Protein AF-A0AAD6ME51-F1 (afdb_monomer)

Structure (mmCIF, N/CA/C/O backbone):
data_AF-A0AAD6ME51-F1
#
_entry.id   AF-A0AAD6ME51-F1
#
loop_
_atom_site.group_PDB
_atom_site.id
_atom_site.type_symbol
_atom_site.label_atom_id
_atom_site.label_alt_id
_atom_site.label_comp_id
_atom_site.label_asym_id
_atom_site.label_entity_id
_atom_site.label_seq_id
_atom_site.pdbx_PDB_ins_code
_atom_site.Cartn_x
_atom_site.Cartn_y
_atom_site.Cartn_z
_atom_site.occupancy
_atom_site.B_iso_or_equiv
_atom_site.auth_seq_id
_atom_site.auth_comp_id
_atom_site.auth_asym_id
_atom_site.auth_atom_id
_atom_site.pdbx_PDB_model_num
ATOM 1 N N . MET A 1 1 ? 5.096 21.094 6.480 1.00 37.12 1 MET A N 1
ATOM 2 C CA . MET A 1 1 ? 5.804 22.174 5.753 1.00 37.12 1 MET A CA 1
ATOM 3 C C . MET A 1 1 ? 6.998 22.746 6.514 1.00 37.12 1 MET A C 1
ATOM 5 O O . MET A 1 1 ? 8.091 22.640 5.983 1.00 37.12 1 MET A O 1
ATOM 9 N N . ARG A 1 2 ? 6.870 23.325 7.727 1.00 31.88 2 ARG A N 1
ATOM 10 C CA . ARG A 1 2 ? 8.060 23.841 8.457 1.00 31.88 2 ARG A CA 1
ATOM 11 C C . ARG A 1 2 ? 9.054 22.748 8.893 1.00 31.88 2 ARG A C 1
ATOM 13 O O . ARG A 1 2 ? 10.252 22.984 8.828 1.00 31.88 2 ARG A O 1
ATOM 20 N N . TYR A 1 3 ? 8.572 21.563 9.275 1.00 44.34 3 TYR A N 1
ATOM 21 C CA . TYR A 1 3 ? 9.430 20.419 9.627 1.00 44.34 3 TYR A CA 1
ATOM 22 C C . TYR A 1 3 ? 10.066 19.749 8.394 1.00 44.34 3 TYR A C 1
ATOM 24 O O . TYR A 1 3 ? 11.227 19.355 8.441 1.00 44.34 3 TYR A O 1
ATOM 32 N N . ASP A 1 4 ? 9.352 19.726 7.264 1.00 58.22 4 ASP A N 1
ATOM 33 C CA . ASP A 1 4 ? 9.821 19.117 6.011 1.00 58.22 4 ASP A CA 1
ATOM 34 C C . ASP A 1 4 ? 11.078 19.821 5.467 1.00 58.22 4 ASP A C 1
ATOM 36 O O . ASP A 1 4 ? 12.011 19.160 5.023 1.00 58.22 4 ASP A O 1
ATOM 40 N N . PHE A 1 5 ? 11.153 21.155 5.559 1.00 62.12 5 PHE A N 1
ATOM 41 C CA . PHE A 1 5 ? 12.296 21.921 5.044 1.00 62.12 5 PHE A CA 1
ATOM 42 C C . PHE A 1 5 ? 13.585 21.686 5.845 1.00 62.12 5 PHE A C 1
ATOM 44 O O . PHE A 1 5 ? 14.664 21.585 5.262 1.00 62.12 5 PHE A O 1
ATOM 51 N N . ALA A 1 6 ? 13.481 21.559 7.172 1.00 66.19 6 ALA A N 1
ATOM 52 C CA . ALA A 1 6 ? 14.625 21.254 8.029 1.00 66.19 6 ALA A CA 1
ATOM 53 C C . ALA A 1 6 ? 15.164 19.841 7.752 1.00 66.19 6 ALA A C 1
ATOM 55 O O . ALA A 1 6 ? 16.361 19.684 7.526 1.00 66.19 6 ALA A O 1
ATOM 56 N N . CYS A 1 7 ? 14.285 18.834 7.666 1.00 67.38 7 CYS A N 1
ATOM 57 C CA . CYS A 1 7 ? 14.686 17.470 7.312 1.00 67.38 7 CYS A CA 1
ATOM 58 C C . CYS A 1 7 ? 15.315 17.397 5.915 1.00 67.38 7 CYS A C 1
ATOM 60 O O . CYS A 1 7 ? 16.387 16.816 5.766 1.00 67.38 7 CYS A O 1
ATOM 62 N N . VAL A 1 8 ? 14.705 18.029 4.907 1.00 70.75 8 VAL A N 1
ATOM 63 C CA . VAL A 1 8 ? 15.257 18.089 3.542 1.00 70.75 8 VAL A CA 1
ATOM 64 C C . VAL A 1 8 ? 16.625 18.774 3.528 1.00 70.75 8 VAL A C 1
ATOM 66 O O . VAL A 1 8 ? 17.532 18.295 2.853 1.00 70.75 8 VAL A O 1
ATOM 69 N N . SER A 1 9 ? 16.816 19.837 4.313 1.00 75.50 9 SER A N 1
ATOM 70 C CA . SER A 1 9 ? 18.106 20.535 4.410 1.00 75.50 9 SER A CA 1
ATOM 71 C C . SER A 1 9 ? 19.183 19.679 5.083 1.00 75.50 9 SER A C 1
ATOM 73 O O . SER A 1 9 ? 20.316 19.632 4.607 1.00 75.50 9 SER A O 1
ATOM 75 N N . CYS A 1 10 ? 18.841 18.952 6.152 1.00 79.69 10 CYS A N 1
ATOM 76 C CA . CYS A 1 10 ? 19.756 18.011 6.802 1.00 79.69 10 CYS A CA 1
ATOM 77 C C . CYS A 1 10 ? 20.148 16.858 5.870 1.00 79.69 10 CYS A C 1
ATOM 79 O O . CYS A 1 10 ? 21.323 16.504 5.798 1.00 79.69 10 CYS A O 1
ATOM 81 N N . ILE A 1 11 ? 19.188 16.300 5.126 1.00 79.75 11 ILE A N 1
ATOM 82 C CA . ILE A 1 11 ? 19.442 15.222 4.162 1.00 79.75 11 ILE A CA 1
ATOM 83 C C . ILE A 1 11 ? 20.287 15.731 2.989 1.00 79.75 11 ILE A C 1
ATOM 85 O O . ILE A 1 11 ? 21.228 15.056 2.578 1.00 79.75 11 ILE A O 1
ATOM 89 N N . ALA A 1 12 ? 20.017 16.938 2.488 1.00 79.94 12 ALA A N 1
ATOM 90 C CA . ALA A 1 12 ? 20.841 17.587 1.473 1.00 79.94 12 ALA A CA 1
ATOM 91 C C . ALA A 1 12 ? 22.290 17.768 1.956 1.00 79.94 12 ALA A C 1
ATOM 93 O O . ALA A 1 12 ? 23.222 17.403 1.243 1.00 79.94 12 ALA A O 1
ATOM 94 N N . TYR A 1 13 ? 22.489 18.245 3.188 1.00 83.62 13 TYR A N 1
ATOM 95 C CA . TYR A 1 13 ? 23.821 18.383 3.782 1.00 83.62 13 TYR A CA 1
ATOM 96 C C . TYR A 1 13 ? 24.534 17.030 3.944 1.00 83.62 13 TYR A C 1
ATOM 98 O O . TYR A 1 13 ? 25.691 16.888 3.550 1.00 83.62 13 TYR A O 1
ATOM 106 N N . ALA A 1 14 ? 23.836 16.006 4.441 1.00 82.38 14 ALA A N 1
ATOM 107 C CA . ALA A 1 14 ? 24.373 14.648 4.545 1.00 82.38 14 ALA A CA 1
ATOM 108 C C . ALA A 1 14 ? 24.718 14.048 3.167 1.00 82.38 14 ALA A C 1
ATOM 110 O O . ALA A 1 14 ? 25.718 13.344 3.024 1.00 82.38 14 ALA A O 1
ATOM 111 N N . THR A 1 15 ? 23.932 14.364 2.135 1.00 80.88 15 THR A N 1
ATOM 112 C CA . THR A 1 15 ? 24.184 13.941 0.748 1.00 80.88 15 THR A CA 1
ATOM 113 C C . THR A 1 15 ? 25.434 14.614 0.183 1.00 80.88 15 THR A C 1
ATOM 115 O O . THR A 1 15 ? 26.261 13.946 -0.432 1.00 80.88 15 THR A O 1
ATOM 118 N N . LEU A 1 16 ? 25.633 15.912 0.438 1.00 84.25 16 LEU A N 1
ATOM 119 C CA . LEU A 1 16 ? 26.862 16.620 0.057 1.00 84.25 16 LEU A CA 1
ATOM 120 C C . LEU A 1 16 ? 28.093 16.000 0.739 1.00 84.25 16 LEU A C 1
ATOM 122 O O . LEU A 1 16 ? 29.092 15.729 0.074 1.00 84.25 16 LEU A O 1
ATOM 126 N N . GLN A 1 17 ? 28.002 15.719 2.042 1.00 82.75 17 GLN A N 1
ATOM 127 C CA . GLN A 1 17 ? 29.105 15.147 2.816 1.00 82.75 17 GLN A CA 1
ATOM 128 C C . GLN A 1 17 ? 29.449 13.718 2.376 1.00 82.75 17 GLN A C 1
ATOM 130 O O . GLN A 1 17 ? 30.618 13.398 2.180 1.00 82.75 17 GLN A O 1
ATOM 135 N N . SER A 1 18 ? 28.444 12.858 2.195 1.00 83.00 18 SER A N 1
ATOM 136 C CA . SER A 1 18 ? 28.647 11.480 1.721 1.00 83.00 18 SER A CA 1
ATOM 137 C C . SER A 1 18 ? 29.212 11.445 0.305 1.00 83.00 18 SER A C 1
ATOM 139 O O . SER A 1 18 ? 30.138 10.685 0.037 1.00 83.00 18 SER A O 1
ATOM 141 N N . THR A 1 19 ? 28.733 12.321 -0.581 1.00 82.75 19 THR A N 1
ATOM 142 C CA . THR A 1 19 ? 29.260 12.426 -1.944 1.00 82.75 19 THR A CA 1
ATOM 143 C C . THR A 1 19 ? 30.720 12.875 -1.949 1.00 82.75 19 THR A C 1
ATOM 145 O O . THR A 1 19 ? 31.527 12.300 -2.674 1.00 82.75 19 THR A O 1
ATOM 148 N N . TYR A 1 20 ? 31.084 13.848 -1.109 1.00 84.00 20 TYR A N 1
ATOM 149 C CA . TYR A 1 20 ? 32.480 14.242 -0.928 1.00 84.00 20 TYR A CA 1
ATOM 150 C C . TYR A 1 20 ? 33.334 13.062 -0.451 1.00 84.00 20 TYR A C 1
ATOM 152 O O . TYR A 1 20 ? 34.349 12.748 -1.058 1.00 84.00 20 TYR A O 1
ATOM 160 N N . TRP A 1 21 ? 32.903 12.355 0.594 1.00 83.12 21 TRP A N 1
ATOM 161 C CA . TRP A 1 21 ? 33.671 11.242 1.157 1.00 83.12 21 TRP A CA 1
ATOM 162 C C . TRP A 1 21 ? 33.819 10.044 0.213 1.00 83.12 21 TRP A C 1
ATOM 164 O O . TRP A 1 21 ? 34.863 9.399 0.219 1.00 83.12 21 TRP A O 1
ATOM 174 N N . MET A 1 22 ? 32.792 9.728 -0.578 1.00 81.56 22 MET A N 1
ATOM 175 C CA . MET A 1 22 ? 32.774 8.525 -1.418 1.00 81.56 22 MET A CA 1
ATOM 176 C C . MET A 1 22 ? 33.287 8.754 -2.841 1.00 81.56 22 MET A C 1
ATOM 178 O O . MET A 1 22 ? 33.795 7.818 -3.452 1.00 81.56 22 MET A O 1
ATOM 182 N N . LEU A 1 23 ? 33.110 9.958 -3.393 1.00 81.25 23 LEU A N 1
ATOM 183 C CA . LEU A 1 23 ? 33.365 10.249 -4.810 1.00 81.25 23 LEU A CA 1
ATOM 184 C C . LEU A 1 23 ? 34.490 11.268 -5.029 1.00 81.25 23 LEU A C 1
ATOM 186 O O . LEU A 1 23 ? 34.790 11.608 -6.175 1.00 81.25 23 LEU A O 1
ATOM 190 N N . TYR A 1 24 ? 35.144 11.741 -3.963 1.00 81.69 24 TYR A N 1
ATOM 191 C CA . TYR A 1 24 ? 36.383 12.497 -4.099 1.00 81.69 24 TYR A CA 1
ATOM 192 C C . TYR A 1 24 ? 37.520 11.576 -4.548 1.00 81.69 24 TYR A C 1
ATOM 194 O O . TYR A 1 24 ? 37.851 10.590 -3.892 1.00 81.69 24 TYR A O 1
ATOM 202 N N . THR A 1 25 ? 38.147 11.929 -5.665 1.00 77.38 25 THR A N 1
ATOM 203 C CA . THR A 1 25 ? 39.356 11.272 -6.164 1.00 77.38 25 THR A CA 1
ATOM 204 C C . THR A 1 25 ? 40.351 12.337 -6.604 1.00 77.38 25 THR A C 1
ATOM 206 O O . THR A 1 25 ? 39.962 13.360 -7.168 1.00 77.38 25 THR A O 1
ATOM 209 N N . GLU A 1 26 ? 41.647 12.101 -6.383 1.00 73.25 26 GLU A N 1
ATOM 210 C CA . GLU A 1 26 ? 42.701 13.037 -6.813 1.00 73.25 26 GLU A CA 1
ATOM 211 C C . GLU A 1 26 ? 42.749 13.207 -8.342 1.00 73.25 26 GLU A C 1
ATOM 213 O O . GLU A 1 26 ? 43.193 14.235 -8.843 1.00 73.25 26 GLU A O 1
ATOM 218 N N . GLN A 1 27 ? 42.244 12.216 -9.083 1.00 70.81 27 GLN A N 1
ATOM 219 C CA . GLN A 1 27 ? 42.178 12.209 -10.546 1.00 70.81 27 GLN A CA 1
ATOM 220 C C . GLN A 1 27 ? 41.049 13.097 -11.100 1.00 70.81 27 GLN A C 1
ATOM 222 O O . GLN A 1 27 ? 41.164 13.588 -12.221 1.00 70.81 27 GLN A O 1
ATOM 227 N N . ALA A 1 28 ? 39.978 13.331 -10.332 1.00 74.31 28 ALA A N 1
ATOM 228 C CA . ALA A 1 28 ? 38.835 14.152 -10.739 1.00 74.31 28 ALA A CA 1
ATOM 229 C C . ALA A 1 28 ? 38.271 14.964 -9.546 1.00 74.31 28 ALA A C 1
ATOM 231 O O . ALA A 1 28 ? 37.204 14.645 -9.011 1.00 74.31 28 ALA A O 1
ATOM 232 N N . PRO A 1 29 ? 38.956 16.045 -9.119 1.00 77.25 29 PRO A N 1
ATOM 233 C CA . PRO A 1 29 ? 38.655 16.752 -7.869 1.00 77.25 29 PRO A CA 1
ATOM 234 C C . PRO A 1 29 ? 37.322 17.519 -7.869 1.00 77.25 29 PRO A C 1
ATOM 236 O O . PRO A 1 29 ? 36.800 17.830 -6.800 1.00 77.25 29 PRO A O 1
ATOM 239 N N . SER A 1 30 ? 36.747 17.822 -9.038 1.00 81.06 30 SER A N 1
ATOM 240 C CA . SER A 1 30 ? 35.436 18.479 -9.168 1.00 81.06 30 SER A CA 1
ATOM 241 C C . SER A 1 30 ? 34.264 17.499 -9.295 1.00 81.06 30 SER A C 1
ATOM 243 O O . SER A 1 30 ? 33.119 17.904 -9.096 1.00 81.06 30 SER A O 1
ATOM 245 N N . ALA A 1 31 ? 34.513 16.217 -9.592 1.00 82.31 31 ALA A N 1
ATOM 246 C CA . ALA A 1 31 ? 33.468 15.251 -9.943 1.00 82.31 31 ALA A CA 1
ATOM 247 C C . ALA A 1 31 ? 32.427 15.065 -8.830 1.00 82.31 31 ALA A C 1
ATOM 249 O O . ALA A 1 31 ? 31.225 15.013 -9.102 1.00 82.31 31 ALA A O 1
ATOM 250 N N . TRP A 1 32 ? 32.869 15.044 -7.569 1.00 85.69 32 TRP A N 1
ATOM 251 C CA . TRP A 1 32 ? 31.980 14.919 -6.415 1.00 85.69 32 TRP A CA 1
ATOM 252 C C . TRP A 1 32 ? 30.957 16.066 -6.343 1.00 85.69 32 TRP A C 1
ATOM 254 O O . TRP A 1 32 ? 29.809 15.819 -5.997 1.00 85.69 32 TRP A O 1
ATOM 264 N N . VAL A 1 33 ? 31.308 17.300 -6.733 1.00 87.88 33 VAL A N 1
ATOM 265 C CA . VAL A 1 33 ? 30.365 18.435 -6.726 1.00 87.88 33 VAL A CA 1
ATOM 266 C C . VAL A 1 33 ? 29.244 18.198 -7.734 1.00 87.88 33 VAL A C 1
ATOM 268 O O . VAL A 1 33 ? 28.070 18.364 -7.408 1.00 87.88 33 VAL A O 1
ATOM 271 N N . HIS A 1 34 ? 29.589 17.759 -8.947 1.00 89.12 34 HIS A N 1
ATOM 272 C CA . HIS A 1 34 ? 28.612 17.471 -9.999 1.00 89.12 34 HIS A CA 1
ATOM 273 C C . HIS A 1 34 ? 27.676 16.322 -9.603 1.00 89.12 34 HIS A C 1
ATOM 275 O O . HIS A 1 34 ? 26.462 16.424 -9.789 1.00 89.12 34 HIS A O 1
ATOM 281 N N . PHE A 1 35 ? 28.202 15.262 -8.984 1.00 89.62 35 PHE A N 1
ATOM 282 C CA . PHE A 1 35 ? 27.371 14.171 -8.472 1.00 89.62 35 PHE A CA 1
ATOM 283 C C . PHE A 1 35 ? 26.533 14.578 -7.261 1.00 89.62 35 PHE A C 1
ATOM 285 O O . PHE A 1 35 ? 25.379 14.168 -7.159 1.00 89.62 35 PHE A O 1
ATOM 292 N N . ALA A 1 36 ? 27.039 15.452 -6.393 1.00 89.69 36 ALA A N 1
ATOM 293 C CA . ALA A 1 36 ? 26.272 15.944 -5.255 1.00 89.69 36 ALA A CA 1
ATOM 294 C C . ALA A 1 36 ? 25.087 16.801 -5.729 1.00 89.69 36 ALA A C 1
ATOM 296 O O . ALA A 1 36 ? 23.972 16.665 -5.224 1.00 89.69 36 ALA A O 1
ATOM 297 N N . LEU A 1 37 ? 25.295 17.611 -6.773 1.00 91.62 37 LEU A N 1
ATOM 298 C CA . LEU A 1 37 ? 24.225 18.326 -7.466 1.00 91.62 37 LEU A CA 1
ATOM 299 C C . LEU A 1 37 ? 23.216 17.353 -8.116 1.00 91.62 37 LEU A C 1
ATOM 301 O O . LEU A 1 37 ? 22.014 17.602 -8.041 1.00 91.62 37 LEU A O 1
ATOM 305 N N . CYS A 1 38 ? 23.654 16.215 -8.675 1.00 92.31 38 CYS A N 1
ATOM 306 C CA . CYS A 1 38 ? 22.738 15.170 -9.164 1.00 92.31 38 CYS A CA 1
ATOM 307 C C . CYS A 1 38 ? 21.891 14.585 -8.020 1.00 92.31 38 CYS A C 1
ATOM 309 O O . CYS A 1 38 ? 20.681 14.412 -8.164 1.00 92.31 38 CYS A O 1
ATOM 311 N N . GLY A 1 39 ? 22.496 14.335 -6.855 1.00 91.81 39 GLY A N 1
ATOM 312 C CA . GLY A 1 39 ? 21.779 13.903 -5.653 1.00 91.81 39 GLY A CA 1
ATOM 313 C C . GLY A 1 39 ? 20.723 14.920 -5.207 1.00 91.81 39 GLY A C 1
ATOM 314 O O . GLY A 1 39 ? 19.590 14.544 -4.900 1.00 91.81 39 GLY A O 1
ATOM 315 N N . LEU A 1 40 ? 21.046 16.218 -5.258 1.00 92.19 40 LEU A N 1
ATOM 316 C CA . LEU A 1 40 ? 20.095 17.299 -4.973 1.00 92.19 40 LEU A CA 1
ATOM 317 C C . LEU A 1 40 ? 18.923 17.329 -5.963 1.00 92.19 40 LEU A C 1
ATOM 319 O O . LEU A 1 40 ? 17.786 17.511 -5.529 1.00 92.19 40 LEU A O 1
ATOM 323 N N . VAL A 1 41 ? 19.158 17.090 -7.259 1.00 93.94 41 VAL A N 1
ATOM 324 C CA . VAL A 1 41 ? 18.076 16.927 -8.253 1.00 93.94 41 VAL A CA 1
ATOM 325 C C . VAL A 1 41 ? 17.121 15.806 -7.831 1.00 93.94 41 VAL A C 1
ATOM 327 O O . VAL A 1 41 ? 15.901 15.978 -7.882 1.00 93.94 41 VAL A O 1
ATOM 330 N N . GLY A 1 42 ? 17.658 14.688 -7.339 1.00 92.56 42 GLY A N 1
ATOM 331 C CA . GLY A 1 42 ? 16.883 13.583 -6.772 1.00 92.56 42 GLY A CA 1
ATOM 332 C C . GLY A 1 42 ? 16.023 13.974 -5.567 1.00 92.56 42 GLY A C 1
ATOM 333 O O . GLY A 1 42 ? 14.832 13.665 -5.519 1.00 92.56 42 GLY A O 1
ATOM 334 N N . ILE A 1 43 ? 16.600 14.703 -4.610 1.00 90.88 43 ILE A N 1
ATOM 335 C CA . ILE A 1 43 ? 15.891 15.183 -3.409 1.00 90.88 43 ILE A CA 1
ATOM 336 C C . ILE A 1 43 ? 14.777 16.171 -3.786 1.00 90.88 43 ILE A C 1
ATOM 338 O O . ILE A 1 43 ? 13.656 16.079 -3.286 1.00 90.88 43 ILE A O 1
ATOM 342 N N . ILE A 1 44 ? 15.053 17.096 -4.708 1.00 91.75 44 ILE A N 1
ATOM 343 C CA . ILE A 1 44 ? 14.059 18.045 -5.227 1.00 91.75 44 ILE A CA 1
ATOM 344 C C . ILE A 1 44 ? 12.928 17.292 -5.941 1.00 91.75 44 ILE A C 1
ATOM 346 O O . ILE A 1 44 ? 11.751 17.603 -5.749 1.00 91.75 44 ILE A O 1
ATOM 350 N N . THR A 1 45 ? 13.272 16.258 -6.712 1.00 92.00 45 THR A N 1
ATOM 351 C CA . THR A 1 45 ? 12.302 15.369 -7.365 1.00 92.00 45 THR A CA 1
ATOM 352 C C . THR A 1 45 ? 11.396 14.694 -6.334 1.00 92.00 45 THR A C 1
ATOM 354 O O . THR A 1 45 ? 10.176 14.743 -6.484 1.00 92.00 45 THR A O 1
ATOM 357 N N . ALA A 1 46 ? 11.957 14.142 -5.250 1.00 89.75 46 ALA A N 1
ATOM 358 C CA . ALA A 1 46 ? 11.179 13.567 -4.148 1.00 89.75 46 ALA A CA 1
ATOM 359 C C . ALA A 1 46 ? 10.164 14.568 -3.580 1.00 89.75 46 ALA A C 1
ATOM 361 O O . ALA A 1 46 ? 8.984 14.246 -3.439 1.00 89.75 46 ALA A O 1
ATOM 362 N N . TYR A 1 47 ? 10.610 15.795 -3.300 1.00 88.88 47 TYR A N 1
ATOM 363 C CA . TYR A 1 47 ? 9.755 16.846 -2.757 1.00 88.88 47 TYR A CA 1
ATOM 364 C C . TYR A 1 47 ? 8.584 17.187 -3.691 1.00 88.88 47 TYR A C 1
ATOM 366 O O . TYR A 1 47 ? 7.433 17.223 -3.248 1.00 88.88 47 TYR A O 1
ATOM 374 N N . PHE A 1 48 ? 8.847 17.384 -4.988 1.00 91.75 48 PHE A N 1
ATOM 375 C CA . PHE A 1 48 ? 7.786 17.652 -5.962 1.00 91.75 48 PHE A CA 1
ATOM 376 C C . PHE A 1 48 ? 6.801 16.490 -6.078 1.00 91.75 48 PHE A C 1
ATOM 378 O O . PHE A 1 48 ? 5.601 16.731 -6.147 1.00 91.75 48 PHE A O 1
ATOM 385 N N . PHE A 1 49 ? 7.270 15.241 -6.032 1.00 90.12 49 PHE A N 1
ATOM 386 C CA . PHE A 1 49 ? 6.394 14.066 -6.046 1.00 90.12 49 PHE A CA 1
ATOM 387 C C . PHE A 1 49 ? 5.420 14.048 -4.869 1.00 90.12 49 PHE A C 1
ATOM 389 O O . PHE A 1 49 ? 4.219 13.833 -5.058 1.00 90.12 49 PHE A O 1
ATOM 396 N N . VAL A 1 50 ? 5.926 14.313 -3.663 1.00 86.62 50 VAL A N 1
ATOM 397 C CA . VAL A 1 50 ? 5.105 14.407 -2.451 1.00 86.62 50 VAL A CA 1
ATOM 398 C C . VAL A 1 50 ? 4.080 15.532 -2.587 1.00 86.62 50 VAL A C 1
ATOM 400 O O . VAL A 1 50 ? 2.894 15.335 -2.319 1.00 86.62 50 VAL A O 1
ATOM 403 N N . TRP A 1 51 ? 4.519 16.704 -3.046 1.00 89.44 51 TRP A N 1
ATOM 404 C CA . TRP A 1 51 ? 3.656 17.871 -3.200 1.00 89.44 51 TRP A CA 1
ATOM 405 C C . TRP A 1 51 ? 2.553 17.663 -4.248 1.00 89.44 51 TRP A C 1
ATOM 407 O O . TRP A 1 51 ? 1.385 17.917 -3.953 1.00 89.44 51 TRP A O 1
ATOM 417 N N . ILE A 1 52 ? 2.898 17.148 -5.434 1.00 92.75 52 ILE A N 1
ATOM 418 C CA . ILE A 1 52 ? 1.939 16.860 -6.513 1.00 92.75 52 ILE A CA 1
ATOM 419 C C . ILE A 1 52 ? 0.921 15.818 -6.050 1.00 92.75 52 ILE A C 1
ATOM 421 O O . ILE A 1 52 ? -0.281 16.019 -6.213 1.00 92.75 52 ILE A O 1
ATOM 425 N N . THR A 1 53 ? 1.382 14.724 -5.434 1.00 90.50 53 THR A N 1
ATOM 426 C CA . THR A 1 53 ? 0.482 13.665 -4.955 1.00 90.50 53 THR A CA 1
ATOM 427 C C . THR A 1 53 ? -0.510 14.232 -3.948 1.00 90.50 53 THR A C 1
ATOM 429 O O . THR A 1 53 ? -1.715 14.064 -4.108 1.00 90.50 53 THR A O 1
ATOM 432 N N . LYS A 1 54 ? -0.021 15.013 -2.977 1.00 89.88 54 LYS A N 1
ATOM 433 C CA . LYS A 1 54 ? -0.871 15.681 -1.993 1.00 89.88 54 LYS A CA 1
ATOM 434 C C . LYS A 1 54 ? -1.885 16.636 -2.632 1.00 89.88 54 LYS A C 1
ATOM 436 O O . LYS A 1 54 ? -3.026 16.672 -2.184 1.00 89.88 54 LYS A O 1
ATOM 441 N N . TYR A 1 55 ? -1.503 17.395 -3.658 1.00 93.44 55 TYR A N 1
ATOM 442 C CA . TYR A 1 55 ? -2.419 18.303 -4.356 1.00 93.44 55 TYR A CA 1
ATOM 443 C C . TYR A 1 55 ? -3.608 17.562 -4.990 1.00 93.44 55 TYR A C 1
ATOM 445 O O . TYR A 1 55 ? -4.738 18.045 -4.920 1.00 93.44 55 TYR A O 1
ATOM 453 N N . TYR A 1 56 ? -3.369 16.378 -5.562 1.00 94.50 56 TYR A N 1
ATOM 454 C CA . TYR A 1 56 ? -4.414 15.579 -6.204 1.00 94.50 56 TYR A CA 1
ATOM 455 C C . TYR A 1 56 ? -5.197 14.669 -5.249 1.00 94.50 56 TYR A C 1
ATOM 457 O O . TYR A 1 56 ? -6.298 14.258 -5.607 1.00 94.50 56 TYR A O 1
ATOM 465 N N . THR A 1 57 ? -4.681 14.361 -4.053 1.00 91.62 57 THR A N 1
ATOM 466 C CA . THR A 1 57 ? -5.350 13.433 -3.123 1.00 91.62 57 THR A CA 1
ATOM 467 C C . THR A 1 57 ? -5.891 14.072 -1.852 1.00 91.62 57 THR A C 1
ATOM 469 O O . THR A 1 57 ? -6.822 13.523 -1.285 1.00 91.62 57 THR A O 1
ATOM 472 N N . ASP A 1 58 ? -5.374 15.201 -1.366 1.00 89.75 58 ASP A N 1
ATOM 473 C CA . ASP A 1 58 ? -5.846 15.826 -0.116 1.00 89.75 58 ASP A CA 1
ATOM 474 C C . ASP A 1 58 ? -7.119 16.668 -0.353 1.00 89.75 58 ASP A C 1
ATOM 476 O O . ASP A 1 58 ? -7.150 17.547 -1.221 1.00 89.75 58 ASP A O 1
ATOM 480 N N . TYR A 1 59 ? -8.156 16.454 0.466 1.00 86.56 59 TYR A N 1
ATOM 481 C CA . TYR A 1 59 ? -9.452 17.148 0.399 1.00 86.56 59 TYR A CA 1
ATOM 482 C C . TYR A 1 59 ? -9.384 18.666 0.651 1.00 86.56 59 TYR A C 1
ATOM 484 O O . TYR A 1 59 ? -10.357 19.402 0.444 1.00 86.56 59 TYR A O 1
ATOM 492 N N . LYS A 1 60 ? -8.234 19.182 1.094 1.00 87.62 60 LYS A N 1
ATOM 493 C CA . LYS A 1 60 ? -7.991 20.626 1.203 1.00 87.62 60 LYS A CA 1
ATOM 494 C C . LYS A 1 60 ? -7.845 21.314 -0.155 1.00 87.62 60 LYS A C 1
ATOM 496 O O . LYS A 1 60 ? -8.061 22.524 -0.224 1.00 87.62 60 LYS A O 1
ATOM 501 N N . HIS A 1 61 ? -7.510 20.577 -1.212 1.00 91.94 61 HIS A N 1
ATOM 502 C CA . HIS A 1 61 ? -7.227 21.136 -2.533 1.00 91.94 61 HIS A CA 1
ATOM 503 C C . HIS A 1 61 ? -8.426 21.048 -3.486 1.00 91.94 61 HIS A C 1
ATOM 505 O O . HIS A 1 61 ? -9.386 20.307 -3.270 1.00 91.94 61 HIS A O 1
ATOM 511 N N . GLY A 1 62 ? -8.358 21.838 -4.561 1.00 93.62 62 GLY A N 1
ATOM 512 C CA . GLY A 1 62 ? -9.401 21.940 -5.583 1.00 93.62 62 GLY A CA 1
ATOM 513 C C . GLY A 1 62 ? -9.820 20.607 -6.223 1.00 93.62 62 GLY A C 1
ATOM 514 O O . GLY A 1 62 ? -11.026 20.366 -6.277 1.00 93.62 62 GLY A O 1
ATOM 515 N N . PRO A 1 63 ? -8.890 19.725 -6.652 1.00 96.00 63 PRO A N 1
ATOM 516 C CA . PRO A 1 63 ? -9.246 18.501 -7.380 1.00 96.00 63 PRO A CA 1
ATOM 517 C C . PRO A 1 63 ? -10.199 17.580 -6.607 1.00 96.00 63 PRO A C 1
ATOM 519 O O . PRO A 1 63 ? -11.248 17.188 -7.115 1.00 96.00 63 PRO A O 1
ATOM 522 N N . VAL A 1 64 ? -9.892 17.298 -5.339 1.00 95.31 64 VAL A N 1
ATOM 523 C CA . VAL A 1 64 ? -10.714 16.413 -4.497 1.00 95.31 64 VAL A CA 1
ATOM 524 C C . VAL A 1 64 ? -12.041 17.067 -4.116 1.00 95.31 64 VAL A C 1
ATOM 526 O O . VAL A 1 64 ? -13.066 16.394 -4.051 1.00 95.31 64 VAL A O 1
ATOM 529 N N . ARG A 1 65 ? -12.069 18.390 -3.914 1.00 94.56 65 ARG A N 1
ATOM 530 C CA . ARG A 1 65 ? -13.324 19.116 -3.653 1.00 94.56 65 ARG A CA 1
ATOM 531 C C . ARG A 1 65 ? -14.253 19.117 -4.860 1.00 94.56 65 ARG A C 1
ATOM 533 O O . ARG A 1 65 ? -15.461 19.000 -4.679 1.00 94.56 65 ARG A O 1
ATOM 540 N N . ALA A 1 66 ? -13.700 19.233 -6.066 1.00 95.69 66 ALA A N 1
ATOM 541 C CA . ALA A 1 66 ? -14.458 19.116 -7.305 1.00 95.69 66 ALA A CA 1
ATOM 542 C C . ALA A 1 66 ? -15.012 17.694 -7.482 1.00 95.69 66 ALA A C 1
ATOM 544 O O . ALA A 1 66 ? -16.174 17.537 -7.851 1.00 95.69 66 ALA A O 1
ATOM 545 N N . LEU A 1 67 ? -14.227 16.667 -7.136 1.00 96.81 67 LEU A N 1
ATOM 546 C CA . LEU A 1 67 ? -14.687 15.277 -7.107 1.00 96.81 67 LEU A CA 1
ATOM 547 C C . LEU A 1 67 ? -15.829 15.068 -6.099 1.00 96.81 67 LEU A C 1
ATOM 549 O O . LEU A 1 67 ? -16.866 14.516 -6.451 1.00 96.81 67 LEU A O 1
ATOM 553 N N . ALA A 1 68 ? -15.690 15.578 -4.874 1.00 96.06 68 ALA A N 1
ATOM 554 C CA . ALA A 1 68 ? -16.749 15.509 -3.869 1.00 96.06 68 ALA A CA 1
ATOM 555 C C . ALA A 1 68 ? -18.013 16.284 -4.285 1.00 96.06 68 ALA A C 1
ATOM 557 O O . ALA A 1 68 ? -19.125 15.833 -4.027 1.00 96.06 68 ALA A O 1
ATOM 558 N N . LEU A 1 69 ? -17.862 17.425 -4.967 1.00 96.12 69 LEU A N 1
ATOM 559 C CA . LEU A 1 69 ? -18.988 18.153 -5.551 1.00 96.12 69 LEU A CA 1
ATOM 560 C C . LEU A 1 69 ? -19.668 17.330 -6.653 1.00 96.12 69 LEU A C 1
ATOM 562 O O . LEU A 1 69 ? -20.895 17.311 -6.719 1.00 96.12 69 LEU A O 1
ATOM 566 N N . ALA A 1 70 ? -18.907 16.622 -7.491 1.00 96.56 70 ALA A N 1
ATOM 567 C CA . ALA A 1 70 ? -19.465 15.767 -8.538 1.00 96.56 70 ALA A CA 1
ATOM 568 C C . ALA A 1 70 ? -20.378 14.673 -7.957 1.00 96.56 70 ALA A C 1
ATOM 570 O O . ALA A 1 70 ? -21.416 14.382 -8.552 1.00 96.56 70 ALA A O 1
ATOM 571 N N . SER A 1 71 ? -20.090 14.164 -6.754 1.00 96.56 71 SER A N 1
ATOM 572 C CA . SER A 1 71 ? -20.957 13.216 -6.036 1.00 96.56 71 SER A CA 1
ATOM 573 C C . SER A 1 71 ? -22.378 13.726 -5.783 1.00 96.56 71 SER A C 1
ATOM 575 O O . SER A 1 71 ? -23.299 12.915 -5.693 1.00 96.56 71 SER A O 1
ATOM 577 N N . SER A 1 72 ? -22.604 15.045 -5.752 1.00 95.12 72 SER A N 1
ATOM 578 C CA . SER A 1 72 ? -23.953 15.622 -5.603 1.00 95.12 72 SER A CA 1
ATOM 579 C C . SER A 1 72 ? -24.877 15.340 -6.793 1.00 95.12 72 SER A C 1
ATOM 581 O O . SER A 1 72 ? -26.096 15.363 -6.651 1.00 95.12 72 SER A O 1
ATOM 583 N N . THR A 1 73 ? -24.303 15.039 -7.961 1.00 94.06 73 THR A N 1
ATOM 584 C CA . THR A 1 73 ? -25.049 14.725 -9.192 1.00 94.06 73 THR A CA 1
ATOM 585 C C . THR A 1 73 ? -25.199 13.217 -9.430 1.00 94.06 73 THR A C 1
ATOM 587 O O . THR A 1 73 ? -25.856 12.810 -10.387 1.00 94.06 73 THR A O 1
ATOM 590 N N . GLY A 1 74 ? -24.642 12.383 -8.542 1.00 94.44 74 GLY A N 1
ATOM 591 C CA . GLY A 1 74 ? -24.847 10.936 -8.502 1.00 94.44 74 GLY A CA 1
ATOM 592 C C . GLY A 1 74 ? -23.583 10.093 -8.697 1.00 94.44 74 GLY A C 1
ATOM 593 O O . GLY A 1 74 ? -22.456 10.577 -8.779 1.00 94.44 74 GLY A O 1
ATOM 594 N N . HIS A 1 75 ? -23.778 8.773 -8.768 1.00 97.69 75 HIS A N 1
ATOM 595 C CA . HIS A 1 75 ? -22.687 7.794 -8.848 1.00 97.69 75 HIS A CA 1
ATOM 596 C C . HIS A 1 75 ? -21.868 7.926 -10.143 1.00 97.69 75 HIS A C 1
ATOM 598 O O . HIS A 1 75 ? -20.642 7.876 -10.107 1.00 97.69 75 HIS A O 1
ATOM 604 N N . GLY A 1 76 ? -22.535 8.102 -11.291 1.00 97.50 76 GLY A N 1
ATOM 605 C CA . GLY A 1 76 ? -21.873 8.131 -12.599 1.00 97.50 76 GLY A CA 1
ATOM 606 C C . GLY A 1 76 ? -20.917 9.313 -12.762 1.00 97.50 76 GLY A C 1
ATOM 607 O O . GLY A 1 76 ? -19.784 9.134 -13.202 1.00 97.50 76 GLY A O 1
ATOM 608 N N . THR A 1 77 ? -21.337 10.507 -12.347 1.00 96.25 77 THR A N 1
ATOM 609 C CA . THR A 1 77 ? -20.512 11.723 -12.383 1.00 96.25 77 THR A CA 1
ATOM 610 C C . THR A 1 77 ? -19.334 11.642 -11.417 1.00 96.25 77 THR A C 1
ATOM 612 O O . THR A 1 77 ? -18.234 12.039 -11.791 1.00 96.25 77 THR A O 1
ATOM 615 N N . ASN A 1 78 ? -19.513 11.044 -10.235 1.00 97.69 78 ASN A N 1
ATOM 616 C CA . ASN A 1 78 ? -18.412 10.762 -9.310 1.00 97.69 78 ASN A CA 1
ATOM 617 C C . ASN A 1 78 ? -17.356 9.811 -9.915 1.00 97.69 78 ASN A C 1
ATOM 619 O O . ASN A 1 78 ? -16.155 10.054 -9.779 1.00 97.69 78 ASN A O 1
ATOM 623 N N . ILE A 1 79 ? -17.769 8.752 -10.625 1.00 98.06 79 ILE A N 1
ATOM 624 C CA . ILE A 1 79 ? -16.816 7.854 -11.302 1.00 98.06 79 ILE A CA 1
ATOM 625 C C . ILE A 1 79 ? -16.098 8.573 -12.451 1.00 98.06 79 ILE A C 1
ATOM 627 O O . ILE A 1 79 ? -14.878 8.489 -12.565 1.00 98.06 79 ILE A O 1
ATOM 631 N N . ILE A 1 80 ? -16.823 9.322 -13.284 1.00 97.56 80 ILE A N 1
ATOM 632 C CA . ILE A 1 80 ? -16.216 10.077 -14.391 1.00 97.56 80 ILE A CA 1
ATOM 633 C C . ILE A 1 80 ? -15.194 11.088 -13.857 1.00 97.56 80 ILE A C 1
ATOM 635 O O . ILE A 1 80 ? -14.074 11.151 -14.364 1.00 97.56 80 ILE A O 1
ATOM 639 N N . ALA A 1 81 ? -15.549 11.835 -12.809 1.00 97.31 81 ALA A N 1
ATOM 640 C CA . ALA A 1 81 ? -14.674 12.833 -12.208 1.00 97.31 81 ALA A CA 1
ATOM 641 C C . ALA A 1 81 ? -13.395 12.209 -11.628 1.00 97.31 81 ALA A C 1
ATOM 643 O O . ALA A 1 81 ? -12.309 12.736 -11.862 1.00 97.31 81 ALA A O 1
ATOM 644 N N . GLY A 1 82 ? -13.487 11.073 -10.929 1.00 96.81 82 GLY A N 1
ATOM 645 C CA . GLY A 1 82 ? -12.305 10.429 -10.350 1.00 96.81 82 GLY A CA 1
ATOM 646 C C . GLY A 1 82 ? -11.389 9.787 -11.394 1.00 96.81 82 GLY A C 1
ATOM 647 O O . GLY A 1 82 ? -10.169 9.922 -11.297 1.00 96.81 82 GLY A O 1
ATOM 648 N N . VAL A 1 83 ? -11.952 9.173 -12.445 1.00 97.62 83 VAL A N 1
ATOM 649 C CA . VAL A 1 83 ? -11.162 8.669 -13.584 1.00 97.62 83 VAL A CA 1
ATOM 650 C C . VAL A 1 83 ? -10.461 9.823 -14.301 1.00 97.62 83 VAL A C 1
ATOM 652 O O . VAL A 1 83 ? -9.264 9.735 -14.570 1.00 97.62 83 VAL A O 1
ATOM 655 N N . SER A 1 84 ? -11.178 10.918 -14.571 1.00 97.56 84 SER A N 1
ATOM 656 C CA . SER A 1 84 ? -10.608 12.115 -15.198 1.00 97.56 84 SER A CA 1
ATOM 657 C C . SER A 1 84 ? -9.467 12.702 -14.363 1.00 97.56 84 SER A C 1
ATOM 659 O O . SER A 1 84 ? -8.394 12.960 -14.902 1.00 97.56 84 SER A O 1
ATOM 661 N N . LEU A 1 85 ? -9.672 12.853 -13.049 1.00 96.94 85 LEU A N 1
ATOM 662 C CA . LEU A 1 85 ? -8.664 13.362 -12.115 1.00 96.94 85 LEU A CA 1
ATOM 663 C C . LEU A 1 85 ? -7.413 12.482 -12.115 1.00 96.94 85 LEU A C 1
ATOM 665 O O . LEU A 1 85 ? -6.302 12.997 -12.208 1.00 96.94 85 LEU A O 1
ATOM 669 N N . GLY A 1 86 ? -7.575 11.159 -12.045 1.00 95.69 86 GLY A N 1
ATOM 670 C CA . GLY A 1 86 ? -6.446 10.232 -12.075 1.00 95.69 86 GLY A CA 1
ATOM 671 C C . GLY A 1 86 ? -5.635 10.321 -13.366 1.00 95.69 86 GLY A C 1
ATOM 672 O O . GLY A 1 86 ? -4.408 10.263 -13.320 1.00 95.69 86 GLY A O 1
ATOM 673 N N . LEU A 1 87 ? -6.307 10.441 -14.518 1.00 96.94 87 LEU A N 1
ATOM 674 C CA . LEU A 1 87 ? -5.645 10.556 -15.821 1.00 96.94 87 LEU A CA 1
ATOM 675 C C . LEU A 1 87 ? -4.848 11.862 -15.910 1.00 96.94 87 LEU A C 1
ATOM 677 O O . LEU A 1 87 ? -3.679 11.842 -16.298 1.00 96.94 87 LEU A O 1
ATOM 681 N N . GLU A 1 88 ? -5.453 12.974 -15.489 1.00 96.44 88 GLU A N 1
ATOM 682 C CA . GLU A 1 88 ? -4.806 14.288 -15.436 1.00 96.44 88 GLU A CA 1
ATOM 683 C C . GLU A 1 88 ? -3.586 14.288 -14.499 1.00 96.44 88 GLU A C 1
ATOM 685 O O . GLU A 1 88 ? -2.520 14.795 -14.854 1.00 96.44 88 GLU A O 1
ATOM 690 N N . ALA A 1 89 ? -3.701 13.638 -13.337 1.00 93.88 89 ALA A N 1
ATOM 691 C CA . ALA A 1 89 ? -2.658 13.595 -12.317 1.00 93.88 89 ALA A CA 1
ATOM 692 C C . ALA A 1 89 ? -1.361 12.894 -12.759 1.00 93.88 89 ALA A C 1
ATOM 694 O O . ALA A 1 89 ? -0.341 13.016 -12.083 1.00 93.88 89 ALA A O 1
ATOM 695 N N . THR A 1 90 ? -1.361 12.185 -13.893 1.00 94.94 90 THR A N 1
ATOM 696 C CA . THR A 1 90 ? -0.142 11.587 -14.463 1.00 94.94 90 THR A CA 1
ATOM 697 C C . THR A 1 90 ? 0.790 12.617 -15.112 1.00 94.94 90 THR A C 1
ATOM 699 O O . THR A 1 90 ? 1.995 12.374 -15.195 1.00 94.94 90 THR A O 1
ATOM 702 N N . ALA A 1 91 ? 0.276 13.781 -15.527 1.00 95.50 91 ALA A N 1
ATOM 703 C CA . ALA A 1 91 ? 1.024 14.740 -16.339 1.00 95.50 91 ALA A CA 1
ATOM 704 C C . ALA A 1 91 ? 2.204 15.378 -15.587 1.00 95.50 91 ALA A C 1
ATOM 706 O O . ALA A 1 91 ? 3.348 15.306 -16.040 1.00 95.50 91 ALA A O 1
ATOM 707 N N . LEU A 1 92 ? 1.950 15.982 -14.419 1.00 95.50 92 LEU A N 1
ATOM 708 C CA . LEU A 1 92 ? 2.993 16.672 -13.650 1.00 95.50 92 LEU A CA 1
ATOM 709 C C . LEU A 1 92 ? 4.100 15.727 -13.145 1.00 95.50 92 LEU A C 1
ATOM 711 O O . LEU A 1 92 ? 5.270 16.067 -13.330 1.00 95.50 92 LEU A O 1
ATOM 715 N N . PRO A 1 93 ? 3.808 14.542 -12.563 1.00 94.12 93 PRO A N 1
ATOM 716 C CA . PRO A 1 93 ? 4.855 13.620 -12.124 1.00 94.12 93 PRO A CA 1
ATOM 717 C C . PRO A 1 93 ? 5.780 13.173 -13.260 1.00 94.12 93 PRO A C 1
ATOM 719 O O . PRO A 1 93 ? 6.992 13.090 -13.068 1.00 94.12 93 PRO A O 1
ATOM 722 N N . VAL A 1 94 ? 5.231 12.923 -14.455 1.00 93.62 94 VAL A N 1
ATOM 723 C CA . VAL A 1 94 ? 6.027 12.526 -15.626 1.00 93.62 94 VAL A CA 1
ATOM 724 C C . VAL A 1 94 ? 6.937 13.661 -16.078 1.00 93.62 94 VAL A C 1
ATOM 726 O O . VAL A 1 94 ? 8.119 13.418 -16.301 1.00 93.62 94 VAL A O 1
ATOM 729 N N . LEU A 1 95 ? 6.440 14.902 -16.133 1.00 95.25 95 LEU A N 1
ATOM 730 C CA . LEU A 1 95 ? 7.272 16.067 -16.454 1.00 95.25 95 LEU A CA 1
ATOM 731 C C . LEU A 1 95 ? 8.432 16.225 -15.464 1.00 95.25 95 LEU A C 1
ATOM 733 O O . LEU A 1 95 ? 9.568 16.456 -15.878 1.00 95.25 95 LEU A O 1
ATOM 737 N N . VAL A 1 96 ? 8.167 16.044 -14.167 1.00 95.12 96 VAL A N 1
ATOM 738 C CA . VAL A 1 96 ? 9.205 16.099 -13.129 1.00 95.12 96 VAL A CA 1
ATOM 739 C C . VAL A 1 96 ? 10.241 14.986 -13.324 1.00 95.12 96 VAL A C 1
ATOM 741 O O . VAL A 1 96 ? 11.437 15.271 -13.268 1.00 95.12 96 VAL A O 1
ATOM 744 N N . ILE A 1 97 ? 9.825 13.744 -13.612 1.00 92.38 97 ILE A N 1
ATOM 745 C CA . ILE A 1 97 ? 10.755 12.641 -13.925 1.00 92.38 97 ILE A CA 1
ATOM 746 C C . ILE A 1 97 ? 11.602 12.980 -15.153 1.00 92.38 97 ILE A C 1
ATOM 748 O O . ILE A 1 97 ? 12.819 12.813 -15.115 1.00 92.38 97 ILE A O 1
ATOM 752 N N . SER A 1 98 ? 10.991 13.468 -16.235 1.00 92.94 98 SER A N 1
ATOM 753 C CA . SER A 1 98 ? 11.705 13.802 -17.470 1.00 92.94 98 SER A CA 1
ATOM 754 C C . SER A 1 98 ? 12.774 14.869 -17.237 1.00 92.94 98 SER A C 1
ATOM 756 O O . SER A 1 98 ? 13.917 14.693 -17.660 1.00 92.94 98 SER A O 1
ATOM 758 N N . VAL A 1 99 ? 12.437 15.941 -16.512 1.00 94.50 99 VAL A N 1
ATOM 759 C CA . VAL A 1 99 ? 13.401 16.988 -16.142 1.00 94.50 99 VAL A CA 1
ATOM 760 C C . VAL A 1 99 ? 14.504 16.417 -15.251 1.00 94.50 99 VAL A C 1
ATOM 762 O O . VAL A 1 99 ? 15.675 16.717 -15.474 1.00 94.50 99 VAL A O 1
ATOM 765 N N . SER A 1 100 ? 14.159 15.566 -14.284 1.00 93.88 100 SER A N 1
ATOM 766 C CA . SER A 1 100 ? 15.111 14.935 -13.364 1.00 93.88 100 SER A CA 1
ATOM 767 C C . SER A 1 100 ? 16.132 14.057 -14.094 1.00 93.88 100 SER A C 1
ATOM 769 O O . SER A 1 100 ? 17.334 14.251 -13.926 1.00 93.88 100 SER A O 1
ATOM 771 N N . ILE A 1 101 ? 15.679 13.165 -14.984 1.00 91.44 101 ILE A N 1
ATOM 772 C CA . ILE A 1 101 ? 16.556 12.276 -15.766 1.00 91.44 101 ILE A CA 1
ATOM 773 C C . ILE A 1 101 ? 17.489 13.091 -16.662 1.00 91.44 101 ILE A C 1
ATOM 775 O O . ILE A 1 101 ? 18.700 12.879 -16.640 1.00 91.44 101 ILE A O 1
ATOM 779 N N . VAL A 1 102 ? 16.945 14.037 -17.436 1.00 93.25 102 VAL A N 1
ATOM 780 C CA . VAL A 1 102 ? 17.740 14.833 -18.382 1.00 93.25 102 VAL A CA 1
ATOM 781 C C . VAL A 1 102 ? 18.748 15.704 -17.634 1.00 93.25 102 VAL A C 1
ATOM 783 O O . VAL A 1 102 ? 19.931 15.691 -17.968 1.00 93.25 102 VAL A O 1
ATOM 786 N N . SER A 1 103 ? 18.317 16.427 -16.596 1.00 93.94 103 SER A N 1
ATOM 787 C CA . SER A 1 103 ? 19.215 17.292 -15.822 1.00 93.94 103 SER A CA 1
ATOM 788 C C . SER A 1 103 ? 20.313 16.497 -15.113 1.00 93.94 103 SER A C 1
ATOM 790 O O . SER A 1 103 ? 21.477 16.872 -15.227 1.00 93.94 103 SER A O 1
ATOM 792 N N . ALA A 1 104 ? 19.988 15.373 -14.467 1.00 93.56 104 ALA A N 1
ATOM 793 C CA . ALA A 1 104 ? 20.975 14.515 -13.813 1.00 93.56 104 ALA A CA 1
ATOM 794 C C . ALA A 1 104 ? 21.965 13.889 -14.810 1.00 93.56 104 ALA A C 1
ATOM 796 O O . ALA A 1 104 ? 23.157 13.803 -14.517 1.00 93.56 104 ALA A O 1
ATOM 797 N N . PHE A 1 105 ? 21.503 13.499 -16.002 1.00 91.25 105 PHE A N 1
ATOM 798 C CA . PHE A 1 105 ? 22.367 12.942 -17.042 1.00 91.25 105 PHE A CA 1
ATOM 799 C C . PHE A 1 105 ? 23.373 13.975 -17.568 1.00 91.25 105 PHE A C 1
ATOM 801 O O . PHE A 1 105 ? 24.577 13.721 -17.600 1.00 91.25 105 PHE A O 1
ATOM 808 N N . TRP A 1 106 ? 22.903 15.167 -17.945 1.00 91.75 106 TRP A N 1
ATOM 809 C CA . TRP A 1 106 ? 23.785 16.221 -18.455 1.00 91.75 106 TRP A CA 1
ATOM 810 C C . TRP A 1 106 ? 24.744 16.736 -17.387 1.00 91.75 106 TRP A C 1
ATOM 812 O O . TRP A 1 106 ? 25.927 16.927 -17.659 1.00 91.75 106 TRP A O 1
ATOM 822 N N . LEU A 1 107 ? 24.266 16.897 -16.157 1.00 90.75 107 LEU A N 1
ATOM 823 C CA . LEU A 1 107 ? 25.091 17.306 -15.030 1.00 90.75 107 LEU A CA 1
ATOM 824 C C . LEU A 1 107 ? 26.161 16.254 -14.698 1.00 90.75 107 LEU A C 1
ATOM 826 O O . LEU A 1 107 ? 27.319 16.610 -14.482 1.00 90.75 107 LEU A O 1
ATOM 830 N N . GLY A 1 108 ? 25.821 14.964 -14.759 1.00 89.25 108 GLY A N 1
ATOM 831 C CA . GLY A 1 108 ? 26.787 13.872 -14.635 1.00 89.25 108 GLY A CA 1
ATOM 832 C C . GLY A 1 108 ? 27.857 13.898 -15.731 1.00 89.25 108 GLY A C 1
ATOM 833 O O . GLY A 1 108 ? 29.034 13.686 -15.441 1.00 89.25 108 GLY A O 1
ATOM 834 N N . ASN A 1 109 ? 27.502 14.249 -16.972 1.00 89.06 109 ASN A N 1
ATOM 835 C CA . ASN A 1 109 ? 28.475 14.410 -18.063 1.00 89.06 109 ASN A CA 1
ATOM 836 C C . ASN A 1 109 ? 29.447 15.581 -17.848 1.00 89.06 109 ASN A C 1
ATOM 838 O O . ASN A 1 109 ? 30.562 15.544 -18.362 1.00 89.06 109 ASN A O 1
ATOM 842 N N . THR A 1 110 ? 29.072 16.592 -17.057 1.00 87.31 110 THR A N 1
ATOM 843 C CA . THR A 1 110 ? 29.974 17.705 -16.699 1.00 87.31 110 THR A CA 1
ATOM 844 C C . THR A 1 110 ? 30.973 17.371 -15.587 1.00 87.31 110 THR A C 1
ATOM 846 O O . THR A 1 110 ? 31.804 18.208 -15.257 1.00 87.31 110 THR A O 1
ATOM 849 N N . SER A 1 111 ? 30.944 16.150 -15.035 1.00 83.56 111 SER A N 1
ATOM 850 C CA . SER A 1 111 ? 31.839 15.714 -13.947 1.00 83.56 111 SER A CA 1
ATOM 851 C C . SER A 1 111 ? 33.327 15.660 -14.313 1.00 83.56 111 SER A C 1
ATOM 853 O O . SER A 1 111 ? 34.164 15.583 -13.417 1.00 83.56 111 SER A O 1
ATOM 855 N N . GLY A 1 112 ? 33.663 15.692 -15.607 1.00 78.75 112 GLY A N 1
ATOM 856 C CA . GLY A 1 112 ? 35.036 15.556 -16.100 1.00 78.75 112 GLY A CA 1
ATOM 857 C C . GLY A 1 112 ? 35.517 14.106 -16.232 1.00 78.75 112 GLY A C 1
ATOM 858 O O . GLY A 1 112 ? 36.645 13.891 -16.662 1.00 78.75 112 GLY A O 1
ATOM 859 N N . LEU A 1 113 ? 34.672 13.115 -15.914 1.00 80.75 113 LEU A N 1
ATOM 860 C CA . LEU A 1 113 ? 34.955 11.704 -16.182 1.00 80.75 113 LEU A CA 1
ATOM 861 C C . LEU A 1 113 ? 34.811 11.416 -17.679 1.00 80.75 113 LEU A C 1
ATOM 863 O O . LEU A 1 113 ? 33.726 11.579 -18.245 1.00 80.75 113 LEU A O 1
ATOM 867 N N . MET A 1 114 ? 35.908 10.986 -18.300 1.00 79.75 114 MET A N 1
ATOM 868 C CA . MET A 1 114 ? 35.975 10.643 -19.719 1.00 79.75 114 MET A CA 1
ATOM 869 C C . MET A 1 114 ? 36.427 9.193 -19.906 1.00 79.75 114 MET A C 1
ATOM 871 O O . MET A 1 114 ? 37.212 8.679 -19.113 1.00 79.75 114 MET A O 1
ATOM 875 N N . ASP A 1 115 ? 35.911 8.538 -20.944 1.00 75.38 115 ASP A N 1
ATOM 876 C CA . ASP A 1 115 ? 36.362 7.216 -21.392 1.00 75.38 115 ASP A CA 1
ATOM 877 C C . ASP A 1 115 ? 37.760 7.279 -22.036 1.00 75.38 115 ASP A C 1
ATOM 879 O O . ASP A 1 115 ? 38.258 8.362 -22.352 1.00 75.38 115 ASP A O 1
ATOM 883 N N . GLU A 1 116 ? 38.346 6.121 -22.354 1.00 72.06 116 GLU A N 1
ATOM 884 C CA . GLU A 1 116 ? 39.601 5.991 -23.116 1.00 72.06 116 GLU A CA 1
ATOM 885 C C . GLU A 1 116 ? 39.563 6.734 -24.470 1.00 72.06 116 GLU A C 1
ATOM 887 O O . GLU A 1 116 ? 40.596 7.156 -24.987 1.00 72.06 116 GLU A O 1
ATOM 892 N N . ALA A 1 117 ? 38.365 6.947 -25.027 1.00 72.19 117 ALA A N 1
ATOM 893 C CA . ALA A 1 117 ? 38.124 7.692 -26.264 1.00 72.19 117 ALA A CA 1
ATOM 894 C C . ALA A 1 117 ? 37.884 9.209 -26.073 1.00 72.19 117 ALA A C 1
ATOM 896 O O . ALA A 1 117 ? 37.593 9.903 -27.047 1.00 72.19 117 ALA A O 1
ATOM 897 N N . GLY A 1 118 ? 37.959 9.735 -24.844 1.00 75.12 118 GLY A N 1
ATOM 898 C CA . GLY A 1 118 ? 37.719 11.153 -24.533 1.00 75.12 118 GLY A CA 1
ATOM 899 C C . GLY A 1 118 ? 36.241 11.565 -24.479 1.00 75.12 118 GLY A C 1
ATOM 900 O O . GLY A 1 118 ? 35.933 12.754 -24.419 1.00 75.12 118 GLY A O 1
ATOM 901 N N . ASN A 1 119 ? 35.313 10.604 -24.498 1.00 78.00 119 ASN A N 1
ATOM 902 C CA . ASN A 1 119 ? 33.876 10.868 -24.397 1.00 78.00 119 ASN A CA 1
ATOM 903 C C . ASN A 1 119 ? 33.435 10.943 -22.927 1.00 78.00 119 ASN A C 1
ATOM 905 O O . ASN A 1 119 ? 33.886 10.117 -22.137 1.00 78.00 119 ASN A O 1
ATOM 909 N N . PRO A 1 120 ? 32.534 11.863 -22.541 1.00 79.62 120 PRO A N 1
ATOM 910 C CA . PRO A 1 120 ? 32.032 11.939 -21.171 1.00 79.62 120 PRO A CA 1
ATOM 911 C C . PRO A 1 120 ? 31.215 10.691 -20.798 1.00 79.62 120 PRO A C 1
ATOM 913 O O . PRO A 1 120 ? 30.284 10.321 -21.513 1.00 79.62 120 PRO A O 1
ATOM 916 N N . THR A 1 121 ? 31.537 10.060 -19.664 1.00 81.88 121 THR A N 1
ATOM 917 C CA . THR A 1 121 ? 30.905 8.803 -19.197 1.00 81.88 121 THR A CA 1
ATOM 918 C C . THR A 1 121 ? 30.073 8.959 -17.926 1.00 81.88 121 THR A C 1
ATOM 920 O O . THR A 1 121 ? 29.314 8.062 -17.557 1.00 81.88 121 THR A O 1
ATOM 923 N N . GLY A 1 122 ? 30.162 10.110 -17.254 1.00 82.69 122 GLY A N 1
ATOM 924 C CA . GLY A 1 122 ? 29.515 10.334 -15.959 1.00 82.69 122 GLY A CA 1
ATOM 925 C C . GLY A 1 122 ? 27.984 10.444 -15.988 1.00 82.69 122 GLY A C 1
ATOM 926 O O . GLY A 1 122 ? 27.365 10.432 -14.926 1.00 82.69 122 GLY A O 1
ATOM 927 N N . GLY A 1 123 ? 27.341 10.554 -17.154 1.00 86.81 123 GLY A N 1
ATOM 928 C CA . GLY A 1 123 ? 25.904 10.834 -17.256 1.00 86.81 123 GLY A CA 1
ATOM 929 C C . GLY A 1 123 ? 24.997 9.735 -16.705 1.00 86.81 123 GLY A C 1
ATOM 930 O O . GLY A 1 123 ? 24.099 10.019 -15.910 1.00 86.81 123 GLY A O 1
ATOM 931 N N . LEU A 1 124 ? 25.250 8.468 -17.057 1.00 85.12 124 LEU A N 1
ATOM 932 C CA . LEU A 1 124 ? 24.489 7.329 -16.519 1.00 85.12 124 LEU A CA 1
ATOM 933 C C . LEU A 1 124 ? 24.625 7.252 -14.994 1.00 85.12 124 LEU A C 1
ATOM 935 O O . LEU A 1 124 ? 23.626 7.141 -14.281 1.00 85.12 124 LEU A O 1
ATOM 939 N N . PHE A 1 125 ? 25.849 7.411 -14.488 1.00 87.44 125 PHE A N 1
ATOM 940 C CA . PHE A 1 125 ? 26.107 7.440 -13.052 1.00 87.44 125 PHE A CA 1
ATOM 941 C C . PHE A 1 125 ? 25.418 8.633 -12.365 1.00 87.44 125 PHE A C 1
ATOM 943 O O . PHE A 1 125 ? 24.839 8.467 -11.296 1.00 87.44 125 PHE A O 1
ATOM 950 N N . GLY A 1 126 ? 25.354 9.803 -13.010 1.00 90.25 126 GLY A N 1
ATOM 951 C CA . GLY A 1 126 ? 24.590 10.961 -12.530 1.00 90.25 126 GLY A CA 1
ATOM 952 C C . GLY A 1 126 ? 23.108 10.648 -12.295 1.00 90.25 126 GLY A C 1
ATOM 953 O O . GLY A 1 126 ? 22.563 10.984 -11.241 1.00 90.25 126 GLY A O 1
ATOM 954 N N . THR A 1 127 ? 22.464 9.915 -13.211 1.00 90.00 127 THR A N 1
ATOM 955 C CA . THR A 1 127 ? 21.069 9.463 -13.020 1.00 90.00 127 THR A CA 1
ATOM 956 C C . THR A 1 127 ? 20.917 8.445 -11.878 1.00 90.00 127 THR A C 1
ATOM 958 O O . THR A 1 127 ? 19.905 8.452 -11.169 1.00 90.00 127 THR A O 1
ATOM 961 N N . ALA A 1 128 ? 21.942 7.621 -11.620 1.00 89.25 128 ALA A N 1
ATOM 962 C CA . ALA A 1 128 ? 21.981 6.722 -10.465 1.00 89.25 128 ALA A CA 1
ATO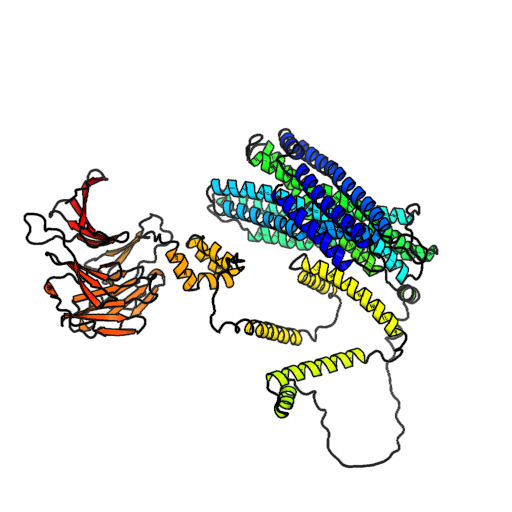M 963 C C . ALA A 1 128 ? 22.083 7.489 -9.145 1.00 89.25 128 ALA A C 1
ATOM 965 O O . ALA A 1 128 ? 21.312 7.227 -8.221 1.00 89.25 128 ALA A O 1
ATOM 966 N N . VAL A 1 129 ? 22.961 8.491 -9.077 1.00 90.06 129 VAL A N 1
ATOM 967 C CA . VAL A 1 129 ? 23.100 9.349 -7.894 1.00 90.06 129 VAL A CA 1
ATOM 968 C C . VAL A 1 129 ? 21.822 10.155 -7.641 1.00 90.06 129 VAL A C 1
ATOM 970 O O . VAL A 1 129 ? 21.395 10.263 -6.495 1.00 90.06 129 VAL A O 1
ATOM 973 N N . ALA A 1 130 ? 21.139 10.642 -8.683 1.00 91.69 130 ALA A N 1
ATOM 974 C CA . ALA A 1 130 ? 19.825 11.276 -8.537 1.00 91.69 130 ALA A CA 1
ATOM 975 C C . ALA A 1 130 ? 18.759 10.306 -7.995 1.00 91.69 130 ALA A C 1
ATOM 977 O O . ALA A 1 130 ? 17.970 10.666 -7.121 1.00 91.69 130 ALA A O 1
ATOM 978 N N . THR A 1 131 ? 18.766 9.049 -8.444 1.00 90.00 131 THR A N 1
ATOM 979 C CA . THR A 1 131 ? 17.880 8.007 -7.898 1.00 90.00 131 THR A CA 1
ATOM 980 C C . THR A 1 131 ? 18.154 7.770 -6.407 1.00 90.00 131 THR A C 1
ATOM 982 O O . THR A 1 131 ? 17.216 7.719 -5.609 1.00 90.00 131 THR A O 1
ATOM 985 N N . MET A 1 132 ? 19.428 7.696 -6.006 1.00 89.06 132 MET A N 1
ATOM 986 C CA . MET A 1 132 ? 19.825 7.576 -4.595 1.00 89.06 132 MET A CA 1
ATOM 987 C C . MET A 1 132 ? 19.437 8.815 -3.780 1.00 89.06 132 MET A C 1
ATOM 989 O O . MET A 1 132 ? 18.933 8.688 -2.667 1.00 89.06 132 MET A O 1
ATOM 993 N N . GLY A 1 133 ? 19.585 10.011 -4.355 1.00 89.44 133 GLY A N 1
ATOM 994 C CA . GLY A 1 133 ? 19.130 11.269 -3.768 1.00 89.44 133 GLY A CA 1
ATOM 995 C C . GLY A 1 133 ? 17.629 11.270 -3.480 1.00 89.44 133 GLY A C 1
ATOM 996 O O . GLY A 1 133 ? 17.223 11.634 -2.380 1.00 89.44 133 GLY A O 1
ATOM 997 N N . MET A 1 134 ? 16.798 10.782 -4.407 1.00 89.19 134 MET A N 1
ATOM 998 C CA . MET A 1 134 ? 15.364 10.598 -4.154 1.00 89.19 134 MET A CA 1
ATOM 999 C C . MET A 1 134 ? 15.126 9.629 -2.981 1.00 89.19 134 MET A C 1
ATOM 1001 O O . MET A 1 134 ? 14.395 9.962 -2.046 1.00 89.19 134 MET A O 1
ATOM 1005 N N . LEU A 1 135 ? 15.789 8.465 -2.992 1.00 88.88 135 LEU A N 1
ATOM 1006 C CA . LEU A 1 135 ? 15.656 7.412 -1.974 1.00 88.88 135 LEU A CA 1
ATOM 1007 C C . LEU A 1 135 ? 16.237 7.767 -0.596 1.00 88.88 135 LEU A C 1
ATOM 1009 O O . LEU A 1 135 ? 15.843 7.153 0.390 1.00 88.88 135 LEU A O 1
ATOM 1013 N N . SER A 1 136 ? 17.099 8.778 -0.485 1.00 87.56 136 SER A N 1
ATOM 1014 C CA . SER A 1 136 ? 17.645 9.259 0.798 1.00 87.56 136 SER A CA 1
ATOM 1015 C C . SER A 1 136 ? 16.564 9.646 1.821 1.00 87.56 136 SER A C 1
ATOM 1017 O O . SER A 1 136 ? 16.767 9.543 3.029 1.00 87.56 136 SER A O 1
ATOM 1019 N N . THR A 1 137 ? 15.382 10.043 1.340 1.00 83.50 137 THR A N 1
ATOM 1020 C CA . THR A 1 137 ? 14.222 10.412 2.168 1.00 83.50 137 THR A CA 1
ATOM 1021 C C . THR A 1 137 ? 13.279 9.235 2.444 1.00 83.50 137 THR A C 1
ATOM 1023 O O . THR A 1 137 ? 12.264 9.403 3.123 1.00 83.50 137 THR A O 1
ATOM 1026 N N . ALA A 1 138 ? 13.600 8.029 1.956 1.00 83.81 138 ALA A N 1
ATOM 1027 C CA . ALA A 1 138 ? 12.705 6.877 2.005 1.00 83.81 138 ALA A CA 1
ATOM 1028 C C . ALA A 1 138 ? 12.340 6.474 3.436 1.00 83.81 138 ALA A C 1
ATOM 1030 O O . ALA A 1 138 ? 11.179 6.176 3.680 1.00 83.81 138 ALA A O 1
ATOM 1031 N N . ALA A 1 139 ? 13.274 6.524 4.393 1.00 82.62 139 ALA A N 1
ATOM 1032 C CA . ALA A 1 139 ? 12.981 6.184 5.789 1.00 82.62 139 ALA A CA 1
ATOM 1033 C C . ALA A 1 139 ? 11.847 7.050 6.371 1.00 82.62 139 ALA A C 1
ATOM 1035 O O . ALA A 1 139 ? 10.920 6.536 6.999 1.00 82.62 139 ALA A O 1
ATOM 1036 N N . TYR A 1 140 ? 11.873 8.357 6.098 1.00 82.81 140 TYR A N 1
ATOM 1037 C CA . TYR A 1 140 ? 10.824 9.282 6.524 1.00 82.81 140 TYR A CA 1
ATOM 1038 C C . TYR A 1 140 ? 9.488 8.982 5.829 1.00 82.81 140 TYR A C 1
ATOM 1040 O O . TYR A 1 140 ? 8.455 8.876 6.488 1.00 82.81 140 TYR A O 1
ATOM 1048 N N . VAL A 1 141 ? 9.513 8.785 4.507 1.00 81.88 141 VAL A N 1
ATOM 1049 C CA . VAL A 1 141 ? 8.308 8.494 3.711 1.00 81.88 141 VAL A CA 1
ATOM 1050 C C . VAL A 1 141 ? 7.667 7.163 4.129 1.00 81.88 141 VAL A C 1
ATOM 1052 O O . VAL A 1 141 ? 6.462 7.109 4.354 1.00 81.88 141 VAL A O 1
ATOM 1055 N N . LEU A 1 142 ? 8.465 6.114 4.333 1.00 80.19 142 LEU A N 1
ATOM 1056 C CA . LEU A 1 142 ? 8.007 4.804 4.809 1.00 80.19 142 LEU A CA 1
ATOM 1057 C C . LEU A 1 142 ? 7.445 4.870 6.235 1.00 80.19 142 LEU A C 1
ATOM 1059 O O . LEU A 1 142 ? 6.439 4.230 6.527 1.00 80.19 142 LEU A O 1
ATOM 1063 N N . THR A 1 143 ? 8.038 5.680 7.115 1.00 82.38 143 THR A N 1
ATOM 1064 C CA . THR A 1 143 ? 7.502 5.885 8.472 1.00 82.38 143 THR A CA 1
ATOM 1065 C C . THR A 1 143 ? 6.109 6.522 8.421 1.00 82.38 143 THR A C 1
ATOM 1067 O O . THR A 1 143 ? 5.199 6.087 9.127 1.00 82.38 143 THR A O 1
ATOM 1070 N N . MET A 1 144 ? 5.901 7.511 7.544 1.00 79.56 144 MET A N 1
ATOM 1071 C CA . MET A 1 144 ? 4.580 8.118 7.337 1.00 79.56 144 MET A CA 1
ATOM 1072 C C . MET A 1 144 ? 3.566 7.158 6.698 1.00 79.56 144 MET A C 1
ATOM 1074 O O . MET A 1 144 ? 2.364 7.307 6.923 1.00 79.56 144 MET A O 1
ATOM 1078 N N . ASP A 1 145 ? 4.023 6.182 5.913 1.00 82.94 145 ASP A N 1
ATOM 1079 C CA . ASP A 1 145 ? 3.167 5.126 5.362 1.00 82.94 145 ASP A CA 1
ATOM 1080 C C . ASP A 1 145 ? 2.603 4.237 6.471 1.00 82.94 145 ASP A C 1
ATOM 1082 O O . ASP A 1 145 ? 1.401 3.994 6.513 1.00 82.94 145 ASP A O 1
ATOM 1086 N N . MET A 1 146 ? 3.451 3.820 7.422 1.00 82.12 146 MET A N 1
ATOM 1087 C CA . MET A 1 146 ? 3.045 2.957 8.540 1.00 82.12 146 MET A CA 1
ATOM 1088 C C . MET A 1 146 ? 2.037 3.630 9.475 1.00 82.12 146 MET A C 1
ATOM 1090 O O . MET A 1 146 ? 1.197 2.951 10.061 1.00 82.12 146 MET A O 1
ATOM 1094 N N . PHE A 1 147 ? 2.065 4.961 9.574 1.00 83.62 147 PHE A N 1
ATOM 1095 C CA . PHE A 1 147 ? 1.067 5.716 10.330 1.00 83.62 147 PHE A CA 1
ATOM 1096 C C . PHE A 1 147 ? -0.366 5.476 9.818 1.00 83.62 147 PHE A C 1
ATOM 1098 O O . PHE A 1 147 ? -1.288 5.368 10.624 1.00 83.62 147 PHE A O 1
ATOM 1105 N N . GLY A 1 148 ? -0.562 5.334 8.501 1.00 83.81 148 GLY A N 1
ATOM 1106 C CA . GLY A 1 148 ? -1.894 5.205 7.909 1.00 83.81 148 GLY A CA 1
ATOM 1107 C C . GLY A 1 148 ? -2.660 3.953 8.358 1.00 83.81 148 GLY A C 1
ATOM 1108 O O . GLY A 1 148 ? -3.747 4.091 8.912 1.00 83.81 148 GLY A O 1
ATOM 1109 N N . PRO A 1 149 ? -2.133 2.727 8.164 1.00 85.38 149 PRO A N 1
ATOM 1110 C CA . PRO A 1 149 ? -2.779 1.501 8.641 1.00 85.38 149 PRO A CA 1
ATOM 1111 C C . PRO A 1 149 ? -2.988 1.462 10.160 1.00 85.38 149 PRO A C 1
ATOM 1113 O O . PRO A 1 149 ? -3.944 0.852 10.630 1.00 85.38 149 PRO A O 1
ATOM 1116 N N . ILE A 1 150 ? -2.109 2.103 10.939 1.00 88.62 150 ILE A N 1
ATOM 1117 C CA . ILE A 1 150 ? -2.267 2.194 12.397 1.00 88.62 150 ILE A CA 1
ATOM 1118 C C . ILE A 1 150 ? -3.485 3.059 12.746 1.00 88.62 150 ILE A C 1
ATOM 1120 O O . ILE A 1 150 ? -4.298 2.646 13.572 1.00 88.62 150 ILE A O 1
ATOM 1124 N N . ALA A 1 151 ? -3.630 4.226 12.110 1.00 87.50 151 ALA A N 1
ATOM 1125 C CA . ALA A 1 151 ? -4.766 5.122 12.327 1.00 87.50 151 ALA A CA 1
ATOM 1126 C C . ALA A 1 151 ? -6.103 4.493 11.893 1.00 87.50 151 ALA A C 1
ATOM 1128 O O . ALA A 1 151 ? -7.081 4.572 12.633 1.00 87.50 151 ALA A O 1
ATOM 1129 N N . ASP A 1 152 ? -6.116 3.810 10.747 1.00 83.81 152 ASP A N 1
ATOM 1130 C CA . ASP A 1 152 ? -7.276 3.086 10.210 1.00 83.81 152 ASP A CA 1
ATOM 1131 C C . ASP A 1 152 ? -7.742 1.971 11.172 1.00 83.81 152 ASP A C 1
ATOM 1133 O O . ASP A 1 152 ? -8.887 1.951 11.632 1.00 83.81 152 ASP A O 1
ATOM 1137 N N . ASN A 1 153 ? -6.812 1.118 11.625 1.00 88.56 153 ASN A N 1
ATOM 1138 C CA . ASN A 1 153 ? -7.105 0.083 12.623 1.00 88.56 153 ASN A CA 1
ATOM 1139 C C . ASN A 1 153 ? -7.588 0.671 13.958 1.00 88.56 153 ASN A C 1
ATOM 1141 O O . ASN A 1 153 ? -8.488 0.110 14.585 1.00 88.56 153 ASN A O 1
ATOM 1145 N N . ALA A 1 154 ? -7.011 1.792 14.401 1.00 87.69 154 ALA A N 1
ATOM 1146 C CA . ALA A 1 154 ? -7.459 2.478 15.609 1.00 87.69 154 ALA A CA 1
ATOM 1147 C C . ALA A 1 154 ? -8.908 2.969 15.467 1.00 87.69 154 ALA A C 1
ATOM 1149 O O . ALA A 1 154 ? -9.712 2.735 16.368 1.00 87.69 154 ALA A O 1
ATOM 1150 N N . GLY A 1 155 ? -9.264 3.568 14.325 1.00 84.56 155 GLY A N 1
ATOM 1151 C CA . GLY A 1 155 ? -10.639 3.965 14.012 1.00 84.56 155 GLY A CA 1
ATOM 1152 C C . GLY A 1 155 ? -11.609 2.782 14.018 1.00 84.56 155 GLY A C 1
ATOM 1153 O O . GLY A 1 155 ? -12.674 2.860 14.632 1.00 84.56 155 GLY A O 1
ATOM 1154 N N . GLY A 1 156 ? -11.209 1.650 13.430 1.00 85.88 156 GLY A N 1
ATOM 1155 C CA . GLY A 1 156 ? -11.985 0.408 13.466 1.00 85.88 156 GLY A CA 1
ATOM 1156 C C . GLY A 1 156 ? -12.204 -0.137 14.883 1.00 85.88 156 GLY A C 1
ATOM 1157 O O . GLY A 1 156 ? -13.313 -0.543 15.222 1.00 85.88 156 GLY A O 1
ATOM 1158 N N . ILE A 1 157 ? -11.179 -0.123 15.742 1.00 90.44 157 ILE A N 1
ATOM 1159 C CA . ILE A 1 157 ? -11.293 -0.564 17.145 1.00 90.44 157 ILE A CA 1
ATOM 1160 C C . ILE A 1 157 ? -12.217 0.362 17.941 1.00 90.44 157 ILE A C 1
ATOM 1162 O O . ILE A 1 157 ? -13.041 -0.125 18.716 1.00 90.44 157 ILE A O 1
ATOM 1166 N N . VAL A 1 158 ? -12.100 1.678 17.753 1.00 89.12 158 VAL A N 1
ATOM 1167 C CA . VAL A 1 158 ? -12.960 2.687 18.396 1.00 89.12 158 VAL A CA 1
ATOM 1168 C C . VAL A 1 158 ? -14.429 2.445 18.043 1.00 89.12 158 VAL A C 1
ATOM 1170 O O . VAL A 1 158 ? -15.262 2.390 18.946 1.00 89.12 158 VAL A O 1
ATOM 1173 N N . GLU A 1 159 ? -14.724 2.194 16.765 1.00 84.81 159 GLU A N 1
ATOM 1174 C CA . GLU A 1 159 ? -16.070 1.862 16.280 1.00 84.81 159 GLU A CA 1
ATOM 1175 C C . GLU A 1 159 ? -16.583 0.538 16.876 1.00 84.81 159 GLU A C 1
ATOM 1177 O O . GLU A 1 159 ? -17.658 0.477 17.472 1.00 84.81 159 GLU A O 1
ATOM 1182 N N . MET A 1 160 ? -15.785 -0.533 16.787 1.00 86.75 160 MET A N 1
ATOM 1183 C CA . MET A 1 160 ? -16.168 -1.864 17.278 1.00 86.75 160 MET A CA 1
ATOM 1184 C C . MET A 1 160 ? -16.334 -1.929 18.802 1.00 86.75 160 MET A C 1
ATOM 1186 O O . MET A 1 160 ? -17.045 -2.801 19.300 1.00 86.75 160 MET A O 1
ATOM 1190 N N . SER A 1 161 ? -15.676 -1.038 19.547 1.00 88.19 161 SER A N 1
ATOM 1191 C CA . SER A 1 161 ? -15.767 -0.958 21.010 1.00 88.19 161 SER A CA 1
ATOM 1192 C C . SER A 1 161 ? -16.737 0.114 21.515 1.00 88.19 161 SER A C 1
ATOM 1194 O O . SER A 1 161 ? -16.781 0.337 22.724 1.00 88.19 161 SER A O 1
ATOM 1196 N N . GLN A 1 162 ? -17.517 0.739 20.619 1.00 85.94 162 GLN A N 1
ATOM 1197 C CA . GLN A 1 162 ? -18.550 1.735 20.940 1.00 85.94 162 GLN A CA 1
ATOM 1198 C C . GLN A 1 162 ? -18.034 2.877 21.832 1.00 85.94 162 GLN A C 1
ATOM 1200 O O . GLN A 1 162 ? -18.687 3.293 22.790 1.00 85.94 162 GLN A O 1
ATOM 1205 N N . GLN A 1 163 ? -16.824 3.364 21.547 1.00 88.62 163 GLN A N 1
ATOM 1206 C CA . GLN A 1 163 ? -16.256 4.501 22.272 1.00 88.62 163 GLN A CA 1
ATOM 1207 C C . GLN A 1 163 ? -17.019 5.802 21.962 1.00 88.62 163 GLN A C 1
ATOM 1209 O O . GLN A 1 163 ? -17.701 5.883 20.939 1.00 88.62 163 GLN A O 1
ATOM 1214 N N . PRO A 1 164 ? -16.890 6.843 22.810 1.00 88.12 164 PRO A N 1
ATOM 1215 C CA . PRO A 1 164 ? -17.524 8.136 22.565 1.00 88.12 164 PRO A CA 1
ATOM 1216 C C . PRO A 1 164 ? -17.168 8.728 21.194 1.00 88.12 164 PRO A C 1
ATOM 1218 O O . PRO A 1 164 ? -16.020 8.640 20.753 1.00 88.12 164 PRO A O 1
ATOM 1221 N N . GLU A 1 165 ? -18.132 9.408 20.566 1.00 85.00 165 GLU A N 1
ATOM 1222 C CA . GLU A 1 165 ? -17.998 10.013 19.228 1.00 85.00 165 GLU A CA 1
ATOM 1223 C C . GLU A 1 165 ? -16.789 10.960 19.120 1.00 85.00 165 GLU A C 1
ATOM 1225 O O . GLU A 1 165 ? -16.098 10.979 18.105 1.00 85.00 165 GLU A O 1
ATOM 1230 N N . SER A 1 166 ? -16.439 11.660 20.205 1.00 86.50 166 SER A N 1
ATOM 1231 C CA . SER A 1 166 ? -15.261 12.536 20.261 1.00 86.50 166 SER A CA 1
ATOM 1232 C C . SER A 1 166 ? -13.937 11.805 20.002 1.00 86.50 166 SER A C 1
ATOM 1234 O O . SER A 1 166 ? -13.002 12.387 19.455 1.00 86.50 166 SER A O 1
ATOM 1236 N N . VAL A 1 167 ? -13.838 10.518 20.355 1.00 87.56 167 VAL A N 1
ATOM 1237 C CA . VAL A 1 167 ? -12.668 9.684 20.040 1.00 87.56 167 VAL A CA 1
ATOM 1238 C C . VAL A 1 167 ? -12.676 9.314 18.556 1.00 87.56 167 VAL A C 1
ATOM 1240 O O . VAL A 1 167 ? -11.622 9.308 17.915 1.00 87.56 167 VAL A O 1
ATOM 1243 N N . ARG A 1 168 ? -13.863 9.061 17.988 1.00 82.62 168 ARG A N 1
ATOM 1244 C CA . ARG A 1 168 ? -14.027 8.742 16.567 1.00 82.62 168 ARG A CA 1
ATOM 1245 C C . ARG A 1 168 ? -13.632 9.916 15.682 1.00 82.62 168 ARG A C 1
ATOM 1247 O O . ARG A 1 168 ? -12.851 9.709 14.757 1.00 82.62 168 ARG A O 1
ATOM 1254 N N . GLU A 1 169 ? -14.058 11.129 16.025 1.00 83.25 169 GLU A N 1
ATOM 1255 C CA . GLU A 1 169 ? -13.676 12.365 15.329 1.00 83.25 169 GLU A CA 1
ATOM 1256 C C . GLU A 1 169 ? -12.151 12.527 15.241 1.00 83.25 169 GLU A C 1
ATOM 1258 O O . GLU A 1 169 ? -11.616 12.848 14.179 1.00 83.25 169 GLU A O 1
ATOM 1263 N N . ILE A 1 170 ? -11.428 12.235 16.330 1.00 86.88 170 ILE A N 1
ATOM 1264 C CA . ILE A 1 170 ? -9.959 12.265 16.336 1.00 86.88 170 ILE A CA 1
ATOM 1265 C C . ILE A 1 170 ? -9.404 11.208 15.376 1.00 86.88 170 ILE A C 1
ATOM 1267 O O . ILE A 1 170 ? -8.551 11.523 14.544 1.00 86.88 170 ILE A O 1
ATOM 1271 N N . THR A 1 171 ? -9.882 9.962 15.460 1.00 85.50 171 THR A N 1
ATOM 1272 C CA . THR A 1 171 ? -9.396 8.887 14.580 1.00 85.50 171 THR A CA 1
ATOM 1273 C C . THR A 1 171 ? -9.713 9.122 13.106 1.00 85.50 171 THR A C 1
ATOM 1275 O O . THR A 1 171 ? -8.868 8.822 12.273 1.00 85.50 171 THR A O 1
ATOM 1278 N N . ASP A 1 172 ? -10.862 9.717 12.769 1.00 80.25 172 ASP A N 1
ATOM 1279 C CA . ASP A 1 172 ? -11.245 10.021 11.385 1.00 80.25 172 ASP A CA 1
ATOM 1280 C C . ASP A 1 172 ? -10.322 11.080 10.765 1.00 80.25 172 ASP A C 1
ATOM 1282 O O . ASP A 1 172 ? -9.939 10.970 9.597 1.00 80.25 172 ASP A O 1
ATOM 1286 N N . VAL A 1 173 ? -9.881 12.069 11.553 1.00 82.12 173 VAL A N 1
ATOM 1287 C CA . VAL A 1 173 ? -8.864 13.036 11.110 1.00 82.12 173 VAL A CA 1
ATOM 1288 C C . VAL A 1 173 ? -7.509 12.354 10.899 1.00 82.12 173 VAL A C 1
ATOM 1290 O O . VAL A 1 173 ? -6.829 12.639 9.910 1.00 82.12 173 VAL A O 1
ATOM 1293 N N . LEU A 1 174 ? -7.105 11.454 11.803 1.00 86.19 174 LEU A N 1
ATOM 1294 C CA . LEU A 1 174 ? -5.845 10.713 11.676 1.00 86.19 174 LEU A CA 1
ATOM 1295 C C . LEU A 1 174 ? -5.859 9.765 10.467 1.00 86.19 174 LEU A C 1
ATOM 1297 O O . LEU A 1 174 ? -4.869 9.714 9.741 1.00 86.19 174 LEU A O 1
ATOM 1301 N N . ASP A 1 175 ? -6.972 9.080 10.211 1.00 82.94 175 ASP A N 1
ATOM 1302 C CA . ASP A 1 175 ? -7.170 8.203 9.051 1.00 82.94 175 ASP A CA 1
ATOM 1303 C C . ASP A 1 175 ? -7.098 8.994 7.735 1.00 82.94 175 ASP A C 1
ATOM 1305 O O . ASP A 1 175 ? -6.348 8.637 6.830 1.00 82.94 175 ASP A O 1
ATOM 1309 N N . ALA A 1 176 ? -7.749 10.160 7.655 1.00 76.69 176 ALA A N 1
ATOM 1310 C CA . ALA A 1 176 ? -7.665 11.017 6.468 1.00 76.69 176 ALA A CA 1
ATOM 1311 C C . ALA A 1 176 ? -6.227 11.513 6.184 1.00 76.69 176 ALA A C 1
ATOM 1313 O O . ALA A 1 176 ? -5.783 11.583 5.028 1.00 76.69 176 ALA A O 1
ATOM 1314 N N . VAL A 1 177 ? -5.458 11.828 7.237 1.00 80.81 177 VAL A N 1
ATOM 1315 C CA . VAL A 1 177 ? -4.016 12.101 7.107 1.00 80.81 177 VAL A CA 1
ATOM 1316 C C . VAL A 1 177 ? -3.281 10.844 6.635 1.00 80.81 177 VAL A C 1
ATOM 1318 O O . VAL A 1 177 ? -2.482 10.932 5.703 1.00 80.81 177 VAL A O 1
ATOM 1321 N N . GLY A 1 178 ? -3.599 9.687 7.214 1.00 84.19 178 GLY A N 1
ATOM 1322 C CA . GLY A 1 178 ? -3.070 8.375 6.852 1.00 84.19 178 GLY A CA 1
ATOM 1323 C C . GLY A 1 178 ? -3.284 7.997 5.385 1.00 84.19 178 GLY A C 1
ATOM 1324 O O . GLY A 1 178 ? -2.370 7.496 4.736 1.00 84.19 178 GLY A O 1
ATOM 1325 N N . ASN A 1 179 ? -4.449 8.290 4.810 1.00 82.69 179 ASN A N 1
ATOM 1326 C CA . ASN A 1 179 ? -4.740 8.007 3.401 1.00 82.69 179 ASN A CA 1
ATOM 1327 C C . ASN A 1 179 ? -3.926 8.910 2.469 1.00 82.69 179 ASN A C 1
ATOM 1329 O O . ASN A 1 179 ? -3.413 8.462 1.440 1.00 82.69 179 ASN A O 1
ATOM 1333 N N . THR A 1 180 ? -3.702 10.161 2.876 1.00 81.62 180 THR A N 1
ATOM 1334 C CA . THR A 1 180 ? -2.819 11.086 2.155 1.00 81.62 180 THR A CA 1
ATOM 1335 C C . THR A 1 180 ? -1.350 10.652 2.234 1.00 81.62 180 THR A C 1
ATOM 1337 O O . THR A 1 180 ? -0.639 10.716 1.226 1.00 81.62 180 THR A O 1
ATOM 1340 N N . THR A 1 181 ? -0.874 10.181 3.394 1.00 84.69 181 THR A N 1
ATOM 1341 C CA . THR A 1 181 ? 0.505 9.682 3.533 1.00 84.69 181 THR A CA 1
ATOM 1342 C C . THR A 1 181 ? 0.711 8.365 2.786 1.00 84.69 181 THR A C 1
ATOM 1344 O O . THR A 1 181 ? 1.697 8.252 2.060 1.00 84.69 181 THR A O 1
ATOM 1347 N N . LYS A 1 182 ? -0.252 7.432 2.832 1.00 85.44 182 LYS A N 1
ATOM 1348 C CA . LYS A 1 182 ? -0.259 6.209 2.005 1.00 85.44 182 LYS A CA 1
ATOM 1349 C C . LYS A 1 182 ? -0.148 6.538 0.515 1.00 85.44 182 LYS A C 1
ATOM 1351 O O . LYS A 1 182 ? 0.683 5.974 -0.197 1.00 85.44 182 LYS A O 1
ATOM 1356 N N . ALA A 1 183 ? -0.966 7.472 0.022 1.00 83.19 183 ALA A N 1
ATOM 1357 C CA . ALA A 1 183 ? -0.918 7.896 -1.378 1.00 83.19 183 ALA A CA 1
ATOM 1358 C C . ALA A 1 183 ? 0.445 8.507 -1.741 1.00 83.19 183 ALA A C 1
ATOM 1360 O O . ALA A 1 183 ? 1.031 8.154 -2.765 1.00 83.19 183 ALA A O 1
ATOM 1361 N N . THR A 1 184 ? 0.981 9.360 -0.866 1.00 84.75 184 THR A N 1
ATOM 1362 C CA . THR A 1 184 ? 2.306 9.977 -1.014 1.00 84.75 184 THR A CA 1
ATOM 1363 C C . THR A 1 184 ? 3.407 8.926 -1.149 1.00 84.75 184 THR A C 1
ATOM 1365 O O . THR A 1 184 ? 4.227 9.003 -2.065 1.00 84.75 184 THR A O 1
ATOM 1368 N N . THR A 1 185 ? 3.402 7.907 -0.289 1.00 86.50 185 THR A N 1
ATOM 1369 C CA . THR A 1 185 ? 4.377 6.811 -0.333 1.00 86.50 185 THR A CA 1
ATOM 1370 C C . THR A 1 185 ? 4.255 5.996 -1.612 1.00 86.50 185 THR A C 1
ATOM 1372 O O . THR A 1 185 ? 5.265 5.685 -2.246 1.00 86.50 185 THR A O 1
ATOM 1375 N N . LYS A 1 186 ? 3.027 5.695 -2.048 1.00 86.56 186 LYS A N 1
ATOM 1376 C CA . LYS A 1 186 ? 2.773 5.000 -3.318 1.00 86.56 186 LYS A CA 1
ATOM 1377 C C . LYS A 1 186 ? 3.305 5.803 -4.513 1.00 86.56 186 LYS A C 1
ATOM 1379 O O . LYS A 1 186 ? 3.982 5.235 -5.372 1.00 86.56 186 LYS A O 1
ATOM 1384 N N . GLY A 1 187 ? 3.067 7.116 -4.546 1.00 84.25 187 GLY A N 1
ATOM 1385 C CA . GLY A 1 187 ? 3.607 8.022 -5.566 1.00 84.25 187 GLY A CA 1
ATOM 1386 C C . GLY A 1 187 ? 5.138 8.079 -5.557 1.00 84.25 187 GLY A C 1
ATOM 1387 O O . GLY A 1 187 ? 5.772 7.944 -6.604 1.00 84.25 187 GLY A O 1
ATOM 1388 N N . PHE A 1 188 ? 5.747 8.189 -4.373 1.00 86.81 188 PHE A N 1
ATOM 1389 C CA . PHE A 1 188 ? 7.201 8.167 -4.190 1.00 86.81 188 PHE A CA 1
ATOM 1390 C C . PHE A 1 188 ? 7.834 6.841 -4.651 1.00 86.81 188 PHE A C 1
ATOM 1392 O O . PHE A 1 188 ? 8.863 6.834 -5.334 1.00 86.81 188 PHE A O 1
ATOM 1399 N N . ALA A 1 189 ? 7.205 5.706 -4.339 1.00 85.19 189 ALA A N 1
ATOM 1400 C CA . ALA A 1 189 ? 7.659 4.390 -4.783 1.00 85.19 189 ALA A CA 1
ATOM 1401 C C . ALA A 1 189 ? 7.642 4.265 -6.317 1.00 85.19 189 ALA A C 1
ATOM 1403 O O . ALA A 1 189 ? 8.588 3.736 -6.899 1.00 85.19 189 ALA A O 1
ATOM 1404 N N . ILE A 1 190 ? 6.614 4.802 -6.985 1.00 85.44 190 ILE A N 1
ATOM 1405 C CA . ILE A 1 190 ? 6.561 4.830 -8.453 1.00 85.44 190 ILE A CA 1
ATOM 1406 C C . ILE A 1 190 ? 7.626 5.766 -9.029 1.00 85.44 190 ILE A C 1
ATOM 1408 O O . ILE A 1 190 ? 8.327 5.372 -9.957 1.00 85.44 190 ILE A O 1
ATOM 1412 N N . GLY A 1 191 ? 7.782 6.976 -8.485 1.00 84.81 191 GLY A N 1
ATOM 1413 C CA . GLY A 1 191 ? 8.775 7.940 -8.970 1.00 84.81 191 GLY A CA 1
ATOM 1414 C C . GLY A 1 191 ? 10.212 7.420 -8.850 1.00 84.81 191 GLY A C 1
ATOM 1415 O O . GLY A 1 191 ? 10.987 7.507 -9.801 1.00 84.81 191 GLY A O 1
ATOM 1416 N N . SER A 1 192 ? 10.547 6.776 -7.728 1.00 85.88 192 SER A N 1
ATOM 1417 C CA . SER A 1 192 ? 11.866 6.150 -7.550 1.00 85.88 192 SER A CA 1
ATOM 1418 C C . SER A 1 192 ? 12.083 4.970 -8.498 1.00 85.88 192 SER A C 1
ATOM 1420 O O . SER A 1 192 ? 13.172 4.806 -9.046 1.00 85.88 192 SER A O 1
ATOM 1422 N N . ALA A 1 193 ? 11.046 4.169 -8.757 1.00 83.81 193 ALA A N 1
ATOM 1423 C CA . ALA A 1 193 ? 11.117 3.106 -9.750 1.00 83.81 193 ALA A CA 1
ATOM 1424 C C . ALA A 1 193 ? 11.250 3.636 -11.178 1.00 83.81 193 ALA A C 1
ATOM 1426 O O . ALA A 1 193 ? 11.948 3.018 -11.977 1.00 83.81 193 ALA A O 1
ATOM 1427 N N . ALA A 1 194 ? 10.635 4.778 -11.491 1.00 84.38 194 ALA A N 1
ATOM 1428 C CA . ALA A 1 194 ? 10.772 5.427 -12.785 1.00 84.38 194 ALA A CA 1
ATOM 1429 C C . ALA A 1 194 ? 12.219 5.862 -13.044 1.00 84.38 194 ALA A C 1
ATOM 1431 O O . ALA A 1 194 ? 12.772 5.511 -14.084 1.00 84.38 194 ALA A O 1
ATOM 1432 N N . LEU A 1 195 ? 12.865 6.528 -12.081 1.00 83.50 195 LEU A N 1
ATOM 1433 C CA . LEU A 1 195 ? 14.282 6.896 -12.195 1.00 83.50 195 LEU A CA 1
ATOM 1434 C C . LEU A 1 195 ? 15.187 5.654 -12.280 1.00 83.50 195 LEU A C 1
ATOM 1436 O O . LEU A 1 195 ? 16.048 5.569 -13.154 1.00 83.50 195 LEU A O 1
ATOM 1440 N N . ALA A 1 196 ? 14.932 4.641 -11.445 1.00 82.81 196 ALA A N 1
ATOM 1441 C CA . ALA A 1 196 ? 15.699 3.396 -11.452 1.00 82.81 196 ALA A CA 1
ATOM 1442 C C . ALA A 1 196 ? 15.526 2.579 -12.745 1.00 82.81 196 ALA A C 1
ATOM 1444 O O . ALA A 1 196 ? 16.419 1.825 -13.127 1.00 82.81 196 ALA A O 1
ATOM 1445 N N . SER A 1 197 ? 14.384 2.695 -13.423 1.00 78.50 197 SER A N 1
ATOM 1446 C CA . SER A 1 197 ? 14.086 1.888 -14.607 1.00 78.50 197 SER A CA 1
ATOM 1447 C C . SER A 1 197 ? 15.031 2.157 -15.778 1.00 78.50 197 SER A C 1
ATOM 1449 O O . SER A 1 197 ? 15.426 1.218 -16.469 1.00 78.50 197 SER A O 1
ATOM 1451 N N . PHE A 1 198 ? 15.462 3.410 -15.948 1.00 78.62 198 PHE A N 1
ATOM 1452 C CA . PHE A 1 198 ? 16.444 3.793 -16.959 1.00 78.62 198 PHE A CA 1
ATOM 1453 C C . PHE A 1 198 ? 17.796 3.103 -16.715 1.00 78.62 198 PHE A C 1
ATOM 1455 O O . PHE A 1 198 ? 18.401 2.563 -17.640 1.00 78.62 198 PHE A O 1
ATOM 1462 N N . LEU A 1 199 ? 18.221 3.024 -15.450 1.00 83.06 199 LEU A N 1
ATOM 1463 C CA . LEU A 1 199 ? 19.448 2.330 -15.045 1.00 83.06 199 LEU A CA 1
ATOM 1464 C C . LEU A 1 199 ? 19.349 0.825 -15.274 1.00 83.06 199 LEU A C 1
ATOM 1466 O O . LEU A 1 199 ? 20.282 0.215 -15.783 1.00 83.06 199 LEU A O 1
ATOM 1470 N N . LEU A 1 200 ? 18.210 0.226 -14.917 1.00 80.62 200 LEU A N 1
ATOM 1471 C CA . LEU A 1 200 ? 17.970 -1.204 -15.108 1.00 80.62 200 LEU A CA 1
ATOM 1472 C C . LEU A 1 200 ? 17.977 -1.586 -16.591 1.00 80.62 200 LEU A C 1
ATOM 1474 O O . LEU A 1 200 ? 18.471 -2.654 -16.945 1.00 80.62 200 LEU A O 1
ATOM 1478 N N . PHE A 1 201 ? 17.465 -0.711 -17.457 1.00 82.12 201 PHE A N 1
ATOM 1479 C CA . PHE A 1 201 ? 17.535 -0.897 -18.901 1.00 82.12 201 PHE A CA 1
ATOM 1480 C C . PHE A 1 201 ? 18.976 -0.820 -19.426 1.00 82.12 201 PHE A C 1
ATOM 1482 O O . PHE A 1 201 ? 19.392 -1.711 -20.165 1.00 82.12 201 PHE A O 1
ATOM 1489 N N . SER A 1 202 ? 19.759 0.181 -19.004 1.00 81.69 202 SER A N 1
ATOM 1490 C CA . SER A 1 202 ? 21.184 0.271 -19.366 1.00 81.69 202 SER A CA 1
ATOM 1491 C C . SER A 1 202 ? 21.961 -0.961 -18.896 1.00 81.69 202 SER A C 1
ATOM 1493 O O . SER A 1 202 ? 22.655 -1.591 -19.688 1.00 81.69 202 SER A O 1
ATOM 1495 N N . ALA A 1 203 ? 21.759 -1.374 -17.642 1.00 82.81 203 ALA A N 1
ATOM 1496 C CA . ALA A 1 203 ? 22.393 -2.559 -17.072 1.00 82.81 203 ALA A CA 1
ATOM 1497 C C . ALA A 1 203 ? 22.018 -3.847 -17.823 1.00 82.81 203 ALA A C 1
ATOM 1499 O O . ALA A 1 203 ? 22.850 -4.737 -17.987 1.00 82.81 203 ALA A O 1
ATOM 1500 N N . TYR A 1 204 ? 20.776 -3.953 -18.310 1.00 85.25 204 TYR A N 1
ATOM 1501 C CA . TYR A 1 204 ? 20.361 -5.064 -19.164 1.00 85.25 204 TYR A CA 1
ATOM 1502 C C . TYR A 1 204 ? 21.128 -5.087 -20.491 1.00 85.25 204 TYR A C 1
ATOM 1504 O O . TYR A 1 204 ? 21.572 -6.158 -20.911 1.00 85.25 204 TYR A O 1
ATOM 1512 N N . MET A 1 205 ? 21.301 -3.932 -21.142 1.00 85.75 205 MET A N 1
ATOM 1513 C CA . MET A 1 205 ? 22.056 -3.857 -22.394 1.00 85.75 205 MET A CA 1
ATOM 1514 C C . MET A 1 205 ? 23.525 -4.254 -22.195 1.00 85.75 205 MET A C 1
ATOM 1516 O O . MET A 1 205 ? 24.039 -5.074 -22.959 1.00 85.75 205 MET A O 1
ATOM 1520 N N . ASP A 1 206 ? 24.157 -3.761 -21.128 1.00 82.88 206 ASP A N 1
ATOM 1521 C CA . ASP A 1 206 ? 25.554 -4.061 -20.794 1.00 82.88 206 ASP A CA 1
ATOM 1522 C C . ASP A 1 206 ? 25.779 -5.550 -20.480 1.00 82.88 206 ASP A C 1
ATOM 1524 O O . ASP A 1 206 ? 26.731 -6.167 -20.971 1.00 82.88 206 ASP A O 1
ATOM 1528 N N . GLU A 1 207 ? 24.882 -6.169 -19.706 1.00 83.56 207 GLU A N 1
ATOM 1529 C CA . GLU A 1 207 ? 24.958 -7.602 -19.392 1.00 83.56 207 GLU A CA 1
ATOM 1530 C C . GLU A 1 207 ? 24.769 -8.457 -20.653 1.00 83.56 207 GLU A C 1
ATOM 1532 O O . GLU A 1 207 ? 25.558 -9.367 -20.918 1.00 83.56 207 GLU A O 1
ATOM 1537 N N . VAL A 1 208 ? 23.776 -8.143 -21.493 1.00 84.38 208 VAL A N 1
ATOM 1538 C CA . VAL A 1 208 ? 23.566 -8.862 -22.761 1.00 84.38 208 VAL A CA 1
ATOM 1539 C C . VAL A 1 208 ? 24.775 -8.717 -23.685 1.00 84.38 208 VAL A C 1
ATOM 1541 O O . VAL A 1 208 ? 25.198 -9.719 -24.263 1.00 84.38 208 VAL A O 1
ATOM 1544 N N . ALA A 1 209 ? 25.360 -7.520 -23.806 1.00 84.69 209 ALA A N 1
ATOM 1545 C CA . ALA A 1 209 ? 26.568 -7.298 -24.603 1.00 84.69 209 ALA A CA 1
ATOM 1546 C C . ALA A 1 209 ? 27.733 -8.175 -24.114 1.00 84.69 209 ALA A C 1
ATOM 1548 O O . ALA A 1 209 ? 28.413 -8.842 -24.901 1.00 84.69 209 ALA A O 1
ATOM 1549 N N . THR A 1 210 ? 27.916 -8.231 -22.793 1.00 82.81 210 THR A N 1
ATOM 1550 C CA . THR A 1 210 ? 28.978 -9.002 -22.137 1.00 82.81 210 THR A CA 1
ATOM 1551 C C . THR A 1 210 ? 28.815 -10.506 -22.367 1.00 82.81 210 THR A C 1
ATOM 1553 O O . THR A 1 210 ? 29.782 -11.190 -22.717 1.00 82.81 210 THR A O 1
ATOM 1556 N N . PHE A 1 211 ? 27.596 -11.038 -22.228 1.00 79.19 211 PHE A N 1
ATOM 1557 C CA . PHE A 1 211 ? 27.321 -12.463 -22.440 1.00 79.19 211 PHE A CA 1
ATOM 1558 C C . PHE A 1 211 ? 27.334 -12.869 -23.912 1.00 79.19 211 PHE A C 1
ATOM 1560 O O . PHE A 1 211 ? 27.891 -13.913 -24.258 1.00 79.19 211 PHE A O 1
ATOM 1567 N N . ALA A 1 212 ? 26.745 -12.057 -24.790 1.00 76.50 212 ALA A N 1
ATOM 1568 C CA . ALA A 1 212 ? 26.706 -12.343 -26.219 1.00 76.50 212 ALA A CA 1
ATOM 1569 C C . ALA A 1 212 ? 28.076 -12.174 -26.892 1.00 76.50 212 ALA A C 1
ATOM 1571 O O . ALA A 1 212 ? 28.270 -12.709 -27.985 1.00 76.50 212 ALA A O 1
ATOM 1572 N N . ARG A 1 213 ? 29.014 -11.457 -26.247 1.00 79.69 213 ARG A N 1
ATOM 1573 C CA . ARG A 1 213 ? 30.297 -11.012 -26.824 1.00 79.69 213 ARG A CA 1
ATOM 1574 C C . ARG A 1 213 ? 30.113 -10.254 -28.143 1.00 79.69 213 ARG A C 1
ATOM 1576 O O . ARG A 1 213 ? 30.993 -10.259 -29.000 1.00 79.69 213 ARG A O 1
ATOM 1583 N N . GLU A 1 214 ? 28.957 -9.621 -28.298 1.00 79.00 214 GLU A N 1
ATOM 1584 C CA . GLU A 1 214 ? 28.567 -8.797 -29.436 1.00 79.00 214 GLU A CA 1
ATOM 1585 C C . GLU A 1 214 ? 28.118 -7.441 -28.868 1.00 79.00 214 GLU A C 1
ATOM 1587 O O . GLU A 1 214 ? 27.426 -7.420 -27.847 1.00 79.00 214 GLU A O 1
ATOM 1592 N N . PRO A 1 215 ? 28.503 -6.306 -29.477 1.00 80.88 215 PRO A N 1
ATOM 1593 C CA . PRO A 1 215 ? 28.120 -4.995 -28.967 1.00 80.88 215 PRO A CA 1
ATOM 1594 C C . PRO A 1 215 ? 26.598 -4.826 -29.031 1.00 80.88 215 PRO A C 1
ATOM 1596 O O . PRO A 1 215 ? 25.991 -4.955 -30.096 1.00 80.88 215 PRO A O 1
ATOM 1599 N N . PHE A 1 216 ? 25.981 -4.507 -27.892 1.00 83.50 216 PHE A N 1
ATOM 1600 C CA . PHE A 1 216 ? 24.553 -4.218 -27.795 1.00 83.50 216 PHE A CA 1
ATOM 1601 C C . PHE A 1 216 ? 24.340 -2.787 -27.298 1.00 83.50 216 PHE A C 1
ATOM 1603 O O . PHE A 1 216 ? 24.055 -2.541 -26.135 1.00 83.50 216 PHE A O 1
ATOM 1610 N N . THR A 1 217 ? 24.534 -1.835 -28.209 1.00 76.88 217 THR A N 1
ATOM 1611 C CA . THR A 1 217 ? 24.540 -0.397 -27.899 1.00 76.88 217 THR A CA 1
ATOM 1612 C C . THR A 1 217 ? 23.233 0.311 -28.241 1.00 76.88 217 THR A C 1
ATOM 1614 O O . THR A 1 217 ? 22.982 1.401 -27.736 1.00 76.88 217 THR A O 1
ATOM 1617 N N . GLN A 1 218 ? 22.400 -0.277 -29.108 1.00 85.81 218 GLN A N 1
ATOM 1618 C CA . GLN A 1 218 ? 21.166 0.356 -29.570 1.00 85.81 218 GLN A CA 1
ATOM 1619 C C . GLN A 1 218 ? 19.997 -0.624 -29.694 1.00 85.81 218 GLN A C 1
ATOM 1621 O O . GLN A 1 218 ? 20.134 -1.752 -30.186 1.00 85.81 218 GLN A O 1
ATOM 1626 N N . VAL A 1 219 ? 18.819 -0.136 -29.307 1.00 88.75 219 VAL A N 1
ATOM 1627 C CA . VAL A 1 219 ? 17.520 -0.776 -29.527 1.00 88.75 219 VAL A CA 1
ATOM 1628 C C . VAL A 1 219 ? 16.736 0.099 -30.497 1.00 88.75 219 VAL A C 1
ATOM 1630 O O . VAL A 1 219 ? 16.210 1.141 -30.120 1.00 88.75 219 VAL A O 1
ATOM 1633 N N . ASP A 1 220 ? 16.696 -0.314 -31.762 1.00 90.88 220 ASP A N 1
ATOM 1634 C CA . ASP A 1 220 ? 15.989 0.416 -32.812 1.00 90.88 220 ASP A CA 1
ATOM 1635 C C . ASP A 1 220 ? 14.503 0.035 -32.826 1.00 90.88 220 ASP A C 1
ATOM 1637 O O . ASP A 1 220 ? 14.134 -1.084 -33.191 1.00 90.88 220 ASP A O 1
ATOM 1641 N N . ILE A 1 221 ? 13.657 0.979 -32.415 1.00 91.75 221 ILE A N 1
ATOM 1642 C CA . ILE A 1 221 ? 12.199 0.824 -32.378 1.00 91.75 221 ILE A CA 1
ATOM 1643 C C . ILE A 1 221 ? 11.551 0.848 -33.768 1.00 91.75 221 ILE A C 1
ATOM 1645 O O . ILE A 1 221 ? 10.383 0.488 -33.881 1.00 91.75 221 ILE A O 1
ATOM 1649 N N . ALA A 1 222 ? 12.271 1.259 -34.819 1.00 92.94 222 ALA A N 1
ATOM 1650 C CA . ALA A 1 222 ? 11.767 1.209 -36.190 1.00 92.94 222 ALA A CA 1
ATOM 1651 C C . ALA A 1 222 ? 11.725 -0.227 -36.744 1.00 92.94 222 ALA A C 1
ATOM 1653 O O . ALA A 1 222 ? 11.051 -0.487 -37.741 1.00 92.94 222 ALA A O 1
ATOM 1654 N N . ILE A 1 223 ? 12.409 -1.172 -36.088 1.00 91.50 223 ILE A N 1
ATOM 1655 C CA . ILE A 1 223 ? 12.347 -2.595 -36.424 1.00 91.50 223 ILE A CA 1
ATOM 1656 C C . ILE A 1 223 ? 10.983 -3.157 -35.976 1.00 91.50 223 ILE A C 1
ATOM 1658 O O . ILE A 1 223 ? 10.671 -3.091 -34.780 1.00 91.50 223 ILE A O 1
ATOM 1662 N N . PRO A 1 224 ? 10.178 -3.755 -36.881 1.00 93.75 224 PRO A N 1
ATOM 1663 C CA . PRO A 1 224 ? 8.825 -4.218 -36.563 1.00 93.75 224 PRO A CA 1
ATOM 1664 C C . PRO A 1 224 ? 8.753 -5.167 -35.363 1.00 93.75 224 PRO A C 1
ATOM 1666 O O . PRO A 1 224 ? 7.890 -5.014 -34.505 1.00 93.75 224 PRO A O 1
ATOM 1669 N N . GLU A 1 225 ? 9.673 -6.122 -35.253 1.00 94.00 225 GLU A N 1
ATOM 1670 C CA . GLU A 1 225 ? 9.718 -7.089 -34.155 1.00 94.00 225 GLU A CA 1
ATOM 1671 C C . GLU A 1 225 ? 9.977 -6.418 -32.800 1.00 94.00 225 GLU A C 1
ATOM 1673 O O . GLU A 1 225 ? 9.391 -6.802 -31.787 1.00 94.00 225 GLU A O 1
ATOM 1678 N N . VAL A 1 226 ? 10.829 -5.390 -32.783 1.00 94.31 226 VAL A N 1
ATOM 1679 C CA . VAL A 1 226 ? 11.158 -4.612 -31.582 1.00 94.31 226 VAL A CA 1
ATOM 1680 C C . VAL A 1 226 ? 9.956 -3.768 -31.163 1.00 94.31 226 VAL A C 1
ATOM 1682 O O . VAL A 1 226 ? 9.582 -3.776 -29.989 1.00 94.31 226 VAL A O 1
ATOM 1685 N N . PHE A 1 227 ? 9.292 -3.116 -32.121 1.00 95.38 227 PHE A N 1
ATOM 1686 C CA . PHE A 1 227 ? 8.049 -2.385 -31.875 1.00 95.38 227 PHE A CA 1
ATOM 1687 C C . PHE A 1 227 ? 6.936 -3.296 -31.333 1.00 95.38 227 PHE A C 1
ATOM 1689 O O . PHE A 1 227 ? 6.269 -2.944 -30.359 1.00 95.38 227 PHE A O 1
ATOM 1696 N N . VAL A 1 228 ? 6.773 -4.497 -31.902 1.00 96.25 228 VAL A N 1
ATOM 1697 C CA . VAL A 1 228 ? 5.826 -5.513 -31.409 1.00 96.25 228 VAL A CA 1
ATOM 1698 C C . VAL A 1 228 ? 6.165 -5.928 -29.977 1.00 96.25 228 VAL A C 1
ATOM 1700 O O . VAL A 1 228 ? 5.263 -6.008 -29.145 1.00 96.25 228 VAL A O 1
ATOM 1703 N N . GLY A 1 229 ? 7.447 -6.130 -29.656 1.00 95.44 229 GLY A N 1
ATOM 1704 C CA . GLY A 1 229 ? 7.900 -6.356 -28.279 1.00 95.44 229 GLY A CA 1
ATOM 1705 C C . GLY A 1 229 ? 7.463 -5.247 -27.327 1.00 95.44 229 GLY A C 1
ATOM 1706 O O . GLY A 1 229 ? 6.910 -5.527 -26.262 1.00 95.44 229 GLY A O 1
ATOM 1707 N N . GLY A 1 230 ? 7.637 -3.992 -27.745 1.00 95.69 230 GLY A N 1
ATOM 1708 C CA . GLY A 1 230 ? 7.160 -2.823 -27.012 1.00 95.69 230 GLY A CA 1
ATOM 1709 C C . GLY A 1 230 ? 5.645 -2.842 -26.780 1.00 95.69 230 GLY A C 1
ATOM 1710 O O . GLY A 1 230 ? 5.189 -2.722 -25.643 1.00 95.69 230 GLY A O 1
ATOM 1711 N N . LEU A 1 231 ? 4.854 -3.087 -27.829 1.00 97.00 231 LEU A N 1
ATOM 1712 C CA . LEU A 1 231 ? 3.392 -3.166 -27.736 1.00 97.00 231 LEU A CA 1
ATOM 1713 C C . LEU A 1 231 ? 2.926 -4.279 -26.782 1.00 97.00 231 LEU A C 1
ATOM 1715 O O . LEU A 1 231 ? 2.015 -4.062 -25.980 1.00 97.00 231 LEU A O 1
ATOM 1719 N N . LEU A 1 232 ? 3.571 -5.450 -26.823 1.00 97.12 232 LEU A N 1
ATOM 1720 C CA . LEU A 1 232 ? 3.309 -6.552 -25.890 1.00 97.12 232 LEU A CA 1
ATOM 1721 C C . LEU A 1 232 ? 3.656 -6.170 -24.444 1.00 97.12 232 LEU A C 1
ATOM 1723 O O . LEU A 1 232 ? 2.940 -6.560 -23.520 1.00 97.12 232 LEU A O 1
ATOM 1727 N N . GLY A 1 233 ? 4.710 -5.375 -24.247 1.00 95.75 233 GLY A N 1
ATOM 1728 C CA . GLY A 1 233 ? 5.075 -4.799 -22.953 1.00 95.75 233 GLY A CA 1
ATOM 1729 C C . GLY A 1 233 ? 4.006 -3.852 -22.405 1.00 95.75 233 GLY A C 1
ATOM 1730 O O . GLY A 1 233 ? 3.583 -3.997 -21.259 1.00 95.75 233 GLY A O 1
ATOM 1731 N N . SER A 1 234 ? 3.500 -2.926 -23.221 1.00 97.12 234 SER A N 1
ATOM 1732 C CA . SER A 1 234 ? 2.391 -2.047 -22.824 1.00 97.12 234 SER A CA 1
ATOM 1733 C C . SER A 1 234 ? 1.114 -2.838 -22.530 1.00 97.12 234 SER A C 1
ATOM 1735 O O . SER A 1 234 ? 0.486 -2.634 -21.492 1.00 97.12 234 SER A O 1
ATOM 1737 N N . MET A 1 235 ? 0.757 -3.793 -23.396 1.00 97.19 235 MET A N 1
ATOM 1738 C CA . MET A 1 235 ? -0.400 -4.674 -23.206 1.00 97.19 235 MET A CA 1
ATOM 1739 C C . MET A 1 235 ? -0.318 -5.445 -21.881 1.00 97.19 235 MET A C 1
ATOM 1741 O O . MET A 1 235 ? -1.324 -5.564 -21.181 1.00 97.19 235 MET A O 1
ATOM 1745 N N . LEU A 1 236 ? 0.870 -5.943 -21.520 1.00 96.88 236 LEU A N 1
ATOM 1746 C CA . LEU A 1 236 ? 1.100 -6.693 -20.286 1.00 96.88 236 LEU A CA 1
ATOM 1747 C C . LEU A 1 236 ? 0.647 -5.914 -19.044 1.00 96.88 236 LEU A C 1
ATOM 1749 O O . LEU A 1 236 ? -0.003 -6.493 -18.176 1.00 96.88 236 LEU A O 1
ATOM 1753 N N . ILE A 1 237 ? 0.951 -4.616 -18.973 1.00 97.25 237 ILE A N 1
ATOM 1754 C CA . ILE A 1 237 ? 0.555 -3.759 -17.848 1.00 97.25 237 ILE A CA 1
ATOM 1755 C C . ILE A 1 237 ? -0.966 -3.667 -17.744 1.00 97.25 237 ILE A C 1
ATOM 1757 O O . ILE A 1 237 ? -1.525 -3.935 -16.684 1.00 97.25 237 ILE A O 1
ATOM 1761 N N . PHE A 1 238 ? -1.643 -3.337 -18.845 1.00 97.19 238 PHE A N 1
ATOM 1762 C CA . PHE A 1 238 ? -3.102 -3.202 -18.860 1.00 97.19 238 PHE A CA 1
ATOM 1763 C C . PHE A 1 238 ? -3.795 -4.520 -18.509 1.00 97.19 238 PHE A C 1
ATOM 1765 O O . PHE A 1 238 ? -4.749 -4.537 -17.731 1.00 97.19 238 PHE A O 1
ATOM 1772 N N . LEU A 1 239 ? -3.295 -5.634 -19.049 1.00 97.00 239 LEU A N 1
ATOM 1773 C CA . LEU A 1 239 ? -3.841 -6.959 -18.785 1.00 97.00 239 LEU A CA 1
ATOM 1774 C C . LEU A 1 239 ? -3.649 -7.366 -17.319 1.00 97.00 239 LEU A C 1
ATOM 1776 O O . LEU A 1 239 ? -4.582 -7.871 -16.694 1.00 97.00 239 LEU A O 1
ATOM 1780 N N . PHE A 1 240 ? -2.470 -7.093 -16.755 1.00 96.75 240 PHE A N 1
ATOM 1781 C CA . PHE A 1 240 ? -2.188 -7.316 -15.341 1.00 96.75 240 PHE A CA 1
ATOM 1782 C C . PHE A 1 240 ? -3.141 -6.511 -14.448 1.00 96.75 240 PHE A C 1
ATOM 1784 O O . PHE A 1 240 ? -3.776 -7.085 -13.561 1.00 96.75 240 PHE A O 1
ATOM 1791 N N . SER A 1 241 ? -3.301 -5.208 -14.711 1.00 96.38 241 SER A N 1
ATOM 1792 C CA . SER A 1 241 ? -4.220 -4.338 -13.967 1.00 96.38 241 SER A CA 1
ATOM 1793 C C . SER A 1 241 ? -5.663 -4.830 -14.049 1.00 96.38 241 SER A C 1
ATOM 1795 O O . SER A 1 241 ? -6.344 -4.914 -13.028 1.00 96.38 241 SER A O 1
ATOM 1797 N N . ALA A 1 242 ? -6.122 -5.218 -15.242 1.00 96.06 242 ALA A N 1
ATOM 1798 C CA . ALA A 1 242 ? -7.469 -5.739 -15.440 1.00 96.06 242 ALA A CA 1
ATOM 1799 C C . ALA A 1 242 ? -7.711 -7.018 -14.626 1.00 96.06 242 ALA A C 1
ATOM 1801 O O . ALA A 1 242 ? -8.743 -7.149 -13.966 1.00 96.06 242 ALA A O 1
ATOM 1802 N N . TRP A 1 243 ? -6.761 -7.959 -14.630 1.00 96.19 243 TRP A N 1
ATOM 1803 C CA . TRP A 1 243 ? -6.888 -9.202 -13.867 1.00 96.19 243 TRP A CA 1
ATOM 1804 C C . TRP A 1 243 ? -6.837 -8.970 -12.359 1.00 96.19 243 TRP A C 1
ATOM 1806 O O . TRP A 1 243 ? -7.633 -9.578 -11.642 1.00 96.19 243 TRP A O 1
ATOM 1816 N N . ALA A 1 244 ? -5.974 -8.065 -11.892 1.00 94.50 244 ALA A N 1
ATOM 1817 C CA . ALA A 1 244 ? -5.893 -7.673 -10.488 1.00 94.50 244 ALA A CA 1
ATOM 1818 C C . ALA A 1 244 ? -7.208 -7.040 -9.995 1.00 94.50 244 ALA A C 1
ATOM 1820 O O . ALA A 1 244 ? -7.779 -7.499 -9.007 1.00 94.50 244 ALA A O 1
ATOM 1821 N N . CYS A 1 245 ? -7.757 -6.059 -10.721 1.00 94.31 245 CYS A N 1
ATOM 1822 C CA . CYS A 1 245 ? -9.035 -5.438 -10.356 1.00 94.31 245 CYS A CA 1
ATOM 1823 C C . CYS A 1 245 ? -10.200 -6.437 -10.418 1.00 94.31 245 CYS A C 1
ATOM 1825 O O . CYS A 1 245 ? -11.062 -6.467 -9.540 1.00 94.31 245 CYS A O 1
ATOM 1827 N N . SER A 1 246 ? -10.217 -7.300 -11.436 1.00 92.94 246 SER A N 1
ATOM 1828 C CA . SER A 1 246 ? -11.266 -8.307 -11.610 1.00 92.94 246 SER A CA 1
ATOM 1829 C C . SER A 1 246 ? -11.250 -9.377 -10.507 1.00 92.94 246 SER A C 1
ATOM 1831 O O . SER A 1 246 ? -12.311 -9.849 -10.096 1.00 92.94 246 SER A O 1
ATOM 1833 N N . ALA A 1 247 ? -10.068 -9.743 -10.000 1.00 92.88 247 ALA A N 1
ATOM 1834 C CA . ALA A 1 247 ? -9.911 -10.650 -8.861 1.00 92.88 247 ALA A CA 1
ATOM 1835 C C . ALA A 1 247 ? -10.546 -10.093 -7.579 1.00 92.88 247 ALA A C 1
ATOM 1837 O O . ALA A 1 247 ? -11.319 -10.793 -6.916 1.00 92.88 247 ALA A O 1
ATOM 1838 N N . VAL A 1 248 ? -10.277 -8.822 -7.266 1.00 93.88 248 VAL A N 1
ATOM 1839 C CA . VAL A 1 248 ? -10.884 -8.138 -6.115 1.00 93.88 248 VAL A CA 1
ATOM 1840 C C . VAL A 1 248 ? -12.395 -8.035 -6.293 1.00 93.88 248 VAL A C 1
ATOM 1842 O O . VAL A 1 248 ? -13.133 -8.402 -5.386 1.00 93.88 248 VAL A O 1
ATOM 1845 N N . GLY A 1 249 ? -12.872 -7.639 -7.479 1.00 92.00 249 GLY A N 1
ATOM 1846 C CA . GLY A 1 249 ? -14.305 -7.517 -7.758 1.00 92.00 249 GLY A CA 1
ATOM 1847 C C . GLY A 1 249 ? -15.082 -8.825 -7.561 1.00 92.00 249 GLY A C 1
ATOM 1848 O O . GLY A 1 249 ? -16.134 -8.822 -6.924 1.00 92.00 249 GLY A O 1
ATOM 1849 N N . ARG A 1 250 ? -14.554 -9.961 -8.045 1.00 91.62 250 ARG A N 1
ATOM 1850 C CA . ARG A 1 250 ? -15.165 -11.285 -7.808 1.00 91.62 250 ARG A CA 1
ATOM 1851 C C . ARG A 1 250 ? -15.209 -11.634 -6.320 1.00 91.62 250 ARG A C 1
ATOM 1853 O O . ARG A 1 250 ? -16.254 -12.040 -5.821 1.00 91.62 250 ARG A O 1
ATOM 1860 N N . THR A 1 251 ? -14.096 -11.442 -5.616 1.00 92.94 251 THR A N 1
ATOM 1861 C CA . THR A 1 251 ? -13.981 -11.778 -4.188 1.00 92.94 251 THR A CA 1
ATOM 1862 C C . THR A 1 251 ? -14.895 -10.899 -3.331 1.00 92.94 251 THR A C 1
ATOM 1864 O O . THR A 1 251 ? -15.600 -11.397 -2.457 1.00 92.94 251 THR A O 1
ATOM 1867 N N . ALA A 1 252 ? -14.964 -9.599 -3.624 1.00 92.62 252 ALA A N 1
ATOM 1868 C CA . ALA A 1 252 ? -15.849 -8.664 -2.938 1.00 92.62 252 ALA A CA 1
ATOM 1869 C C . ALA A 1 252 ? -17.327 -9.062 -3.091 1.00 92.62 252 ALA A C 1
ATOM 1871 O O . ALA A 1 252 ? -18.083 -8.999 -2.125 1.00 92.62 252 ALA A O 1
ATOM 1872 N N . GLN A 1 253 ? -17.746 -9.545 -4.267 1.00 92.50 253 GLN A N 1
ATOM 1873 C CA . GLN A 1 253 ? -19.107 -10.057 -4.462 1.00 92.50 253 GLN A CA 1
ATOM 1874 C C . GLN A 1 253 ? -19.408 -11.287 -3.595 1.00 92.50 253 GLN A C 1
ATOM 1876 O O . GLN A 1 253 ? -20.530 -11.416 -3.104 1.00 92.50 253 GLN A O 1
ATOM 1881 N N . GLU A 1 254 ? -18.440 -12.187 -3.404 1.00 94.25 254 GLU A N 1
ATOM 1882 C CA . GLU A 1 254 ? -18.591 -13.339 -2.505 1.00 94.25 254 GLU A CA 1
ATOM 1883 C C . GLU A 1 254 ? -18.751 -12.886 -1.047 1.00 94.25 254 GLU A C 1
ATOM 1885 O O . GLU A 1 254 ? -19.666 -13.349 -0.366 1.00 94.25 254 GLU A O 1
ATOM 1890 N N . VAL A 1 255 ? -17.948 -11.913 -0.601 1.00 94.38 255 VAL A N 1
ATOM 1891 C CA . VAL A 1 255 ? -18.062 -11.323 0.745 1.00 94.38 255 VAL A CA 1
ATOM 1892 C C . VAL A 1 255 ? -19.416 -10.637 0.939 1.00 94.38 255 VAL A C 1
ATOM 1894 O O . VAL A 1 255 ? -20.082 -10.875 1.941 1.00 94.38 255 VAL A O 1
ATOM 1897 N N . VAL A 1 256 ? -19.883 -9.843 -0.030 1.00 93.62 256 VAL A N 1
ATOM 1898 C CA . VAL A 1 256 ? -21.198 -9.181 0.050 1.00 93.62 256 VAL A CA 1
ATOM 1899 C C . VAL A 1 256 ? -22.334 -10.202 0.137 1.00 93.62 256 VAL A C 1
ATOM 1901 O O . VAL A 1 256 ? -23.271 -10.010 0.913 1.00 93.62 256 VAL A O 1
ATOM 1904 N N . LYS A 1 257 ? -22.271 -11.290 -0.641 1.00 95.50 257 LYS A N 1
ATOM 1905 C CA . LYS A 1 257 ? -23.263 -12.374 -0.568 1.00 95.50 257 LYS A CA 1
ATOM 1906 C C . LYS A 1 257 ? -23.251 -13.048 0.800 1.00 95.50 257 LYS A C 1
ATOM 1908 O O . LYS A 1 257 ? -24.325 -13.291 1.339 1.00 95.50 257 LYS A O 1
ATOM 1913 N N . GLU A 1 258 ? -22.074 -13.301 1.368 1.00 96.06 258 GLU A N 1
ATOM 1914 C CA . GLU A 1 258 ? -21.946 -13.897 2.700 1.00 96.06 258 GLU A CA 1
ATOM 1915 C C . GLU A 1 258 ? -22.479 -12.972 3.800 1.00 96.06 258 GLU A C 1
ATOM 1917 O O . GLU A 1 258 ? -23.279 -13.409 4.621 1.00 96.06 258 GLU A O 1
ATOM 1922 N N . VAL A 1 259 ? -22.125 -11.684 3.785 1.00 95.12 259 VAL A N 1
ATOM 1923 C CA . VAL A 1 259 ? -22.635 -10.705 4.760 1.00 95.12 259 VAL A CA 1
ATOM 1924 C C . VAL A 1 259 ? -24.161 -10.601 4.681 1.00 95.12 259 VAL A C 1
ATOM 1926 O O . VAL A 1 259 ? -24.842 -10.657 5.703 1.00 95.12 259 VAL A O 1
ATOM 1929 N N . ARG A 1 260 ? -24.728 -10.529 3.467 1.00 95.38 260 ARG A N 1
ATOM 1930 C CA . ARG A 1 260 ? -26.190 -10.522 3.273 1.00 95.38 260 ARG A CA 1
ATOM 1931 C C . ARG A 1 260 ? -26.845 -11.808 3.766 1.00 95.38 260 ARG A C 1
ATOM 1933 O O . ARG A 1 260 ? -27.893 -11.738 4.398 1.00 95.38 260 ARG A O 1
ATOM 1940 N N . ARG A 1 261 ? -26.237 -12.964 3.491 1.00 96.25 261 ARG A N 1
ATOM 1941 C CA . ARG A 1 261 ? -26.713 -14.265 3.972 1.00 96.25 261 ARG A CA 1
ATOM 1942 C C . ARG A 1 261 ? -26.776 -14.283 5.498 1.00 96.25 261 ARG A C 1
ATOM 1944 O O . ARG A 1 261 ? -27.812 -14.647 6.042 1.00 96.25 261 ARG A O 1
ATOM 1951 N N . GLN A 1 262 ? -25.723 -13.818 6.176 1.00 95.69 262 GLN A N 1
ATOM 1952 C CA . GLN A 1 262 ? -25.710 -13.726 7.637 1.00 95.69 262 GLN A CA 1
ATOM 1953 C C . GLN A 1 262 ? -26.810 -12.799 8.165 1.00 95.69 262 GLN A C 1
ATOM 1955 O O . GLN A 1 262 ? -27.523 -13.198 9.076 1.00 95.69 262 GLN A O 1
ATOM 1960 N N . PHE A 1 263 ? -27.015 -11.617 7.576 1.00 94.75 263 PHE A N 1
ATOM 1961 C CA . PHE A 1 263 ? -28.088 -10.715 8.017 1.00 94.75 263 PHE A CA 1
ATOM 1962 C C . PHE A 1 263 ? -29.500 -11.276 7.798 1.00 94.75 263 PHE A C 1
ATOM 1964 O O . PHE A 1 263 ? -30.379 -11.026 8.618 1.00 94.75 263 PHE A O 1
ATOM 1971 N N . ILE A 1 264 ? -29.729 -12.029 6.717 1.00 94.12 264 ILE A N 1
ATOM 1972 C CA . ILE A 1 264 ? -31.035 -12.640 6.424 1.00 94.12 264 ILE A CA 1
ATOM 1973 C C . ILE A 1 264 ? -31.302 -13.839 7.342 1.00 94.12 264 ILE A C 1
ATOM 1975 O O . ILE A 1 264 ? -32.397 -13.965 7.883 1.00 94.12 264 ILE A O 1
ATOM 1979 N N . GLU A 1 265 ? -30.322 -14.729 7.512 1.00 95.31 265 GLU A N 1
ATOM 1980 C CA . GLU A 1 265 ? -30.487 -15.948 8.312 1.00 95.31 265 GLU A CA 1
ATOM 1981 C C . GLU A 1 265 ? -30.427 -15.687 9.824 1.00 95.31 265 GLU A C 1
ATOM 1983 O O . GLU A 1 265 ? -31.016 -16.437 10.600 1.00 95.31 265 GLU A O 1
ATOM 1988 N N . ARG A 1 266 ? -29.715 -14.636 10.252 1.00 92.69 266 ARG A N 1
ATOM 1989 C CA . ARG A 1 266 ? -29.466 -14.296 11.662 1.00 92.69 266 ARG A CA 1
ATOM 1990 C C . ARG A 1 266 ? -29.830 -12.825 11.922 1.00 92.69 266 ARG A C 1
ATOM 1992 O O . ARG A 1 266 ? -28.942 -11.985 12.092 1.00 92.69 266 ARG A O 1
ATOM 1999 N N . PRO A 1 267 ? -31.132 -12.479 11.973 1.00 91.06 267 PRO A N 1
ATOM 2000 C CA . PRO A 1 267 ? -31.580 -11.091 12.131 1.00 91.06 267 PRO A CA 1
ATOM 2001 C C . PRO A 1 267 ? -31.137 -10.455 13.459 1.00 91.06 267 PRO A C 1
ATOM 2003 O O . PRO A 1 267 ? -30.966 -9.240 13.526 1.00 91.06 267 PRO A O 1
ATOM 2006 N N . GLY A 1 268 ? -30.857 -11.267 14.490 1.00 90.62 268 GLY A N 1
ATOM 2007 C CA . GLY A 1 268 ? -30.335 -10.808 15.783 1.00 90.62 268 GLY A CA 1
ATOM 2008 C C . GLY A 1 268 ? -28.980 -10.090 15.709 1.00 90.62 268 GLY A C 1
ATOM 2009 O O . GLY A 1 268 ? -28.600 -9.432 16.677 1.00 90.62 268 GLY A O 1
ATOM 2010 N N . ILE A 1 269 ? -28.275 -10.170 14.572 1.00 91.31 269 ILE A N 1
ATOM 2011 C CA . ILE A 1 269 ? -27.041 -9.417 14.315 1.00 91.31 269 ILE A CA 1
ATOM 2012 C C . ILE A 1 269 ? -27.314 -7.910 14.199 1.00 91.31 269 ILE A C 1
ATOM 2014 O O . ILE A 1 269 ? -26.568 -7.116 14.766 1.00 91.31 269 ILE A O 1
ATOM 2018 N N . MET A 1 270 ? -28.379 -7.506 13.496 1.00 87.69 270 MET A N 1
ATOM 2019 C CA . MET A 1 270 ? -28.714 -6.084 13.304 1.00 87.69 270 MET A CA 1
ATOM 2020 C C . MET A 1 270 ? -29.210 -5.428 14.601 1.00 87.69 270 MET A C 1
ATOM 2022 O O . MET A 1 270 ? -29.011 -4.234 14.800 1.00 87.69 270 MET A O 1
ATOM 2026 N N . ASP A 1 271 ? -29.792 -6.229 15.500 1.00 90.56 271 ASP A N 1
ATOM 2027 C CA . ASP A 1 271 ? -30.243 -5.812 16.833 1.00 90.56 271 ASP A CA 1
ATOM 2028 C C . ASP A 1 271 ? -29.138 -5.919 17.907 1.00 90.56 271 ASP A C 1
ATOM 2030 O O . ASP A 1 271 ? -29.423 -5.774 19.096 1.00 90.56 271 ASP A O 1
ATOM 2034 N N . TYR A 1 272 ? -27.892 -6.236 17.525 1.00 85.94 272 TYR A N 1
ATOM 2035 C CA . TYR A 1 272 ? -26.746 -6.459 18.425 1.00 85.94 272 TYR A CA 1
ATOM 2036 C C . TYR A 1 272 ? -26.931 -7.570 19.482 1.00 85.94 272 TYR A C 1
ATOM 2038 O O . TYR A 1 272 ? -26.131 -7.690 20.410 1.00 85.94 272 TYR A O 1
ATOM 2046 N N . LYS A 1 273 ? -27.952 -8.425 19.342 1.00 90.12 273 LYS A N 1
ATOM 2047 C CA . LYS A 1 273 ? -28.206 -9.569 20.239 1.00 90.12 273 LYS A CA 1
ATOM 2048 C C . LYS A 1 273 ? -27.319 -10.767 19.920 1.00 90.12 273 LYS A C 1
ATOM 2050 O O . LYS A 1 273 ? -27.096 -11.622 20.774 1.00 90.12 273 LYS A O 1
ATOM 2055 N N . GLU A 1 274 ? -26.827 -10.843 18.688 1.00 92.69 274 GLU A N 1
ATOM 2056 C CA . GLU A 1 274 ? -26.050 -11.964 18.181 1.00 92.69 274 GLU A CA 1
ATOM 2057 C C . GLU A 1 274 ? -24.775 -11.481 17.476 1.00 92.69 274 GLU A C 1
ATOM 2059 O O . GLU A 1 274 ? -24.784 -10.483 16.759 1.00 92.69 274 GLU A O 1
ATOM 2064 N N . LYS A 1 275 ? -23.654 -12.192 17.662 1.00 90.12 275 LYS A N 1
ATOM 2065 C CA . LYS A 1 275 ? -22.381 -11.837 17.014 1.00 90.12 275 LYS A CA 1
ATOM 2066 C C . LYS A 1 275 ? -22.299 -12.392 15.579 1.00 90.12 275 LYS A C 1
ATOM 2068 O O . LYS A 1 275 ? -22.597 -13.578 15.391 1.00 90.12 275 LYS A O 1
ATOM 2073 N N . PRO A 1 276 ? -21.837 -11.600 14.589 1.00 92.50 276 PRO A N 1
ATOM 2074 C CA . PRO A 1 276 ? -21.547 -12.084 13.238 1.00 92.50 276 PRO A CA 1
ATOM 2075 C C . PRO A 1 276 ? -20.507 -13.208 13.220 1.00 92.50 276 PRO A C 1
ATOM 2077 O O . PRO A 1 276 ? -19.650 -13.297 14.100 1.00 92.50 276 PRO A O 1
ATOM 2080 N N . ASP A 1 277 ? -20.541 -14.042 12.179 1.00 92.69 277 ASP A N 1
ATOM 2081 C CA . ASP A 1 277 ? -19.454 -14.981 11.896 1.00 92.69 277 ASP A CA 1
ATOM 2082 C C . ASP A 1 277 ? -18.368 -14.283 11.064 1.00 92.69 277 ASP A C 1
ATOM 2084 O O . ASP A 1 277 ? -18.394 -14.261 9.829 1.00 92.69 277 ASP A O 1
ATOM 2088 N N . TYR A 1 278 ? -17.395 -13.708 11.771 1.00 92.56 278 TYR A N 1
ATOM 2089 C CA . TYR A 1 278 ? -16.223 -13.075 11.166 1.00 92.56 278 TYR A CA 1
ATOM 2090 C C . TYR A 1 278 ? -15.291 -14.087 10.486 1.00 92.56 278 TYR A C 1
ATOM 2092 O O . TYR A 1 278 ? -14.683 -13.778 9.458 1.00 92.56 278 TYR A O 1
ATOM 2100 N N . GLY A 1 279 ? -15.182 -15.301 11.041 1.00 93.94 279 GLY A N 1
ATOM 2101 C CA . GLY A 1 279 ? -14.262 -16.334 10.566 1.00 93.94 279 GLY A CA 1
ATOM 2102 C C . GLY A 1 279 ? -14.582 -16.763 9.139 1.00 93.94 279 GLY A C 1
ATOM 2103 O O . GLY A 1 279 ? -13.674 -16.958 8.328 1.00 93.94 279 GLY A O 1
ATOM 2104 N N . ARG A 1 280 ? -15.872 -16.820 8.793 1.00 92.56 280 ARG A N 1
ATOM 2105 C CA . ARG A 1 280 ? -16.311 -17.136 7.433 1.00 92.56 280 ARG A CA 1
ATOM 2106 C C . ARG A 1 280 ? -15.882 -16.088 6.407 1.00 92.56 280 ARG A C 1
ATOM 2108 O O . ARG A 1 280 ? -15.348 -16.465 5.364 1.00 92.56 280 ARG A O 1
ATOM 2115 N N . CYS A 1 281 ? -16.060 -14.799 6.701 1.00 92.94 281 CYS A N 1
ATOM 2116 C CA . CYS A 1 281 ? -15.621 -13.716 5.815 1.00 92.94 281 CYS A CA 1
ATOM 2117 C C . CYS A 1 281 ? -14.097 -13.728 5.622 1.00 92.94 281 CYS A C 1
ATOM 2119 O O . CYS A 1 281 ? -13.621 -13.636 4.490 1.00 92.94 281 CYS A O 1
ATOM 2121 N N . VAL A 1 282 ? -13.334 -13.924 6.704 1.00 93.50 282 VAL A N 1
ATOM 2122 C CA . VAL A 1 282 ? -11.867 -14.039 6.645 1.00 93.50 282 VAL A CA 1
ATOM 2123 C C . VAL A 1 282 ? -11.440 -15.229 5.781 1.00 93.50 282 VAL A C 1
ATOM 2125 O O . VAL A 1 282 ? -10.564 -15.083 4.930 1.00 93.50 282 VAL A O 1
ATOM 2128 N N . ALA A 1 283 ? -12.081 -16.391 5.938 1.00 94.12 283 ALA A N 1
ATOM 2129 C CA . ALA A 1 283 ? -11.765 -17.585 5.156 1.00 94.12 283 ALA A CA 1
ATOM 2130 C C . ALA A 1 283 ? -12.012 -17.395 3.648 1.00 94.12 283 ALA A C 1
ATOM 2132 O O . ALA A 1 283 ? -11.200 -17.849 2.842 1.00 94.12 283 ALA A O 1
ATOM 2133 N N . ILE A 1 284 ? -13.095 -16.703 3.265 1.00 92.75 284 ILE A N 1
ATOM 2134 C CA . ILE A 1 284 ? -13.392 -16.373 1.859 1.00 92.75 284 ILE A CA 1
ATOM 2135 C C . ILE A 1 284 ? -12.268 -15.513 1.275 1.00 92.75 284 ILE A C 1
ATOM 2137 O O . ILE A 1 284 ? -11.685 -15.875 0.254 1.00 92.75 284 ILE A O 1
ATOM 2141 N N . VAL A 1 285 ? -11.922 -14.410 1.948 1.00 93.25 285 VAL A N 1
ATOM 2142 C CA . VAL A 1 285 ? -10.890 -13.478 1.470 1.00 93.25 285 VAL A CA 1
ATOM 2143 C C . VAL A 1 285 ? -9.517 -14.151 1.408 1.00 93.25 285 VAL A C 1
ATOM 2145 O O . VAL A 1 285 ? -8.805 -13.984 0.419 1.00 93.25 285 VAL A O 1
ATOM 2148 N N . ALA A 1 286 ? -9.151 -14.952 2.413 1.00 92.75 286 ALA A N 1
ATOM 2149 C CA . ALA A 1 286 ? -7.866 -15.651 2.463 1.00 92.75 286 ALA A CA 1
ATOM 2150 C C . ALA A 1 286 ? -7.724 -16.721 1.368 1.00 92.75 286 ALA A C 1
ATOM 2152 O O . ALA A 1 286 ? -6.695 -16.801 0.698 1.00 92.75 286 ALA A O 1
ATOM 2153 N N . ALA A 1 287 ? -8.755 -17.541 1.150 1.00 92.56 287 ALA A N 1
ATOM 2154 C CA . ALA A 1 287 ? -8.722 -18.559 0.103 1.00 92.56 287 ALA A CA 1
ATOM 2155 C C . ALA A 1 287 ? -8.714 -17.928 -1.299 1.00 92.56 287 ALA A C 1
ATOM 2157 O O . ALA A 1 287 ? -7.985 -18.378 -2.190 1.00 92.56 287 ALA A O 1
ATOM 2158 N N . ALA A 1 288 ? -9.507 -16.872 -1.495 1.00 91.31 288 ALA A N 1
ATOM 2159 C CA . ALA A 1 288 ? -9.577 -16.166 -2.763 1.00 91.31 288 ALA A CA 1
ATOM 2160 C C . ALA A 1 288 ? -8.267 -15.436 -3.086 1.00 91.31 288 ALA A C 1
ATOM 2162 O O . ALA A 1 288 ? -7.782 -15.562 -4.207 1.00 91.31 288 ALA A O 1
ATOM 2163 N N . SER A 1 289 ? -7.643 -14.744 -2.127 1.00 90.12 289 SER A N 1
ATOM 2164 C CA . SER A 1 289 ? -6.391 -14.013 -2.371 1.00 90.12 289 SER A CA 1
ATOM 2165 C C . SER A 1 289 ? -5.260 -14.936 -2.843 1.00 90.12 289 SER A C 1
ATOM 2167 O O . SER A 1 289 ? -4.602 -14.635 -3.841 1.00 90.12 289 SER A O 1
ATOM 2169 N N . LEU A 1 290 ? -5.098 -16.110 -2.216 1.00 90.25 290 LEU A N 1
ATOM 2170 C CA . LEU A 1 290 ? -4.113 -17.120 -2.621 1.00 90.25 290 LEU A CA 1
ATOM 2171 C C . LEU A 1 290 ? -4.375 -17.661 -4.032 1.00 90.25 290 LEU A C 1
ATOM 2173 O O . LEU A 1 290 ? -3.446 -17.816 -4.823 1.00 90.25 290 LEU A O 1
ATOM 2177 N N . ARG A 1 291 ? -5.640 -17.935 -4.370 1.00 92.56 291 ARG A N 1
ATOM 2178 C CA . ARG A 1 291 ? -6.020 -18.473 -5.684 1.00 92.56 291 ARG A CA 1
ATOM 2179 C C . ARG A 1 291 ? -5.896 -17.430 -6.794 1.00 92.56 291 ARG A C 1
ATOM 2181 O O . ARG A 1 291 ? -5.407 -17.735 -7.881 1.00 92.56 291 ARG A O 1
ATOM 2188 N N . GLU A 1 292 ? -6.375 -16.215 -6.551 1.00 92.75 292 GLU A N 1
ATOM 2189 C CA . GLU A 1 292 ? -6.468 -15.173 -7.572 1.00 92.75 292 GLU A CA 1
ATOM 2190 C C . GLU A 1 292 ? -5.105 -14.524 -7.875 1.00 92.75 292 GLU A C 1
ATOM 2192 O O . GLU A 1 292 ? -4.891 -14.098 -9.010 1.00 92.75 292 GLU A O 1
ATOM 2197 N N . MET A 1 293 ? -4.149 -14.524 -6.931 1.00 89.44 293 MET A N 1
ATOM 2198 C CA . MET A 1 293 ? -2.790 -13.996 -7.148 1.00 89.44 293 MET A CA 1
ATOM 2199 C C . MET A 1 293 ? -1.981 -14.801 -8.183 1.00 89.44 293 MET A C 1
ATOM 2201 O O . MET A 1 293 ? -1.084 -14.257 -8.834 1.00 89.44 293 MET A O 1
ATOM 2205 N N . ILE A 1 294 ? -2.313 -16.082 -8.391 1.00 91.94 294 ILE A N 1
ATOM 2206 C CA . ILE A 1 294 ? -1.574 -16.974 -9.298 1.00 91.94 294 ILE A CA 1
ATOM 2207 C C . ILE A 1 294 ? -1.608 -16.459 -10.741 1.00 91.94 294 ILE A C 1
ATOM 2209 O O . ILE A 1 294 ? -0.576 -16.452 -11.408 1.00 91.94 294 ILE A O 1
ATOM 2213 N N . LYS A 1 295 ? -2.769 -16.013 -11.247 1.00 92.06 295 LYS A N 1
ATOM 2214 C CA . LYS A 1 295 ? -2.906 -15.636 -12.667 1.00 92.06 295 LYS A CA 1
ATOM 2215 C C . LYS A 1 295 ? -2.096 -14.379 -13.032 1.00 92.06 295 LYS A C 1
ATOM 2217 O O . LYS A 1 295 ? -1.320 -14.463 -13.985 1.00 92.06 295 LYS A O 1
ATOM 2222 N N . PRO A 1 296 ? -2.206 -13.242 -12.311 1.00 91.06 296 PRO A N 1
ATOM 2223 C CA . PRO A 1 296 ? -1.372 -12.070 -12.584 1.00 91.06 296 PRO A CA 1
ATOM 2224 C C . PRO A 1 296 ? 0.122 -12.344 -12.357 1.00 91.06 296 PRO A C 1
ATOM 2226 O O . PRO A 1 296 ? 0.951 -11.880 -13.138 1.00 91.06 296 PRO A O 1
ATOM 2229 N N . GLY A 1 297 ? 0.476 -13.138 -11.337 1.00 90.75 297 GLY A N 1
ATOM 2230 C CA . GLY A 1 297 ? 1.866 -13.524 -11.073 1.00 90.75 297 GLY A CA 1
ATOM 2231 C C . GLY A 1 297 ? 2.472 -14.377 -12.192 1.00 90.75 297 GLY A C 1
ATOM 2232 O O . GLY A 1 297 ? 3.574 -14.099 -12.663 1.00 90.75 297 GLY A O 1
ATOM 2233 N N . ALA A 1 298 ? 1.731 -15.372 -12.684 1.00 92.56 298 ALA A N 1
ATOM 2234 C CA . ALA A 1 298 ? 2.155 -16.194 -13.813 1.00 92.56 298 ALA A CA 1
ATOM 2235 C C . ALA A 1 298 ? 2.329 -15.358 -15.089 1.00 92.56 298 ALA A C 1
ATOM 2237 O O . ALA A 1 298 ? 3.316 -15.536 -15.799 1.00 92.56 298 ALA A O 1
ATOM 2238 N N . LEU A 1 299 ? 1.423 -14.410 -15.354 1.00 93.06 299 LEU A N 1
ATOM 2239 C CA . LEU A 1 299 ? 1.529 -13.494 -16.493 1.00 93.06 299 LEU A CA 1
ATOM 2240 C C . LEU A 1 299 ? 2.831 -12.683 -16.457 1.00 93.06 299 LEU A C 1
ATOM 2242 O O . LEU A 1 299 ? 3.521 -12.591 -17.470 1.00 93.06 299 LEU A O 1
ATOM 2246 N N . ALA A 1 300 ? 3.178 -12.139 -15.289 1.00 90.31 300 ALA A N 1
ATOM 2247 C CA . ALA A 1 300 ? 4.384 -11.342 -15.084 1.00 90.31 300 ALA A CA 1
ATOM 2248 C C . ALA A 1 300 ? 5.679 -12.112 -15.391 1.00 90.31 300 ALA A C 1
ATOM 2250 O O . ALA A 1 300 ? 6.624 -11.539 -15.927 1.00 90.31 300 ALA A O 1
ATOM 2251 N N . ILE A 1 301 ? 5.719 -13.404 -15.053 1.00 90.19 301 ILE A N 1
ATOM 2252 C CA . ILE A 1 301 ? 6.913 -14.247 -15.197 1.00 90.19 301 ILE A CA 1
ATOM 2253 C C . ILE A 1 301 ? 6.985 -14.874 -16.590 1.00 90.19 301 ILE A C 1
ATOM 2255 O O . ILE A 1 301 ? 8.013 -14.805 -17.258 1.00 90.19 301 ILE A O 1
ATOM 2259 N N . ILE A 1 302 ? 5.888 -15.480 -17.043 1.00 92.06 302 ILE A N 1
ATOM 2260 C CA . ILE A 1 302 ? 5.855 -16.268 -18.278 1.00 92.06 302 ILE A CA 1
ATOM 2261 C C . ILE A 1 302 ? 5.942 -15.360 -19.508 1.00 92.06 302 ILE A C 1
ATOM 2263 O O . ILE A 1 302 ? 6.593 -15.728 -20.481 1.00 92.06 302 ILE A O 1
ATOM 2267 N N . SER A 1 303 ? 5.329 -14.173 -19.476 1.00 92.31 303 SER A N 1
ATOM 2268 C CA . SER A 1 303 ? 5.281 -13.270 -20.634 1.00 92.31 303 SER A CA 1
ATOM 2269 C C . SER A 1 303 ? 6.671 -12.890 -21.181 1.00 92.31 303 SER A C 1
ATOM 2271 O O . SER A 1 303 ? 6.945 -13.216 -22.340 1.00 92.31 303 SER A O 1
ATOM 2273 N N . PRO A 1 304 ? 7.600 -12.301 -20.395 1.00 90.50 304 PRO A N 1
ATOM 2274 C CA . PRO A 1 304 ? 8.934 -11.960 -20.902 1.00 90.50 304 PRO A CA 1
ATOM 2275 C C . PRO A 1 304 ? 9.744 -13.194 -21.327 1.00 90.50 304 PRO A C 1
ATOM 2277 O O . PRO A 1 304 ? 10.524 -13.112 -22.275 1.00 90.50 304 PRO A O 1
ATOM 2280 N N . MET A 1 305 ? 9.534 -14.351 -20.684 1.00 89.88 305 MET A N 1
ATOM 2281 C CA . MET A 1 305 ? 10.190 -15.607 -21.066 1.00 89.88 305 MET A CA 1
ATOM 2282 C C . MET A 1 305 ? 9.726 -16.093 -22.440 1.00 89.88 305 MET A C 1
ATOM 2284 O O . MET A 1 305 ? 10.548 -16.401 -23.301 1.00 89.88 305 MET A O 1
ATOM 2288 N N . VAL A 1 306 ? 8.411 -16.148 -22.659 1.00 92.31 306 VAL A N 1
ATOM 2289 C CA . VAL A 1 306 ? 7.830 -16.603 -23.927 1.00 92.31 306 VAL A CA 1
ATOM 2290 C C . VAL A 1 306 ? 8.223 -15.656 -25.053 1.00 92.31 306 VAL A C 1
ATOM 2292 O O . VAL A 1 306 ? 8.697 -16.124 -26.085 1.00 92.31 306 VAL A O 1
ATOM 2295 N N . VAL A 1 307 ? 8.102 -14.340 -24.849 1.00 92.75 307 VAL A N 1
ATOM 2296 C CA . VAL A 1 307 ? 8.508 -13.340 -25.849 1.00 92.75 307 VAL A CA 1
ATOM 2297 C C . VAL A 1 307 ? 9.999 -13.482 -26.172 1.00 92.75 307 VAL A C 1
ATOM 2299 O O . VAL A 1 307 ? 10.360 -13.615 -27.340 1.00 92.75 307 VAL A O 1
ATOM 2302 N N . GLY A 1 308 ? 10.866 -13.556 -25.159 1.00 89.44 308 GLY A N 1
ATOM 2303 C CA . GLY A 1 308 ? 12.305 -13.717 -25.366 1.00 89.44 308 GLY A CA 1
ATOM 2304 C C . GLY A 1 308 ? 12.672 -14.981 -26.144 1.00 89.44 308 GLY A C 1
ATOM 2305 O O . GLY A 1 308 ? 13.429 -14.908 -27.111 1.00 89.44 308 GLY A O 1
ATOM 2306 N N . VAL A 1 309 ? 12.105 -16.135 -25.779 1.00 89.62 309 VAL A N 1
ATOM 2307 C CA . VAL A 1 309 ? 12.393 -17.419 -26.441 1.00 89.62 309 VAL A CA 1
ATOM 2308 C C . VAL A 1 309 ? 11.841 -17.458 -27.867 1.00 89.62 309 VAL A C 1
ATOM 2310 O O . VAL A 1 309 ? 12.552 -17.875 -28.781 1.00 89.62 309 VAL A O 1
ATOM 2313 N N . VAL A 1 310 ? 10.606 -17.000 -28.089 1.00 92.31 310 VAL A N 1
ATOM 2314 C CA . VAL A 1 310 ? 9.981 -17.001 -29.421 1.00 92.31 310 VAL A CA 1
ATOM 2315 C C . VAL A 1 310 ? 10.774 -16.123 -30.388 1.00 92.31 310 VAL A C 1
ATOM 2317 O O . VAL A 1 310 ? 11.155 -16.587 -31.463 1.00 92.31 310 VAL A O 1
ATOM 2320 N N . PHE A 1 311 ? 11.107 -14.890 -29.998 1.00 91.38 311 PHE A N 1
ATOM 2321 C CA . PHE A 1 311 ? 11.865 -13.984 -30.864 1.00 91.38 311 PHE A CA 1
ATOM 2322 C C . PHE A 1 311 ? 13.348 -14.354 -30.984 1.00 91.38 311 PHE A C 1
ATOM 2324 O O . PHE A 1 311 ? 13.980 -14.027 -31.986 1.00 91.38 311 PHE A O 1
ATOM 2331 N N . ARG A 1 312 ? 13.904 -15.111 -30.030 1.00 87.19 312 ARG A N 1
ATOM 2332 C CA . ARG A 1 312 ? 15.219 -15.754 -30.182 1.00 87.19 312 ARG A CA 1
ATOM 2333 C C . ARG A 1 312 ? 15.198 -16.840 -31.259 1.00 87.19 312 ARG A C 1
ATOM 2335 O O . ARG A 1 312 ? 16.120 -16.903 -32.067 1.00 87.19 312 ARG A O 1
ATOM 2342 N N . ILE A 1 313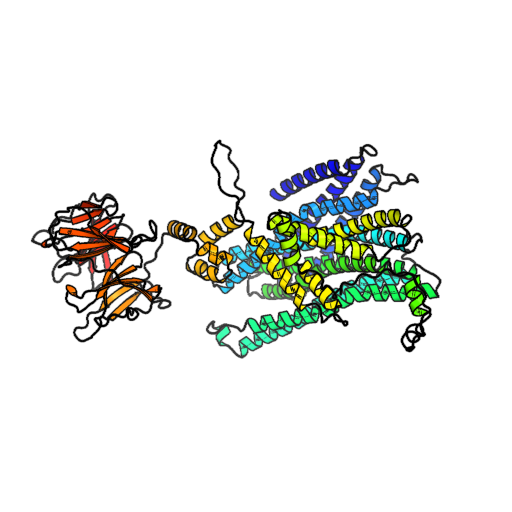 ? 14.158 -17.677 -31.290 1.00 88.31 313 ILE A N 1
ATOM 2343 C CA . ILE A 1 313 ? 13.985 -18.710 -32.325 1.00 88.31 313 ILE A CA 1
ATOM 2344 C C . ILE A 1 313 ? 13.780 -18.056 -33.696 1.00 88.31 313 ILE A C 1
ATOM 2346 O O . ILE A 1 313 ? 14.417 -18.461 -34.664 1.00 88.31 313 ILE A O 1
ATOM 2350 N N . LEU A 1 314 ? 12.948 -17.016 -33.781 1.00 88.12 314 LEU A N 1
ATOM 2351 C CA . LEU A 1 314 ? 12.769 -16.255 -35.021 1.00 88.12 314 LEU A CA 1
ATOM 2352 C C . LEU A 1 314 ? 14.078 -15.606 -35.478 1.00 88.12 314 LEU A C 1
ATOM 2354 O O . LEU A 1 314 ? 14.443 -15.754 -36.638 1.00 88.12 314 LEU A O 1
ATOM 2358 N N . GLY A 1 315 ? 14.823 -14.988 -34.557 1.00 86.44 315 GLY A N 1
ATOM 2359 C CA . GLY A 1 315 ? 16.141 -14.413 -34.829 1.00 86.44 315 GLY A CA 1
ATOM 2360 C C . GLY A 1 315 ? 17.137 -15.429 -35.384 1.00 86.44 315 GLY A C 1
ATOM 2361 O O . GLY A 1 315 ? 17.910 -15.116 -36.283 1.00 86.44 315 GLY A O 1
ATOM 2362 N N . TYR A 1 316 ? 17.084 -16.678 -34.914 1.00 84.31 316 TYR A N 1
ATOM 2363 C CA . TYR A 1 316 ? 17.894 -17.757 -35.478 1.00 84.31 316 TYR A CA 1
ATOM 2364 C C . TYR A 1 316 ? 17.542 -18.043 -36.945 1.00 84.31 316 TYR A C 1
ATOM 2366 O O . TYR A 1 316 ? 18.445 -18.164 -37.771 1.00 84.31 316 TYR A O 1
ATOM 2374 N N . TYR A 1 317 ? 16.252 -18.108 -37.287 1.00 86.88 317 TYR A N 1
ATOM 2375 C CA . TYR A 1 317 ? 15.815 -18.356 -38.665 1.00 86.88 317 TYR A CA 1
ATOM 2376 C C . TYR A 1 317 ? 16.049 -17.164 -39.602 1.00 86.88 317 TYR A C 1
ATOM 2378 O O . TYR A 1 317 ? 16.292 -17.370 -40.788 1.00 86.88 317 TYR A O 1
ATOM 2386 N N . THR A 1 318 ? 16.002 -15.932 -39.092 1.00 83.94 318 THR A N 1
ATOM 2387 C CA . THR A 1 318 ? 16.215 -14.705 -39.879 1.00 83.94 318 THR A CA 1
ATOM 2388 C C . THR A 1 318 ? 17.675 -14.246 -39.919 1.00 83.94 318 THR A C 1
ATOM 2390 O O . THR A 1 318 ? 17.987 -13.254 -40.575 1.00 83.94 318 THR A O 1
ATOM 2393 N N . GLY A 1 319 ? 18.586 -14.949 -39.234 1.00 81.50 319 GLY A N 1
ATOM 2394 C CA . GLY A 1 319 ? 20.009 -14.599 -39.162 1.00 81.50 319 GLY A CA 1
ATOM 2395 C C . GLY A 1 319 ? 20.337 -13.441 -38.208 1.00 81.50 319 GLY A C 1
ATOM 2396 O O . GLY A 1 319 ? 21.461 -12.945 -38.213 1.00 81.50 319 GLY A O 1
ATOM 2397 N N . GLN A 1 320 ? 19.391 -13.013 -37.370 1.00 81.94 320 GLN A N 1
ATOM 2398 C CA . GLN A 1 320 ? 19.566 -11.959 -36.370 1.00 81.94 320 GLN A CA 1
ATOM 2399 C C . GLN A 1 320 ? 19.775 -12.553 -34.966 1.00 81.94 320 GLN A C 1
ATOM 2401 O O . GLN A 1 320 ? 18.830 -12.769 -34.205 1.00 81.94 320 GLN A O 1
ATOM 2406 N N . SER A 1 321 ? 21.037 -12.774 -34.591 1.00 78.50 321 SER A N 1
ATOM 2407 C CA . SER A 1 321 ? 21.446 -13.393 -33.314 1.00 78.50 321 SER A CA 1
ATOM 2408 C C . SER A 1 321 ? 20.867 -12.721 -32.060 1.00 78.50 321 SER A C 1
ATOM 2410 O O . SER A 1 321 ? 20.553 -13.412 -31.090 1.00 78.50 321 SER A O 1
ATOM 2412 N N . LEU A 1 322 ? 20.727 -11.392 -32.075 1.00 84.81 322 LEU A N 1
ATOM 2413 C CA . LEU A 1 322 ? 20.322 -10.570 -30.927 1.00 84.81 322 LEU A CA 1
ATOM 2414 C C . LEU A 1 322 ? 18.842 -10.158 -30.940 1.00 84.81 322 LEU A C 1
ATOM 2416 O O . LEU A 1 322 ? 18.426 -9.369 -30.091 1.00 84.81 322 LEU A O 1
ATOM 2420 N N . LEU A 1 323 ? 18.034 -10.665 -31.878 1.00 87.25 323 LEU A N 1
ATOM 2421 C CA . LEU A 1 323 ? 16.644 -10.225 -32.031 1.00 87.25 323 LEU A CA 1
ATOM 2422 C C . LEU A 1 323 ? 15.829 -10.420 -30.747 1.00 87.25 323 LEU A C 1
ATOM 2424 O O . LEU A 1 323 ? 15.213 -9.475 -30.268 1.00 87.25 323 LEU A O 1
ATOM 2428 N N . GLY A 1 324 ? 15.893 -11.605 -30.134 1.00 88.19 324 GLY A N 1
ATOM 2429 C CA . GLY A 1 324 ? 15.185 -11.882 -28.879 1.00 88.19 324 GLY A CA 1
ATOM 2430 C C . GLY A 1 324 ? 15.546 -10.906 -27.754 1.00 88.19 324 GLY A C 1
ATOM 2431 O O . GLY A 1 324 ? 14.656 -10.421 -27.061 1.00 88.19 324 GLY A O 1
ATOM 2432 N N . ALA A 1 325 ? 16.828 -10.549 -27.620 1.00 89.00 325 ALA A N 1
ATOM 2433 C CA . ALA A 1 325 ? 17.270 -9.580 -26.621 1.00 89.00 325 ALA A CA 1
ATOM 2434 C C . ALA A 1 325 ? 16.749 -8.167 -26.922 1.00 89.00 325 ALA A C 1
ATOM 2436 O O . ALA A 1 325 ? 16.241 -7.506 -26.025 1.00 89.00 325 ALA A O 1
ATOM 2437 N N . LYS A 1 326 ? 16.780 -7.727 -28.188 1.00 91.31 326 LYS A N 1
ATOM 2438 C CA . LYS A 1 326 ? 16.223 -6.429 -28.612 1.00 91.31 326 LYS A CA 1
ATOM 2439 C C . LYS A 1 326 ? 14.720 -6.322 -28.345 1.00 91.31 326 LYS A C 1
ATOM 2441 O O . LYS A 1 326 ? 14.262 -5.300 -27.838 1.00 91.31 326 LYS A O 1
ATOM 2446 N N . VAL A 1 327 ? 13.960 -7.377 -28.645 1.00 93.56 327 VAL A N 1
ATOM 2447 C CA . VAL A 1 327 ? 12.509 -7.422 -28.395 1.00 93.56 327 VAL A CA 1
ATOM 2448 C C . VAL A 1 327 ? 12.206 -7.383 -26.897 1.00 93.56 327 VAL A C 1
ATOM 2450 O O . VAL A 1 327 ? 11.331 -6.633 -26.474 1.00 93.56 327 VAL A O 1
ATOM 2453 N N . VAL A 1 328 ? 12.947 -8.136 -26.079 1.00 92.19 328 VAL A N 1
ATOM 2454 C CA . VAL A 1 328 ? 12.796 -8.117 -24.613 1.00 92.19 328 VAL A CA 1
ATOM 2455 C C . VAL A 1 328 ? 13.189 -6.760 -24.024 1.00 92.19 328 VAL A C 1
ATOM 2457 O O . VAL A 1 328 ? 12.504 -6.265 -23.131 1.00 92.19 328 VAL A O 1
ATOM 2460 N N . ALA A 1 329 ? 14.233 -6.122 -24.557 1.00 91.06 329 ALA A N 1
ATOM 2461 C CA . ALA A 1 329 ? 14.638 -4.769 -24.184 1.00 91.06 329 ALA A CA 1
ATOM 2462 C C . ALA A 1 329 ? 13.499 -3.762 -24.433 1.00 91.06 329 ALA A C 1
ATOM 2464 O O . ALA A 1 329 ? 13.151 -2.977 -23.552 1.00 91.06 329 ALA A O 1
ATOM 2465 N N . ALA A 1 330 ? 12.869 -3.819 -25.612 1.00 93.56 330 ALA A N 1
ATOM 2466 C CA . ALA A 1 330 ? 11.725 -2.970 -25.937 1.00 93.56 330 ALA A CA 1
ATOM 2467 C C . ALA A 1 330 ? 10.492 -3.289 -25.087 1.00 93.56 330 ALA A C 1
ATOM 2469 O O . ALA A 1 330 ? 9.842 -2.370 -24.591 1.00 93.56 330 ALA A O 1
ATOM 2470 N N . MET A 1 331 ? 10.208 -4.570 -24.844 1.00 93.75 331 MET A N 1
ATOM 2471 C CA . MET A 1 331 ? 9.142 -4.992 -23.937 1.00 93.75 331 MET A CA 1
ATOM 2472 C C . MET A 1 331 ? 9.339 -4.401 -22.537 1.00 93.75 331 MET A C 1
ATOM 2474 O O . MET A 1 331 ? 8.394 -3.856 -21.973 1.00 93.75 331 MET A O 1
ATOM 2478 N N . LEU A 1 332 ? 10.563 -4.453 -21.999 1.00 91.88 332 LEU A N 1
ATOM 2479 C CA . LEU A 1 332 ? 10.908 -3.875 -20.702 1.00 91.88 332 LEU A CA 1
ATOM 2480 C C . LEU A 1 332 ? 10.697 -2.354 -20.681 1.00 91.88 332 LEU A C 1
ATOM 2482 O O . LEU A 1 332 ? 10.064 -1.846 -19.754 1.00 91.88 332 LEU A O 1
ATOM 2486 N N . MET A 1 333 ? 11.180 -1.629 -21.697 1.00 91.12 333 MET A N 1
ATOM 2487 C CA . MET A 1 333 ? 11.024 -0.170 -21.778 1.00 91.12 333 MET A CA 1
ATOM 2488 C C . MET A 1 333 ? 9.555 0.253 -21.838 1.00 91.12 333 MET A C 1
ATOM 2490 O O . MET A 1 333 ? 9.112 1.084 -21.048 1.00 91.12 333 MET A O 1
ATOM 2494 N N . PHE A 1 334 ? 8.775 -0.333 -22.745 1.00 94.19 334 PHE A N 1
ATOM 2495 C CA . PHE A 1 334 ? 7.380 0.057 -22.944 1.00 94.19 334 PHE A CA 1
ATOM 2496 C C . PHE A 1 334 ? 6.496 -0.379 -21.771 1.00 94.19 334 PHE A C 1
ATOM 2498 O O . PHE A 1 334 ? 5.655 0.403 -21.324 1.00 94.19 334 PHE A O 1
ATOM 2505 N N . ALA A 1 335 ? 6.728 -1.572 -21.205 1.00 94.44 335 ALA A N 1
ATOM 2506 C CA . ALA A 1 335 ? 6.058 -2.002 -19.977 1.00 94.44 335 ALA A CA 1
ATOM 2507 C C . ALA A 1 335 ? 6.362 -1.055 -18.811 1.00 94.44 335 ALA A C 1
ATOM 2509 O O . ALA A 1 335 ? 5.476 -0.730 -18.027 1.00 94.44 335 ALA A O 1
ATOM 2510 N N . THR A 1 336 ? 7.594 -0.562 -18.712 1.00 92.19 336 THR A N 1
ATOM 2511 C CA . THR A 1 336 ? 7.975 0.421 -17.696 1.00 92.19 336 THR A CA 1
ATOM 2512 C C . THR A 1 336 ? 7.224 1.738 -17.889 1.00 92.19 336 THR A C 1
ATOM 2514 O O . THR A 1 336 ? 6.575 2.204 -16.956 1.00 92.19 336 THR A O 1
ATOM 2517 N N . VAL A 1 337 ? 7.260 2.321 -19.092 1.00 92.75 337 VAL A N 1
ATOM 2518 C CA . VAL A 1 337 ? 6.602 3.607 -19.385 1.00 92.75 337 VAL A CA 1
ATOM 2519 C C . VAL A 1 337 ? 5.093 3.517 -19.149 1.00 92.75 337 VAL A C 1
ATOM 2521 O O . VAL A 1 337 ? 4.525 4.333 -18.423 1.00 92.75 337 VAL A O 1
ATOM 2524 N N . SER A 1 338 ? 4.438 2.492 -19.702 1.00 95.56 338 SER A N 1
ATOM 2525 C CA . SER A 1 338 ? 3.006 2.263 -19.483 1.00 95.56 338 SER A CA 1
ATOM 2526 C C . SER A 1 338 ? 2.690 1.946 -18.019 1.00 95.56 338 SER A C 1
ATOM 2528 O O . SER A 1 338 ? 1.663 2.384 -17.506 1.00 95.56 338 SER A O 1
ATOM 2530 N N . GLY A 1 339 ? 3.571 1.219 -17.331 1.00 95.00 339 GLY A N 1
ATOM 2531 C CA . GLY A 1 339 ? 3.420 0.857 -15.927 1.00 95.00 339 GLY A CA 1
ATOM 2532 C C . GLY A 1 339 ? 3.493 2.059 -14.992 1.00 95.00 339 GLY A C 1
ATOM 2533 O O . GLY A 1 339 ? 2.658 2.170 -14.102 1.00 95.00 339 GLY A O 1
ATOM 2534 N N . ILE A 1 340 ? 4.421 2.992 -15.219 1.00 93.31 340 ILE A N 1
ATOM 2535 C CA . ILE A 1 340 ? 4.516 4.238 -14.444 1.00 93.31 340 ILE A CA 1
ATOM 2536 C C . ILE A 1 340 ? 3.218 5.041 -14.579 1.00 93.31 340 ILE A C 1
ATOM 2538 O O . ILE A 1 340 ? 2.625 5.414 -13.568 1.00 93.31 340 ILE A O 1
ATOM 2542 N N . LEU A 1 341 ? 2.741 5.252 -15.812 1.00 95.38 341 LEU A N 1
ATOM 2543 C CA . LEU A 1 341 ? 1.502 5.991 -16.080 1.00 95.38 341 LEU A CA 1
ATOM 2544 C C . LEU A 1 341 ? 0.284 5.321 -15.435 1.00 95.38 341 LEU A C 1
ATOM 2546 O O . LEU A 1 341 ? -0.485 5.976 -14.735 1.00 95.38 341 LEU A O 1
ATOM 2550 N N . MET A 1 342 ? 0.131 4.008 -15.630 1.00 96.94 342 MET A N 1
ATOM 2551 C CA . MET A 1 342 ? -0.990 3.249 -15.078 1.00 96.94 342 MET A CA 1
ATOM 2552 C C . MET A 1 342 ? -0.957 3.218 -13.545 1.00 96.94 342 MET A C 1
ATOM 2554 O O . MET A 1 342 ? -1.990 3.373 -12.903 1.00 96.94 342 MET A O 1
ATOM 2558 N N . ALA A 1 343 ? 0.218 3.050 -12.936 1.00 94.88 343 ALA A N 1
ATOM 2559 C CA . ALA A 1 343 ? 0.348 3.020 -11.485 1.00 94.88 343 ALA A CA 1
ATOM 2560 C C . ALA A 1 343 ? 0.036 4.386 -10.852 1.00 94.88 343 ALA A C 1
ATOM 2562 O O . ALA A 1 343 ? -0.650 4.432 -9.831 1.00 94.88 343 ALA A O 1
ATOM 2563 N N . LEU A 1 344 ? 0.487 5.490 -11.467 1.00 94.19 344 LEU A N 1
ATOM 2564 C CA . LEU A 1 344 ? 0.137 6.849 -11.036 1.00 94.19 344 LEU A CA 1
ATOM 2565 C C . LEU A 1 344 ? -1.373 7.084 -11.135 1.00 94.19 344 LEU A C 1
ATOM 2567 O O . LEU A 1 344 ? -1.989 7.492 -10.154 1.00 94.19 344 LEU A O 1
ATOM 2571 N N . PHE A 1 345 ? -1.971 6.748 -12.281 1.00 95.81 345 PHE A N 1
ATOM 2572 C CA . PHE A 1 345 ? -3.414 6.848 -12.498 1.00 95.81 345 PHE A CA 1
ATOM 2573 C C . PHE A 1 345 ? -4.210 6.109 -11.411 1.00 95.81 345 PHE A C 1
ATOM 2575 O O . PHE A 1 345 ? -5.050 6.713 -10.745 1.00 95.81 345 PHE A O 1
ATOM 2582 N N . LEU A 1 346 ? -3.928 4.818 -11.201 1.00 96.12 346 LEU A N 1
ATOM 2583 C CA . LEU A 1 346 ? -4.682 3.975 -10.269 1.00 96.12 346 LEU A CA 1
ATOM 2584 C C . LEU A 1 346 ? -4.528 4.438 -8.814 1.00 96.12 346 LEU A C 1
ATOM 2586 O O . LEU A 1 346 ? -5.518 4.538 -8.088 1.00 96.12 346 LEU A O 1
ATOM 2590 N N . ASN A 1 347 ? -3.300 4.750 -8.390 1.00 93.25 347 ASN A N 1
ATOM 2591 C CA . ASN A 1 347 ? -3.034 5.162 -7.013 1.00 93.25 347 ASN A CA 1
ATOM 2592 C C . ASN A 1 347 ? -3.671 6.515 -6.689 1.00 93.25 347 ASN A C 1
ATOM 2594 O O . ASN A 1 347 ? -4.268 6.665 -5.621 1.00 93.25 347 ASN A O 1
ATOM 2598 N N . THR A 1 348 ? -3.574 7.485 -7.602 1.00 93.00 348 THR A N 1
ATOM 2599 C CA . THR A 1 348 ? -4.112 8.827 -7.371 1.00 93.00 348 THR A CA 1
ATOM 2600 C C . THR A 1 348 ? -5.631 8.867 -7.496 1.00 93.00 348 THR A C 1
ATOM 2602 O O . THR A 1 348 ? -6.272 9.460 -6.633 1.00 93.00 348 THR A O 1
ATOM 2605 N N . ALA A 1 349 ? -6.227 8.196 -8.492 1.00 95.69 349 ALA A N 1
ATOM 2606 C CA . ALA A 1 349 ? -7.686 8.118 -8.620 1.00 95.69 349 ALA A CA 1
ATOM 2607 C C . ALA A 1 349 ? -8.325 7.486 -7.376 1.00 95.69 349 ALA A C 1
ATOM 2609 O O . ALA A 1 349 ? -9.242 8.058 -6.786 1.00 95.69 349 ALA A O 1
ATOM 2610 N N . GLY A 1 350 ? -7.799 6.337 -6.933 1.00 94.69 350 GLY A N 1
ATOM 2611 C CA . GLY A 1 350 ? -8.302 5.663 -5.741 1.00 94.69 350 GLY A CA 1
ATOM 2612 C C . GLY A 1 350 ? -8.146 6.509 -4.477 1.00 94.69 350 GLY A C 1
ATOM 2613 O O . GLY A 1 350 ? -9.092 6.613 -3.699 1.00 94.69 350 GLY A O 1
ATOM 2614 N N . GLY A 1 351 ? -6.984 7.141 -4.276 1.00 92.38 351 GLY A N 1
ATOM 2615 C CA . GLY A 1 351 ? -6.762 8.021 -3.123 1.00 92.38 351 GLY A CA 1
ATOM 2616 C C . GLY A 1 351 ? -7.666 9.259 -3.125 1.00 92.38 351 GLY A C 1
ATOM 2617 O O . GLY A 1 351 ? -8.129 9.688 -2.070 1.00 92.38 351 GLY A O 1
ATOM 2618 N N . ALA A 1 352 ? -7.959 9.817 -4.303 1.00 94.62 352 ALA A N 1
ATOM 2619 C CA . ALA A 1 352 ? -8.864 10.952 -4.442 1.00 94.62 352 ALA A CA 1
ATOM 2620 C C . ALA A 1 352 ? -10.320 10.578 -4.120 1.00 94.62 352 ALA A C 1
ATOM 2622 O O . ALA A 1 352 ? -10.988 11.344 -3.428 1.00 94.62 352 ALA A O 1
ATOM 2623 N N . TRP A 1 353 ? -10.809 9.414 -4.567 1.00 96.56 353 TRP A N 1
ATOM 2624 C CA . TRP A 1 353 ? -12.158 8.946 -4.216 1.00 96.56 353 TRP A CA 1
ATOM 2625 C C . TRP A 1 353 ? -12.330 8.723 -2.713 1.00 96.56 353 TRP A C 1
ATOM 2627 O O . TRP A 1 353 ? -13.335 9.160 -2.150 1.00 96.56 353 TRP A O 1
ATOM 2637 N N . ASP A 1 354 ? -11.344 8.113 -2.058 1.00 93.00 354 ASP A N 1
ATOM 2638 C CA . ASP A 1 354 ? -11.378 7.882 -0.610 1.00 93.00 354 ASP A CA 1
ATOM 2639 C C . ASP A 1 354 ? -11.446 9.205 0.165 1.00 93.00 354 ASP A C 1
ATOM 2641 O O . ASP A 1 354 ? -12.333 9.428 0.991 1.00 93.00 354 ASP A O 1
ATOM 2645 N N . ASN A 1 355 ? -10.582 10.161 -0.183 1.00 91.62 355 ASN A N 1
ATOM 2646 C CA . ASN A 1 355 ? -10.576 11.464 0.475 1.00 91.62 355 ASN A CA 1
ATOM 2647 C C . ASN A 1 355 ? -11.784 12.341 0.103 1.00 91.62 355 ASN A C 1
ATOM 2649 O O . ASN A 1 355 ? -12.208 13.160 0.920 1.00 91.62 355 ASN A O 1
ATOM 2653 N N . ALA A 1 356 ? -12.390 12.159 -1.074 1.00 94.56 356 ALA A N 1
ATOM 2654 C CA . ALA A 1 356 ? -13.664 12.795 -1.414 1.00 94.56 356 ALA A CA 1
ATOM 2655 C C . ALA A 1 356 ? -14.812 12.260 -0.540 1.00 94.56 356 ALA A C 1
ATOM 2657 O O . ALA A 1 356 ? -15.615 13.052 -0.041 1.00 94.56 356 ALA A O 1
ATOM 2658 N N . LYS A 1 357 ? -14.856 10.942 -0.292 1.00 94.06 357 LYS A N 1
ATOM 2659 C CA . LYS A 1 357 ? -15.781 10.320 0.669 1.00 94.06 357 LYS A CA 1
ATOM 2660 C C . LYS A 1 357 ? -15.554 10.887 2.072 1.00 94.06 357 LYS A C 1
ATOM 2662 O O . LYS A 1 357 ? -16.495 11.425 2.650 1.00 94.06 357 LYS A O 1
ATOM 2667 N N . LYS A 1 358 ? -14.312 10.878 2.576 1.00 89.00 358 LYS A N 1
ATOM 2668 C CA . LYS A 1 358 ? -13.974 11.456 3.892 1.00 89.00 358 LYS A CA 1
ATOM 2669 C C . LYS A 1 358 ? -14.367 12.929 4.011 1.00 89.00 358 LYS A C 1
ATOM 2671 O O . LYS A 1 358 ? -14.868 13.348 5.047 1.00 89.00 358 LYS A O 1
ATOM 2676 N N . TYR A 1 359 ? -14.204 13.721 2.952 1.00 90.88 359 TYR A N 1
ATOM 2677 C CA . TYR A 1 359 ? -14.631 15.121 2.958 1.00 90.88 359 TYR A CA 1
ATOM 2678 C C . TYR A 1 359 ? -16.142 15.271 3.161 1.00 90.88 359 TYR A C 1
ATOM 2680 O O . TYR A 1 359 ? -16.572 16.093 3.969 1.00 90.88 359 TYR A O 1
ATOM 2688 N N . ILE A 1 360 ? -16.950 14.452 2.488 1.00 93.38 360 ILE A N 1
ATOM 2689 C CA . ILE A 1 360 ? -18.405 14.427 2.689 1.00 93.38 360 ILE A CA 1
ATOM 2690 C C . ILE A 1 360 ? -18.750 13.938 4.103 1.00 93.38 360 ILE A C 1
ATOM 2692 O O . ILE A 1 360 ? -19.632 14.504 4.742 1.00 93.38 360 ILE A O 1
ATOM 2696 N N . GLU A 1 361 ? -18.016 12.960 4.643 1.00 86.62 361 GLU A N 1
ATOM 2697 C CA . GLU A 1 361 ? -18.195 12.470 6.019 1.00 86.62 361 GLU A CA 1
ATOM 2698 C C . GLU A 1 361 ? -17.996 13.558 7.091 1.00 86.62 361 GLU A C 1
ATOM 2700 O O . GLU A 1 361 ? -18.605 13.457 8.152 1.00 86.62 361 GLU A O 1
ATOM 2705 N N . THR A 1 362 ? -17.240 14.631 6.806 1.00 84.38 362 THR A N 1
ATOM 2706 C CA . THR A 1 362 ? -17.096 15.794 7.714 1.00 84.38 362 THR A CA 1
ATOM 2707 C C . THR A 1 362 ? -18.342 16.686 7.813 1.00 84.38 362 THR A C 1
ATOM 2709 O O . THR A 1 362 ? -18.346 17.656 8.566 1.00 84.38 362 THR A O 1
ATOM 2712 N N . GLY A 1 363 ? -19.392 16.398 7.038 1.00 85.12 363 GLY A N 1
ATOM 2713 C CA . GLY A 1 363 ? -20.630 17.183 6.990 1.00 85.12 363 GLY A CA 1
ATOM 2714 C C . GLY A 1 363 ? -20.799 18.017 5.717 1.00 85.12 363 GLY A C 1
ATOM 2715 O O . GLY A 1 363 ? -21.857 18.612 5.505 1.00 85.12 363 GLY A O 1
ATOM 2716 N N . ALA A 1 364 ? -19.803 18.041 4.827 1.00 88.38 364 ALA A N 1
ATOM 2717 C CA . ALA A 1 364 ? -19.944 18.671 3.517 1.00 88.38 364 ALA A CA 1
ATOM 2718 C C . ALA A 1 364 ? -21.012 17.950 2.673 1.00 88.38 364 ALA A C 1
ATOM 2720 O O . ALA A 1 364 ? -21.147 16.730 2.725 1.00 88.38 364 ALA A O 1
ATOM 2721 N N . TYR A 1 365 ? -21.778 18.705 1.880 1.00 92.69 365 TYR A N 1
ATOM 2722 C CA . TYR A 1 365 ? -22.776 18.172 0.937 1.00 92.69 365 TYR A CA 1
ATOM 2723 C C . TYR A 1 365 ? -23.805 17.192 1.540 1.00 92.69 365 TYR A C 1
ATOM 2725 O O . TYR A 1 365 ? -24.271 16.280 0.858 1.00 92.69 365 TYR A O 1
ATOM 2733 N N . GLY A 1 366 ? -24.180 17.392 2.806 1.00 88.69 366 GLY A N 1
ATOM 2734 C CA . GLY A 1 366 ? -25.227 16.618 3.481 1.00 88.69 366 GLY A CA 1
ATOM 2735 C C . GLY A 1 366 ? -24.724 15.511 4.408 1.00 88.69 366 GLY A C 1
ATOM 2736 O O . GLY A 1 366 ? -25.547 14.883 5.066 1.00 88.69 366 GLY A O 1
ATOM 2737 N N . GLY A 1 367 ? -23.410 15.286 4.512 1.00 90.38 367 GLY A N 1
ATOM 2738 C CA . GLY A 1 367 ? -22.849 14.405 5.540 1.00 90.38 367 GLY A CA 1
ATOM 2739 C C . GLY A 1 367 ? -23.080 12.907 5.313 1.00 90.38 367 GLY A C 1
ATOM 2740 O O . GLY A 1 367 ? -23.584 12.475 4.266 1.00 90.38 367 GLY A O 1
ATOM 2741 N N . LYS A 1 368 ? -22.704 12.100 6.317 1.00 88.69 368 LYS A N 1
ATOM 2742 C CA . LYS A 1 368 ? -22.890 10.638 6.332 1.00 88.69 368 LYS A CA 1
ATOM 2743 C C . LYS A 1 368 ? -24.364 10.272 6.098 1.00 88.69 368 LYS A C 1
ATOM 2745 O O . LYS A 1 368 ? -25.274 10.858 6.670 1.00 88.69 368 LYS A O 1
ATOM 2750 N N . GLY A 1 369 ? -24.593 9.280 5.240 1.00 89.31 369 GLY A N 1
ATOM 2751 C CA . GLY A 1 369 ? -25.928 8.751 4.914 1.00 89.31 369 GLY A CA 1
ATOM 2752 C C . GLY A 1 369 ? -26.686 9.486 3.798 1.00 89.31 369 GLY A C 1
ATOM 2753 O O . GLY A 1 369 ? -27.631 8.917 3.248 1.00 89.31 369 GLY A O 1
ATOM 2754 N N . SER A 1 370 ? -26.245 10.687 3.404 1.00 94.50 370 SER A N 1
ATOM 2755 C CA . SER A 1 370 ? -26.801 11.417 2.256 1.00 94.50 370 SER A CA 1
ATOM 2756 C C . SER A 1 370 ? -26.608 10.668 0.928 1.00 94.50 370 SER A C 1
ATOM 2758 O O . SER A 1 370 ? -25.751 9.789 0.800 1.00 94.50 370 SER A O 1
ATOM 2760 N N . ASP A 1 371 ? -27.374 11.027 -0.103 1.00 95.69 371 ASP A N 1
ATOM 2761 C CA . ASP A 1 371 ? -27.195 10.426 -1.433 1.00 95.69 371 ASP A CA 1
ATOM 2762 C C . ASP A 1 371 ? -25.842 10.803 -2.058 1.00 95.69 371 ASP A C 1
ATOM 2764 O O . ASP A 1 371 ? -25.212 9.973 -2.714 1.00 95.69 371 ASP A O 1
ATOM 2768 N N . CYS A 1 372 ? -25.334 12.000 -1.747 1.00 95.38 372 CYS A N 1
ATOM 2769 C CA . CYS A 1 372 ? -23.973 12.417 -2.086 1.00 95.38 372 CYS A CA 1
ATOM 2770 C C . CYS A 1 372 ? -22.927 11.492 -1.437 1.00 95.38 372 CYS A C 1
ATOM 2772 O O . CYS A 1 372 ? -22.000 11.022 -2.100 1.00 95.38 372 CYS A O 1
ATOM 2774 N N . HIS A 1 373 ? -23.113 11.147 -0.158 1.00 96.56 373 HIS A N 1
ATOM 2775 C CA . HIS A 1 373 ? -22.244 10.204 0.545 1.00 96.56 373 HIS A CA 1
ATOM 2776 C C . HIS A 1 373 ? -22.281 8.806 -0.083 1.00 96.56 373 HIS A C 1
ATOM 2778 O O . HIS A 1 373 ? -21.231 8.224 -0.338 1.00 96.56 373 HIS A O 1
ATOM 2784 N N . LYS A 1 374 ? -23.464 8.276 -0.422 1.00 96.56 374 LYS A N 1
ATOM 2785 C CA . LYS A 1 374 ? -23.582 6.973 -1.109 1.00 96.56 374 LYS A CA 1
ATOM 2786 C C . LYS A 1 374 ? -22.877 6.971 -2.473 1.00 96.56 374 LYS A C 1
ATOM 2788 O O . LYS A 1 374 ? -22.248 5.972 -2.838 1.00 96.56 374 LYS A O 1
ATOM 2793 N N . ALA A 1 375 ? -22.955 8.077 -3.217 1.00 97.25 375 ALA A N 1
ATOM 2794 C CA . ALA A 1 375 ? -22.231 8.244 -4.476 1.00 97.25 375 ALA A CA 1
ATOM 2795 C C . ALA A 1 375 ? -20.710 8.225 -4.268 1.00 97.25 375 ALA A C 1
ATOM 2797 O O . ALA A 1 375 ? -20.008 7.502 -4.978 1.00 97.25 375 ALA A O 1
ATOM 2798 N N . ALA A 1 376 ? -20.211 8.927 -3.250 1.00 96.88 376 ALA A N 1
ATOM 2799 C CA . ALA A 1 376 ? -18.791 8.940 -2.910 1.00 96.88 376 ALA A CA 1
ATOM 2800 C C . ALA A 1 376 ? -18.276 7.570 -2.433 1.00 96.88 376 ALA A C 1
ATOM 2802 O O . ALA A 1 376 ? -17.226 7.128 -2.891 1.00 96.88 376 ALA A O 1
ATOM 2803 N N . VAL A 1 377 ? -19.048 6.842 -1.615 1.00 96.94 377 VAL A N 1
ATOM 2804 C CA . VAL A 1 377 ? -18.743 5.454 -1.206 1.00 96.94 377 VAL A CA 1
ATOM 2805 C C . VAL A 1 377 ? -18.641 4.525 -2.422 1.00 96.94 377 VAL A C 1
ATOM 2807 O O . VAL A 1 377 ? -17.792 3.638 -2.476 1.00 96.94 377 VAL A O 1
ATOM 2810 N N . THR A 1 378 ? -19.467 4.744 -3.449 1.00 96.75 378 THR A N 1
ATOM 2811 C CA . THR A 1 378 ? -19.357 3.984 -4.707 1.00 96.75 378 THR A CA 1
ATOM 2812 C C . THR A 1 378 ? -18.051 4.290 -5.441 1.00 96.75 378 THR A C 1
ATOM 2814 O O . THR A 1 378 ? -17.447 3.392 -6.013 1.00 96.75 378 THR A O 1
ATOM 2817 N N . GLY A 1 379 ? -17.586 5.541 -5.408 1.00 96.94 379 GLY A N 1
ATOM 2818 C CA . GLY A 1 379 ? -16.261 5.901 -5.920 1.00 96.94 379 GLY A CA 1
ATOM 2819 C C . GLY A 1 379 ? -15.133 5.215 -5.175 1.00 96.94 379 GLY A C 1
ATOM 2820 O O . GLY A 1 379 ? -14.264 4.617 -5.797 1.00 96.94 379 GLY A O 1
ATOM 2821 N N . ASP A 1 380 ? -15.172 5.269 -3.848 1.00 96.38 380 ASP A N 1
ATOM 2822 C CA . ASP A 1 380 ? -14.140 4.680 -2.998 1.00 96.38 380 ASP A CA 1
ATOM 2823 C C . ASP A 1 380 ? -14.032 3.163 -3.202 1.00 96.38 380 ASP A C 1
ATOM 2825 O O . ASP A 1 380 ? -12.953 2.653 -3.478 1.00 96.38 380 ASP A O 1
ATOM 2829 N N . THR A 1 381 ? -15.167 2.462 -3.249 1.00 94.44 381 THR A N 1
ATOM 2830 C CA . THR A 1 381 ? -15.204 1.012 -3.524 1.00 94.44 381 THR A CA 1
ATOM 2831 C C . THR A 1 381 ? -14.723 0.630 -4.931 1.00 94.44 381 THR A C 1
ATOM 2833 O O . THR A 1 381 ? -14.216 -0.475 -5.131 1.00 94.44 381 THR A O 1
ATOM 2836 N N . VAL A 1 382 ? -14.839 1.527 -5.921 1.00 95.56 382 VAL A N 1
ATOM 2837 C CA . VAL A 1 382 ? -14.174 1.376 -7.232 1.00 95.56 382 VAL A CA 1
ATOM 2838 C C . VAL A 1 382 ? -12.671 1.659 -7.121 1.00 95.56 382 VAL A C 1
ATOM 2840 O O . VAL A 1 382 ? -11.866 0.996 -7.775 1.00 95.56 382 VAL A O 1
ATOM 2843 N N . GLY A 1 383 ? -12.289 2.620 -6.283 1.00 95.44 383 GLY A N 1
ATOM 2844 C CA . GLY A 1 383 ? -10.917 3.038 -6.025 1.00 95.44 383 GLY A CA 1
ATOM 2845 C C . GLY A 1 383 ? -10.078 2.053 -5.208 1.00 95.44 383 GLY A C 1
ATOM 2846 O O . GLY A 1 383 ? -8.868 2.002 -5.413 1.00 95.44 383 GLY A O 1
ATOM 2847 N N . ASP A 1 384 ? -10.673 1.245 -4.332 1.00 94.75 384 ASP A N 1
ATOM 2848 C CA . ASP A 1 384 ? -9.977 0.257 -3.489 1.00 94.75 384 ASP A CA 1
ATOM 2849 C C . ASP A 1 384 ? -9.100 -0.727 -4.282 1.00 94.75 384 ASP A C 1
ATOM 2851 O O . ASP A 1 384 ? -7.887 -0.790 -4.042 1.00 94.75 384 ASP A O 1
ATOM 2855 N N . PRO A 1 385 ? -9.616 -1.457 -5.296 1.00 95.19 385 PRO A N 1
ATOM 2856 C CA . PRO A 1 385 ? -8.762 -2.314 -6.115 1.00 95.19 385 PRO A CA 1
ATOM 2857 C C . PRO A 1 385 ? -7.699 -1.526 -6.891 1.00 95.19 385 PRO A C 1
ATOM 2859 O O . PRO A 1 385 ? -6.641 -2.080 -7.201 1.00 95.19 385 PRO A O 1
ATOM 2862 N N . PHE A 1 386 ? -7.949 -0.249 -7.202 1.00 94.94 386 PHE A N 1
ATOM 2863 C CA . PHE A 1 386 ? -6.993 0.593 -7.918 1.00 94.94 386 PHE A CA 1
ATOM 2864 C C . PHE A 1 386 ? -5.815 0.953 -7.009 1.00 94.94 386 PHE A C 1
ATOM 2866 O O . PHE A 1 386 ? -4.671 0.663 -7.367 1.00 94.94 386 PHE A O 1
ATOM 2873 N N . LYS A 1 387 ? -6.088 1.529 -5.830 1.00 92.44 387 LYS A N 1
ATOM 2874 C CA . LYS A 1 387 ? -5.061 2.058 -4.924 1.00 92.44 387 LYS A CA 1
ATOM 2875 C C . LYS A 1 387 ? -4.380 0.995 -4.071 1.00 92.44 387 LYS A C 1
ATOM 2877 O O . LYS A 1 387 ? -3.228 1.211 -3.708 1.00 92.44 387 LYS A O 1
ATOM 2882 N N . ASP A 1 388 ? -5.036 -0.118 -3.745 1.00 91.94 388 ASP A N 1
ATOM 2883 C CA . ASP A 1 388 ? -4.507 -1.096 -2.775 1.00 91.94 388 ASP A CA 1
ATOM 2884 C C . ASP A 1 388 ? -4.142 -2.452 -3.383 1.00 91.94 388 ASP A C 1
ATOM 2886 O O . ASP A 1 388 ? -3.458 -3.246 -2.743 1.00 91.94 388 ASP A O 1
ATOM 2890 N N . THR A 1 389 ? -4.526 -2.720 -4.636 1.00 92.38 389 THR A N 1
ATOM 2891 C CA . THR A 1 389 ? -4.165 -3.972 -5.322 1.00 92.38 389 THR A CA 1
ATOM 2892 C C . THR A 1 389 ? -3.382 -3.716 -6.602 1.00 92.38 389 THR A C 1
ATOM 2894 O O . THR A 1 389 ? -2.189 -4.011 -6.662 1.00 92.38 389 THR A O 1
ATOM 2897 N N . ALA A 1 390 ? -4.021 -3.171 -7.639 1.00 93.69 390 ALA A N 1
ATOM 2898 C CA . ALA A 1 390 ? -3.422 -3.066 -8.965 1.00 93.69 390 ALA A CA 1
ATOM 2899 C C . ALA A 1 390 ? -2.279 -2.039 -9.009 1.00 93.69 390 ALA A C 1
ATOM 2901 O O . ALA A 1 390 ? -1.170 -2.388 -9.410 1.00 93.69 390 ALA A O 1
ATOM 2902 N N . GLY A 1 391 ? -2.511 -0.805 -8.553 1.00 92.19 391 GLY A N 1
ATOM 2903 C CA . GLY A 1 391 ? -1.537 0.288 -8.617 1.00 92.19 391 GLY A CA 1
ATOM 2904 C C . GLY A 1 391 ? -0.199 -0.030 -7.933 1.00 92.19 391 GLY A C 1
ATOM 2905 O O . GLY A 1 391 ? 0.839 0.013 -8.603 1.00 92.19 391 GLY A O 1
ATOM 2906 N N . PRO A 1 392 ? -0.173 -0.438 -6.647 1.00 88.31 392 PRO A N 1
ATOM 2907 C CA . PRO A 1 392 ? 1.070 -0.807 -5.965 1.00 88.31 392 PRO A CA 1
ATOM 2908 C C . PRO A 1 392 ? 1.744 -2.053 -6.558 1.00 88.31 392 PRO A C 1
ATOM 2910 O O . PRO A 1 392 ? 2.973 -2.154 -6.552 1.00 88.31 392 PRO A O 1
ATOM 2913 N N . SER A 1 393 ? 0.966 -2.991 -7.106 1.00 91.44 393 SER A N 1
ATOM 2914 C CA . SER A 1 393 ? 1.505 -4.212 -7.715 1.00 91.44 393 SER A CA 1
ATOM 2915 C C . SER A 1 393 ? 2.208 -3.954 -9.048 1.00 91.44 393 SER A C 1
ATOM 2917 O O . SER A 1 393 ? 3.169 -4.651 -9.362 1.00 91.44 393 SER A O 1
ATOM 2919 N N . ILE A 1 394 ? 1.802 -2.935 -9.814 1.00 92.38 394 ILE A N 1
ATOM 2920 C CA . ILE A 1 394 ? 2.470 -2.567 -11.077 1.00 92.38 394 ILE A CA 1
ATOM 2921 C C . ILE A 1 394 ? 3.909 -2.104 -10.829 1.00 92.38 394 ILE A C 1
ATOM 2923 O O . ILE A 1 394 ? 4.818 -2.458 -11.577 1.00 92.38 394 ILE A O 1
ATOM 2927 N N . HIS A 1 395 ? 4.147 -1.367 -9.745 1.00 85.25 395 HIS A N 1
ATOM 2928 C CA . HIS A 1 395 ? 5.501 -0.983 -9.347 1.00 85.25 395 HIS A CA 1
ATOM 2929 C C . HIS A 1 395 ? 6.394 -2.217 -9.101 1.00 85.25 395 HIS A C 1
ATOM 2931 O O . HIS A 1 395 ? 7.549 -2.255 -9.534 1.00 85.25 395 HIS A O 1
ATOM 2937 N N . VAL A 1 396 ? 5.851 -3.253 -8.455 1.00 87.38 396 VAL A N 1
ATOM 2938 C CA . VAL A 1 396 ? 6.552 -4.531 -8.259 1.00 87.38 396 VAL A CA 1
ATOM 2939 C C . VAL A 1 396 ? 6.734 -5.261 -9.590 1.00 87.38 396 VAL A C 1
ATOM 2941 O O . VAL A 1 396 ? 7.827 -5.754 -9.858 1.00 87.38 396 VAL A O 1
ATOM 2944 N N . LEU A 1 397 ? 5.707 -5.282 -10.444 1.00 90.19 397 LEU A N 1
ATOM 2945 C CA . LEU A 1 397 ? 5.745 -5.888 -11.774 1.00 90.19 397 LEU A CA 1
ATOM 2946 C C . LEU A 1 397 ? 6.890 -5.324 -12.620 1.00 90.19 397 LEU A C 1
ATOM 2948 O O . LEU A 1 397 ? 7.661 -6.103 -13.167 1.00 90.19 397 LEU A O 1
ATOM 2952 N N . ILE A 1 398 ? 7.058 -4.000 -12.678 1.00 87.12 398 ILE A N 1
ATOM 2953 C CA . ILE A 1 398 ? 8.147 -3.357 -13.435 1.00 87.12 398 ILE A CA 1
ATOM 2954 C C . ILE A 1 398 ? 9.518 -3.855 -12.953 1.00 87.12 398 ILE A C 1
ATOM 2956 O O . ILE A 1 398 ? 10.359 -4.273 -13.751 1.00 87.12 398 ILE A O 1
ATOM 2960 N N . LYS A 1 399 ? 9.738 -3.871 -11.632 1.00 83.62 399 LYS A N 1
ATOM 2961 C CA . LYS A 1 399 ? 10.998 -4.344 -11.033 1.00 83.62 399 LYS A CA 1
ATOM 2962 C C . LYS A 1 399 ? 11.230 -5.837 -11.273 1.00 83.62 399 LYS A C 1
ATOM 2964 O O . LYS A 1 399 ? 12.368 -6.257 -11.495 1.00 83.62 399 LYS A O 1
ATOM 2969 N N . MET A 1 400 ? 10.165 -6.633 -11.228 1.00 84.88 400 MET A N 1
ATOM 2970 C CA . MET A 1 400 ? 10.208 -8.064 -11.521 1.00 84.88 400 MET A CA 1
ATOM 2971 C C . MET A 1 400 ? 10.561 -8.314 -12.984 1.00 84.88 400 MET A C 1
ATOM 2973 O O . MET A 1 400 ? 11.460 -9.107 -13.237 1.00 84.88 400 MET A O 1
ATOM 2977 N N . LEU A 1 401 ? 9.942 -7.600 -13.929 1.00 87.06 401 LEU A N 1
ATOM 2978 C CA . LEU A 1 401 ? 10.263 -7.708 -15.353 1.00 87.06 401 LEU A CA 1
ATOM 2979 C C . LEU A 1 401 ? 11.745 -7.440 -15.597 1.00 87.06 401 LEU A C 1
ATOM 2981 O O . LEU A 1 401 ? 12.416 -8.309 -16.141 1.00 87.06 401 LEU A O 1
ATOM 2985 N N . ALA A 1 402 ? 12.277 -6.323 -15.092 1.00 82.19 402 ALA A N 1
ATOM 2986 C CA . ALA A 1 402 ? 13.699 -6.000 -15.214 1.00 82.19 402 ALA A CA 1
ATOM 2987 C C . ALA A 1 402 ? 14.612 -7.100 -14.644 1.00 82.19 402 ALA A C 1
ATOM 2989 O O . ALA A 1 402 ? 15.627 -7.458 -15.239 1.00 82.19 402 ALA A O 1
ATOM 2990 N N . THR A 1 403 ? 14.245 -7.661 -13.488 1.00 81.88 403 THR A N 1
ATOM 2991 C CA . THR A 1 403 ? 15.037 -8.711 -12.833 1.00 81.88 403 THR A CA 1
ATOM 2992 C C . THR A 1 403 ? 15.001 -10.015 -13.634 1.00 81.88 403 THR A C 1
ATOM 2994 O O . THR A 1 403 ? 16.038 -10.639 -13.839 1.00 81.88 403 THR A O 1
ATOM 2997 N N . ILE A 1 404 ? 13.827 -10.425 -14.119 1.00 84.50 404 ILE A N 1
ATOM 2998 C CA . ILE A 1 404 ? 13.656 -11.657 -14.899 1.00 84.50 404 ILE A CA 1
ATOM 2999 C C . ILE A 1 404 ? 14.402 -11.551 -16.227 1.00 84.50 404 ILE A C 1
ATOM 3001 O O . ILE A 1 404 ? 15.110 -12.484 -16.601 1.00 84.50 404 ILE A O 1
ATOM 3005 N N . THR A 1 405 ? 14.298 -10.417 -16.922 1.00 82.00 405 THR A N 1
ATOM 3006 C CA . THR A 1 405 ? 15.003 -10.214 -18.192 1.00 82.00 405 THR A CA 1
ATOM 3007 C C . THR A 1 405 ? 16.517 -10.239 -18.000 1.00 82.00 405 THR A C 1
ATOM 3009 O O . THR A 1 405 ? 17.210 -10.855 -18.806 1.00 82.00 405 THR A O 1
AT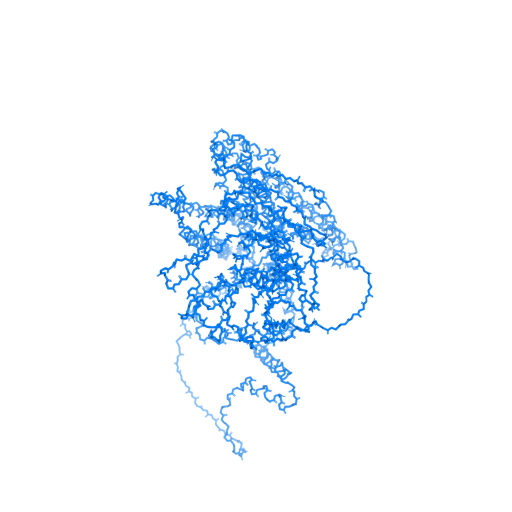OM 3012 N N . LEU A 1 406 ? 17.031 -9.664 -16.906 1.00 78.38 406 LEU A N 1
ATOM 3013 C CA . LEU A 1 406 ? 18.454 -9.714 -16.552 1.00 78.38 406 LEU A CA 1
ATOM 3014 C C . LEU A 1 406 ? 18.928 -11.142 -16.231 1.00 78.38 406 LEU A C 1
ATOM 3016 O O . LEU A 1 406 ? 19.981 -11.565 -16.696 1.00 78.38 406 LEU A O 1
ATOM 3020 N N . VAL A 1 407 ? 18.150 -11.904 -15.455 1.00 78.00 407 VAL A N 1
ATOM 3021 C CA . VAL A 1 407 ? 18.490 -13.290 -15.079 1.00 78.00 407 VAL A CA 1
ATOM 3022 C C . VAL A 1 407 ? 18.446 -14.234 -16.280 1.00 78.00 407 VAL A C 1
ATOM 3024 O O . VAL A 1 407 ? 19.225 -15.182 -16.323 1.00 78.00 407 VAL A O 1
ATOM 3027 N N . MET A 1 408 ? 17.568 -13.978 -17.252 1.00 72.62 408 MET A N 1
ATOM 3028 C CA . MET A 1 408 ? 17.421 -14.803 -18.457 1.00 72.62 408 MET A CA 1
ATOM 3029 C C . MET A 1 408 ? 18.372 -14.412 -19.600 1.00 72.62 408 MET A C 1
ATOM 3031 O O . MET A 1 408 ? 18.560 -15.195 -20.530 1.00 72.62 408 MET A O 1
ATOM 3035 N N . ALA A 1 409 ? 19.007 -13.239 -19.535 1.00 68.81 409 ALA A N 1
ATOM 3036 C CA . ALA A 1 409 ? 20.021 -12.802 -20.498 1.00 68.81 409 ALA A CA 1
ATOM 3037 C C . ALA A 1 409 ? 21.189 -13.800 -20.736 1.00 68.81 409 ALA A C 1
ATOM 3039 O O . ALA A 1 409 ? 21.594 -13.942 -21.891 1.00 68.81 409 ALA A O 1
ATOM 3040 N N . PRO A 1 410 ? 21.726 -14.526 -19.729 1.00 60.69 410 PRO A N 1
ATOM 3041 C CA . PRO A 1 410 ? 22.919 -15.366 -19.876 1.00 60.69 410 PRO A CA 1
ATOM 3042 C C . PRO A 1 410 ? 22.705 -16.750 -20.507 1.00 60.69 410 PRO A C 1
ATOM 3044 O O . PRO A 1 410 ? 23.633 -17.557 -20.463 1.00 60.69 410 PRO A O 1
ATOM 3047 N N . GLU A 1 411 ? 21.522 -17.113 -21.021 1.00 55.38 411 GLU A N 1
ATOM 3048 C CA . GLU A 1 411 ? 21.302 -18.486 -21.504 1.00 55.38 411 GLU A CA 1
ATOM 3049 C C . GLU A 1 411 ? 22.214 -18.845 -22.693 1.00 55.38 411 GLU A C 1
ATOM 3051 O O . GLU A 1 411 ? 21.920 -18.519 -23.849 1.00 55.38 411 GLU A O 1
ATOM 3056 N N . ASP A 1 412 ? 23.294 -19.575 -22.382 1.00 49.56 412 ASP A N 1
ATOM 3057 C CA . ASP A 1 412 ? 24.342 -20.063 -23.281 1.00 49.56 412 ASP A CA 1
ATOM 3058 C C . ASP A 1 412 ? 23.798 -20.439 -24.663 1.00 49.56 412 ASP A C 1
ATOM 3060 O O . ASP A 1 412 ? 23.069 -21.427 -24.829 1.00 49.56 412 ASP A O 1
ATOM 3064 N N . LYS A 1 413 ? 24.217 -19.663 -25.672 1.00 49.31 413 LYS A N 1
ATOM 3065 C CA . LYS A 1 413 ? 23.977 -19.909 -27.105 1.00 49.31 413 LYS A CA 1
ATOM 3066 C C . LYS A 1 413 ? 24.232 -21.397 -27.423 1.00 49.31 413 LYS A C 1
ATOM 3068 O O . LYS A 1 413 ? 23.379 -22.057 -28.006 1.00 49.31 413 LYS A O 1
ATOM 3073 N N . GLU A 1 414 ? 25.329 -21.977 -26.930 1.00 45.53 414 GLU A N 1
ATOM 3074 C CA . GLU A 1 414 ? 25.704 -23.378 -27.190 1.00 45.53 414 GLU A CA 1
ATOM 3075 C C . GLU A 1 414 ? 24.812 -24.428 -26.498 1.00 45.53 414 GLU A C 1
ATOM 3077 O O . GLU A 1 414 ? 24.539 -25.493 -27.064 1.00 45.53 414 GLU A O 1
ATOM 3082 N N . ARG A 1 415 ? 24.308 -24.156 -25.287 1.00 46.00 415 ARG A N 1
ATOM 3083 C CA . ARG A 1 415 ? 23.517 -25.121 -24.500 1.00 46.00 415 ARG A CA 1
ATOM 3084 C C . ARG A 1 415 ? 22.068 -25.225 -24.984 1.00 46.00 415 ARG A C 1
ATOM 3086 O O . ARG A 1 415 ? 21.496 -26.317 -24.991 1.00 46.00 415 ARG A O 1
ATOM 3093 N N . PHE A 1 416 ? 21.487 -24.117 -25.444 1.00 50.59 416 PHE A N 1
ATOM 3094 C CA . PHE A 1 416 ? 20.144 -24.105 -26.030 1.00 50.59 416 PHE A CA 1
ATOM 3095 C C . PHE A 1 416 ? 20.123 -24.796 -27.406 1.00 50.59 416 PHE A C 1
ATOM 3097 O O . PHE A 1 416 ? 19.321 -25.705 -27.636 1.00 50.59 416 PHE A O 1
ATOM 3104 N N . PHE A 1 417 ? 21.065 -24.461 -28.298 1.00 51.12 417 PHE A N 1
ATOM 3105 C CA . PHE A 1 417 ? 21.113 -25.048 -29.643 1.00 51.12 417 PHE A CA 1
ATOM 3106 C C . PHE A 1 417 ? 21.524 -26.529 -29.651 1.00 51.12 417 PHE A C 1
ATOM 3108 O O . PHE A 1 417 ? 20.950 -27.309 -30.412 1.00 51.12 417 PHE A O 1
ATOM 3115 N N . SER A 1 418 ? 22.413 -26.968 -28.750 1.00 44.31 418 SER A N 1
ATOM 3116 C CA . SER A 1 418 ? 22.726 -28.402 -28.594 1.00 44.31 418 SER A CA 1
ATOM 3117 C C . SER A 1 418 ? 21.532 -29.237 -28.109 1.00 44.31 418 SER A C 1
ATOM 3119 O O . SER A 1 418 ? 21.438 -30.423 -28.437 1.00 44.31 418 SER A O 1
ATOM 3121 N N . THR A 1 419 ? 20.590 -28.622 -27.387 1.00 48.81 419 THR A N 1
ATOM 3122 C CA . THR A 1 419 ? 19.351 -29.269 -26.928 1.00 48.81 419 THR A CA 1
ATOM 3123 C C . THR A 1 419 ? 18.322 -29.397 -28.059 1.00 48.81 419 THR A C 1
ATOM 3125 O O . THR A 1 419 ? 17.654 -30.426 -28.157 1.00 48.81 419 THR A O 1
ATOM 3128 N N . LEU A 1 420 ? 18.237 -28.409 -28.958 1.00 45.31 420 LEU A N 1
ATOM 3129 C CA . LEU A 1 420 ? 17.325 -28.428 -30.112 1.00 45.31 420 LEU A CA 1
ATOM 3130 C C . LEU A 1 420 ? 17.816 -29.314 -31.268 1.00 45.31 420 LEU A C 1
ATOM 3132 O O . LEU A 1 420 ? 17.009 -29.983 -31.910 1.00 45.31 420 LEU A O 1
ATOM 3136 N N . GLN A 1 421 ? 19.128 -29.379 -31.520 1.00 45.34 421 GLN A N 1
ATOM 3137 C CA . GLN A 1 421 ? 19.684 -30.180 -32.621 1.00 45.34 421 GLN A CA 1
ATOM 3138 C C . GLN A 1 421 ? 19.759 -31.689 -32.336 1.00 45.34 421 GLN A C 1
ATOM 3140 O O . GLN A 1 421 ? 20.000 -32.463 -33.262 1.00 45.34 421 GLN A O 1
ATOM 3145 N N . ASN A 1 422 ? 19.578 -32.154 -31.090 1.00 39.94 422 ASN A N 1
ATOM 3146 C CA . ASN A 1 422 ? 19.770 -33.576 -30.773 1.00 39.94 422 ASN A CA 1
ATOM 3147 C C . ASN A 1 422 ? 18.885 -34.124 -29.626 1.00 39.94 422 ASN A C 1
ATOM 3149 O O . ASN A 1 422 ? 19.395 -34.526 -28.575 1.00 39.94 422 ASN A O 1
ATOM 3153 N N . PRO A 1 423 ? 17.561 -34.278 -29.829 1.00 39.28 423 PRO A N 1
ATOM 3154 C CA . PRO A 1 423 ? 16.672 -34.871 -28.822 1.00 39.28 423 PRO A CA 1
ATOM 3155 C C . PRO A 1 423 ? 16.980 -36.357 -28.522 1.00 39.28 423 PRO A C 1
ATOM 3157 O O . PRO A 1 423 ? 16.593 -36.882 -27.480 1.00 39.28 423 PRO A O 1
ATOM 3160 N N . LYS A 1 424 ? 17.725 -37.054 -29.397 1.00 33.22 424 LYS A N 1
ATOM 3161 C CA . LYS A 1 424 ? 17.973 -38.510 -29.315 1.00 33.22 424 LYS A CA 1
ATOM 3162 C C . LYS A 1 424 ? 19.169 -38.927 -28.446 1.00 33.22 424 LYS A C 1
ATOM 3164 O O . LYS A 1 424 ? 19.334 -40.117 -28.179 1.00 33.22 424 LYS A O 1
ATOM 3169 N N . ARG A 1 425 ? 20.001 -37.995 -27.962 1.00 35.22 425 ARG A N 1
ATOM 3170 C CA . ARG A 1 425 ? 21.218 -38.350 -27.197 1.00 35.22 425 ARG A CA 1
ATOM 3171 C C . ARG A 1 425 ? 20.936 -38.740 -25.737 1.00 35.22 425 ARG A C 1
ATOM 3173 O O . ARG A 1 425 ? 21.737 -39.453 -25.142 1.00 35.22 425 ARG A O 1
ATOM 3180 N N . LYS A 1 426 ? 19.774 -38.363 -25.185 1.00 31.81 426 LYS A N 1
ATOM 3181 C CA . LYS A 1 426 ? 19.361 -38.721 -23.812 1.00 31.81 426 LYS A CA 1
ATOM 3182 C C . LYS A 1 426 ? 18.799 -40.142 -23.668 1.00 31.81 426 LYS A C 1
ATOM 3184 O O . LYS A 1 426 ? 18.791 -40.661 -22.561 1.00 31.81 426 LYS A O 1
ATOM 3189 N N . ILE A 1 427 ? 18.389 -40.785 -24.765 1.00 36.03 427 ILE A N 1
ATOM 3190 C CA . ILE A 1 427 ? 17.779 -42.130 -24.739 1.00 36.03 427 ILE A CA 1
ATOM 3191 C C . ILE A 1 427 ? 18.836 -43.239 -24.904 1.00 36.03 427 ILE A C 1
ATOM 3193 O O . ILE A 1 427 ? 18.643 -44.361 -24.452 1.00 36.03 427 ILE A O 1
ATOM 3197 N N . LYS A 1 428 ? 20.000 -42.937 -25.497 1.00 25.81 428 LYS A N 1
ATOM 3198 C CA . LYS A 1 428 ? 21.032 -43.953 -25.782 1.00 25.81 428 LYS A CA 1
ATOM 3199 C C . LYS A 1 428 ? 21.978 -44.243 -24.609 1.00 25.81 428 LYS A C 1
ATOM 3201 O O . LYS A 1 428 ? 22.619 -45.286 -24.605 1.00 25.81 428 LYS A O 1
ATOM 3206 N N . ASN A 1 429 ? 22.039 -43.356 -23.612 1.00 33.62 429 ASN A N 1
ATOM 3207 C CA . ASN A 1 429 ? 22.904 -43.523 -22.438 1.00 33.62 429 ASN A CA 1
ATOM 3208 C C . ASN A 1 429 ? 22.209 -44.218 -21.249 1.00 33.62 429 ASN A C 1
ATOM 3210 O O . ASN A 1 429 ? 22.877 -44.498 -20.261 1.00 33.62 429 ASN A O 1
ATOM 3214 N N . SER A 1 430 ? 20.906 -44.525 -21.329 1.00 29.20 430 SER A N 1
ATOM 3215 C CA . SER A 1 430 ? 20.172 -45.253 -20.277 1.00 29.20 430 SER A CA 1
ATOM 3216 C C . SER A 1 430 ? 20.041 -46.762 -20.526 1.00 29.20 430 SER A C 1
ATOM 3218 O O . SER A 1 430 ? 19.464 -47.463 -19.703 1.00 29.20 430 SER A O 1
ATOM 3220 N N . MET A 1 431 ? 20.583 -47.283 -21.631 1.00 29.56 431 MET A N 1
ATOM 3221 C CA . MET A 1 431 ? 20.581 -48.715 -21.950 1.00 29.56 431 MET A CA 1
ATOM 3222 C C . MET A 1 431 ? 21.979 -49.170 -22.367 1.00 29.56 431 MET A C 1
ATOM 3224 O O . MET A 1 431 ? 22.309 -49.174 -23.550 1.00 29.56 431 MET A O 1
ATOM 3228 N N . LYS A 1 432 ? 22.800 -49.543 -21.382 1.00 25.45 432 LYS A N 1
ATOM 3229 C CA . LYS A 1 432 ? 23.839 -50.580 -21.490 1.00 25.45 432 LYS A CA 1
ATOM 3230 C C . LYS A 1 432 ? 24.313 -50.935 -20.078 1.00 25.45 432 LYS A C 1
ATOM 3232 O O . LYS A 1 432 ? 24.931 -50.115 -19.407 1.00 25.45 432 LYS A O 1
ATOM 3237 N N . MET A 1 433 ? 23.965 -52.141 -19.641 1.00 28.42 433 MET A N 1
ATOM 3238 C CA . MET A 1 433 ? 24.455 -52.799 -18.430 1.00 28.42 433 MET A CA 1
ATOM 3239 C C . MET A 1 433 ? 25.252 -54.053 -18.848 1.00 28.42 433 MET A C 1
ATOM 3241 O O . MET A 1 433 ? 24.990 -54.580 -19.928 1.00 28.42 433 MET A O 1
ATOM 3245 N N . GLU A 1 434 ? 26.153 -54.498 -17.958 1.00 27.66 434 GLU A N 1
ATOM 3246 C CA . GLU A 1 434 ? 27.021 -55.707 -17.971 1.00 27.66 434 GLU A CA 1
ATOM 3247 C C . GLU A 1 434 ? 28.372 -55.617 -18.710 1.00 27.66 434 GLU A C 1
ATOM 3249 O O . GLU A 1 434 ? 28.445 -55.062 -19.799 1.00 27.66 434 GLU A O 1
ATOM 3254 N N . GLN A 1 435 ? 29.505 -56.158 -18.233 1.00 22.75 435 GLN A N 1
ATOM 3255 C CA . GLN A 1 435 ? 29.974 -56.795 -16.977 1.00 22.75 435 GLN A CA 1
ATOM 3256 C C . GLN A 1 435 ? 31.540 -56.867 -17.057 1.00 22.75 435 GLN A C 1
ATOM 3258 O O . GLN A 1 435 ? 32.092 -56.553 -18.114 1.00 22.75 435 GLN A O 1
ATOM 3263 N N . PRO A 1 436 ? 32.282 -57.217 -15.980 1.00 31.39 436 PRO A N 1
ATOM 3264 C CA . PRO A 1 436 ? 33.721 -56.940 -15.823 1.00 31.39 436 PRO A CA 1
ATOM 3265 C C . PRO A 1 436 ? 34.661 -58.097 -16.233 1.00 31.39 436 PRO A C 1
ATOM 3267 O O . PRO A 1 436 ? 34.276 -59.260 -16.185 1.00 31.39 436 PRO A O 1
ATOM 3270 N N . ALA A 1 437 ? 35.930 -57.783 -16.535 1.00 24.58 437 ALA A N 1
ATOM 3271 C CA . ALA A 1 437 ? 37.018 -58.761 -16.687 1.00 24.58 437 ALA A CA 1
ATOM 3272 C C . ALA A 1 437 ? 38.237 -58.420 -15.799 1.00 24.58 437 ALA A C 1
ATOM 3274 O O . ALA A 1 437 ? 38.526 -57.259 -15.515 1.00 24.58 437 ALA A O 1
ATOM 3275 N N . THR A 1 438 ? 38.887 -59.491 -15.345 1.00 23.08 438 THR A N 1
ATOM 3276 C CA . THR A 1 438 ? 39.807 -59.711 -14.210 1.00 23.08 438 THR A CA 1
ATOM 3277 C C . THR A 1 438 ? 41.270 -59.222 -14.360 1.00 23.08 438 THR A C 1
ATOM 3279 O O . THR A 1 438 ? 41.681 -58.851 -15.457 1.00 23.08 438 THR A O 1
ATOM 3282 N N . PRO A 1 439 ? 42.066 -59.223 -13.258 1.00 30.88 439 PRO A N 1
ATOM 3283 C CA . PRO A 1 439 ? 43.322 -58.474 -13.095 1.00 30.88 439 PRO A CA 1
ATOM 3284 C C . PRO A 1 439 ? 44.604 -59.316 -13.270 1.00 30.88 439 PRO A C 1
ATOM 3286 O O . PRO A 1 439 ? 44.566 -60.538 -13.159 1.00 30.88 439 PRO A O 1
ATOM 3289 N N . ASN A 1 440 ? 45.757 -58.647 -13.419 1.00 24.09 440 ASN A N 1
ATOM 3290 C CA . ASN A 1 440 ? 47.093 -59.249 -13.295 1.00 24.09 440 ASN A CA 1
ATOM 3291 C C . ASN A 1 440 ? 47.810 -58.790 -12.009 1.00 24.09 440 ASN A C 1
ATOM 3293 O O . ASN A 1 440 ? 47.794 -57.614 -11.652 1.00 24.09 440 ASN A O 1
ATOM 3297 N N . ILE A 1 441 ? 48.443 -59.762 -11.343 1.00 26.39 441 ILE A N 1
ATOM 3298 C CA . ILE A 1 441 ? 49.171 -59.720 -10.061 1.00 26.39 441 ILE A CA 1
ATOM 3299 C C . ILE A 1 441 ? 50.668 -59.933 -10.331 1.00 26.39 441 ILE A C 1
ATOM 3301 O O . ILE A 1 441 ? 50.967 -60.795 -11.152 1.00 26.39 441 ILE A O 1
ATOM 3305 N N . THR A 1 442 ? 51.587 -59.270 -9.600 1.00 25.95 442 THR A N 1
ATOM 3306 C CA . THR A 1 442 ? 52.753 -59.865 -8.866 1.00 25.95 442 THR A CA 1
ATOM 3307 C C . THR A 1 442 ? 53.625 -58.797 -8.149 1.00 25.95 442 THR A C 1
ATOM 3309 O O . THR A 1 442 ? 53.443 -57.616 -8.428 1.00 25.95 442 THR A O 1
ATOM 3312 N N . PRO A 1 443 ? 54.458 -59.151 -7.132 1.00 28.92 443 PRO A N 1
ATOM 3313 C CA . PRO A 1 443 ? 54.331 -58.571 -5.784 1.00 28.92 443 PRO A CA 1
ATOM 3314 C C . PRO A 1 443 ? 55.648 -58.073 -5.139 1.00 28.92 443 PRO A C 1
ATOM 3316 O O . PRO A 1 443 ? 56.743 -58.429 -5.562 1.00 28.92 443 PRO A O 1
ATOM 3319 N N . SER A 1 444 ? 55.558 -57.390 -3.993 1.00 23.89 444 SER A N 1
ATOM 3320 C CA . SER A 1 444 ? 56.618 -57.442 -2.972 1.00 23.89 444 SER A CA 1
ATOM 3321 C C . SER A 1 444 ? 56.027 -57.345 -1.564 1.00 23.89 444 SER A C 1
ATOM 3323 O O . SER A 1 444 ? 55.217 -56.469 -1.271 1.00 23.89 444 SER A O 1
ATOM 3325 N N . LYS A 1 445 ? 56.410 -58.322 -0.739 1.00 24.00 445 LYS A N 1
ATOM 3326 C CA . LYS A 1 445 ? 55.973 -58.589 0.634 1.00 24.00 445 LYS A CA 1
ATOM 3327 C C . LYS A 1 445 ? 56.605 -57.602 1.616 1.00 24.00 445 LYS A C 1
ATOM 3329 O O . LYS A 1 445 ? 57.800 -57.372 1.520 1.00 24.00 445 LYS A O 1
ATOM 3334 N N . ASP A 1 446 ? 55.831 -57.176 2.609 1.00 23.70 446 ASP A N 1
ATOM 3335 C CA . ASP A 1 446 ? 56.231 -57.313 4.012 1.00 23.70 446 ASP A CA 1
ATOM 3336 C C . ASP A 1 446 ? 54.983 -57.433 4.896 1.00 23.70 446 ASP A C 1
ATOM 3338 O O . ASP A 1 446 ? 54.039 -56.649 4.805 1.00 23.70 446 ASP A O 1
ATOM 3342 N N . ASN A 1 447 ? 54.956 -58.497 5.701 1.00 22.77 447 ASN A N 1
ATOM 3343 C CA . ASN A 1 447 ? 53.852 -58.879 6.575 1.00 22.77 447 ASN A CA 1
ATOM 3344 C C . ASN A 1 447 ? 54.166 -58.455 8.013 1.00 22.77 447 ASN A C 1
ATOM 3346 O O . ASN A 1 447 ? 55.079 -58.998 8.626 1.00 22.77 447 ASN A O 1
ATOM 3350 N N . SER A 1 448 ? 53.312 -57.626 8.611 1.00 24.56 448 SER A N 1
ATOM 3351 C CA . SER A 1 448 ? 52.904 -57.844 10.001 1.00 24.56 448 SER A CA 1
ATOM 3352 C C . SER A 1 448 ? 51.442 -57.434 10.187 1.00 24.56 448 SER A C 1
ATOM 3354 O O . SER A 1 448 ? 50.952 -56.439 9.659 1.00 24.56 448 SER A O 1
ATOM 3356 N N . SER A 1 449 ? 50.705 -58.317 10.844 1.00 23.80 449 SER A N 1
ATOM 3357 C CA . SER A 1 449 ? 49.251 -58.392 10.893 1.00 23.80 449 SER A CA 1
ATOM 3358 C C . SER A 1 449 ? 48.643 -57.509 11.982 1.00 23.80 449 SER A C 1
ATOM 3360 O O . SER A 1 449 ? 48.865 -57.783 13.158 1.00 23.80 449 SER A O 1
ATOM 3362 N N . ILE A 1 450 ? 47.758 -56.571 11.621 1.00 25.94 450 ILE A N 1
ATOM 3363 C CA . ILE A 1 450 ? 46.675 -56.098 12.502 1.00 25.94 450 ILE A CA 1
ATOM 3364 C C . ILE A 1 450 ? 45.400 -55.929 11.662 1.00 25.94 450 ILE A C 1
ATOM 3366 O O . ILE A 1 450 ? 45.367 -55.189 10.682 1.00 25.94 450 ILE A O 1
ATOM 3370 N N . LYS A 1 451 ? 44.332 -56.636 12.047 1.00 26.91 451 LYS A N 1
ATOM 3371 C CA . LYS A 1 451 ? 42.972 -56.475 11.510 1.00 26.91 451 LYS A CA 1
ATOM 3372 C C . LYS A 1 451 ? 42.509 -55.017 11.681 1.00 26.91 451 LYS A C 1
ATOM 3374 O O . LYS A 1 451 ? 42.305 -54.576 12.806 1.00 26.91 451 LYS A O 1
ATOM 3379 N N . GLY A 1 452 ? 42.296 -54.294 10.580 1.00 25.86 452 GLY A N 1
ATOM 3380 C CA . GLY A 1 452 ? 41.692 -52.957 10.570 1.00 25.86 452 GLY A CA 1
ATOM 3381 C C . GLY A 1 452 ? 40.207 -53.017 10.215 1.00 25.86 452 GLY A C 1
ATOM 3382 O O . GLY A 1 452 ? 39.836 -53.163 9.054 1.00 25.86 452 GLY A O 1
ATOM 3383 N N . THR A 1 453 ? 39.353 -52.917 11.226 1.00 24.86 453 THR A N 1
ATOM 3384 C CA . THR A 1 453 ? 37.913 -52.671 11.115 1.00 24.86 453 THR A CA 1
ATOM 3385 C C . THR A 1 453 ? 37.631 -51.381 10.333 1.00 24.86 453 THR A C 1
ATOM 3387 O O . THR A 1 453 ? 38.335 -50.384 10.488 1.00 24.86 453 THR A O 1
ATOM 3390 N N . LYS A 1 454 ? 36.577 -51.373 9.500 1.00 27.98 454 LYS A N 1
ATOM 3391 C CA . LYS A 1 454 ? 36.016 -50.149 8.899 1.00 27.98 454 LYS A CA 1
ATOM 3392 C C . LYS A 1 454 ? 35.730 -49.138 10.019 1.00 27.98 454 LYS A C 1
ATOM 3394 O O . LYS A 1 454 ? 34.769 -49.320 10.765 1.00 27.98 454 LYS A O 1
ATOM 3399 N N . LYS A 1 455 ? 36.555 -48.097 10.162 1.00 30.42 455 LYS A N 1
ATOM 3400 C CA . LYS A 1 455 ? 36.307 -47.019 11.128 1.00 30.42 455 LYS A CA 1
ATOM 3401 C C . LYS A 1 455 ? 35.156 -46.153 10.618 1.00 30.42 455 LYS A C 1
ATOM 3403 O O . LYS A 1 455 ? 35.255 -45.552 9.550 1.00 30.42 455 LYS A O 1
ATOM 3408 N N . LYS A 1 456 ? 34.061 -46.116 11.384 1.00 32.06 456 LYS A N 1
ATOM 3409 C CA . LYS A 1 456 ? 33.050 -45.054 11.293 1.00 32.06 456 LYS A CA 1
ATOM 3410 C C . LYS A 1 456 ? 33.745 -43.695 11.484 1.00 32.06 456 LYS A C 1
ATOM 3412 O O . LYS A 1 456 ? 34.710 -43.640 12.250 1.00 32.06 456 LYS A O 1
ATOM 3417 N N . PRO A 1 457 ? 33.292 -42.624 10.809 1.00 43.41 457 PRO A N 1
ATOM 3418 C CA . PRO A 1 457 ? 33.773 -41.285 11.121 1.00 43.41 457 PRO A CA 1
ATOM 3419 C C . PRO A 1 457 ? 33.491 -40.987 12.604 1.00 43.41 457 PRO A C 1
ATOM 3421 O O . PRO A 1 457 ? 32.422 -41.372 13.087 1.00 43.41 457 PRO A O 1
ATOM 3424 N N . PRO A 1 458 ? 34.443 -40.372 13.327 1.00 44.72 458 PRO A N 1
ATOM 3425 C CA . PRO A 1 458 ? 34.283 -40.100 14.747 1.00 44.72 458 PRO A CA 1
ATOM 3426 C C . PRO A 1 458 ? 33.124 -39.130 14.971 1.00 44.72 458 PRO A C 1
ATOM 3428 O O . PRO A 1 458 ? 32.897 -38.191 14.205 1.00 44.72 458 PRO A O 1
ATOM 3431 N N . THR A 1 459 ? 32.371 -39.392 16.027 1.00 55.19 459 THR A N 1
ATOM 3432 C CA . THR A 1 459 ? 31.202 -38.612 16.433 1.00 55.19 459 THR A CA 1
ATOM 3433 C C . THR A 1 459 ? 31.679 -37.269 17.019 1.00 55.19 459 THR A C 1
ATOM 3435 O O . THR A 1 459 ? 32.749 -37.238 17.630 1.00 55.19 459 THR A O 1
ATOM 3438 N N . PRO A 1 460 ? 30.936 -36.147 16.908 1.00 49.88 460 PRO A N 1
ATOM 3439 C CA . PRO A 1 460 ? 31.404 -34.843 17.405 1.00 49.88 460 PRO A CA 1
ATOM 3440 C C . PRO A 1 460 ? 31.825 -34.841 18.884 1.00 49.88 460 PRO A C 1
ATOM 3442 O O . PRO A 1 460 ? 32.775 -34.165 19.259 1.00 49.88 460 PRO A O 1
ATOM 3445 N N . GLN A 1 461 ? 31.182 -35.666 19.713 1.00 50.91 461 GLN A N 1
ATOM 3446 C CA . GLN A 1 461 ? 31.523 -35.843 21.130 1.00 50.91 461 GLN A CA 1
ATOM 3447 C C . GLN A 1 461 ? 32.872 -36.555 21.351 1.00 50.91 461 GLN A C 1
ATOM 3449 O O . GLN A 1 461 ? 33.555 -36.265 22.327 1.00 50.91 461 GLN A O 1
ATOM 3454 N N . GLU A 1 462 ? 33.288 -37.438 20.437 1.00 64.31 462 GLU A N 1
ATOM 3455 C CA . GLU A 1 462 ? 34.594 -38.120 20.481 1.00 64.31 462 GLU A CA 1
ATOM 3456 C C . GLU A 1 462 ? 35.736 -37.197 20.027 1.00 64.31 462 GLU A C 1
ATOM 3458 O O . GLU A 1 462 ? 36.867 -37.326 20.488 1.00 64.31 462 GLU A O 1
ATOM 3463 N N . LEU A 1 463 ? 35.444 -36.239 19.142 1.00 57.72 463 LEU A N 1
ATOM 3464 C CA . LEU A 1 463 ? 36.401 -35.211 18.726 1.00 57.72 463 LEU A CA 1
ATOM 3465 C C . LEU A 1 463 ? 36.599 -34.154 19.820 1.00 57.72 463 LEU A C 1
ATOM 3467 O O . LEU A 1 463 ? 37.729 -33.749 20.083 1.00 57.72 463 LEU A O 1
ATOM 3471 N N . ILE A 1 464 ? 35.522 -33.755 20.503 1.00 62.16 464 ILE A N 1
ATOM 3472 C CA . ILE A 1 464 ? 35.597 -32.827 21.641 1.00 62.16 464 ILE A CA 1
ATOM 3473 C C . ILE A 1 464 ? 36.392 -33.454 22.791 1.00 62.16 464 ILE A C 1
ATOM 3475 O O . ILE A 1 464 ? 37.301 -32.813 23.313 1.00 62.16 464 ILE A O 1
ATOM 3479 N N . SER A 1 465 ? 36.126 -34.718 23.141 1.00 63.78 465 SER A N 1
ATOM 3480 C CA . SER A 1 465 ? 36.885 -35.408 24.191 1.00 63.78 465 SER A CA 1
ATOM 3481 C C . SER A 1 465 ? 38.353 -35.634 23.810 1.00 63.78 465 SER A C 1
ATOM 3483 O O . SER A 1 465 ? 39.230 -35.538 24.668 1.00 63.78 465 SER A O 1
ATOM 3485 N N . HIS A 1 466 ? 38.656 -35.840 22.524 1.00 69.12 466 HIS A N 1
ATOM 3486 C CA . HIS A 1 466 ? 40.030 -35.889 22.024 1.00 69.12 466 HIS A CA 1
ATOM 3487 C C . HIS A 1 466 ? 40.763 -34.551 22.224 1.00 69.12 466 HIS A C 1
ATOM 3489 O O . HIS A 1 466 ? 41.879 -34.542 22.740 1.00 69.12 466 HIS A O 1
ATOM 3495 N N . TYR A 1 467 ? 40.151 -33.412 21.890 1.00 65.88 467 TYR A N 1
ATOM 3496 C CA . TYR A 1 467 ? 40.784 -32.103 22.097 1.00 65.88 467 TYR A CA 1
ATOM 3497 C C . TYR A 1 467 ? 40.856 -31.689 23.573 1.00 65.88 467 TYR A C 1
ATOM 3499 O O . TYR A 1 467 ? 41.852 -31.097 23.987 1.00 65.88 467 TYR A O 1
ATOM 3507 N N . GLN A 1 468 ? 39.885 -32.090 24.394 1.00 68.69 468 GLN A N 1
ATOM 3508 C CA . GLN A 1 468 ? 39.967 -31.951 25.852 1.00 68.69 468 GLN A CA 1
ATOM 3509 C C . GLN A 1 468 ? 41.112 -32.784 26.443 1.00 68.69 468 GLN A C 1
ATOM 3511 O O . GLN A 1 468 ? 41.840 -32.313 27.313 1.00 68.69 468 GLN A O 1
ATOM 3516 N N . SER A 1 469 ? 41.347 -33.997 25.925 1.00 63.53 469 SER A N 1
ATOM 3517 C CA . SER A 1 469 ? 42.484 -34.831 26.345 1.00 63.53 469 SER A CA 1
ATOM 3518 C C . SER A 1 469 ? 43.850 -34.253 25.946 1.00 63.53 469 SER A C 1
ATOM 3520 O O . SER A 1 469 ? 44.868 -34.634 26.517 1.00 63.53 469 SER A O 1
ATOM 3522 N N . GLN A 1 470 ? 43.874 -33.299 25.008 1.00 69.62 470 GLN A N 1
ATOM 3523 C CA . GLN A 1 470 ? 45.057 -32.517 24.635 1.00 69.62 470 GLN A CA 1
ATOM 3524 C C . GLN A 1 470 ? 45.215 -31.227 25.462 1.00 69.62 470 GLN A C 1
ATOM 3526 O O . GLN A 1 470 ? 46.091 -30.418 25.164 1.00 69.62 470 GLN A O 1
ATOM 3531 N N . GLY A 1 471 ? 44.399 -31.047 26.508 1.00 56.22 471 GLY A N 1
ATOM 3532 C CA . GLY A 1 471 ? 44.507 -29.949 27.469 1.00 56.22 471 GLY A CA 1
ATOM 3533 C C . GLY A 1 471 ? 43.720 -28.687 27.114 1.00 56.22 471 GLY A C 1
ATOM 3534 O O . GLY A 1 471 ? 43.923 -27.673 27.775 1.00 56.22 471 GLY A O 1
ATOM 3535 N N . LEU A 1 472 ? 42.843 -28.722 26.100 1.00 68.00 472 LEU A N 1
ATOM 3536 C CA . LEU A 1 472 ? 41.956 -27.595 25.786 1.00 68.00 472 LEU A CA 1
ATOM 3537 C C . LEU A 1 472 ? 40.702 -27.605 26.665 1.00 68.00 472 LEU A C 1
ATOM 3539 O O . LEU A 1 472 ? 40.112 -28.659 26.913 1.00 68.00 472 LEU A O 1
ATOM 3543 N N . ASP A 1 473 ? 40.261 -26.418 27.082 1.00 69.69 473 ASP A N 1
ATOM 3544 C CA . ASP A 1 473 ? 38.996 -26.263 27.798 1.00 69.69 473 ASP A CA 1
ATOM 3545 C C . ASP A 1 473 ? 37.802 -26.673 26.913 1.00 69.69 473 ASP A C 1
ATOM 3547 O O . ASP A 1 473 ? 37.855 -26.628 25.681 1.00 69.69 473 ASP A O 1
ATOM 3551 N N . SER A 1 474 ? 36.698 -27.093 27.534 1.00 53.66 474 SER A N 1
ATOM 3552 C CA . SER A 1 474 ? 35.546 -27.675 26.840 1.00 53.66 474 SER A CA 1
ATOM 3553 C C . SER A 1 474 ? 34.934 -26.749 25.785 1.00 53.66 474 SER A C 1
ATOM 3555 O O . SER A 1 474 ? 34.390 -27.239 24.789 1.00 53.66 474 SER A O 1
ATOM 3557 N N . GLN A 1 475 ? 35.009 -25.430 25.981 1.00 47.53 475 GLN A N 1
ATOM 3558 C CA . GLN A 1 475 ? 34.542 -24.463 24.987 1.00 47.53 475 GLN A CA 1
ATOM 3559 C C . GLN A 1 475 ? 35.526 -24.315 23.820 1.00 47.53 475 GLN A C 1
ATOM 3561 O O . GLN A 1 475 ? 35.100 -24.359 22.666 1.00 47.53 475 GLN A O 1
ATOM 3566 N N . GLU A 1 476 ? 36.830 -24.241 24.086 1.00 58.59 476 GLU A N 1
ATOM 3567 C CA . GLU A 1 476 ? 37.857 -24.137 23.039 1.00 58.59 476 GLU A CA 1
ATOM 3568 C C . GLU A 1 476 ? 37.951 -25.410 22.190 1.00 58.59 476 GLU A C 1
ATOM 3570 O O . GLU A 1 476 ? 38.045 -25.338 20.964 1.00 58.59 476 GLU A O 1
ATOM 3575 N N . ALA A 1 477 ? 37.839 -26.585 22.817 1.00 58.03 477 ALA A N 1
ATOM 3576 C CA . ALA A 1 477 ? 37.776 -27.869 22.126 1.00 58.03 477 ALA A CA 1
ATOM 3577 C C . ALA A 1 477 ? 36.577 -27.935 21.163 1.00 58.03 477 ALA A C 1
ATOM 3579 O O . ALA A 1 477 ? 36.707 -28.421 20.043 1.00 58.03 477 ALA A O 1
ATOM 3580 N N . SER A 1 478 ? 35.422 -27.395 21.564 1.00 53.44 478 SER A N 1
ATOM 3581 C CA . SER A 1 478 ? 34.213 -27.377 20.731 1.00 53.44 478 SER A CA 1
ATOM 3582 C C . SER A 1 478 ? 34.346 -26.434 19.533 1.00 53.44 478 SER A C 1
ATOM 3584 O O . SER A 1 478 ? 33.954 -26.794 18.424 1.00 53.44 478 SER A O 1
ATOM 3586 N N . ILE A 1 479 ? 34.953 -25.261 19.729 1.00 61.25 479 ILE A N 1
ATOM 3587 C CA . ILE A 1 479 ? 35.217 -24.293 18.652 1.00 61.25 479 ILE A CA 1
ATOM 3588 C C . ILE A 1 479 ? 36.207 -24.878 17.637 1.00 61.25 479 ILE A C 1
ATOM 3590 O O . ILE A 1 479 ? 35.959 -24.828 16.433 1.00 61.25 479 ILE A O 1
ATOM 3594 N N . LYS A 1 480 ? 37.275 -25.524 18.114 1.00 58.47 480 LYS A N 1
ATOM 3595 C CA . LYS A 1 480 ? 38.304 -26.131 17.260 1.00 58.47 480 LYS A CA 1
ATOM 3596 C C . LYS A 1 480 ? 37.767 -27.286 16.407 1.00 58.47 480 LYS A C 1
ATOM 3598 O O . LYS A 1 480 ? 38.134 -27.423 15.245 1.00 58.47 480 LYS A O 1
ATOM 3603 N N . VAL A 1 481 ? 36.830 -28.076 16.945 1.00 64.44 481 VAL A N 1
ATOM 3604 C CA . VAL A 1 481 ? 36.124 -29.127 16.186 1.00 64.44 481 VAL A CA 1
ATOM 3605 C C . VAL A 1 481 ? 35.257 -28.539 15.075 1.00 64.44 481 VAL A C 1
ATOM 3607 O O . VAL A 1 481 ? 35.211 -29.095 13.977 1.00 64.44 481 VAL A O 1
ATOM 3610 N N . ILE A 1 482 ? 34.580 -27.419 15.336 1.00 57.22 482 ILE A N 1
ATOM 3611 C CA . ILE A 1 482 ? 33.756 -26.731 14.334 1.00 57.22 482 ILE A CA 1
ATOM 3612 C C . ILE A 1 482 ? 34.639 -26.180 13.210 1.00 57.22 482 ILE A C 1
ATOM 3614 O O . ILE A 1 482 ? 34.317 -26.371 12.038 1.00 57.22 482 ILE A O 1
ATOM 3618 N N . GLU A 1 483 ? 35.768 -25.565 13.554 1.00 53.97 483 GLU A N 1
ATOM 3619 C CA . GLU A 1 483 ? 36.713 -24.993 12.593 1.00 53.97 483 GLU A CA 1
ATOM 3620 C C . GLU A 1 483 ? 37.356 -26.073 11.700 1.00 53.97 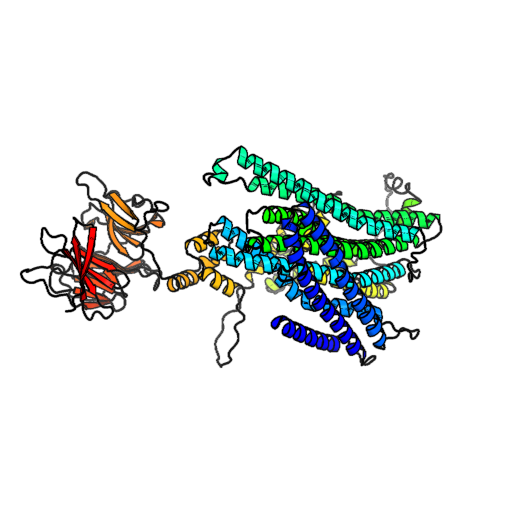483 GLU A C 1
ATOM 3622 O O . GLU A 1 483 ? 37.409 -25.933 10.474 1.00 53.97 483 GLU A O 1
ATOM 3627 N N . ASP A 1 484 ? 37.753 -27.211 12.277 1.0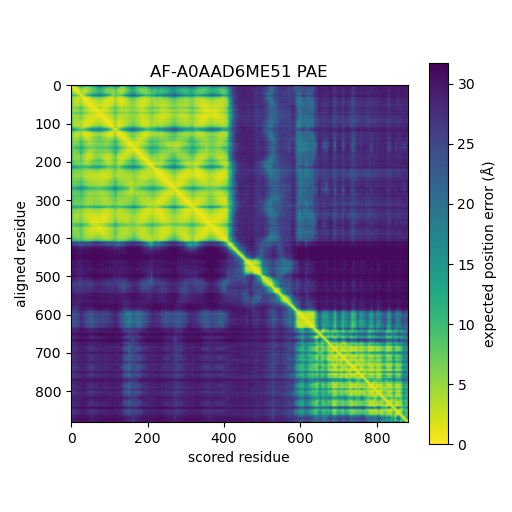0 53.53 484 ASP A N 1
ATOM 3628 C CA . ASP A 1 484 ? 38.300 -28.342 11.519 1.00 53.53 484 ASP A CA 1
ATOM 3629 C C . ASP A 1 484 ? 37.252 -28.999 10.608 1.00 53.53 484 ASP A C 1
ATOM 3631 O O . ASP A 1 484 ? 37.545 -29.322 9.452 1.00 53.53 484 ASP A O 1
ATOM 3635 N N . LEU A 1 485 ? 36.008 -29.157 11.074 1.00 51.72 485 LEU A N 1
ATOM 3636 C CA . LEU A 1 485 ? 34.917 -29.694 10.254 1.00 51.72 485 LEU A CA 1
ATOM 3637 C C . LEU A 1 485 ? 34.553 -28.751 9.102 1.00 51.72 485 LEU A C 1
ATOM 3639 O O . LEU A 1 485 ? 34.315 -29.216 7.984 1.00 51.72 485 LEU A O 1
ATOM 3643 N N . GLN A 1 486 ? 34.570 -27.437 9.338 1.00 42.12 486 GLN A N 1
ATOM 3644 C CA . GLN A 1 486 ? 34.384 -26.433 8.291 1.00 42.12 486 GLN A CA 1
ATOM 3645 C C . GLN A 1 486 ? 35.518 -26.483 7.264 1.00 42.12 486 GLN A C 1
ATOM 3647 O O . GLN A 1 486 ? 35.249 -26.487 6.063 1.00 42.12 486 GLN A O 1
ATOM 3652 N N . ASN A 1 487 ? 36.771 -26.621 7.700 1.00 42.06 487 ASN A N 1
ATOM 3653 C CA . ASN A 1 487 ? 37.923 -26.739 6.806 1.00 42.06 487 ASN A CA 1
ATOM 3654 C C . ASN A 1 487 ? 37.898 -28.021 5.960 1.00 42.06 487 ASN A C 1
ATOM 3656 O O . ASN A 1 487 ? 38.274 -28.002 4.783 1.00 42.06 487 ASN A O 1
ATOM 3660 N N . VAL A 1 488 ? 37.422 -29.137 6.517 1.00 44.53 488 VAL A N 1
ATOM 3661 C CA . VAL A 1 488 ? 37.210 -30.383 5.765 1.00 44.53 488 VAL A CA 1
ATOM 3662 C C . VAL A 1 488 ? 36.089 -30.213 4.740 1.00 44.53 488 VAL A C 1
ATOM 3664 O O . VAL A 1 488 ? 36.268 -30.593 3.582 1.00 44.53 488 VAL A O 1
ATOM 3667 N N . LEU A 1 489 ? 34.976 -29.580 5.119 1.00 37.47 489 LEU A N 1
ATOM 3668 C CA . LEU A 1 489 ? 33.864 -29.294 4.212 1.00 37.47 489 LEU A CA 1
ATOM 3669 C C . LEU A 1 489 ? 34.308 -28.376 3.059 1.00 37.47 489 LEU A C 1
ATOM 3671 O O . LEU A 1 489 ? 34.046 -28.679 1.894 1.00 37.47 489 LEU A O 1
ATOM 3675 N N . PHE A 1 490 ? 35.074 -27.324 3.359 1.00 39.78 490 PHE A N 1
ATOM 3676 C CA . PHE A 1 490 ? 35.656 -26.421 2.363 1.00 39.78 490 PHE A CA 1
ATOM 3677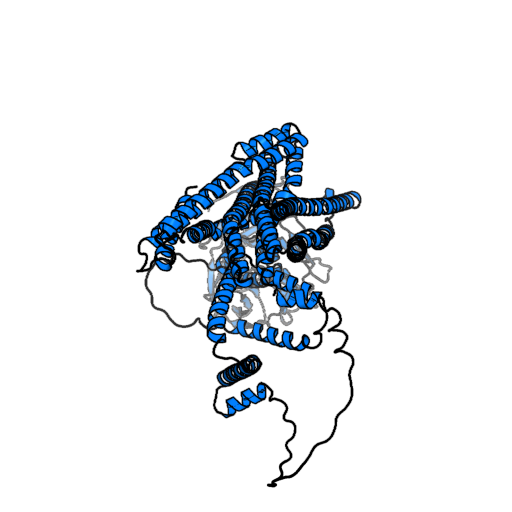 C C . PHE A 1 490 ? 36.643 -27.133 1.433 1.00 39.78 490 PHE A C 1
ATOM 3679 O O . PHE A 1 490 ? 36.618 -26.904 0.223 1.00 39.78 490 PHE A O 1
ATOM 3686 N N . ARG A 1 491 ? 37.479 -28.045 1.948 1.00 35.88 491 ARG A N 1
ATOM 3687 C CA . ARG A 1 491 ? 38.396 -28.848 1.119 1.00 35.88 491 ARG A CA 1
ATOM 3688 C C . ARG A 1 491 ? 37.663 -29.836 0.217 1.00 35.88 491 ARG A C 1
ATOM 3690 O O . ARG A 1 491 ? 38.085 -30.020 -0.922 1.00 35.88 491 ARG A O 1
ATOM 3697 N N . VAL A 1 492 ? 36.574 -30.444 0.688 1.00 36.88 492 VAL A N 1
ATOM 3698 C CA . VAL A 1 492 ? 35.747 -31.358 -0.116 1.00 36.88 492 VAL A CA 1
ATOM 3699 C C . VAL A 1 492 ? 35.045 -30.592 -1.239 1.00 36.88 492 VAL A C 1
ATOM 3701 O O . VAL A 1 492 ? 35.115 -31.019 -2.391 1.00 36.88 492 VAL A O 1
ATOM 3704 N N . ILE A 1 493 ? 34.494 -29.410 -0.947 1.00 38.09 493 ILE A N 1
ATOM 3705 C CA . ILE A 1 493 ? 33.874 -28.522 -1.945 1.00 38.09 493 ILE A CA 1
ATOM 3706 C C . ILE A 1 493 ? 34.913 -28.013 -2.962 1.00 38.09 493 ILE A C 1
ATOM 3708 O O . ILE A 1 493 ? 34.659 -28.022 -4.165 1.00 38.09 493 ILE A O 1
ATOM 3712 N N . ALA A 1 494 ? 36.120 -27.655 -2.512 1.00 36.66 494 ALA A N 1
ATOM 3713 C CA . ALA A 1 494 ? 37.201 -27.178 -3.378 1.00 36.66 494 ALA A CA 1
ATOM 3714 C C . ALA A 1 494 ? 37.888 -28.288 -4.203 1.00 36.66 494 ALA A C 1
ATOM 3716 O O . ALA A 1 494 ? 38.586 -27.998 -5.178 1.00 36.66 494 ALA A O 1
ATOM 3717 N N . SER A 1 495 ? 37.715 -29.564 -3.843 1.00 33.09 495 SER A N 1
ATOM 3718 C CA . SER A 1 495 ? 38.398 -30.686 -4.504 1.00 33.09 495 SER A CA 1
ATOM 3719 C C . SER A 1 495 ? 37.783 -31.116 -5.844 1.00 33.09 495 SER A C 1
ATOM 3721 O O . SER A 1 495 ? 38.460 -31.789 -6.620 1.00 33.09 495 SER A O 1
ATOM 3723 N N . ASN A 1 496 ? 36.567 -30.661 -6.177 1.00 35.59 496 ASN A N 1
ATOM 3724 C CA . ASN A 1 496 ? 35.857 -31.049 -7.407 1.00 35.59 496 ASN A CA 1
ATOM 3725 C C . ASN A 1 496 ? 36.212 -30.227 -8.663 1.00 35.59 496 ASN A C 1
ATOM 3727 O O . ASN A 1 496 ? 35.524 -30.294 -9.678 1.00 35.59 496 ASN A O 1
ATOM 3731 N N . SER A 1 497 ? 37.309 -29.471 -8.636 1.00 40.56 497 SER A N 1
ATOM 3732 C CA . SER A 1 497 ? 37.799 -28.718 -9.793 1.00 40.56 497 SER A CA 1
ATOM 3733 C C . SER A 1 497 ? 39.327 -28.621 -9.756 1.00 40.56 497 SER A C 1
ATOM 3735 O O . SER A 1 497 ? 39.907 -27.611 -9.352 1.00 40.56 497 SER A O 1
ATOM 3737 N N . ARG A 1 498 ? 40.014 -29.683 -10.188 1.00 32.03 498 ARG A N 1
ATOM 3738 C CA . ARG A 1 498 ? 41.468 -29.664 -10.420 1.00 32.03 498 ARG A CA 1
ATOM 3739 C C . ARG A 1 498 ? 41.770 -29.782 -11.911 1.00 32.03 498 ARG A C 1
ATOM 3741 O O . ARG A 1 498 ? 41.919 -30.879 -12.432 1.00 32.03 498 ARG A O 1
ATOM 3748 N N . GLY A 1 499 ? 41.892 -28.632 -12.578 1.00 32.97 499 GLY A N 1
ATOM 3749 C CA . GLY A 1 499 ? 42.441 -28.562 -13.934 1.00 32.97 499 GLY A CA 1
ATOM 3750 C C . GLY A 1 499 ? 42.211 -27.240 -14.671 1.00 32.97 499 GLY A C 1
ATOM 3751 O O . GLY A 1 499 ? 41.459 -27.243 -15.637 1.00 32.97 499 GLY A O 1
ATOM 3752 N N . LYS A 1 500 ? 42.852 -26.146 -14.216 1.00 33.12 500 LYS A N 1
ATOM 3753 C CA . LYS A 1 500 ? 43.256 -24.905 -14.943 1.00 33.12 500 LYS A CA 1
ATOM 3754 C C . LYS A 1 500 ? 43.263 -23.718 -13.971 1.00 33.12 500 LYS A C 1
ATOM 3756 O O . LYS A 1 500 ? 42.276 -23.004 -13.844 1.00 33.12 500 LYS A O 1
ATOM 3761 N N . LYS A 1 501 ? 44.371 -23.540 -13.247 1.00 35.81 501 LYS A N 1
ATOM 3762 C CA . LYS A 1 501 ? 44.474 -22.577 -12.138 1.00 35.81 501 LYS A CA 1
ATOM 3763 C C . LYS A 1 501 ? 44.764 -21.131 -12.571 1.00 35.81 501 LYS A C 1
ATOM 3765 O O . LYS A 1 501 ? 44.323 -20.227 -11.878 1.00 35.81 501 LYS A O 1
ATOM 3770 N N . ASP A 1 502 ? 45.345 -20.891 -13.748 1.00 37.31 502 ASP A N 1
ATOM 3771 C CA . ASP A 1 502 ? 45.882 -19.544 -14.037 1.00 37.31 502 ASP A CA 1
ATOM 3772 C C . ASP A 1 502 ? 44.992 -18.666 -14.934 1.00 37.31 502 ASP A C 1
ATOM 3774 O O . ASP A 1 502 ? 45.148 -17.452 -14.968 1.00 37.31 502 ASP A O 1
ATOM 3778 N N . LYS A 1 503 ? 43.975 -19.239 -15.596 1.00 35.34 503 LYS A N 1
ATOM 3779 C CA . LYS A 1 503 ? 42.943 -18.463 -16.323 1.00 35.34 503 LYS A CA 1
ATOM 3780 C C . LYS A 1 503 ? 41.753 -18.070 -15.433 1.00 35.34 503 LYS A C 1
ATOM 3782 O O . LYS A 1 503 ? 41.020 -17.139 -15.745 1.00 35.34 503 LYS A O 1
ATOM 3787 N N . LEU A 1 504 ? 41.590 -18.779 -14.314 1.00 34.81 504 LEU A N 1
ATOM 3788 C CA . LEU A 1 504 ? 40.427 -18.712 -13.429 1.00 34.81 504 LEU A CA 1
ATOM 3789 C C . LEU A 1 504 ? 40.536 -17.604 -12.378 1.00 34.81 504 LEU A C 1
ATOM 3791 O O . LEU A 1 504 ? 39.510 -17.121 -11.926 1.00 34.81 504 LEU A O 1
ATOM 3795 N N . VAL A 1 505 ? 41.741 -17.146 -12.027 1.00 35.81 505 VAL A N 1
ATOM 3796 C CA . VAL A 1 505 ? 41.918 -16.044 -11.061 1.00 35.81 505 VAL A CA 1
ATOM 3797 C C . VAL A 1 505 ? 41.441 -14.707 -11.652 1.00 35.81 505 VAL A C 1
ATOM 3799 O O . VAL A 1 505 ? 40.773 -13.937 -10.967 1.00 35.81 505 VAL A O 1
ATOM 3802 N N . GLY A 1 506 ? 41.650 -14.478 -12.955 1.00 33.88 506 GLY A N 1
ATOM 3803 C CA . GLY A 1 506 ? 41.128 -13.296 -13.660 1.00 33.88 506 GLY A CA 1
ATOM 3804 C C . GLY A 1 506 ? 39.619 -13.334 -13.956 1.00 33.88 506 GLY A C 1
ATOM 3805 O O . GLY A 1 506 ? 38.989 -12.283 -14.081 1.00 33.88 506 GLY A O 1
ATOM 3806 N N . GLU A 1 507 ? 39.022 -14.529 -14.052 1.00 33.28 507 GLU A N 1
ATOM 3807 C CA . GLU A 1 507 ? 37.565 -14.718 -14.174 1.00 33.28 507 GLU A CA 1
ATOM 3808 C C . GLU A 1 507 ? 36.857 -14.734 -12.810 1.00 33.28 507 GLU A C 1
ATOM 3810 O O . GLU A 1 507 ? 35.710 -14.305 -12.720 1.00 33.28 507 GLU A O 1
ATOM 3815 N N . ALA A 1 508 ? 37.523 -15.192 -11.746 1.00 31.88 508 ALA A N 1
ATOM 3816 C CA . ALA A 1 508 ? 36.987 -15.214 -10.389 1.00 31.88 508 ALA A CA 1
ATOM 3817 C C . ALA A 1 508 ? 36.924 -13.812 -9.782 1.00 31.88 508 ALA A C 1
ATOM 3819 O O . ALA A 1 508 ? 35.928 -13.506 -9.145 1.00 31.88 508 ALA A O 1
ATOM 3820 N N . SER A 1 509 ? 37.908 -12.943 -10.041 1.00 32.69 509 SER A N 1
ATOM 3821 C CA . SER A 1 509 ? 37.844 -11.546 -9.586 1.00 32.69 509 SER A CA 1
ATOM 3822 C C . SER A 1 509 ? 36.679 -10.801 -10.247 1.00 32.69 509 SER A C 1
ATOM 3824 O O . SER A 1 509 ? 35.864 -10.203 -9.556 1.00 32.69 509 SER A O 1
ATOM 3826 N N . ARG A 1 510 ? 36.498 -10.966 -11.569 1.00 37.78 510 ARG A N 1
ATOM 3827 C CA . ARG A 1 510 ? 35.347 -10.399 -12.292 1.00 37.78 510 ARG A CA 1
ATOM 3828 C C . ARG A 1 510 ? 34.010 -10.966 -11.816 1.00 37.78 510 ARG A C 1
ATOM 3830 O O . ARG A 1 510 ? 33.067 -10.210 -11.641 1.00 37.78 510 ARG A O 1
ATOM 3837 N N . LYS A 1 511 ? 33.922 -12.277 -11.558 1.00 35.62 511 LYS A N 1
ATOM 3838 C CA . LYS A 1 511 ? 32.700 -12.904 -11.028 1.00 35.62 511 LYS A CA 1
ATOM 3839 C C . LYS A 1 511 ? 32.418 -12.531 -9.573 1.00 35.62 511 LYS A C 1
ATOM 3841 O O . LYS A 1 511 ? 31.251 -12.461 -9.216 1.00 35.62 511 LYS A O 1
ATOM 3846 N N . ILE A 1 512 ? 33.438 -12.286 -8.753 1.00 38.53 512 ILE A N 1
ATOM 3847 C CA . ILE A 1 512 ? 33.286 -11.797 -7.377 1.00 38.53 512 ILE A CA 1
ATOM 3848 C C . ILE A 1 512 ? 32.782 -10.356 -7.384 1.00 38.53 512 ILE A C 1
ATOM 3850 O O . ILE A 1 512 ? 31.871 -10.063 -6.623 1.00 38.53 512 ILE A O 1
ATOM 3854 N N . ASP A 1 513 ? 33.241 -9.502 -8.300 1.00 35.25 513 ASP A N 1
ATOM 3855 C CA . ASP A 1 513 ? 32.688 -8.151 -8.448 1.00 35.25 513 ASP A CA 1
ATOM 3856 C C . ASP A 1 513 ? 31.234 -8.186 -8.943 1.00 35.25 513 ASP A C 1
ATOM 3858 O O . ASP A 1 513 ? 30.371 -7.505 -8.389 1.00 35.25 513 ASP A O 1
ATOM 3862 N N . THR A 1 514 ? 30.895 -9.062 -9.897 1.00 36.41 514 THR A N 1
ATOM 3863 C CA . THR A 1 514 ? 29.498 -9.265 -10.332 1.00 36.41 514 THR A CA 1
ATOM 3864 C C . THR A 1 514 ? 28.615 -9.837 -9.216 1.00 36.41 514 THR A C 1
ATOM 3866 O O . THR A 1 514 ? 27.455 -9.449 -9.083 1.00 36.41 514 THR A O 1
ATOM 3869 N N . VAL A 1 515 ? 29.139 -10.749 -8.392 1.00 34.94 515 VAL A N 1
ATOM 3870 C CA . VAL A 1 515 ? 28.416 -11.329 -7.249 1.00 34.94 515 VAL A CA 1
ATOM 3871 C C . VAL A 1 515 ? 28.273 -10.312 -6.123 1.00 34.94 515 VAL A C 1
ATOM 3873 O O . VAL A 1 515 ? 27.181 -10.203 -5.589 1.00 34.94 515 VAL A O 1
ATOM 3876 N N . ASN A 1 516 ? 29.287 -9.503 -5.823 1.00 33.16 516 ASN A N 1
ATOM 3877 C CA . ASN A 1 516 ? 29.210 -8.434 -4.827 1.00 33.16 516 ASN A CA 1
ATOM 3878 C C . ASN A 1 516 ? 28.234 -7.333 -5.256 1.00 33.16 516 ASN A C 1
ATOM 3880 O O . ASN A 1 516 ? 27.469 -6.842 -4.433 1.00 33.16 516 ASN A O 1
ATOM 3884 N N . THR A 1 517 ? 28.166 -7.019 -6.552 1.00 35.94 517 THR A N 1
ATOM 3885 C CA . THR A 1 517 ? 27.170 -6.083 -7.099 1.00 35.94 517 THR A CA 1
ATOM 3886 C C . THR A 1 517 ? 25.753 -6.666 -7.007 1.00 35.94 517 THR A C 1
ATOM 3888 O O . THR A 1 517 ? 24.807 -5.969 -6.649 1.00 35.94 517 THR A O 1
ATOM 3891 N N . ARG A 1 518 ? 25.585 -7.973 -7.260 1.00 37.06 518 ARG A N 1
ATOM 3892 C CA . ARG A 1 518 ? 24.292 -8.672 -7.125 1.00 37.06 518 ARG A CA 1
ATOM 3893 C C . ARG A 1 518 ? 23.875 -8.868 -5.666 1.00 37.06 518 ARG A C 1
ATOM 3895 O O . ARG A 1 518 ? 22.689 -8.769 -5.376 1.00 37.06 518 ARG A O 1
ATOM 3902 N N . VAL A 1 519 ? 24.824 -9.098 -4.762 1.00 32.50 519 VAL A N 1
ATOM 3903 C CA . VAL A 1 519 ? 24.603 -9.193 -3.315 1.00 32.50 519 VAL A CA 1
ATOM 3904 C C . VAL A 1 519 ? 24.258 -7.822 -2.753 1.00 32.50 519 VAL A C 1
ATOM 3906 O O . VAL A 1 519 ? 23.277 -7.741 -2.039 1.00 32.50 519 VAL A O 1
ATOM 3909 N N . ALA A 1 520 ? 24.917 -6.738 -3.171 1.00 32.78 520 ALA A N 1
ATOM 3910 C CA . ALA A 1 520 ? 24.546 -5.377 -2.774 1.00 32.78 520 ALA A CA 1
ATOM 3911 C C . ALA A 1 520 ? 23.128 -4.991 -3.241 1.00 32.78 520 ALA A C 1
ATOM 3913 O O . ALA A 1 520 ? 22.378 -4.371 -2.496 1.00 32.78 520 ALA A O 1
ATOM 3914 N N . VAL A 1 521 ? 22.712 -5.415 -4.442 1.00 36.00 521 VAL A N 1
ATOM 3915 C CA . VAL A 1 521 ? 21.334 -5.225 -4.944 1.00 36.00 521 VAL A CA 1
ATOM 3916 C C . VAL A 1 521 ? 20.308 -6.077 -4.180 1.00 36.00 521 VAL A C 1
ATOM 3918 O O . VAL A 1 521 ? 19.134 -5.705 -4.101 1.00 36.00 521 VAL A O 1
ATOM 3921 N N . VAL A 1 522 ? 20.724 -7.221 -3.634 1.00 32.50 522 VAL A N 1
ATOM 3922 C CA . VAL A 1 522 ? 19.881 -8.117 -2.828 1.00 32.50 522 VAL A CA 1
ATOM 3923 C C . VAL A 1 522 ? 19.812 -7.656 -1.366 1.00 32.50 522 VAL A C 1
ATOM 3925 O O . VAL A 1 522 ? 18.711 -7.628 -0.825 1.00 32.50 522 VAL A O 1
ATOM 3928 N N . ASP A 1 523 ? 20.914 -7.195 -0.774 1.00 33.12 523 ASP A N 1
ATOM 3929 C CA . ASP A 1 523 ? 20.982 -6.572 0.560 1.00 33.12 523 ASP A CA 1
ATOM 3930 C C . ASP A 1 523 ? 20.152 -5.287 0.599 1.00 33.12 523 ASP A C 1
ATOM 3932 O O . ASP A 1 523 ? 19.271 -5.127 1.440 1.00 33.12 523 ASP A O 1
ATOM 3936 N N . MET A 1 524 ? 20.294 -4.434 -0.422 1.00 35.78 524 MET A N 1
ATOM 3937 C CA . MET A 1 524 ? 19.491 -3.216 -0.575 1.00 35.78 524 MET A CA 1
ATOM 3938 C C . MET A 1 524 ? 17.981 -3.508 -0.717 1.00 35.78 524 MET A C 1
ATOM 3940 O O . MET A 1 524 ? 17.153 -2.628 -0.483 1.00 35.78 524 MET A O 1
ATOM 3944 N N . LYS A 1 525 ? 17.590 -4.735 -1.100 1.00 37.88 525 LYS A N 1
ATOM 3945 C CA . LYS A 1 525 ? 16.186 -5.188 -1.157 1.00 37.88 525 LYS A CA 1
ATOM 3946 C C . LYS A 1 525 ? 15.726 -5.904 0.119 1.00 37.88 525 LYS A C 1
ATOM 3948 O O . LYS A 1 525 ? 14.526 -5.878 0.394 1.00 37.88 525 LYS A O 1
ATOM 3953 N N . LEU A 1 526 ? 16.639 -6.522 0.871 1.00 32.50 526 LEU A N 1
ATOM 3954 C CA . LEU A 1 526 ? 16.375 -7.190 2.150 1.00 32.50 526 LEU A CA 1
ATOM 3955 C C . LEU A 1 526 ? 16.040 -6.184 3.259 1.00 32.50 526 LEU A C 1
ATOM 3957 O O . LEU A 1 526 ? 15.123 -6.441 4.035 1.00 32.50 526 LEU A O 1
ATOM 3961 N N . ASP A 1 527 ? 16.667 -5.006 3.250 1.00 35.62 527 ASP A N 1
ATOM 3962 C CA . ASP A 1 527 ? 16.452 -3.969 4.273 1.00 35.62 527 ASP A CA 1
ATOM 3963 C C . ASP A 1 527 ? 15.150 -3.160 4.112 1.00 35.62 527 ASP A C 1
ATOM 3965 O O . ASP A 1 527 ? 14.762 -2.408 5.005 1.00 35.62 527 ASP A O 1
ATOM 3969 N N . LEU A 1 528 ? 14.426 -3.306 2.994 1.00 35.53 528 LEU A N 1
ATOM 3970 C CA . LEU A 1 528 ? 13.237 -2.490 2.704 1.00 35.53 528 LEU A CA 1
ATOM 3971 C C . LEU A 1 528 ? 11.898 -3.122 3.127 1.00 35.53 528 LEU A C 1
ATOM 3973 O O . LEU A 1 528 ? 10.886 -2.419 3.093 1.00 3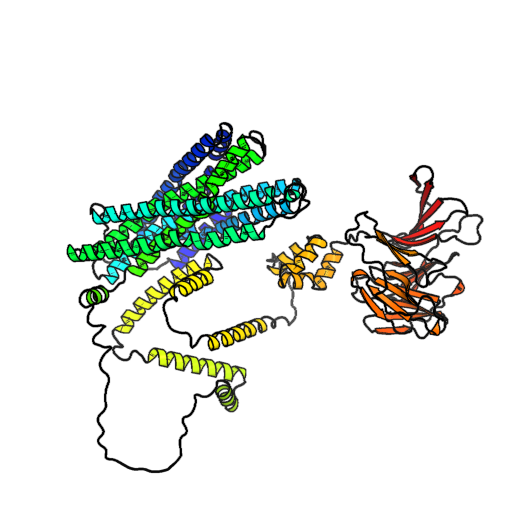5.53 528 LEU A O 1
ATOM 3977 N N . LYS A 1 529 ? 11.846 -4.409 3.515 1.00 33.94 529 LYS A N 1
ATOM 3978 C CA . LYS A 1 529 ? 10.623 -5.063 4.038 1.00 33.94 529 LYS A CA 1
ATOM 3979 C C . LYS A 1 529 ? 10.936 -6.254 4.965 1.00 33.94 529 LYS A C 1
ATOM 3981 O O . LYS A 1 529 ? 11.496 -7.240 4.480 1.00 33.94 529 LYS A O 1
ATOM 3986 N N . PRO A 1 530 ? 10.477 -6.273 6.233 1.00 31.05 530 PRO A N 1
ATOM 3987 C CA . PRO A 1 530 ? 10.490 -7.504 7.023 1.00 31.05 530 PRO A CA 1
ATOM 3988 C C . PRO A 1 530 ? 9.537 -8.532 6.374 1.00 31.05 530 PRO A C 1
ATOM 3990 O O . PRO A 1 530 ? 8.397 -8.201 6.053 1.00 31.05 530 PRO A O 1
ATOM 3993 N N . GLY A 1 531 ? 10.018 -9.757 6.110 1.00 36.75 531 GLY A N 1
ATOM 3994 C CA . GLY A 1 531 ? 9.235 -10.863 5.513 1.00 36.75 531 GLY A CA 1
ATOM 3995 C C . GLY A 1 531 ? 9.607 -11.274 4.073 1.00 36.75 531 GLY A C 1
ATOM 3996 O O . GLY A 1 531 ? 9.050 -12.231 3.524 1.00 36.75 531 GLY A O 1
ATOM 3997 N N . TYR A 1 532 ? 10.578 -10.609 3.434 1.00 39.72 532 TYR A N 1
ATOM 3998 C CA . TYR A 1 532 ? 11.011 -10.974 2.073 1.00 39.72 532 TYR A CA 1
ATOM 3999 C C . TYR A 1 532 ? 11.705 -12.346 2.019 1.00 39.72 532 TYR A C 1
ATOM 4001 O O . TYR A 1 532 ? 11.500 -13.106 1.073 1.00 39.72 532 TYR A O 1
ATOM 4009 N N . ALA A 1 533 ? 12.455 -12.706 3.066 1.00 37.75 533 ALA A N 1
ATOM 4010 C CA . ALA A 1 533 ? 13.093 -14.016 3.193 1.00 37.75 533 ALA A CA 1
ATOM 4011 C C . ALA A 1 533 ? 12.067 -15.164 3.237 1.00 37.75 533 ALA A C 1
ATOM 4013 O O . ALA A 1 533 ? 12.288 -16.207 2.628 1.00 37.75 533 ALA A O 1
ATOM 4014 N N . GLU A 1 534 ? 10.914 -14.954 3.878 1.00 38.66 534 GLU A N 1
ATOM 4015 C CA . GLU A 1 534 ? 9.829 -15.940 3.969 1.00 38.66 534 GLU A CA 1
ATOM 4016 C C . GLU A 1 534 ? 9.099 -16.094 2.631 1.00 38.66 534 GLU A C 1
ATOM 4018 O O . GLU A 1 534 ? 8.825 -17.207 2.193 1.00 38.66 534 GLU A O 1
ATOM 4023 N N . THR A 1 535 ? 8.869 -14.991 1.915 1.00 37.09 535 THR A N 1
ATOM 4024 C CA . THR A 1 535 ? 8.225 -15.010 0.589 1.00 37.09 535 THR A CA 1
ATOM 4025 C C . THR A 1 535 ? 9.147 -15.606 -0.481 1.00 37.09 535 THR A C 1
ATOM 4027 O O . THR A 1 535 ? 8.698 -16.343 -1.359 1.00 37.09 535 THR A O 1
ATOM 4030 N N . PHE A 1 536 ? 10.455 -15.348 -0.384 1.00 34.53 536 PHE A N 1
ATOM 4031 C CA . PHE A 1 536 ? 11.480 -15.981 -1.212 1.00 34.53 536 PHE A CA 1
ATOM 4032 C C . PHE A 1 536 ? 11.617 -17.472 -0.884 1.00 34.53 536 PHE A C 1
ATOM 4034 O O . PHE A 1 536 ? 11.663 -18.289 -1.798 1.00 34.53 536 PHE A O 1
ATOM 4041 N N . ALA A 1 537 ? 11.579 -17.853 0.397 1.00 36.22 537 ALA A N 1
ATOM 4042 C CA . ALA A 1 537 ? 11.565 -19.250 0.821 1.00 36.22 537 ALA A CA 1
ATOM 4043 C C . ALA A 1 537 ? 10.310 -19.991 0.330 1.00 36.22 537 ALA A C 1
ATOM 4045 O O . ALA A 1 537 ? 10.427 -21.120 -0.133 1.00 36.22 537 ALA A O 1
ATOM 4046 N N . ILE A 1 538 ? 9.134 -19.352 0.338 1.00 40.03 538 ILE A N 1
ATOM 4047 C CA . ILE A 1 538 ? 7.886 -19.907 -0.213 1.00 40.03 538 ILE A CA 1
ATOM 4048 C C . ILE A 1 538 ? 7.947 -19.991 -1.746 1.00 40.03 538 ILE A C 1
ATOM 4050 O O . ILE A 1 538 ? 7.518 -20.989 -2.321 1.00 40.03 538 ILE A O 1
ATOM 4054 N N . GLY A 1 539 ? 8.529 -19.000 -2.427 1.00 29.84 539 GLY A N 1
ATOM 4055 C CA . GLY A 1 539 ? 8.740 -19.018 -3.880 1.00 29.84 539 GLY A CA 1
ATOM 4056 C C . GLY A 1 539 ? 9.723 -20.106 -4.329 1.00 29.84 539 GLY A C 1
ATOM 4057 O O . GLY A 1 539 ? 9.470 -20.809 -5.308 1.00 29.84 539 GLY A O 1
ATOM 4058 N N . VAL A 1 540 ? 10.796 -20.319 -3.566 1.00 34.94 540 VAL A N 1
ATOM 4059 C CA . VAL A 1 540 ? 11.761 -21.412 -3.765 1.00 34.94 540 VAL A CA 1
ATOM 4060 C C . VAL A 1 540 ? 11.143 -22.768 -3.393 1.00 34.94 540 VAL A C 1
ATOM 4062 O O . VAL A 1 540 ? 11.349 -23.744 -4.113 1.00 34.94 540 VAL A O 1
ATOM 4065 N N . ALA A 1 541 ? 10.306 -22.827 -2.351 1.00 30.25 541 ALA A N 1
ATOM 4066 C CA . ALA A 1 541 ? 9.526 -24.012 -1.978 1.00 30.25 541 ALA A CA 1
ATOM 4067 C C . ALA A 1 541 ? 8.409 -24.349 -2.987 1.00 30.25 541 ALA A C 1
ATOM 4069 O O . ALA A 1 541 ? 7.975 -25.493 -3.082 1.00 30.25 541 ALA A O 1
ATOM 4070 N N . SER A 1 542 ? 7.962 -23.373 -3.778 1.00 30.94 542 SER A N 1
ATOM 4071 C CA . SER A 1 542 ? 7.005 -23.584 -4.873 1.00 30.94 542 SER A CA 1
ATOM 4072 C C . SER A 1 542 ? 7.700 -24.094 -6.143 1.00 30.94 542 SER A C 1
ATOM 4074 O O . SER A 1 542 ? 7.103 -24.825 -6.932 1.00 30.94 542 SER A O 1
ATOM 4076 N N . ALA A 1 543 ? 8.985 -23.767 -6.322 1.00 29.77 543 ALA A N 1
ATOM 4077 C CA . ALA A 1 543 ? 9.825 -24.267 -7.411 1.00 29.77 543 ALA A CA 1
ATOM 4078 C C . ALA A 1 543 ? 10.372 -25.691 -7.161 1.00 29.77 543 ALA A C 1
ATOM 4080 O O . ALA A 1 543 ? 10.823 -26.351 -8.098 1.00 29.77 543 ALA A O 1
ATOM 4081 N N . SER A 1 544 ? 10.293 -26.203 -5.928 1.00 32.34 544 SER A N 1
ATOM 4082 C CA . SER A 1 544 ? 10.760 -27.543 -5.539 1.00 32.34 544 SER A CA 1
ATOM 4083 C C . SER A 1 544 ? 9.719 -28.662 -5.712 1.00 32.34 544 SER A C 1
ATOM 4085 O O . SER A 1 544 ? 9.972 -29.807 -5.338 1.00 32.34 544 SER A O 1
ATOM 4087 N N . ALA A 1 545 ? 8.592 -28.394 -6.380 1.00 29.27 545 ALA A N 1
ATOM 4088 C CA . ALA A 1 545 ? 7.578 -29.401 -6.714 1.00 29.27 545 ALA A CA 1
ATOM 4089 C C . ALA A 1 545 ? 8.005 -30.433 -7.792 1.00 29.27 545 ALA A C 1
ATOM 4091 O O . ALA A 1 545 ? 7.187 -31.244 -8.228 1.00 29.27 545 ALA A O 1
ATOM 4092 N N . PHE A 1 546 ? 9.279 -30.477 -8.206 1.00 29.22 546 PHE A N 1
ATOM 4093 C CA . PHE A 1 546 ? 9.813 -31.530 -9.078 1.00 29.22 546 PHE A CA 1
ATOM 4094 C C . PHE A 1 546 ? 10.935 -32.341 -8.408 1.00 29.22 546 PHE A C 1
ATOM 4096 O O . PHE A 1 546 ? 12.117 -32.050 -8.533 1.00 29.22 546 PHE A O 1
ATOM 4103 N N . ARG A 1 547 ? 10.483 -33.413 -7.738 1.00 32.09 547 ARG A N 1
ATOM 4104 C CA . ARG A 1 547 ? 11.125 -34.713 -7.448 1.00 32.09 547 ARG A CA 1
ATOM 4105 C C . ARG A 1 547 ? 12.589 -34.721 -6.973 1.00 32.09 547 ARG A C 1
ATOM 4107 O O . ARG A 1 547 ? 13.513 -34.745 -7.780 1.00 32.09 547 ARG A O 1
ATOM 4114 N N . GLY A 1 548 ? 12.747 -35.010 -5.676 1.00 34.00 548 GLY A N 1
ATOM 4115 C CA . GLY A 1 548 ? 13.688 -36.044 -5.234 1.00 34.00 548 GLY A CA 1
ATOM 4116 C C . GLY A 1 548 ? 14.765 -35.637 -4.232 1.00 34.00 548 GLY A C 1
ATOM 4117 O O . GLY A 1 548 ? 15.930 -35.781 -4.564 1.00 34.00 548 GLY A O 1
ATOM 4118 N N . VAL A 1 549 ? 14.405 -35.241 -3.003 1.00 29.03 549 VAL A N 1
ATOM 4119 C CA . VAL A 1 549 ? 15.269 -35.407 -1.809 1.00 29.03 549 VAL A CA 1
ATOM 4120 C C . VAL A 1 549 ? 14.380 -35.569 -0.563 1.00 29.03 549 VAL A C 1
ATOM 4122 O O . VAL A 1 549 ? 14.171 -34.629 0.193 1.00 29.03 549 VAL A O 1
ATOM 4125 N N . GLU A 1 550 ? 13.830 -36.765 -0.347 1.00 30.53 550 GLU A N 1
ATOM 4126 C CA . GLU A 1 550 ? 12.984 -37.075 0.824 1.00 30.53 550 GLU A CA 1
ATOM 4127 C C . GLU A 1 550 ? 13.749 -37.774 1.968 1.00 30.53 550 GLU A C 1
ATOM 4129 O O . GLU A 1 550 ? 13.156 -38.248 2.927 1.00 30.53 550 GLU A O 1
ATOM 4134 N N . THR A 1 551 ? 15.082 -37.840 1.914 1.00 32.91 551 THR A N 1
ATOM 4135 C CA . THR A 1 551 ? 15.870 -38.680 2.841 1.00 32.91 551 THR A CA 1
ATOM 4136 C C . THR A 1 551 ? 16.831 -37.932 3.766 1.00 32.91 551 THR A C 1
ATOM 4138 O O . THR A 1 551 ? 17.522 -38.572 4.552 1.00 32.91 551 THR A O 1
ATOM 4141 N N . VAL A 1 552 ? 16.872 -36.594 3.740 1.00 36.34 552 VAL A N 1
ATOM 4142 C CA . VAL A 1 552 ? 17.822 -35.806 4.568 1.00 36.34 552 VAL A CA 1
ATOM 4143 C C . VAL A 1 552 ? 17.128 -34.811 5.516 1.00 36.34 552 VAL A C 1
ATOM 4145 O O . VAL A 1 552 ? 17.732 -34.322 6.470 1.00 36.34 552 VAL A O 1
ATOM 4148 N N . TRP A 1 553 ? 15.833 -34.556 5.324 1.00 36.00 553 TRP A N 1
ATOM 4149 C CA . TRP A 1 553 ? 15.091 -33.511 6.040 1.00 36.00 553 TRP A CA 1
ATOM 4150 C C . TRP A 1 553 ? 14.932 -33.707 7.569 1.00 36.00 553 TRP A C 1
ATOM 4152 O O . TRP A 1 553 ? 14.996 -32.710 8.287 1.00 36.00 553 TRP A O 1
ATOM 4162 N N . PRO A 1 554 ? 14.829 -34.930 8.135 1.00 38.16 554 PRO A N 1
ATOM 4163 C CA . PRO A 1 554 ? 14.648 -35.081 9.586 1.00 38.16 554 PRO A CA 1
ATOM 4164 C C . PRO A 1 554 ? 15.880 -34.724 10.439 1.00 38.16 554 PRO A C 1
ATOM 4166 O O . PRO A 1 554 ? 15.737 -34.459 11.629 1.00 38.16 554 PRO A O 1
ATOM 4169 N N . HIS A 1 555 ? 17.091 -34.698 9.868 1.00 40.28 555 HIS A N 1
ATOM 4170 C CA . HIS A 1 555 ? 18.333 -34.530 10.641 1.00 40.28 555 HIS A CA 1
ATOM 4171 C C . HIS A 1 555 ? 18.858 -33.087 10.703 1.00 40.28 555 HIS A C 1
ATOM 4173 O O . HIS A 1 555 ? 19.685 -32.778 11.557 1.00 40.28 555 HIS A O 1
ATOM 4179 N N . VAL A 1 556 ? 18.360 -32.190 9.848 1.00 37.56 556 VAL A N 1
ATOM 4180 C CA . VAL A 1 556 ? 18.800 -30.782 9.798 1.00 37.56 556 VAL A CA 1
ATOM 4181 C C . VAL A 1 556 ? 17.933 -29.890 10.695 1.00 37.56 556 VAL A C 1
ATOM 4183 O O . VAL A 1 556 ? 18.443 -28.986 11.355 1.00 37.56 556 VAL A O 1
ATOM 4186 N N . VAL A 1 557 ? 16.636 -30.195 10.810 1.00 37.75 557 VAL A N 1
ATOM 4187 C CA . VAL A 1 557 ? 15.681 -29.410 11.614 1.00 37.75 557 VAL A CA 1
ATOM 4188 C C . VAL A 1 557 ? 15.968 -29.525 13.121 1.00 37.75 557 VAL A C 1
ATOM 4190 O O . VAL A 1 557 ? 15.812 -28.551 13.855 1.00 37.75 557 VAL A O 1
ATOM 4193 N N . GLY A 1 558 ? 16.481 -30.672 13.584 1.00 36.53 558 GLY A N 1
ATOM 4194 C CA . GLY A 1 558 ? 16.857 -30.872 14.990 1.00 36.53 558 GLY A CA 1
ATOM 4195 C C . GLY A 1 558 ? 18.097 -30.083 15.436 1.00 36.53 558 GLY A C 1
ATOM 4196 O O . GLY A 1 558 ? 18.163 -29.653 16.584 1.00 36.53 558 GLY A O 1
ATOM 4197 N N . GLY A 1 559 ? 19.057 -29.846 14.533 1.00 38.31 559 GLY A N 1
ATOM 4198 C CA . GLY A 1 559 ? 20.297 -29.125 14.850 1.00 38.31 559 GLY A CA 1
ATOM 4199 C C . GLY A 1 559 ? 20.118 -27.607 14.928 1.00 38.31 559 GLY A C 1
ATOM 4200 O O . GLY A 1 559 ? 20.707 -26.953 15.785 1.00 38.31 559 GLY A O 1
ATOM 4201 N N . ILE A 1 560 ? 19.250 -27.040 14.086 1.00 33.19 560 ILE A N 1
ATOM 4202 C CA . ILE A 1 560 ? 19.004 -25.589 14.042 1.00 33.19 560 ILE A CA 1
ATOM 4203 C C . ILE A 1 560 ? 18.171 -25.131 15.253 1.00 33.19 560 ILE A C 1
ATOM 4205 O O . ILE A 1 560 ? 18.443 -24.078 15.828 1.00 33.19 560 ILE A O 1
ATOM 4209 N N . ALA A 1 561 ? 17.227 -25.958 15.718 1.00 34.59 561 ALA A N 1
ATOM 4210 C CA . ALA A 1 561 ? 16.414 -25.663 16.901 1.00 34.59 561 ALA A CA 1
ATOM 4211 C C . ALA A 1 561 ? 17.233 -25.596 18.208 1.00 34.59 561 ALA A C 1
ATOM 4213 O O . ALA A 1 561 ? 16.859 -24.883 19.138 1.00 34.59 561 ALA A O 1
ATOM 4214 N N . GLN A 1 562 ? 18.365 -26.305 18.285 1.00 35.47 562 GLN A N 1
ATOM 4215 C CA . GLN A 1 562 ? 19.248 -26.270 19.457 1.00 35.47 562 GLN A CA 1
ATOM 4216 C C . GLN A 1 562 ? 20.226 -25.086 19.437 1.00 35.47 562 GLN A C 1
ATOM 4218 O O . GLN A 1 562 ? 20.532 -24.544 20.498 1.00 35.47 562 GLN A O 1
ATOM 4223 N N . ILE A 1 563 ? 20.647 -24.620 18.256 1.00 39.62 563 ILE A N 1
ATOM 4224 C CA . ILE A 1 563 ? 21.505 -23.429 18.111 1.00 39.62 563 ILE A CA 1
ATOM 4225 C C . ILE A 1 563 ? 20.717 -22.148 18.431 1.00 39.62 563 ILE A C 1
ATOM 4227 O O . ILE A 1 563 ? 21.230 -21.268 19.121 1.00 39.62 563 ILE A O 1
ATOM 4231 N N . TRP A 1 564 ? 19.438 -22.085 18.043 1.00 34.44 564 TRP A N 1
ATOM 4232 C CA . TRP A 1 564 ? 18.549 -20.958 18.358 1.00 34.44 564 TRP A CA 1
ATOM 4233 C C . TRP A 1 564 ? 18.328 -20.765 19.870 1.00 34.44 564 TRP A C 1
ATOM 4235 O O . TRP A 1 564 ? 18.236 -19.640 20.357 1.00 34.44 564 TRP A O 1
ATOM 4245 N N . ASN A 1 565 ? 18.315 -21.854 20.646 1.00 37.22 565 ASN A N 1
ATOM 4246 C CA . ASN A 1 565 ? 18.197 -21.781 22.106 1.00 37.22 565 ASN A CA 1
ATOM 4247 C C . ASN A 1 565 ? 19.519 -21.431 22.813 1.00 37.22 565 ASN A C 1
ATOM 4249 O O . ASN A 1 565 ? 19.485 -20.922 23.931 1.00 37.22 565 ASN A O 1
ATOM 4253 N N . ALA A 1 566 ? 20.673 -21.659 22.177 1.00 34.84 566 ALA A N 1
ATOM 4254 C CA . ALA A 1 566 ? 21.980 -21.355 22.760 1.00 34.84 566 ALA A CA 1
ATOM 4255 C C . ALA A 1 566 ? 22.370 -19.867 22.635 1.00 34.84 566 ALA A C 1
ATOM 4257 O O . ALA A 1 566 ? 23.125 -19.365 23.466 1.00 34.84 566 ALA A O 1
ATOM 4258 N N . GLN A 1 567 ? 21.821 -19.137 21.656 1.00 30.30 567 GLN A N 1
ATOM 4259 C CA . GLN A 1 567 ? 22.098 -17.706 21.453 1.00 30.30 567 GLN A CA 1
ATOM 4260 C C . GLN A 1 567 ? 21.294 -16.780 22.387 1.00 30.30 567 GLN A C 1
ATOM 4262 O O . GLN A 1 567 ? 21.777 -15.712 22.753 1.00 30.30 567 GLN A O 1
ATOM 4267 N N . ASN A 1 568 ? 20.125 -17.213 22.874 1.00 30.59 568 ASN A N 1
ATOM 4268 C CA . ASN A 1 568 ? 19.305 -16.438 23.818 1.00 30.59 568 ASN A CA 1
ATOM 4269 C C . ASN A 1 568 ? 19.801 -16.473 25.279 1.00 30.59 568 ASN A C 1
ATOM 4271 O O . ASN A 1 568 ? 19.204 -15.829 26.134 1.00 30.59 568 ASN A O 1
ATOM 4275 N N . ILE A 1 569 ? 20.884 -17.199 25.585 1.00 32.50 569 ILE A N 1
ATOM 4276 C CA . ILE A 1 569 ? 21.417 -17.338 26.956 1.00 32.50 569 ILE A CA 1
ATOM 4277 C C . ILE A 1 569 ? 22.704 -16.510 27.175 1.00 32.50 569 ILE A C 1
ATOM 4279 O O . ILE A 1 569 ? 23.160 -16.366 28.310 1.00 32.50 569 ILE A O 1
ATOM 4283 N N . SER A 1 570 ? 23.278 -15.881 26.137 1.00 28.42 570 SER A N 1
ATOM 4284 C CA . SER A 1 570 ? 24.498 -15.059 26.278 1.00 28.42 570 SER A CA 1
ATOM 4285 C C . SER A 1 570 ? 24.268 -13.542 26.309 1.00 28.42 570 SER A C 1
ATOM 4287 O O . SER A 1 570 ? 25.242 -12.800 26.395 1.00 28.42 570 SER A O 1
ATOM 4289 N N . MET A 1 571 ? 23.019 -13.066 26.256 1.00 27.80 571 MET A N 1
ATOM 4290 C CA . MET A 1 571 ? 22.697 -11.628 26.310 1.00 27.80 571 MET A CA 1
ATOM 4291 C C . MET A 1 571 ? 22.420 -11.102 27.734 1.00 27.80 571 MET A C 1
ATOM 4293 O O . MET A 1 571 ? 22.299 -9.897 27.915 1.00 27.80 571 MET A O 1
ATOM 4297 N N . ASP A 1 572 ? 22.414 -11.976 28.751 1.00 29.25 572 ASP A N 1
ATOM 4298 C CA . ASP A 1 572 ? 22.032 -11.649 30.141 1.00 29.25 572 ASP A CA 1
ATOM 4299 C C . ASP A 1 572 ? 23.203 -11.548 31.143 1.00 29.25 572 ASP A C 1
ATOM 4301 O O . ASP A 1 572 ? 23.007 -11.526 32.357 1.00 29.25 572 ASP A O 1
ATOM 4305 N N . ARG A 1 573 ? 24.457 -11.469 30.681 1.00 28.05 573 ARG A N 1
ATOM 4306 C CA . ARG A 1 573 ? 25.617 -11.307 31.578 1.00 28.05 573 ARG A CA 1
ATOM 4307 C C . ARG A 1 573 ? 26.577 -10.238 31.084 1.00 28.05 573 ARG A C 1
ATOM 4309 O O . ARG A 1 573 ? 27.631 -10.566 30.566 1.00 28.05 573 ARG A O 1
ATOM 4316 N N . ASN A 1 574 ? 26.203 -8.973 31.264 1.00 28.86 574 ASN A N 1
ATOM 4317 C CA . ASN A 1 574 ? 27.136 -7.847 31.402 1.00 28.86 574 ASN A CA 1
ATOM 4318 C C . ASN A 1 574 ? 26.424 -6.640 32.041 1.00 28.86 574 ASN A C 1
ATOM 4320 O O . ASN A 1 574 ? 26.204 -5.616 31.405 1.00 28.86 574 ASN A O 1
ATOM 4324 N N . LEU A 1 575 ? 26.059 -6.759 33.320 1.00 27.89 575 LEU A N 1
ATOM 4325 C CA . LEU A 1 575 ? 25.714 -5.614 34.169 1.00 27.89 575 LEU A CA 1
ATOM 4326 C C . LEU A 1 575 ? 26.108 -5.905 35.621 1.00 27.89 575 LEU A C 1
ATOM 4328 O O . LEU A 1 575 ? 25.299 -6.379 36.410 1.00 27.89 575 LEU A O 1
ATOM 4332 N N . SER A 1 576 ? 27.363 -5.610 35.973 1.00 26.73 576 SER A N 1
ATOM 4333 C CA . SER A 1 576 ? 27.759 -5.306 37.357 1.00 26.73 576 SER A CA 1
ATOM 4334 C C . SER A 1 576 ? 29.217 -4.831 37.446 1.00 26.73 576 SER A C 1
ATOM 4336 O O . SER A 1 576 ? 30.112 -5.668 37.497 1.00 26.73 576 SER A O 1
ATOM 4338 N N . SER A 1 577 ? 29.450 -3.512 37.537 1.00 27.53 577 SER A N 1
ATOM 4339 C CA . SER A 1 577 ? 30.483 -2.920 38.418 1.00 27.53 577 SER A CA 1
ATOM 4340 C C . SER A 1 577 ? 30.517 -1.379 38.356 1.00 27.53 577 SER A C 1
ATOM 4342 O O . SER A 1 577 ? 31.079 -0.816 37.425 1.00 27.53 577 SER A O 1
ATOM 4344 N N . GLY A 1 578 ? 29.976 -0.738 39.401 1.00 25.75 578 GLY A N 1
ATOM 4345 C CA . GLY A 1 578 ? 30.589 0.367 40.169 1.00 25.75 578 GLY A CA 1
ATOM 4346 C C . GLY A 1 578 ? 30.744 1.789 39.575 1.00 25.75 578 GLY A C 1
ATOM 4347 O O . GLY A 1 578 ? 30.922 1.942 38.376 1.00 25.75 578 GLY A O 1
ATOM 4348 N N . PRO A 1 579 ? 30.706 2.854 40.414 1.00 39.00 579 PRO A N 1
ATOM 4349 C CA . PRO A 1 579 ? 30.274 4.196 40.013 1.00 39.00 579 PRO A CA 1
ATOM 4350 C C . PRO A 1 579 ? 31.405 5.241 39.935 1.00 39.00 579 PRO A C 1
ATOM 4352 O O . PRO A 1 579 ? 32.316 5.253 40.760 1.00 39.00 579 PRO A O 1
ATOM 4355 N N . SER A 1 580 ? 31.281 6.217 39.033 1.00 25.31 580 SER A N 1
ATOM 4356 C CA . SER A 1 580 ? 31.888 7.546 39.200 1.00 25.31 580 SER A CA 1
ATOM 4357 C C . SER A 1 580 ? 31.107 8.596 38.401 1.00 25.31 580 SER A C 1
ATOM 4359 O O . SER A 1 580 ? 30.679 8.369 37.273 1.00 25.31 580 SER A O 1
ATOM 4361 N N . GLY A 1 581 ? 30.812 9.722 39.052 1.00 24.38 581 GLY A N 1
ATOM 4362 C CA . GLY A 1 581 ? 29.912 10.749 38.535 1.00 24.38 581 GLY A CA 1
ATOM 4363 C C . GLY A 1 581 ? 30.586 11.802 37.659 1.00 24.38 581 GLY A C 1
ATOM 4364 O O . GLY A 1 581 ? 31.762 12.102 37.837 1.00 24.38 581 GLY A O 1
ATOM 4365 N N . ARG A 1 582 ? 29.789 12.438 36.792 1.00 25.17 582 ARG A N 1
ATOM 4366 C CA . ARG A 1 582 ? 29.561 13.898 36.731 1.00 25.17 582 ARG A CA 1
ATOM 4367 C C . ARG A 1 582 ? 28.702 14.264 35.512 1.00 25.17 582 ARG A C 1
ATOM 4369 O O . ARG A 1 582 ? 29.060 13.978 34.381 1.00 25.17 582 ARG A O 1
ATOM 4376 N N . THR A 1 583 ? 27.581 14.921 35.810 1.00 31.53 583 THR A N 1
ATOM 4377 C CA . THR A 1 583 ? 26.943 16.033 35.077 1.00 31.53 583 THR A CA 1
ATOM 4378 C C . THR A 1 583 ? 27.072 16.088 33.548 1.00 31.53 583 THR A C 1
ATOM 4380 O O . THR A 1 583 ? 28.049 16.605 33.014 1.00 31.53 583 THR A O 1
ATOM 4383 N N . GLY A 1 584 ? 25.980 15.732 32.873 1.00 26.22 584 GLY A N 1
ATOM 4384 C CA . GLY A 1 584 ? 25.638 16.167 31.521 1.00 26.22 584 GLY A CA 1
ATOM 4385 C C . GLY A 1 584 ? 24.181 15.799 31.251 1.00 26.22 584 GLY A C 1
ATOM 4386 O O . GLY A 1 584 ? 23.822 14.634 31.381 1.00 26.22 584 GLY A O 1
ATOM 4387 N N . GLN A 1 585 ? 23.323 16.780 30.958 1.00 35.06 585 GLN A N 1
ATOM 4388 C CA . GLN A 1 585 ? 21.948 16.527 30.516 1.00 35.06 585 GLN A CA 1
ATOM 4389 C C . GLN A 1 585 ? 21.995 15.706 29.221 1.00 35.06 585 GLN A C 1
ATOM 4391 O O . GLN A 1 585 ? 22.282 16.241 28.154 1.00 35.06 585 GLN A O 1
ATOM 4396 N N . ALA A 1 586 ? 21.740 14.404 29.329 1.00 26.62 586 ALA A N 1
ATOM 4397 C CA . ALA A 1 586 ? 21.558 13.520 28.193 1.00 26.62 586 ALA A CA 1
ATOM 4398 C C . ALA A 1 586 ? 20.059 13.400 27.912 1.00 26.62 586 ALA A C 1
ATOM 4400 O O . ALA A 1 586 ? 19.275 13.007 28.776 1.00 26.62 586 ALA A O 1
ATOM 4401 N N . ILE A 1 587 ? 19.673 13.758 26.691 1.00 33.22 587 ILE A N 1
ATOM 4402 C CA . ILE A 1 587 ? 18.399 13.375 26.089 1.00 33.22 587 ILE A CA 1
ATOM 4403 C C . ILE A 1 587 ? 18.354 11.843 26.139 1.00 33.22 587 ILE A C 1
ATOM 4405 O O . ILE A 1 587 ? 19.118 11.187 25.432 1.00 33.22 587 ILE A O 1
ATOM 4409 N N . MET A 1 588 ? 17.529 11.270 27.020 1.00 29.25 588 MET A N 1
ATOM 4410 C CA . MET A 1 588 ? 17.342 9.821 27.056 1.00 29.25 588 MET A CA 1
ATOM 4411 C C . MET A 1 588 ? 16.613 9.400 25.784 1.00 29.25 588 MET A C 1
ATOM 4413 O O . MET A 1 588 ? 15.435 9.703 25.599 1.00 29.25 588 MET A O 1
ATOM 4417 N N . ILE A 1 589 ? 17.330 8.702 24.909 1.00 35.22 589 ILE A N 1
ATOM 4418 C CA . ILE A 1 589 ? 16.732 7.855 23.883 1.00 35.22 589 ILE A CA 1
ATOM 4419 C C . ILE A 1 589 ? 16.023 6.741 24.660 1.00 35.22 589 ILE A C 1
ATOM 4421 O O . ILE A 1 589 ? 16.687 5.891 25.246 1.00 35.22 589 ILE A O 1
ATOM 4425 N N . MET A 1 590 ? 14.694 6.817 24.766 1.00 38.78 590 MET A N 1
ATOM 4426 C CA . MET A 1 590 ? 13.899 5.780 25.428 1.00 38.78 590 MET A CA 1
ATOM 4427 C C . MET A 1 590 ? 14.032 4.478 24.635 1.00 38.78 590 MET A C 1
ATOM 4429 O O . MET A 1 590 ? 13.829 4.482 23.420 1.00 38.78 590 MET A O 1
ATOM 4433 N N . ASP A 1 591 ? 14.375 3.387 25.317 1.00 53.16 591 ASP A N 1
ATOM 4434 C CA . ASP A 1 591 ? 14.416 2.052 24.722 1.00 53.16 591 ASP A CA 1
ATOM 4435 C C . ASP A 1 591 ? 12.985 1.603 24.350 1.00 53.16 591 ASP A C 1
ATOM 4437 O O . ASP A 1 591 ? 11.995 2.054 24.936 1.00 53.16 591 ASP A O 1
ATOM 4441 N N . GLU A 1 592 ? 12.846 0.700 23.379 1.00 58.69 592 GLU A N 1
ATOM 4442 C CA . GLU A 1 592 ? 11.552 0.212 22.872 1.00 58.69 592 GLU A CA 1
ATOM 4443 C C . GLU A 1 592 ? 10.680 -0.364 24.006 1.00 58.69 592 GLU A C 1
ATOM 4445 O O . GLU A 1 592 ? 9.456 -0.192 24.041 1.00 58.69 592 GLU A O 1
ATOM 4450 N N . LYS A 1 593 ? 11.328 -0.987 24.999 1.00 68.19 593 LYS A N 1
ATOM 4451 C CA . LYS A 1 593 ? 10.681 -1.509 26.210 1.00 68.19 593 LYS A CA 1
ATOM 4452 C C . LYS A 1 593 ? 10.142 -0.405 27.118 1.00 68.19 593 LYS A C 1
ATOM 4454 O O . LYS A 1 593 ? 9.048 -0.568 27.656 1.00 68.19 593 LYS A O 1
ATOM 4459 N N . ASP A 1 594 ? 10.847 0.714 27.252 1.00 74.12 594 ASP A N 1
ATOM 4460 C CA . ASP A 1 594 ? 10.428 1.831 28.107 1.00 74.12 594 ASP A CA 1
ATOM 4461 C C . ASP A 1 594 ? 9.188 2.524 27.541 1.00 74.12 594 ASP A C 1
ATOM 4463 O O . ASP A 1 594 ? 8.264 2.868 28.282 1.00 74.12 594 ASP A O 1
ATOM 4467 N N . ILE A 1 595 ? 9.123 2.663 26.213 1.00 73.31 595 ILE A N 1
ATOM 4468 C CA . ILE A 1 595 ? 7.947 3.199 25.519 1.00 73.31 595 ILE A CA 1
ATOM 4469 C C . ILE A 1 595 ? 6.748 2.267 25.724 1.00 73.31 595 ILE A C 1
ATOM 4471 O O . ILE A 1 595 ? 5.660 2.732 26.068 1.00 73.31 595 ILE A O 1
ATOM 4475 N N . MET A 1 596 ? 6.936 0.951 25.572 1.00 73.12 596 MET A N 1
ATOM 4476 C CA . MET A 1 596 ? 5.868 -0.021 25.828 1.00 73.12 596 MET A CA 1
ATOM 4477 C C . MET A 1 596 ? 5.377 0.028 27.276 1.00 73.12 596 MET A C 1
ATOM 4479 O O . MET A 1 596 ? 4.169 0.043 27.508 1.00 73.12 596 MET A O 1
ATOM 4483 N N . ILE A 1 597 ? 6.287 0.094 28.249 1.00 81.19 597 ILE A N 1
ATOM 4484 C CA . ILE A 1 597 ? 5.936 0.219 29.667 1.00 81.19 597 ILE A CA 1
ATOM 4485 C C . ILE A 1 597 ? 5.114 1.492 29.897 1.00 81.19 597 ILE A C 1
ATOM 4487 O O . ILE A 1 597 ? 4.083 1.437 30.566 1.00 81.19 597 ILE A O 1
ATOM 4491 N N . GLU A 1 598 ? 5.518 2.624 29.325 1.00 78.75 598 GLU A N 1
ATOM 4492 C CA . GLU A 1 598 ? 4.819 3.899 29.495 1.00 78.75 598 GLU A CA 1
ATOM 4493 C C . GLU A 1 598 ? 3.427 3.905 28.833 1.00 78.75 598 GLU A C 1
ATOM 4495 O O . GLU A 1 598 ? 2.483 4.453 29.406 1.00 78.75 598 GLU A O 1
ATOM 4500 N N . ILE A 1 599 ? 3.258 3.242 27.682 1.00 79.56 599 ILE A N 1
ATOM 4501 C CA . ILE A 1 599 ? 1.945 3.036 27.044 1.00 79.56 599 ILE A CA 1
ATOM 4502 C C . ILE A 1 599 ? 1.052 2.164 27.932 1.00 79.56 599 ILE A C 1
ATOM 4504 O O . ILE A 1 599 ? -0.091 2.530 28.212 1.00 79.56 599 ILE A O 1
ATOM 4508 N N . LEU A 1 600 ? 1.569 1.029 28.414 1.00 83.62 600 LEU A N 1
ATOM 4509 C CA . LEU A 1 600 ? 0.812 0.095 29.249 1.00 83.62 600 LEU A CA 1
ATOM 4510 C C . LEU A 1 600 ? 0.361 0.743 30.569 1.00 83.62 600 LEU A C 1
ATOM 4512 O O . LEU A 1 600 ? -0.742 0.465 31.034 1.00 83.62 600 LEU A O 1
ATOM 4516 N N . HIS A 1 601 ? 1.150 1.663 31.136 1.00 81.62 601 HIS A N 1
ATOM 4517 C CA . HIS A 1 601 ? 0.767 2.410 32.341 1.00 81.62 601 HIS A CA 1
ATOM 4518 C C . HIS A 1 601 ? -0.466 3.311 32.162 1.00 81.62 601 HIS A C 1
ATOM 4520 O O . HIS A 1 601 ? -1.109 3.658 33.154 1.00 81.62 601 HIS A O 1
ATOM 4526 N N . ARG A 1 602 ? -0.794 3.696 30.923 1.00 77.62 602 ARG A N 1
ATOM 4527 C CA . ARG A 1 602 ? -1.915 4.594 30.595 1.00 77.62 602 ARG A CA 1
ATOM 4528 C C . ARG A 1 602 ? -3.208 3.849 30.273 1.00 77.62 602 ARG A C 1
ATOM 4530 O O . ARG A 1 602 ? -4.244 4.483 30.095 1.00 77.62 602 ARG A O 1
ATOM 4537 N N . LEU A 1 603 ? -3.161 2.519 30.180 1.00 74.62 603 LEU A N 1
ATOM 4538 C CA . LEU A 1 603 ? -4.339 1.711 29.887 1.00 74.62 603 LEU A CA 1
ATOM 4539 C C . LEU A 1 603 ? -5.211 1.518 31.142 1.00 74.62 603 LEU A C 1
ATOM 4541 O O . LEU A 1 603 ? -4.673 1.280 32.227 1.00 74.62 603 LEU A O 1
ATOM 4545 N N . PRO A 1 604 ? -6.552 1.530 31.013 1.00 73.88 604 PRO A N 1
ATOM 4546 C CA . PRO A 1 604 ? -7.461 1.112 32.082 1.00 73.88 604 PRO A CA 1
ATOM 4547 C C . PRO A 1 604 ? -7.209 -0.340 32.520 1.00 73.88 604 PRO A C 1
ATOM 4549 O O . PRO A 1 604 ? -6.839 -1.175 31.692 1.00 73.88 604 PRO A O 1
ATOM 4552 N N . LEU A 1 605 ? -7.477 -0.676 33.792 1.00 71.06 605 LEU A N 1
ATOM 4553 C CA . LEU A 1 605 ? -7.158 -1.994 34.374 1.00 71.06 605 LEU A CA 1
ATOM 4554 C C . LEU A 1 605 ? -7.754 -3.162 33.570 1.00 71.06 605 LEU A C 1
ATOM 4556 O O . LEU A 1 605 ? -7.085 -4.168 33.346 1.00 71.06 605 LEU A O 1
ATOM 4560 N N . LYS A 1 606 ? -8.995 -3.019 33.088 1.00 63.66 606 LYS A N 1
ATOM 4561 C CA . LYS A 1 606 ? -9.665 -4.041 32.268 1.00 63.66 606 LYS A CA 1
ATOM 4562 C C . LYS A 1 606 ? -8.914 -4.288 30.954 1.00 63.66 606 LYS A C 1
ATOM 4564 O O . LYS A 1 606 ? -8.624 -5.435 30.625 1.00 63.66 606 LYS A O 1
ATOM 4569 N N . SER A 1 607 ? -8.537 -3.223 30.247 1.00 70.38 607 SER A N 1
ATOM 4570 C CA . SER A 1 607 ? -7.752 -3.300 29.009 1.00 70.38 607 SER A CA 1
ATOM 4571 C C . SER A 1 607 ? -6.354 -3.860 29.265 1.00 70.38 607 SER A C 1
ATOM 4573 O O . SER A 1 607 ? -5.886 -4.702 28.509 1.00 70.38 607 SER A O 1
ATOM 4575 N N . LEU A 1 608 ? -5.717 -3.466 30.370 1.00 80.56 608 LEU A N 1
ATOM 4576 C CA . LEU A 1 608 ? -4.408 -3.968 30.787 1.00 80.56 608 LEU A CA 1
ATOM 4577 C C . LEU A 1 608 ? -4.426 -5.483 31.065 1.00 80.56 608 LEU A C 1
ATOM 4579 O O . LEU A 1 608 ? -3.489 -6.194 30.707 1.00 80.56 608 LEU A O 1
ATOM 4583 N N . LEU A 1 609 ? -5.498 -6.004 31.667 1.00 74.38 609 LEU A N 1
ATOM 4584 C CA . LEU A 1 609 ? -5.658 -7.443 31.894 1.00 74.38 609 LEU A CA 1
ATOM 4585 C C . LEU A 1 609 ? -5.896 -8.212 30.588 1.00 74.38 609 LEU A C 1
ATOM 4587 O O . LEU A 1 609 ? -5.318 -9.281 30.413 1.00 74.38 609 LEU A O 1
ATOM 4591 N N . ILE A 1 610 ? -6.674 -7.659 29.652 1.00 72.00 610 ILE A N 1
ATOM 4592 C CA . ILE A 1 610 ? -6.859 -8.244 28.311 1.00 72.00 610 ILE A CA 1
ATOM 4593 C C . ILE A 1 610 ? -5.527 -8.261 27.544 1.00 72.00 610 ILE A C 1
ATOM 4595 O O . ILE A 1 610 ? -5.187 -9.260 26.911 1.00 72.00 610 ILE A O 1
ATOM 4599 N N . SER A 1 611 ? -4.728 -7.199 27.670 1.00 78.25 611 SER A N 1
ATOM 4600 C CA . SER A 1 611 ? -3.392 -7.075 27.077 1.00 78.25 611 SER A CA 1
ATOM 4601 C C . SER A 1 611 ? -2.428 -8.192 27.496 1.00 78.25 611 SER A C 1
ATOM 4603 O O . SER A 1 611 ? -1.555 -8.565 26.710 1.00 78.25 611 SER A O 1
ATOM 4605 N N . LYS A 1 612 ? -2.607 -8.805 28.678 1.00 79.44 612 LYS A N 1
ATOM 4606 C CA . LYS A 1 612 ? -1.820 -9.986 29.088 1.00 79.44 612 LYS A CA 1
ATOM 4607 C C . LYS A 1 612 ? -2.008 -11.184 28.155 1.00 79.44 612 LYS A C 1
ATOM 4609 O O . LYS A 1 612 ? -1.108 -12.012 28.044 1.00 79.44 612 LYS A O 1
ATOM 4614 N N . CYS A 1 613 ? -3.149 -11.283 27.478 1.00 71.25 613 CYS A N 1
ATOM 4615 C CA . CYS A 1 613 ? -3.472 -12.398 26.590 1.00 71.25 613 CYS A CA 1
ATOM 4616 C C . CYS A 1 613 ? -2.942 -12.211 25.159 1.00 71.25 613 CYS A C 1
ATOM 4618 O O . CYS A 1 613 ? -3.015 -13.147 24.367 1.00 71.25 613 CYS A O 1
ATOM 4620 N N . VAL A 1 614 ? -2.417 -11.029 24.816 1.00 78.50 614 VAL A N 1
ATOM 4621 C CA . VAL A 1 614 ? -2.006 -10.691 23.443 1.00 78.50 614 VAL A CA 1
ATOM 4622 C C . VAL A 1 614 ? -0.677 -11.351 23.074 1.00 78.50 614 VAL A C 1
ATOM 4624 O O . VAL A 1 614 ? -0.563 -11.967 22.016 1.00 78.50 614 VAL A O 1
ATOM 4627 N N . CYS A 1 615 ? 0.343 -11.249 23.933 1.00 77.44 615 CYS A N 1
ATOM 4628 C CA . CYS A 1 615 ? 1.642 -11.876 23.692 1.00 77.44 615 CYS A CA 1
ATOM 4629 C C . CYS A 1 615 ? 2.416 -12.155 24.991 1.00 77.44 615 CYS A C 1
ATOM 4631 O O . CYS A 1 615 ? 2.148 -11.580 26.049 1.00 77.44 615 CYS A O 1
ATOM 4633 N N . ARG A 1 616 ? 3.429 -13.029 24.905 1.00 77.44 616 ARG A N 1
ATOM 4634 C CA . ARG A 1 616 ? 4.266 -13.411 26.059 1.00 77.44 616 ARG A CA 1
ATOM 4635 C C . ARG A 1 616 ? 5.034 -12.227 26.652 1.00 77.44 616 ARG A C 1
ATOM 4637 O O . ARG A 1 616 ? 5.177 -12.164 27.869 1.00 77.44 616 ARG A O 1
ATOM 4644 N N . LEU A 1 617 ? 5.489 -11.298 25.809 1.00 79.25 617 LEU A N 1
ATOM 4645 C CA . LEU A 1 617 ? 6.228 -10.109 26.238 1.00 79.25 617 LEU A CA 1
ATOM 4646 C C . LEU A 1 617 ? 5.353 -9.192 27.100 1.00 79.25 617 LEU A C 1
ATOM 4648 O O . LEU A 1 617 ? 5.764 -8.799 28.186 1.00 79.25 617 LEU A O 1
ATOM 4652 N N . TRP A 1 618 ? 4.127 -8.908 26.658 1.00 81.25 618 TRP A N 1
ATOM 4653 C CA . TRP A 1 618 ? 3.183 -8.075 27.404 1.00 81.25 618 TRP A CA 1
ATOM 4654 C C . TRP A 1 618 ? 2.747 -8.754 28.698 1.00 81.25 618 TRP A C 1
ATOM 4656 O O . TRP A 1 618 ? 2.713 -8.112 29.742 1.00 81.25 618 TRP A O 1
ATOM 4666 N N . ASN A 1 619 ? 2.504 -10.067 28.677 1.00 82.62 619 ASN A N 1
ATOM 4667 C CA . ASN A 1 619 ? 2.240 -10.803 29.910 1.00 82.62 619 ASN A CA 1
ATOM 4668 C C . ASN A 1 619 ? 3.394 -10.674 30.917 1.00 82.62 619 ASN A C 1
ATOM 4670 O O . ASN A 1 619 ? 3.145 -10.468 32.103 1.00 82.62 619 ASN A O 1
ATOM 4674 N N . HIS A 1 620 ? 4.642 -10.773 30.451 1.00 84.25 620 HIS A N 1
ATOM 4675 C CA . HIS A 1 620 ? 5.822 -10.650 31.303 1.00 84.25 620 HIS A CA 1
ATOM 4676 C C . HIS A 1 620 ? 5.967 -9.237 31.882 1.00 84.25 620 HIS A C 1
ATOM 4678 O O . HIS A 1 620 ? 6.079 -9.099 33.095 1.00 84.25 620 HIS A O 1
ATOM 4684 N N . LEU A 1 621 ? 5.862 -8.198 31.043 1.00 85.56 621 LEU A N 1
ATOM 4685 C CA . LEU A 1 621 ? 5.952 -6.796 31.470 1.00 85.56 621 LEU A CA 1
ATOM 4686 C C . LEU A 1 621 ? 4.836 -6.411 32.451 1.00 85.56 621 LEU A C 1
ATOM 4688 O O . LEU A 1 621 ? 5.099 -5.781 33.466 1.00 85.56 621 LEU A O 1
ATOM 4692 N N . ILE A 1 622 ? 3.590 -6.812 32.185 1.00 84.25 622 ILE A N 1
ATOM 4693 C CA . ILE A 1 622 ? 2.441 -6.455 33.034 1.00 84.25 622 ILE A CA 1
ATOM 4694 C C . ILE A 1 622 ? 2.427 -7.283 34.330 1.00 84.25 622 ILE A C 1
ATOM 4696 O O . ILE A 1 622 ? 1.845 -6.872 35.333 1.00 84.25 622 ILE A O 1
ATOM 4700 N N . SER A 1 623 ? 3.015 -8.481 34.323 1.00 79.38 623 SER A N 1
ATOM 4701 C CA . SER A 1 623 ? 3.088 -9.341 35.513 1.00 79.38 623 SER A CA 1
ATOM 4702 C C . SER A 1 623 ? 4.326 -9.086 36.375 1.00 79.38 623 SER A C 1
ATOM 4704 O O . SER A 1 623 ? 4.437 -9.694 37.439 1.00 79.38 623 SER A O 1
ATOM 4706 N N . ASP A 1 624 ? 5.219 -8.188 35.957 1.00 80.38 624 ASP A N 1
ATOM 4707 C CA . ASP A 1 624 ? 6.349 -7.736 36.761 1.00 80.38 624 ASP A CA 1
ATOM 4708 C C . ASP A 1 624 ? 5.852 -7.025 38.041 1.00 80.38 624 ASP A C 1
ATOM 4710 O O . ASP A 1 624 ? 5.070 -6.068 37.958 1.00 80.38 624 ASP A O 1
ATOM 4714 N N . PRO A 1 625 ? 6.293 -7.456 39.240 1.00 71.38 625 PRO A N 1
ATOM 4715 C CA . PRO A 1 625 ? 5.972 -6.786 40.497 1.00 71.38 625 PRO A CA 1
ATOM 4716 C C . PRO A 1 625 ? 6.263 -5.279 40.496 1.00 71.38 625 PRO A C 1
ATOM 4718 O O . PRO A 1 625 ? 5.507 -4.511 41.098 1.00 71.38 625 PRO A O 1
ATOM 4721 N N . ILE A 1 626 ? 7.327 -4.839 39.811 1.00 74.25 626 ILE A N 1
ATOM 4722 C CA . ILE A 1 626 ? 7.704 -3.420 39.738 1.00 74.25 626 ILE A CA 1
ATOM 4723 C C . ILE A 1 626 ? 6.676 -2.643 38.913 1.00 74.25 626 ILE A C 1
ATOM 4725 O O . ILE A 1 626 ? 6.194 -1.596 39.353 1.00 74.25 626 ILE A O 1
ATOM 4729 N N . PHE A 1 627 ? 6.289 -3.177 37.752 1.00 82.50 627 PHE A N 1
ATOM 4730 C CA . PHE A 1 627 ? 5.238 -2.605 36.914 1.00 82.50 627 PHE A CA 1
ATOM 4731 C C . PHE A 1 627 ? 3.913 -2.489 37.679 1.00 82.50 627 PHE A C 1
ATOM 4733 O O . PHE A 1 627 ? 3.311 -1.418 37.709 1.00 82.50 627 PHE A O 1
ATOM 4740 N N . ILE A 1 628 ? 3.482 -3.554 38.365 1.00 72.31 628 ILE A N 1
ATOM 4741 C CA . ILE A 1 628 ? 2.230 -3.568 39.142 1.00 72.31 628 ILE A CA 1
ATOM 4742 C C . ILE A 1 628 ? 2.261 -2.521 40.264 1.00 72.31 628 ILE A C 1
ATOM 4744 O O . ILE A 1 628 ? 1.281 -1.795 40.458 1.00 72.31 628 ILE A O 1
ATOM 4748 N N . SER A 1 629 ? 3.382 -2.407 40.984 1.00 66.69 629 SER A N 1
ATOM 4749 C CA . SER A 1 629 ? 3.573 -1.389 42.026 1.00 66.69 629 SER A CA 1
ATOM 4750 C C . SER A 1 629 ? 3.490 0.035 41.461 1.00 66.69 629 SER A C 1
ATOM 4752 O O . SER A 1 629 ? 2.830 0.900 42.044 1.00 66.69 629 SER A O 1
ATOM 4754 N N . ASN A 1 630 ? 4.128 0.290 40.317 1.00 75.44 630 ASN A N 1
ATOM 4755 C CA . ASN A 1 630 ? 4.135 1.606 39.675 1.00 75.44 630 ASN A CA 1
ATOM 4756 C C . ASN A 1 630 ? 2.770 1.969 39.080 1.00 75.44 630 ASN A C 1
ATOM 4758 O O . ASN A 1 630 ? 2.305 3.096 39.255 1.00 75.44 630 ASN A O 1
ATOM 4762 N N . TYR A 1 631 ? 2.094 1.009 38.448 1.00 77.00 631 TYR A N 1
ATOM 4763 C CA . TYR A 1 631 ? 0.732 1.160 37.947 1.00 77.00 631 TYR A CA 1
ATOM 4764 C C . TYR A 1 631 ? -0.253 1.491 39.071 1.00 77.00 631 TYR A C 1
ATOM 4766 O O . TYR A 1 631 ? -1.029 2.437 38.945 1.00 77.00 631 TYR A O 1
ATOM 4774 N N . SER A 1 632 ? -0.175 0.767 40.193 1.00 67.31 632 SER A N 1
ATOM 4775 C CA . SER A 1 632 ? -1.056 0.979 41.353 1.00 67.31 632 SER A CA 1
ATOM 4776 C C . SER A 1 632 ? -0.818 2.340 42.015 1.00 67.31 632 SER A C 1
ATOM 4778 O O . SER A 1 632 ? -1.764 2.992 42.442 1.00 67.31 632 SER A O 1
ATOM 4780 N N . ARG A 1 633 ? 0.436 2.819 42.045 1.00 67.56 633 ARG A N 1
ATOM 4781 C CA . ARG A 1 633 ? 0.770 4.176 42.516 1.00 67.56 633 ARG A CA 1
ATOM 4782 C C . ARG A 1 633 ? 0.250 5.281 41.596 1.00 67.56 633 ARG A C 1
ATOM 4784 O O . ARG A 1 633 ? -0.168 6.322 42.090 1.00 67.56 633 ARG A O 1
ATOM 4791 N N . ARG A 1 634 ? 0.304 5.083 40.273 1.00 68.38 634 ARG A N 1
ATOM 4792 C CA . ARG A 1 634 ? -0.153 6.079 39.285 1.00 68.38 634 ARG A CA 1
ATOM 4793 C C . ARG A 1 634 ? -1.676 6.130 39.146 1.00 68.38 634 ARG A C 1
ATOM 4795 O O . ARG A 1 634 ? -2.200 7.190 38.824 1.00 68.38 634 ARG A O 1
ATOM 4802 N N . ASN A 1 635 ? -2.373 5.026 39.418 1.00 64.31 635 ASN A N 1
ATOM 4803 C CA . ASN A 1 635 ? -3.827 4.911 39.298 1.00 64.31 635 ASN A CA 1
ATOM 4804 C C . ASN A 1 635 ? -4.484 4.547 40.650 1.00 64.31 635 ASN A C 1
ATOM 4806 O O . ASN A 1 635 ? -5.005 3.442 40.793 1.00 64.31 635 ASN A O 1
ATOM 4810 N N . PRO A 1 636 ? -4.497 5.455 41.647 1.00 57.19 636 PRO A N 1
ATOM 4811 C CA . PRO A 1 636 ? -4.978 5.169 43.006 1.00 57.19 636 PRO A CA 1
ATOM 4812 C C . PRO A 1 636 ? -6.508 5.035 43.142 1.00 57.19 636 PRO A C 1
ATOM 4814 O O . PRO A 1 636 ? -7.014 4.866 44.250 1.00 57.19 636 PRO A O 1
ATOM 4817 N N . GLN A 1 637 ? -7.278 5.124 42.051 1.00 53.16 637 GLN A N 1
ATOM 4818 C CA . GLN A 1 637 ? -8.739 5.047 42.109 1.00 53.16 637 GLN A CA 1
ATOM 4819 C C . GLN A 1 637 ? -9.232 3.599 42.188 1.00 53.16 637 GLN A C 1
ATOM 4821 O O . GLN A 1 637 ? -9.702 3.018 41.209 1.00 53.16 637 GLN A O 1
ATOM 4826 N N . HIS A 1 638 ? -9.167 3.018 43.382 1.00 53.34 638 HIS A N 1
ATOM 4827 C CA . HIS A 1 638 ? -9.952 1.832 43.702 1.00 53.34 638 HIS A CA 1
ATOM 4828 C C . HIS A 1 638 ? -11.412 2.253 43.914 1.00 53.34 638 HIS A C 1
ATOM 4830 O O . HIS A 1 638 ? -11.796 2.662 45.006 1.00 53.34 638 HIS A O 1
ATOM 4836 N N . HIS A 1 639 ? -12.228 2.181 42.860 1.00 51.62 639 HIS A N 1
ATOM 4837 C CA . HIS A 1 639 ? -13.680 2.233 43.022 1.00 51.62 639 HIS A CA 1
ATOM 4838 C C . HIS A 1 639 ? -14.094 1.034 43.887 1.00 51.62 639 HIS A C 1
ATOM 4840 O O . HIS A 1 639 ? -13.722 -0.106 43.594 1.00 51.62 639 HIS A O 1
ATOM 4846 N N . VAL A 1 640 ? -14.801 1.291 44.991 1.00 54.44 640 VAL A N 1
ATOM 4847 C CA . VAL A 1 640 ? -15.337 0.231 45.854 1.00 54.44 640 VAL A CA 1
ATOM 4848 C C . VAL A 1 640 ? -16.377 -0.537 45.044 1.00 54.44 640 VAL A C 1
ATOM 4850 O O . VAL A 1 640 ? -17.437 -0.003 44.736 1.00 54.44 640 VAL A O 1
ATOM 4853 N N . SER A 1 641 ? -16.073 -1.786 44.689 1.00 53.84 641 SER A N 1
ATOM 4854 C CA . SER A 1 641 ? -16.949 -2.603 43.840 1.00 53.84 641 SER A CA 1
ATOM 4855 C C . SER A 1 641 ? -18.180 -3.151 44.574 1.00 53.84 641 SER A C 1
ATOM 4857 O O . SER A 1 641 ? -19.168 -3.494 43.929 1.00 53.84 641 SER A O 1
ATOM 4859 N N . GLY A 1 642 ? -18.155 -3.221 45.910 1.00 62.47 642 GLY A N 1
ATOM 4860 C CA . GLY A 1 642 ? -19.279 -3.693 46.722 1.00 62.47 642 GLY A CA 1
ATOM 4861 C C . GLY A 1 642 ? -18.915 -4.049 48.168 1.00 62.47 642 GLY A C 1
ATOM 4862 O O . GLY A 1 642 ? -17.761 -3.930 48.582 1.00 62.47 642 GLY A O 1
ATOM 4863 N N . PHE A 1 643 ? -19.904 -4.516 48.932 1.00 64.56 643 PHE A N 1
ATOM 4864 C CA . PHE A 1 643 ? -19.807 -4.909 50.341 1.00 64.56 643 PHE A CA 1
ATOM 4865 C C . PHE A 1 643 ? -20.154 -6.387 50.541 1.00 64.56 643 PHE A C 1
ATOM 4867 O O . PHE A 1 643 ? -21.109 -6.881 49.954 1.00 64.56 643 PHE A O 1
ATOM 4874 N N . PHE A 1 644 ? -19.445 -7.081 51.436 1.00 64.31 644 PHE A N 1
ATOM 4875 C CA . PHE A 1 644 ? -19.865 -8.401 51.919 1.00 64.31 644 PHE A CA 1
ATOM 4876 C C . PHE A 1 644 ? -20.723 -8.253 53.180 1.00 64.31 644 PHE A C 1
ATOM 4878 O O . PHE A 1 644 ? -20.235 -7.824 54.225 1.00 64.31 644 PHE A O 1
ATOM 4885 N N . LEU A 1 645 ? -21.995 -8.634 53.092 1.00 64.69 645 LEU A N 1
ATOM 4886 C CA . LEU A 1 645 ? -22.935 -8.673 54.204 1.00 64.69 645 LEU A CA 1
ATOM 4887 C C . LEU A 1 645 ? -23.063 -10.105 54.733 1.00 64.69 645 LEU A C 1
ATOM 4889 O O . LEU A 1 645 ? -23.454 -11.019 54.008 1.00 64.69 645 LEU A O 1
ATOM 4893 N N . GLN A 1 646 ? -22.779 -10.305 56.020 1.00 64.50 646 GLN A N 1
ATOM 4894 C CA . GLN A 1 646 ? -23.015 -11.581 56.694 1.00 64.50 646 GLN A CA 1
ATOM 4895 C C . GLN A 1 646 ? -24.427 -11.594 57.297 1.00 64.50 646 GLN A C 1
ATOM 4897 O O . GLN A 1 646 ? -24.701 -10.882 58.265 1.00 64.50 646 GLN A O 1
ATOM 4902 N N . LYS A 1 647 ? -25.334 -12.407 56.741 1.00 58.03 647 LYS A N 1
ATOM 4903 C CA . LYS A 1 647 ? -26.687 -12.604 57.281 1.00 58.03 647 LYS A CA 1
ATOM 4904 C C . LYS A 1 647 ? -26.681 -13.725 58.321 1.00 58.03 647 LYS A C 1
ATOM 4906 O O . LYS A 1 647 ? -26.313 -14.864 58.034 1.00 58.03 647 LYS A O 1
ATOM 4911 N N . PHE A 1 648 ? -27.122 -13.398 59.532 1.00 55.44 648 PHE A N 1
ATOM 4912 C CA . PHE A 1 648 ? -27.327 -14.358 60.614 1.00 55.44 648 PHE A CA 1
ATOM 4913 C C . PHE A 1 648 ? -28.791 -14.807 60.630 1.00 55.44 648 PHE A C 1
ATOM 4915 O O . PHE A 1 648 ? -29.661 -14.075 61.094 1.00 55.44 648 PHE A O 1
ATOM 4922 N N . LEU A 1 649 ? -29.066 -16.013 60.131 1.00 50.41 649 LEU A N 1
ATOM 4923 C CA . LEU A 1 649 ? -30.359 -16.675 60.308 1.00 50.41 649 LEU A CA 1
ATOM 4924 C C . LEU A 1 649 ? -30.231 -17.679 61.456 1.00 50.41 649 LEU A C 1
ATOM 4926 O O . LEU A 1 649 ? -29.416 -18.595 61.396 1.00 50.41 649 LEU A O 1
ATOM 4930 N N . PHE A 1 650 ? -31.042 -17.505 62.503 1.00 46.50 650 PHE A N 1
ATOM 4931 C CA . PHE A 1 650 ? -31.009 -18.297 63.746 1.00 46.50 650 PHE A CA 1
ATOM 4932 C C . PHE A 1 650 ? -31.212 -19.819 63.554 1.00 46.50 650 PHE A C 1
ATOM 4934 O O . PHE A 1 650 ? -31.009 -20.573 64.501 1.00 46.50 650 PHE A O 1
ATOM 4941 N N . LEU A 1 651 ? -31.596 -20.271 62.354 1.00 45.47 651 LEU A N 1
ATOM 4942 C CA . LEU A 1 651 ? -31.962 -21.658 62.037 1.00 45.47 651 LEU A CA 1
ATOM 4943 C C . LEU A 1 651 ? -31.018 -22.365 61.045 1.00 45.47 651 LEU A C 1
ATOM 4945 O O . LEU A 1 651 ? -31.148 -23.574 60.875 1.00 45.47 651 LEU A O 1
ATOM 4949 N N . GLU A 1 652 ? -30.073 -21.669 60.401 1.00 47.94 652 GLU A N 1
ATOM 4950 C CA . GLU A 1 652 ? -29.180 -22.291 59.408 1.00 47.94 652 GLU A CA 1
ATOM 4951 C C . GLU A 1 652 ? -27.807 -22.677 59.989 1.00 47.94 652 GLU A C 1
ATOM 4953 O O . GLU A 1 652 ? -27.277 -22.071 60.928 1.00 47.94 652 GLU A O 1
ATOM 4958 N N . GLN A 1 653 ? -27.230 -23.742 59.427 1.00 44.94 653 GLN A N 1
ATOM 4959 C CA . GLN A 1 653 ? -25.967 -24.344 59.866 1.00 44.94 653 GLN A CA 1
ATOM 4960 C C . GLN A 1 653 ? -24.729 -23.549 59.393 1.00 44.94 653 GLN A C 1
ATOM 4962 O O . GLN A 1 653 ? -23.639 -23.758 59.918 1.00 44.94 653 GLN A O 1
ATOM 4967 N N . TYR A 1 654 ? -24.908 -22.570 58.492 1.00 51.66 654 TYR A N 1
ATOM 4968 C CA . TYR A 1 654 ? -23.850 -21.727 57.923 1.00 51.66 654 TYR A CA 1
ATOM 4969 C C . TYR A 1 654 ? -24.282 -20.253 57.861 1.00 51.66 654 TYR A C 1
ATOM 4971 O O . TYR A 1 654 ? -25.451 -19.955 57.634 1.00 51.66 654 TYR A O 1
ATOM 4979 N N . SER A 1 655 ? -23.348 -19.311 58.041 1.00 55.00 655 SER A N 1
ATOM 4980 C CA . SER A 1 655 ? -23.632 -17.892 57.792 1.00 55.00 655 SER A CA 1
ATOM 4981 C C . SER A 1 655 ? -23.676 -17.627 56.289 1.00 55.00 655 SER A C 1
ATOM 4983 O O . SER A 1 655 ? -22.671 -17.833 55.604 1.00 55.00 655 SER A O 1
ATOM 4985 N N . LYS A 1 656 ? -24.810 -17.148 55.774 1.00 58.84 656 LYS A N 1
ATOM 4986 C CA . LYS A 1 656 ? -24.938 -16.776 54.363 1.00 58.84 656 LYS A CA 1
ATOM 4987 C C . LYS A 1 656 ? -24.269 -15.418 54.142 1.00 58.84 656 LYS A C 1
ATOM 4989 O O . LYS A 1 656 ? -24.647 -14.429 54.772 1.00 58.84 656 LYS A O 1
ATOM 4994 N N . LEU A 1 657 ? -23.252 -15.387 53.284 1.00 66.00 657 LEU A N 1
ATOM 4995 C CA . LEU A 1 657 ? -22.596 -14.161 52.836 1.00 66.00 657 LEU A CA 1
ATOM 4996 C C . LEU A 1 657 ? -23.257 -13.693 51.542 1.00 66.00 657 LEU A C 1
ATOM 4998 O O . LEU A 1 657 ? -23.471 -14.482 50.625 1.00 66.00 657 LEU A O 1
ATOM 5002 N N . GLU A 1 658 ? -23.590 -12.414 51.486 1.00 64.50 658 GLU A N 1
ATOM 5003 C CA . GLU A 1 658 ? -24.156 -11.754 50.315 1.00 64.50 658 GLU A CA 1
ATOM 5004 C C . GLU A 1 658 ? -23.211 -10.633 49.895 1.00 64.50 658 GLU A C 1
ATOM 5006 O O . GLU A 1 658 ? -22.767 -9.858 50.740 1.00 64.50 658 GLU A O 1
ATOM 5011 N N . PHE A 1 659 ? -22.864 -10.565 48.612 1.00 66.00 659 PHE A N 1
ATOM 5012 C CA . PHE A 1 659 ? -22.086 -9.455 48.072 1.00 66.00 659 PHE A CA 1
ATOM 5013 C C . PHE A 1 659 ? -23.045 -8.445 47.445 1.00 66.00 659 PHE A C 1
ATOM 5015 O O . PHE A 1 659 ? -23.801 -8.795 46.546 1.00 66.00 659 PHE A O 1
ATOM 5022 N N . ILE A 1 660 ? -23.030 -7.214 47.945 1.00 64.19 660 ILE A N 1
ATOM 5023 C CA . ILE A 1 660 ? -23.874 -6.111 47.485 1.00 64.19 660 ILE A CA 1
ATOM 5024 C C . ILE A 1 660 ? -22.995 -5.181 46.655 1.00 64.19 660 ILE A C 1
ATOM 5026 O O . ILE A 1 660 ? -22.071 -4.581 47.200 1.00 64.19 660 ILE A O 1
ATOM 5030 N N . THR A 1 661 ? -23.256 -5.062 45.355 1.00 60.66 661 THR A N 1
ATOM 5031 C CA . THR A 1 661 ? -22.513 -4.156 44.468 1.00 60.66 661 THR A CA 1
ATOM 5032 C C . THR A 1 661 ? -22.923 -2.699 44.700 1.00 60.66 661 THR A C 1
ATOM 5034 O O . THR A 1 661 ? -24.084 -2.402 44.976 1.00 60.66 661 THR A O 1
ATOM 5037 N N . CYS A 1 662 ? -21.963 -1.773 44.613 1.00 56.00 662 CYS A N 1
ATOM 5038 C CA . CYS A 1 662 ? -22.238 -0.331 44.732 1.00 56.00 662 CYS A CA 1
ATOM 5039 C C . CYS A 1 662 ? -22.705 0.292 43.404 1.00 56.00 662 CYS A C 1
ATOM 5041 O O . CYS A 1 662 ? -23.424 1.287 43.403 1.00 56.00 662 CYS A O 1
ATOM 5043 N N . GLU A 1 663 ? -22.306 -0.299 42.279 1.00 49.97 663 GLU A N 1
ATOM 5044 C CA . GLU A 1 663 ? -22.736 0.057 40.928 1.00 49.97 663 GLU A CA 1
ATOM 5045 C C . GLU A 1 663 ? -23.637 -1.085 40.448 1.00 49.97 663 GLU A C 1
ATOM 5047 O O . GLU A 1 663 ? -23.191 -2.227 40.410 1.00 49.97 663 GLU A O 1
ATOM 5052 N N . GLY A 1 664 ? -24.913 -0.819 40.156 1.00 45.91 664 GLY A N 1
ATOM 5053 C CA . GLY A 1 664 ? -25.954 -1.828 39.884 1.00 45.91 664 GLY A CA 1
ATOM 5054 C C . GLY A 1 664 ? -25.788 -2.675 38.609 1.00 45.91 664 GLY A C 1
ATOM 5055 O O . GLY A 1 664 ? -26.783 -2.973 37.955 1.00 45.91 664 GLY A O 1
ATOM 5056 N N . GLN A 1 665 ? -24.562 -3.033 38.222 1.00 43.06 665 GLN A N 1
ATOM 5057 C CA . GLN A 1 665 ? -24.248 -3.972 37.148 1.00 43.06 665 GLN A CA 1
ATOM 5058 C C . GLN A 1 665 ? -23.769 -5.309 37.738 1.00 43.06 665 GLN A C 1
ATOM 5060 O O . GLN A 1 665 ? -22.729 -5.384 38.390 1.00 43.06 665 GLN A O 1
ATOM 5065 N N . ASP A 1 666 ? -24.527 -6.373 37.470 1.00 43.62 666 ASP A N 1
ATOM 5066 C CA . ASP A 1 666 ? -24.324 -7.744 37.972 1.00 43.62 666 ASP A CA 1
ATOM 5067 C C . ASP A 1 666 ? -23.122 -8.498 37.356 1.00 43.62 666 ASP A C 1
ATOM 5069 O O . ASP A 1 666 ? -22.857 -9.649 37.703 1.00 43.62 666 ASP A O 1
ATOM 5073 N N . ASP A 1 667 ? -22.352 -7.887 36.453 1.00 40.59 667 ASP A N 1
ATOM 5074 C CA . ASP A 1 667 ? -21.498 -8.638 35.516 1.00 40.59 667 ASP A CA 1
ATOM 5075 C C . ASP A 1 667 ? -20.199 -9.236 36.094 1.00 40.59 667 ASP A C 1
ATOM 5077 O O . ASP A 1 667 ? -19.440 -9.876 35.362 1.00 40.59 667 ASP A O 1
ATOM 5081 N N . ALA A 1 668 ? -19.914 -9.088 37.393 1.00 46.88 668 ALA A N 1
ATOM 5082 C CA . ALA A 1 668 ? -18.771 -9.764 38.021 1.00 46.88 668 ALA A CA 1
ATOM 5083 C C . ALA A 1 668 ? -18.846 -9.853 39.557 1.00 46.88 668 ALA A C 1
ATOM 5085 O O . ALA A 1 668 ? -17.834 -9.636 40.229 1.00 46.88 668 ALA A O 1
ATOM 5086 N N . ALA A 1 669 ? -20.000 -10.162 40.155 1.00 45.97 669 ALA A N 1
ATOM 5087 C CA . ALA A 1 669 ? -20.011 -10.475 41.586 1.00 45.97 669 ALA A CA 1
ATOM 5088 C C . ALA A 1 669 ? -19.184 -11.762 41.826 1.00 45.97 669 ALA A C 1
ATOM 5090 O O . ALA A 1 669 ? -19.541 -12.814 41.288 1.00 45.97 669 ALA A O 1
ATOM 5091 N N . PRO A 1 670 ? -18.065 -11.730 42.587 1.00 52.84 670 PRO A N 1
ATOM 5092 C CA . PRO A 1 670 ? -17.397 -12.961 42.986 1.00 52.84 670 PRO A CA 1
ATOM 5093 C C . PRO A 1 670 ? -18.415 -13.790 43.763 1.00 52.84 670 PRO A C 1
ATOM 5095 O O . PRO A 1 670 ? -19.010 -13.284 44.711 1.00 52.84 670 PRO A O 1
ATOM 5098 N N . GLU A 1 671 ? -18.639 -15.032 43.331 1.00 50.44 671 GLU A N 1
ATOM 5099 C CA . GLU A 1 671 ? -19.555 -15.974 43.977 1.00 50.44 671 GLU A CA 1
ATOM 5100 C C . GLU A 1 671 ? -19.341 -15.904 45.506 1.00 50.44 671 GLU A C 1
ATOM 5102 O O . GLU A 1 671 ? -18.265 -16.275 45.985 1.00 50.44 671 GLU A O 1
ATOM 5107 N N . PRO A 1 672 ? -20.294 -15.348 46.282 1.00 53.97 672 PRO A N 1
ATOM 5108 C CA . PRO A 1 672 ? -20.029 -14.850 47.638 1.00 53.97 672 PRO A CA 1
ATOM 5109 C C . PRO A 1 672 ? -19.821 -15.966 48.670 1.00 53.97 672 PRO A C 1
ATOM 5111 O O . PRO A 1 672 ? -19.631 -15.713 49.861 1.00 53.97 672 PRO A O 1
ATOM 5114 N N . SER A 1 673 ? -19.850 -17.222 48.230 1.00 60.75 673 SER A N 1
ATOM 5115 C CA . SER A 1 673 ? -19.655 -18.383 49.073 1.00 60.75 673 SER A CA 1
ATOM 5116 C C . SER A 1 673 ? -18.174 -18.554 49.430 1.00 60.75 673 SER A C 1
ATOM 5118 O O . SER A 1 673 ? -17.364 -18.969 48.599 1.00 60.75 673 SER A O 1
ATOM 5120 N N . LEU A 1 674 ? -17.826 -18.362 50.706 1.00 67.88 674 LEU A N 1
ATOM 5121 C CA . LEU A 1 674 ? -16.554 -18.832 51.283 1.00 67.88 674 LEU A CA 1
ATOM 5122 C C . LEU A 1 674 ? -16.480 -20.374 51.399 1.00 67.88 674 LEU A C 1
ATOM 5124 O O . LEU A 1 674 ? -15.644 -20.901 52.125 1.00 67.88 674 LEU A O 1
ATOM 5128 N N . CYS A 1 675 ? -17.329 -21.111 50.673 1.00 64.50 675 CYS A N 1
ATOM 5129 C CA . CYS A 1 675 ? -17.404 -22.575 50.667 1.00 64.50 675 CYS A CA 1
ATOM 5130 C C . CYS A 1 675 ? -16.134 -23.266 50.148 1.00 64.50 675 CYS A C 1
ATOM 5132 O O . CYS A 1 675 ? -15.999 -24.470 50.312 1.00 64.50 675 CYS A O 1
ATOM 5134 N N . PHE A 1 676 ? -15.206 -22.526 49.531 1.00 70.75 676 PHE A N 1
ATOM 5135 C CA . PHE A 1 676 ? -13.892 -23.048 49.140 1.00 70.75 676 PHE A CA 1
ATOM 5136 C C . PHE A 1 676 ? -12.935 -23.233 50.330 1.00 70.75 676 PHE A C 1
ATOM 5138 O O . PHE A 1 676 ? -11.853 -23.785 50.154 1.00 70.75 676 PHE A O 1
ATOM 5145 N N . ILE A 1 677 ? -13.296 -22.749 51.523 1.00 74.25 677 ILE A N 1
ATOM 5146 C CA . ILE A 1 677 ? -12.562 -23.024 52.758 1.00 74.25 677 ILE A CA 1
ATOM 5147 C C . ILE A 1 677 ? -13.134 -24.310 53.356 1.00 74.25 677 ILE A C 1
ATOM 5149 O O . ILE A 1 677 ? -14.280 -24.337 53.803 1.00 74.25 677 ILE A O 1
ATOM 5153 N N . GLU A 1 678 ? -12.326 -25.366 53.373 1.00 69.62 678 GLU A N 1
ATOM 5154 C CA . GLU A 1 678 ? -12.685 -26.667 53.943 1.00 69.62 678 GLU A CA 1
ATOM 5155 C C . GLU A 1 678 ? -12.631 -26.617 55.486 1.00 69.62 678 GLU A C 1
ATOM 5157 O O . GLU A 1 678 ? -11.684 -27.093 56.113 1.00 69.62 678 GLU A O 1
ATOM 5162 N N . ASP A 1 679 ? -13.628 -25.981 56.110 1.00 71.19 679 ASP A N 1
ATOM 5163 C CA . ASP A 1 679 ? -13.846 -25.982 57.565 1.00 71.19 679 ASP A CA 1
ATOM 5164 C C . ASP A 1 679 ? -15.248 -26.532 57.877 1.00 71.19 679 ASP A C 1
ATOM 5166 O O . ASP A 1 679 ? -16.271 -25.986 57.458 1.00 71.19 679 ASP A O 1
ATOM 5170 N N . ASP A 1 680 ? -15.285 -27.631 58.626 1.00 67.12 680 ASP A N 1
ATOM 5171 C CA . ASP A 1 680 ? -16.485 -28.352 59.045 1.00 67.12 680 ASP A CA 1
ATOM 5172 C C . ASP A 1 680 ? -17.374 -27.540 60.004 1.00 67.12 680 ASP A C 1
ATOM 5174 O O . ASP A 1 680 ? -18.576 -27.790 60.097 1.00 67.12 680 ASP A O 1
ATOM 5178 N N . GLN A 1 681 ? -16.809 -26.529 60.672 1.00 68.31 681 GLN A N 1
ATOM 5179 C CA . GLN A 1 681 ? -17.480 -25.698 61.679 1.00 68.31 681 GLN A CA 1
ATOM 5180 C C . GLN A 1 681 ? -18.011 -24.362 61.127 1.00 68.31 681 GLN A C 1
ATOM 5182 O O . GLN A 1 681 ? -18.567 -23.550 61.878 1.00 68.31 681 GLN A O 1
ATOM 5187 N N . GLY A 1 682 ? -17.849 -24.126 59.820 1.00 71.06 682 GLY A N 1
ATOM 5188 C CA . GLY A 1 682 ? -18.222 -22.884 59.144 1.00 71.06 682 GLY A CA 1
ATOM 5189 C C . GLY A 1 682 ? -17.275 -21.716 59.447 1.00 71.06 682 GLY A C 1
ATOM 5190 O O . GLY A 1 682 ? -16.552 -21.706 60.442 1.00 71.06 682 GLY A O 1
ATOM 5191 N N . VAL A 1 683 ? -17.286 -20.695 58.585 1.00 76.44 683 VAL A N 1
ATOM 5192 C CA . VAL A 1 683 ? -16.305 -19.596 58.601 1.00 76.44 683 VAL A CA 1
ATOM 5193 C C . VAL A 1 683 ? -16.983 -18.244 58.834 1.00 76.44 683 VAL A C 1
ATOM 5195 O O . VAL A 1 683 ? -18.034 -17.955 58.271 1.00 76.44 683 VAL A O 1
ATOM 5198 N N . CYS A 1 684 ? -16.357 -17.396 59.649 1.00 77.00 684 CYS A N 1
ATOM 5199 C CA . CYS A 1 684 ? -16.806 -16.051 59.999 1.00 77.00 684 CYS A CA 1
ATOM 5200 C C . CYS A 1 684 ? -15.729 -15.012 59.679 1.00 77.00 684 CYS A C 1
ATOM 5202 O O . CYS A 1 684 ? -14.556 -15.235 59.978 1.00 77.00 684 CYS A O 1
ATOM 5204 N N . ILE A 1 685 ? -16.110 -13.872 59.102 1.00 79.88 685 ILE A N 1
ATOM 5205 C CA . ILE A 1 685 ? -15.177 -12.786 58.778 1.00 79.88 685 ILE A CA 1
ATOM 5206 C C . ILE A 1 685 ? -14.903 -11.972 60.049 1.00 79.88 685 ILE A C 1
ATOM 5208 O O . ILE A 1 685 ? -15.825 -11.472 60.684 1.00 79.88 685 ILE A O 1
ATOM 5212 N N . GLN A 1 686 ? -13.629 -11.842 60.418 1.00 80.31 686 GLN A N 1
ATOM 5213 C CA . GLN A 1 686 ? -13.176 -11.064 61.575 1.00 80.31 686 GLN A CA 1
ATOM 5214 C C . GLN A 1 686 ? -12.715 -9.659 61.179 1.00 80.31 686 GLN A C 1
ATOM 5216 O O . GLN A 1 686 ? -13.018 -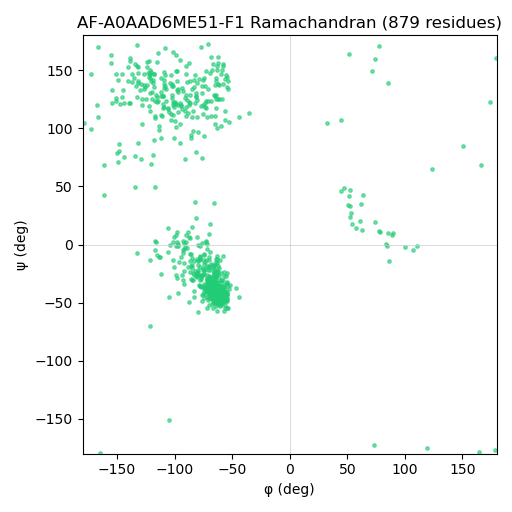8.698 61.876 1.00 80.31 686 GLN A O 1
ATOM 5221 N N . HIS A 1 687 ? -11.981 -9.528 60.070 1.00 84.50 687 HIS A N 1
ATOM 5222 C CA . HIS A 1 687 ? -11.462 -8.242 59.596 1.00 84.50 687 HIS A CA 1
ATOM 5223 C C . HIS A 1 687 ? -11.225 -8.275 58.080 1.00 84.50 687 HIS A C 1
ATOM 5225 O O . HIS A 1 687 ? -11.005 -9.343 57.509 1.00 84.50 687 HIS A O 1
ATOM 5231 N N . SER A 1 688 ? -11.225 -7.115 57.426 1.00 82.62 688 SER A N 1
ATOM 5232 C CA . SER A 1 688 ? -10.943 -6.969 55.993 1.00 82.62 688 SER A CA 1
ATOM 5233 C C . SER A 1 688 ? -9.971 -5.820 55.761 1.00 82.62 688 SER A C 1
ATOM 5235 O O . SER A 1 688 ? -10.139 -4.756 56.349 1.00 82.62 688 SER A O 1
ATOM 5237 N N . CYS A 1 689 ? -8.976 -6.003 54.895 1.00 80.88 689 CYS A N 1
ATOM 5238 C CA . CYS A 1 689 ? -8.016 -4.950 54.567 1.00 80.88 689 CYS A CA 1
ATOM 5239 C C . CYS A 1 689 ? -7.492 -5.126 53.136 1.00 80.88 689 CYS A C 1
ATOM 5241 O O . CYS A 1 689 ? -6.973 -6.192 52.803 1.00 80.88 689 CYS A O 1
ATOM 5243 N N . ASN A 1 690 ? -7.650 -4.097 52.291 1.00 74.88 690 ASN A N 1
ATOM 5244 C CA . ASN A 1 690 ? -7.126 -4.031 50.916 1.00 74.88 690 ASN A CA 1
ATOM 5245 C C . ASN A 1 690 ? -7.338 -5.314 50.082 1.00 74.88 690 ASN A C 1
ATOM 5247 O O . ASN A 1 690 ? -6.428 -5.821 49.427 1.00 74.88 690 ASN A O 1
ATOM 5251 N N . GLY A 1 691 ? -8.558 -5.863 50.125 1.00 72.69 691 GLY A N 1
ATOM 5252 C CA . GLY A 1 691 ? -8.961 -7.040 49.342 1.00 72.69 691 GLY A CA 1
ATOM 5253 C C . GLY A 1 691 ? -8.623 -8.405 49.959 1.00 72.69 691 GLY A C 1
ATOM 5254 O O . GLY A 1 691 ? -8.988 -9.430 49.382 1.00 72.69 691 GLY A O 1
ATOM 5255 N N . LEU A 1 692 ? -7.971 -8.444 51.126 1.00 83.00 692 LEU A N 1
ATOM 5256 C CA . LEU A 1 692 ? -7.805 -9.657 51.930 1.00 83.00 692 LEU A CA 1
ATOM 5257 C C . LEU A 1 692 ? -8.849 -9.711 53.046 1.00 83.00 692 LEU A C 1
ATOM 5259 O O . LEU A 1 692 ? -9.140 -8.698 53.688 1.00 83.00 692 LEU A O 1
ATOM 5263 N N . LEU A 1 693 ? -9.371 -10.909 53.310 1.00 85.31 693 LEU A N 1
ATOM 5264 C CA . LEU A 1 693 ? -10.265 -11.173 54.433 1.00 85.31 693 LEU A CA 1
ATOM 5265 C C . LEU A 1 693 ? -9.561 -12.069 55.456 1.00 85.31 693 LEU A C 1
ATOM 5267 O O . LEU A 1 693 ? -8.987 -13.103 55.112 1.00 85.31 693 LEU A O 1
ATOM 5271 N N . LEU A 1 694 ? -9.622 -11.665 56.721 1.00 86.81 694 LEU A N 1
ATOM 5272 C CA . LEU A 1 694 ? -9.244 -12.478 57.868 1.00 86.81 694 LEU A CA 1
ATOM 5273 C C . LEU A 1 694 ? -10.501 -13.151 58.408 1.00 86.81 694 LEU A C 1
ATOM 5275 O O . LEU A 1 694 ? -11.440 -12.475 58.829 1.00 86.81 694 LEU A O 1
ATOM 5279 N N . CYS A 1 695 ? -10.499 -14.475 58.426 1.00 86.19 695 CYS A N 1
ATOM 5280 C CA . CYS A 1 695 ? -11.626 -15.285 58.850 1.00 86.19 695 CYS A CA 1
ATOM 5281 C C . CYS A 1 695 ? -11.259 -16.220 60.011 1.00 86.19 695 CYS A C 1
ATOM 5283 O O . CYS A 1 695 ? -10.092 -16.555 60.213 1.00 86.19 695 CYS A O 1
ATOM 5285 N N . SER A 1 696 ? -12.258 -16.665 60.771 1.00 84.88 696 SER A N 1
ATOM 5286 C CA . SER A 1 696 ? -12.111 -17.672 61.826 1.00 84.88 696 SER A CA 1
ATOM 5287 C C . SER A 1 696 ? -13.268 -18.663 61.827 1.00 84.88 696 SER A C 1
ATOM 5289 O O . SER A 1 696 ? -14.350 -18.348 61.334 1.00 84.88 696 SER A O 1
ATOM 5291 N N . SER A 1 697 ? -13.071 -19.828 62.438 1.00 82.38 697 SER A N 1
ATOM 5292 C CA . SER A 1 697 ? -14.134 -20.826 62.601 1.00 82.38 697 SER A CA 1
ATOM 5293 C C . SER A 1 697 ? -15.300 -20.271 63.448 1.00 82.38 697 SER A C 1
ATOM 5295 O O . SER A 1 697 ? -15.081 -19.565 64.440 1.00 82.38 697 SER A O 1
ATOM 5297 N N . PHE A 1 698 ? -16.542 -20.539 63.031 1.00 68.00 698 PHE A N 1
ATOM 5298 C CA . PHE A 1 698 ? -17.766 -19.871 63.502 1.00 68.00 698 PHE A CA 1
ATOM 5299 C C . PHE A 1 698 ? -18.374 -20.489 64.776 1.00 68.00 698 PHE A C 1
ATOM 5301 O O . PHE A 1 698 ? -18.979 -19.762 65.566 1.00 68.00 698 PHE A O 1
ATOM 5308 N N . ARG A 1 699 ? -18.198 -21.800 65.014 1.00 63.03 699 ARG A N 1
ATOM 5309 C CA . ARG A 1 699 ? -18.824 -22.542 66.135 1.00 63.03 699 ARG A CA 1
ATOM 5310 C C . ARG A 1 699 ? -17.868 -23.472 66.899 1.00 63.03 699 ARG A C 1
ATOM 5312 O O . ARG A 1 699 ? -18.188 -24.625 67.154 1.00 63.03 699 ARG A O 1
ATOM 5319 N N . CYS A 1 700 ? -16.706 -22.974 67.307 1.00 65.06 700 CYS A N 1
ATOM 5320 C CA . CYS A 1 700 ? -15.741 -23.749 68.094 1.00 65.06 700 CYS A CA 1
ATOM 5321 C C . CYS A 1 700 ? -15.374 -23.056 69.418 1.00 65.06 700 CYS A C 1
ATOM 5323 O O . CYS A 1 700 ? -15.401 -21.820 69.521 1.00 65.06 700 CYS A O 1
ATOM 5325 N N . HIS A 1 701 ? -14.985 -23.860 70.414 1.00 67.31 701 HIS A N 1
ATOM 5326 C CA . HIS A 1 701 ? -14.301 -23.367 71.612 1.00 67.31 701 HIS A CA 1
ATOM 5327 C C . HIS A 1 701 ? -13.005 -22.633 71.219 1.00 67.31 701 HIS A C 1
ATOM 5329 O O . HIS A 1 701 ? -12.439 -22.891 70.154 1.00 67.31 701 HIS A O 1
ATOM 5335 N N . GLU A 1 702 ? -12.541 -21.693 72.052 1.00 67.00 702 GLU A N 1
ATOM 5336 C CA . GLU A 1 702 ? -11.355 -20.876 71.734 1.00 67.00 702 GLU A CA 1
ATOM 5337 C C . GLU A 1 702 ? -10.104 -21.721 71.463 1.00 67.00 702 GLU A C 1
ATOM 5339 O O . GLU A 1 702 ? -9.351 -21.402 70.542 1.00 67.00 702 GLU A O 1
ATOM 5344 N N . ASP A 1 703 ? -9.948 -22.843 72.171 1.00 67.00 703 ASP A N 1
ATOM 5345 C CA . ASP A 1 703 ? -8.827 -23.768 71.987 1.00 67.00 703 ASP A CA 1
ATOM 5346 C C . ASP A 1 703 ? -8.819 -24.445 70.608 1.00 67.00 703 ASP A C 1
ATOM 5348 O O . ASP A 1 703 ? -7.745 -24.736 70.076 1.00 67.00 703 ASP A O 1
ATOM 5352 N N . ASP A 1 704 ? -9.982 -24.624 69.976 1.00 73.62 704 ASP A N 1
ATOM 5353 C CA . ASP A 1 704 ? -10.134 -25.283 68.670 1.00 73.62 704 ASP A CA 1
ATOM 5354 C C . ASP A 1 704 ? -10.254 -24.303 67.498 1.00 73.62 704 ASP A C 1
ATOM 5356 O O . ASP A 1 704 ? -10.305 -24.715 66.337 1.00 73.62 704 ASP A O 1
ATOM 5360 N N . ARG A 1 705 ? -10.239 -22.992 67.768 1.00 82.38 705 ARG A N 1
ATOM 5361 C CA . ARG A 1 705 ? -10.425 -21.970 66.735 1.00 82.38 705 ARG A CA 1
ATOM 5362 C C . ARG A 1 705 ? -9.252 -21.907 65.764 1.00 82.38 705 ARG A C 1
ATOM 5364 O O . ARG A 1 705 ? -8.104 -21.675 66.152 1.00 82.38 705 ARG A O 1
ATOM 5371 N N . LYS A 1 706 ? -9.562 -22.062 64.475 1.00 85.81 706 LYS A N 1
ATOM 5372 C CA . LYS A 1 706 ? -8.629 -21.856 63.364 1.00 85.81 706 LYS A CA 1
ATOM 5373 C C . LYS A 1 706 ? -8.842 -20.465 62.768 1.00 85.81 706 LYS A C 1
ATOM 5375 O O . LYS A 1 706 ? -9.948 -19.922 62.804 1.00 85.81 706 LYS A O 1
ATOM 5380 N N . TYR A 1 707 ? -7.764 -19.889 62.242 1.00 87.75 707 TYR A N 1
ATOM 5381 C CA . TYR A 1 707 ? -7.772 -18.593 61.567 1.00 87.75 707 TYR A CA 1
ATOM 5382 C C . TYR A 1 707 ? -7.274 -18.754 60.134 1.00 87.75 707 TYR A C 1
ATOM 5384 O O . TYR A 1 707 ? -6.325 -19.498 59.881 1.00 87.75 707 TYR A O 1
ATOM 5392 N N . TYR A 1 708 ? -7.897 -18.032 59.212 1.00 87.81 708 TYR A N 1
ATOM 5393 C CA . TYR A 1 708 ? -7.653 -18.128 57.780 1.00 87.81 708 TYR A CA 1
ATOM 5394 C C . TYR A 1 708 ? -7.476 -16.737 57.180 1.00 87.81 708 TYR A C 1
ATOM 5396 O O . TYR A 1 708 ? -8.220 -15.819 57.517 1.00 87.81 708 TYR A O 1
ATOM 5404 N N . ILE A 1 709 ? -6.526 -16.587 56.261 1.00 88.25 709 ILE A N 1
ATOM 5405 C CA . ILE A 1 709 ? -6.480 -15.454 55.333 1.00 88.25 709 ILE A CA 1
ATOM 5406 C C . ILE A 1 709 ? -7.008 -15.935 53.998 1.00 88.25 709 ILE A C 1
ATOM 5408 O O . ILE A 1 709 ? -6.468 -16.890 53.441 1.00 88.25 709 ILE A O 1
ATOM 5412 N N . CYS A 1 710 ? -8.045 -15.289 53.477 1.00 83.19 710 CYS A N 1
ATOM 5413 C CA . CYS A 1 710 ? -8.604 -15.643 52.184 1.00 83.19 710 CYS A CA 1
ATOM 5414 C C . CYS A 1 710 ? -8.613 -14.462 51.214 1.00 83.19 710 CYS A C 1
ATOM 5416 O O . CYS A 1 710 ? -8.749 -13.293 51.589 1.00 83.19 710 CYS A O 1
ATOM 5418 N N . LYS A 1 711 ? -8.440 -14.810 49.937 1.00 82.62 711 LYS A N 1
ATOM 5419 C CA . LYS A 1 711 ? -8.551 -13.905 48.799 1.00 82.62 711 LYS A CA 1
ATOM 5420 C C . LYS A 1 711 ? -9.763 -14.339 47.967 1.00 82.62 711 LYS A C 1
ATOM 5422 O O . LYS A 1 711 ? -9.643 -15.279 47.175 1.00 82.62 711 LYS A O 1
ATOM 5427 N N . PRO A 1 712 ? -10.928 -13.683 48.136 1.00 68.62 712 PRO A N 1
ATOM 5428 C CA . PRO A 1 712 ? -12.185 -14.120 47.522 1.00 68.62 712 PRO A CA 1
ATOM 5429 C C . PRO A 1 712 ? -12.111 -14.217 45.997 1.00 68.62 712 PRO A C 1
ATOM 5431 O O . PRO A 1 712 ? -12.609 -15.170 45.410 1.00 68.62 712 PRO A O 1
ATOM 5434 N N . THR A 1 713 ? -11.414 -13.277 45.352 1.00 66.31 713 THR A N 1
ATOM 5435 C CA . THR A 1 713 ? -11.305 -13.200 43.886 1.00 66.31 713 THR A CA 1
ATOM 5436 C C . THR A 1 713 ? -10.580 -14.397 43.269 1.00 66.31 713 THR A C 1
ATOM 5438 O O . THR A 1 713 ? -10.885 -14.782 42.147 1.00 66.31 713 THR A O 1
ATOM 5441 N N . THR A 1 714 ? -9.610 -14.986 43.976 1.00 68.31 714 THR A N 1
ATOM 5442 C CA . THR A 1 714 ? -8.820 -16.125 43.473 1.00 68.31 714 THR A CA 1
ATOM 5443 C C . THR A 1 714 ? -9.241 -17.459 44.082 1.00 68.31 714 THR A C 1
ATOM 5445 O O . THR A 1 714 ? -8.634 -18.472 43.748 1.00 68.31 714 THR A O 1
ATOM 5448 N N . LYS A 1 715 ? -10.242 -17.475 44.977 1.00 73.19 715 LYS A N 1
ATOM 5449 C CA . LYS A 1 715 ? -10.682 -18.663 45.734 1.00 73.19 715 LYS A CA 1
ATOM 5450 C C . LYS A 1 715 ? -9.522 -19.393 46.441 1.00 73.19 715 LYS A C 1
ATOM 5452 O O . LYS A 1 715 ? -9.514 -20.613 46.551 1.00 73.19 715 LYS A O 1
ATOM 5457 N N . GLN A 1 716 ? -8.522 -18.642 46.911 1.00 78.88 716 GLN A N 1
ATOM 5458 C CA . GLN A 1 716 ? -7.369 -19.174 47.647 1.00 78.88 716 GLN A CA 1
ATOM 5459 C C . GLN A 1 716 ? -7.448 -18.776 49.120 1.00 78.88 716 GLN A C 1
ATOM 5461 O O . GLN A 1 716 ? -7.817 -17.642 49.445 1.00 78.88 716 GLN A O 1
ATOM 5466 N N . TYR A 1 717 ? -7.061 -19.692 50.007 1.00 86.00 717 TYR A N 1
ATOM 5467 C CA . TYR A 1 717 ? -6.940 -19.426 51.435 1.00 86.00 717 TYR A CA 1
ATOM 5468 C C . TYR A 1 717 ? -5.640 -19.990 52.009 1.00 86.00 717 TYR A C 1
ATOM 5470 O O . TYR A 1 717 ? -5.057 -20.935 51.482 1.00 86.00 717 TYR A O 1
ATOM 5478 N N . HIS A 1 718 ? -5.193 -19.391 53.107 1.00 86.56 718 HIS A N 1
ATOM 5479 C CA . HIS A 1 718 ? -4.047 -19.830 53.886 1.00 86.56 718 HIS A CA 1
ATOM 5480 C C . HIS A 1 718 ? -4.454 -19.947 55.353 1.00 86.56 718 HIS A C 1
ATOM 5482 O O . HIS A 1 718 ? -4.975 -18.992 55.933 1.00 86.56 718 HIS A O 1
ATOM 5488 N N . GLN A 1 719 ? -4.232 -21.117 55.951 1.00 87.81 719 GLN A N 1
ATOM 5489 C CA . GLN A 1 719 ? -4.476 -21.336 57.372 1.00 87.81 719 GLN A CA 1
ATOM 5490 C C . GLN A 1 719 ? -3.297 -20.808 58.190 1.00 87.81 719 GLN A C 1
ATOM 5492 O O . GLN A 1 719 ? -2.149 -21.175 57.952 1.00 87.81 719 GLN A O 1
ATOM 5497 N N . LEU A 1 720 ? -3.591 -19.967 59.176 1.00 87.19 720 LEU A N 1
ATOM 5498 C CA . LEU A 1 720 ? -2.584 -19.380 60.048 1.00 87.19 720 LEU A CA 1
ATOM 5499 C C . LEU A 1 720 ? -2.202 -20.344 61.180 1.00 87.19 720 LEU A C 1
ATOM 5501 O O . LEU A 1 720 ? -3.070 -21.048 61.712 1.00 87.19 720 LEU A O 1
ATOM 5505 N N . PRO A 1 721 ? -0.930 -20.341 61.617 1.00 85.88 721 PRO A N 1
ATOM 5506 C CA . PRO A 1 721 ? -0.536 -21.052 62.824 1.00 85.88 721 PRO A CA 1
ATOM 5507 C C . PRO A 1 721 ? -1.255 -20.463 64.044 1.00 85.88 721 PRO A C 1
ATOM 5509 O O . PRO A 1 721 ? -1.561 -19.269 64.084 1.00 85.88 721 PRO A O 1
ATOM 5512 N N . LYS A 1 722 ? -1.515 -21.281 65.072 1.00 81.81 722 LYS A N 1
ATOM 5513 C CA . LYS A 1 722 ? -2.157 -20.790 66.300 1.00 81.81 722 LYS A CA 1
ATOM 5514 C C . LYS A 1 722 ? -1.238 -19.778 67.012 1.00 81.81 722 LYS A C 1
ATOM 5516 O O . LYS A 1 722 ? -0.049 -20.055 67.168 1.00 81.81 722 LYS A O 1
ATOM 5521 N N . PRO A 1 723 ? -1.769 -18.650 67.518 1.00 78.12 723 PRO A N 1
ATOM 5522 C CA . PRO A 1 723 ? -0.978 -17.630 68.212 1.00 78.12 723 PRO A CA 1
ATOM 5523 C C . PRO A 1 723 ? -0.438 -18.078 69.582 1.00 78.12 723 PRO A C 1
ATOM 5525 O O . PRO A 1 723 ? 0.333 -17.344 70.200 1.00 78.12 723 PRO A O 1
ATOM 5528 N N . GLY A 1 724 ? -0.821 -19.258 70.090 1.00 74.56 724 GLY A N 1
ATOM 5529 C CA . GLY A 1 724 ? -0.332 -19.798 71.366 1.00 74.56 724 GLY A CA 1
ATOM 5530 C C . GLY A 1 724 ? -0.734 -18.945 72.576 1.00 74.56 724 GLY A C 1
ATOM 5531 O O . GLY A 1 724 ? 0.105 -18.645 73.424 1.00 74.56 724 GLY A O 1
ATOM 5532 N N . CYS A 1 725 ? -1.980 -18.469 72.604 1.00 74.50 725 CYS A N 1
ATOM 5533 C CA . CYS A 1 725 ? -2.582 -17.707 73.702 1.00 74.50 725 CYS A CA 1
ATOM 5534 C C . CYS A 1 725 ? -3.821 -18.455 74.214 1.00 74.50 725 CYS A C 1
ATOM 5536 O O . CYS A 1 725 ? -4.496 -19.077 73.400 1.00 74.50 725 CYS A O 1
ATOM 5538 N N . LYS A 1 726 ? -4.121 -18.374 75.522 1.00 71.25 726 LYS A N 1
ATOM 5539 C CA . LYS A 1 726 ? -5.332 -18.982 76.114 1.00 71.25 726 LYS A CA 1
ATOM 5540 C C . LYS A 1 726 ? -6.611 -18.261 75.679 1.00 71.25 726 LYS A C 1
ATOM 5542 O O . LYS A 1 726 ? -7.548 -18.911 75.253 1.00 71.25 726 LYS A O 1
ATOM 5547 N N . THR A 1 727 ? -6.587 -16.928 75.726 1.00 76.06 727 THR A N 1
ATOM 5548 C CA . THR A 1 727 ? -7.721 -16.062 75.369 1.00 76.06 727 THR A CA 1
ATOM 5549 C C . THR A 1 727 ? -7.272 -15.037 74.324 1.00 76.06 727 THR A C 1
ATOM 5551 O O . THR A 1 727 ? -6.208 -14.421 74.482 1.00 76.06 727 THR A O 1
ATOM 5554 N N . VAL A 1 728 ? -8.058 -14.845 73.256 1.00 81.25 728 VAL A N 1
ATOM 5555 C CA . VAL A 1 728 ? -7.794 -13.861 72.184 1.00 81.25 728 VAL A CA 1
ATOM 5556 C C . VAL A 1 728 ? -8.846 -12.750 72.222 1.00 81.25 728 VAL A C 1
ATOM 5558 O O . VAL A 1 728 ? -10.006 -12.961 71.875 1.00 81.25 728 VAL A O 1
ATOM 5561 N N . PHE A 1 729 ? -8.437 -11.535 72.592 1.00 78.62 729 PHE A N 1
ATOM 5562 C CA . PHE A 1 729 ? -9.340 -10.383 72.698 1.00 78.62 729 PHE A CA 1
ATOM 5563 C C . PHE A 1 729 ? -9.685 -9.753 71.344 1.00 78.62 729 PHE A C 1
ATOM 5565 O O . PHE A 1 729 ? -10.788 -9.234 71.164 1.00 78.62 729 PHE A O 1
ATOM 5572 N N . GLY A 1 730 ? -8.770 -9.816 70.376 1.00 83.38 730 GLY A N 1
ATOM 5573 C CA . GLY A 1 730 ? -8.995 -9.334 69.016 1.00 83.38 730 GLY A CA 1
ATOM 5574 C C . GLY A 1 730 ? -7.852 -9.701 68.079 1.00 83.38 730 GLY A C 1
ATOM 5575 O O . GLY A 1 730 ? -6.695 -9.762 68.496 1.00 83.38 730 GLY A O 1
ATOM 5576 N N . ILE A 1 731 ? -8.184 -9.945 66.813 1.00 87.50 731 ILE A N 1
ATOM 5577 C CA . ILE A 1 731 ? -7.229 -10.273 65.756 1.00 87.50 731 ILE A CA 1
ATOM 5578 C C . ILE A 1 731 ? -7.539 -9.416 64.529 1.00 87.50 731 ILE A C 1
ATOM 5580 O O . ILE A 1 731 ? -8.679 -9.363 64.078 1.00 87.50 731 ILE A O 1
ATOM 5584 N N . ASN A 1 732 ? -6.540 -8.704 64.017 1.00 89.69 732 ASN A N 1
ATOM 5585 C CA . ASN A 1 732 ? -6.718 -7.745 62.931 1.00 89.69 732 ASN A CA 1
ATOM 5586 C C . ASN A 1 732 ? -5.584 -7.893 61.912 1.00 89.69 732 ASN A C 1
ATOM 5588 O O . ASN A 1 732 ? -4.423 -8.070 62.281 1.00 89.69 732 ASN A O 1
ATOM 5592 N N . ILE A 1 733 ? -5.922 -7.807 60.629 1.00 90.81 733 ILE A N 1
ATOM 5593 C CA . ILE A 1 733 ? -4.955 -7.788 59.524 1.00 90.81 733 ILE A CA 1
ATOM 5594 C C . ILE A 1 733 ? -4.512 -6.354 59.191 1.00 90.81 733 ILE A C 1
ATOM 5596 O O . ILE A 1 733 ? -5.335 -5.443 59.150 1.00 90.81 733 ILE A O 1
ATOM 5600 N N . ALA A 1 734 ? -3.222 -6.186 58.916 1.00 88.56 734 ALA A N 1
ATOM 5601 C CA . ALA A 1 734 ? -2.619 -4.988 58.354 1.00 88.56 734 ALA A CA 1
ATOM 5602 C C . ALA A 1 734 ? -1.928 -5.345 57.034 1.00 88.56 734 ALA A C 1
ATOM 5604 O O . ALA A 1 734 ? -0.966 -6.120 57.009 1.00 88.56 734 ALA A O 1
ATOM 5605 N N . TYR A 1 735 ? -2.439 -4.801 55.935 1.00 86.75 735 TYR A N 1
ATOM 5606 C CA . TYR A 1 735 ? -1.929 -5.074 54.599 1.00 86.75 735 TYR A CA 1
ATOM 5607 C C . TYR A 1 735 ? -2.008 -3.818 53.740 1.00 86.75 735 TYR A C 1
ATOM 5609 O O . TYR A 1 735 ? -3.089 -3.271 53.547 1.00 86.75 735 TYR A O 1
ATOM 5617 N N . ASP A 1 736 ? -0.869 -3.373 53.216 1.00 80.19 736 ASP A N 1
ATOM 5618 C CA . ASP A 1 736 ? -0.795 -2.281 52.247 1.00 80.19 736 ASP A CA 1
ATOM 5619 C C . ASP A 1 736 ? 0.031 -2.733 51.032 1.00 80.19 736 ASP A C 1
ATOM 5621 O O . ASP A 1 736 ? 1.265 -2.782 51.121 1.00 80.19 736 ASP A O 1
ATOM 5625 N N . PRO A 1 737 ? -0.621 -3.058 49.898 1.00 71.62 737 PRO A N 1
ATOM 5626 C CA . PRO A 1 737 ? 0.071 -3.530 48.702 1.00 71.62 737 PRO A CA 1
ATOM 5627 C C . PRO A 1 737 ? 0.976 -2.464 48.069 1.00 71.62 737 PRO A C 1
ATOM 5629 O O . PRO A 1 737 ? 1.856 -2.812 47.284 1.00 71.62 737 PRO A O 1
ATOM 5632 N N . THR A 1 738 ? 0.791 -1.177 48.389 1.00 65.81 738 THR A N 1
ATOM 5633 C CA . THR A 1 738 ? 1.650 -0.100 47.870 1.00 65.81 738 THR A CA 1
ATOM 5634 C C . THR A 1 738 ? 3.014 -0.057 48.562 1.00 65.81 738 THR A C 1
ATOM 5636 O O . THR A 1 738 ? 3.977 0.448 47.982 1.00 65.81 738 THR A O 1
ATOM 5639 N N . ILE A 1 739 ? 3.108 -0.621 49.773 1.00 70.38 739 ILE A N 1
ATOM 5640 C CA . ILE A 1 739 ? 4.309 -0.607 50.618 1.00 70.38 739 ILE A CA 1
ATOM 5641 C C . ILE A 1 739 ? 5.005 -1.971 50.618 1.00 70.38 739 ILE A C 1
ATOM 5643 O O . ILE A 1 739 ? 6.228 -2.030 50.506 1.00 70.38 739 ILE A O 1
ATOM 5647 N N . SER A 1 740 ? 4.255 -3.069 50.766 1.00 75.31 740 SER A N 1
ATOM 5648 C CA . SER A 1 740 ? 4.822 -4.416 50.876 1.00 75.31 740 SER A CA 1
ATOM 5649 C C . SER A 1 740 ? 3.885 -5.484 50.302 1.00 75.31 740 SER A C 1
ATOM 5651 O O . SER A 1 740 ? 2.677 -5.434 50.537 1.00 75.31 740 SER A O 1
ATOM 5653 N N . PRO A 1 741 ? 4.415 -6.513 49.611 1.00 75.94 741 PRO A N 1
ATOM 5654 C CA . PRO A 1 741 ? 3.615 -7.663 49.191 1.00 75.94 741 PRO A CA 1
ATOM 5655 C C . PRO A 1 741 ? 3.196 -8.560 50.370 1.00 75.94 741 PRO A C 1
ATOM 5657 O O . PRO A 1 741 ? 2.319 -9.408 50.209 1.00 75.94 741 PRO A O 1
ATOM 5660 N N . HIS A 1 742 ? 3.799 -8.379 51.548 1.00 83.56 742 HIS A N 1
ATOM 5661 C CA . HIS A 1 742 ? 3.555 -9.178 52.746 1.00 83.56 742 HIS A CA 1
ATOM 5662 C C . HIS A 1 742 ? 2.554 -8.493 53.685 1.00 83.56 742 HIS A C 1
ATOM 5664 O O . HIS A 1 742 ? 2.679 -7.308 53.992 1.00 83.56 742 HIS A O 1
ATOM 5670 N N . TYR A 1 743 ? 1.579 -9.256 54.184 1.00 88.31 743 TYR A N 1
ATOM 5671 C CA . TYR A 1 743 ? 0.658 -8.821 55.234 1.00 88.31 743 TYR A CA 1
ATOM 5672 C C . TYR A 1 743 ? 1.193 -9.161 56.630 1.00 88.31 743 TYR A C 1
ATOM 5674 O O . TYR A 1 743 ? 1.939 -10.132 56.812 1.00 88.31 743 TYR A O 1
ATOM 5682 N N . LYS A 1 744 ? 0.758 -8.383 57.623 1.00 89.56 744 LYS A N 1
ATOM 5683 C CA . LYS A 1 744 ? 0.995 -8.635 59.047 1.00 89.56 744 LYS A CA 1
ATOM 5684 C C . LYS A 1 744 ? -0.332 -8.836 59.771 1.00 89.56 744 LYS A C 1
ATOM 5686 O O . LYS A 1 744 ? -1.336 -8.226 59.410 1.00 89.56 744 LYS A O 1
ATOM 5691 N N . ILE A 1 745 ? -0.354 -9.681 60.796 1.00 89.62 745 ILE A N 1
ATOM 5692 C CA . ILE A 1 745 ? -1.551 -9.911 61.621 1.00 89.62 745 ILE A CA 1
ATOM 5693 C C . ILE A 1 745 ? -1.226 -9.585 63.062 1.00 89.62 745 ILE A C 1
ATOM 5695 O O . ILE A 1 745 ? -0.233 -10.062 63.597 1.00 89.62 745 ILE A O 1
ATOM 5699 N N . ILE A 1 746 ? -2.077 -8.784 63.686 1.00 89.38 746 ILE A N 1
ATOM 5700 C CA . ILE A 1 746 ? -1.916 -8.302 65.046 1.00 89.38 746 ILE A CA 1
ATOM 5701 C C . ILE A 1 746 ? -2.970 -8.990 65.908 1.00 89.38 746 ILE A C 1
ATOM 5703 O O . ILE A 1 746 ? -4.170 -8.830 65.683 1.00 89.38 746 ILE A O 1
ATOM 5707 N N . CYS A 1 747 ? -2.513 -9.765 66.885 1.00 87.50 747 CYS A N 1
ATOM 5708 C CA . CYS A 1 747 ? -3.335 -10.511 67.828 1.00 87.50 747 CYS A CA 1
ATOM 5709 C C . CYS A 1 747 ? -3.119 -9.969 69.244 1.00 87.50 747 CYS A C 1
ATOM 5711 O O . CYS A 1 747 ? -1.986 -9.899 69.716 1.00 87.50 747 CYS A O 1
ATOM 5713 N N . VAL A 1 748 ? -4.203 -9.620 69.933 1.00 85.62 748 VAL A N 1
ATOM 5714 C CA . VAL A 1 748 ? -4.185 -9.133 71.320 1.00 85.62 748 VAL A CA 1
ATOM 5715 C C . VAL A 1 748 ? -4.602 -10.273 72.251 1.00 85.62 748 VAL A C 1
ATOM 5717 O O . VAL A 1 748 ? -5.702 -10.811 72.106 1.00 85.62 748 VAL A O 1
ATOM 5720 N N . CYS A 1 749 ? -3.724 -10.660 73.180 1.00 80.31 749 CYS A N 1
ATOM 5721 C CA . CYS A 1 749 ? -3.890 -11.840 74.040 1.00 80.31 749 CYS A CA 1
ATOM 5722 C C . CYS A 1 749 ? -4.065 -11.504 75.537 1.00 80.31 749 CYS A C 1
ATOM 5724 O O . CYS A 1 749 ? -3.728 -10.406 75.972 1.00 80.31 749 CYS A O 1
ATOM 5726 N N . ASP A 1 750 ? -4.523 -12.496 76.318 1.00 67.50 750 ASP A N 1
ATOM 5727 C CA . ASP A 1 750 ? -4.821 -12.440 77.770 1.00 67.50 750 ASP A CA 1
ATOM 5728 C C . ASP A 1 750 ? -3.740 -11.778 78.653 1.00 67.50 750 ASP A C 1
ATOM 5730 O O . ASP A 1 750 ? -4.025 -11.027 79.578 1.00 67.50 750 ASP A O 1
ATOM 5734 N N . SER A 1 751 ? -2.461 -11.990 78.339 1.00 61.84 751 SER A N 1
ATOM 5735 C CA . SER A 1 751 ? -1.327 -11.481 79.124 1.00 61.84 751 SER A CA 1
ATOM 5736 C C . SER A 1 751 ? -0.958 -10.016 78.832 1.00 61.84 751 SER A C 1
ATOM 5738 O O . SER A 1 751 ? 0.202 -9.643 79.002 1.00 61.84 751 SER A O 1
ATOM 5740 N N . ASN A 1 752 ? -1.889 -9.212 78.307 1.00 63.41 752 ASN A N 1
ATOM 5741 C CA . ASN A 1 752 ? -1.656 -7.863 77.761 1.00 63.41 752 ASN A CA 1
ATOM 5742 C C . ASN A 1 752 ? -0.558 -7.794 76.679 1.00 63.41 752 ASN A C 1
ATOM 5744 O O . ASN A 1 752 ? -0.055 -6.722 76.356 1.00 63.41 752 ASN A O 1
ATOM 5748 N N . ALA A 1 753 ? -0.184 -8.930 76.090 1.00 74.38 753 ALA A N 1
ATOM 5749 C CA . ALA A 1 753 ? 0.853 -8.994 75.071 1.00 74.38 753 ALA A CA 1
ATOM 5750 C C . ALA A 1 753 ? 0.232 -8.907 73.674 1.00 74.38 753 ALA A C 1
ATOM 5752 O O . ALA A 1 753 ? -0.747 -9.598 73.369 1.00 74.38 753 ALA A O 1
ATOM 5753 N N . ILE A 1 754 ? 0.837 -8.089 72.813 1.00 84.69 754 ILE A N 1
ATOM 5754 C CA . ILE A 1 754 ? 0.502 -8.024 71.392 1.00 84.69 754 ILE A CA 1
ATOM 5755 C C . ILE A 1 754 ? 1.411 -9.013 70.663 1.00 84.69 754 ILE A C 1
ATOM 5757 O O . ILE A 1 754 ? 2.631 -8.969 70.802 1.00 84.69 754 ILE A O 1
ATOM 5761 N N . LYS A 1 755 ? 0.834 -9.925 69.883 1.00 87.56 755 LYS A N 1
ATOM 5762 C CA . LYS A 1 755 ? 1.584 -10.823 69.001 1.00 87.56 755 LYS A CA 1
ATOM 5763 C C . LYS A 1 755 ? 1.393 -10.397 67.555 1.00 87.56 755 LYS A C 1
ATOM 5765 O O . LYS A 1 755 ? 0.270 -10.145 67.128 1.00 87.56 755 LYS A O 1
ATOM 5770 N N . ILE A 1 756 ? 2.486 -10.340 66.806 1.00 88.50 756 ILE A N 1
ATOM 5771 C CA . ILE A 1 756 ? 2.493 -9.998 65.386 1.00 88.50 756 ILE A CA 1
ATOM 5772 C C . ILE A 1 756 ? 2.888 -11.246 64.601 1.00 88.50 756 ILE A C 1
ATOM 5774 O O . ILE A 1 756 ? 3.908 -11.862 64.886 1.00 88.50 756 ILE A O 1
ATOM 5778 N N . TYR A 1 757 ? 2.093 -11.620 63.612 1.00 89.06 757 TYR A N 1
ATOM 5779 C CA . TYR A 1 757 ? 2.467 -12.589 62.590 1.00 89.06 757 TYR A CA 1
ATOM 5780 C C . TYR A 1 757 ? 2.954 -11.833 61.360 1.00 89.06 757 TYR A C 1
ATOM 5782 O O . TYR A 1 757 ? 2.272 -10.912 60.908 1.00 89.06 757 TYR A O 1
ATOM 5790 N N . ASP A 1 758 ? 4.107 -12.217 60.822 1.00 87.19 758 ASP A N 1
ATOM 5791 C CA . ASP A 1 758 ? 4.622 -11.676 59.565 1.00 87.19 758 ASP A CA 1
ATOM 5792 C C . ASP A 1 758 ? 4.559 -12.755 58.482 1.00 87.19 758 ASP A C 1
ATOM 5794 O O . ASP A 1 758 ? 5.158 -13.822 58.630 1.00 87.19 758 ASP A O 1
ATOM 5798 N N . SER A 1 759 ? 3.836 -12.488 57.392 1.00 88.50 759 SER A N 1
ATOM 5799 C CA . SER A 1 759 ? 3.698 -13.446 56.289 1.00 88.50 759 SER A CA 1
ATOM 5800 C C . SER A 1 759 ? 4.998 -13.712 55.525 1.00 88.50 759 SER A C 1
ATOM 5802 O O . SER A 1 759 ? 5.086 -14.743 54.866 1.00 88.50 759 SER A O 1
ATOM 5804 N N . ALA A 1 760 ? 6.012 -12.844 55.623 1.00 84.19 760 ALA A N 1
ATOM 5805 C CA . ALA A 1 760 ? 7.333 -13.115 55.054 1.00 84.19 760 ALA A CA 1
ATOM 5806 C C . ALA A 1 760 ? 8.087 -14.206 55.835 1.00 84.19 760 ALA A C 1
ATOM 5808 O O . ALA A 1 760 ? 8.843 -14.980 55.254 1.00 84.19 760 ALA A O 1
ATOM 5809 N N . ILE A 1 761 ? 7.879 -14.261 57.156 1.00 83.12 761 ILE A N 1
ATOM 5810 C CA . ILE A 1 761 ? 8.602 -15.150 58.080 1.00 83.12 761 ILE A CA 1
ATOM 5811 C C . ILE A 1 761 ? 7.785 -16.418 58.376 1.00 83.12 761 ILE A C 1
ATOM 5813 O O . ILE A 1 761 ? 8.347 -17.475 58.652 1.00 83.12 761 ILE A O 1
ATOM 5817 N N . GLY A 1 762 ? 6.453 -16.326 58.326 1.00 83.38 762 GLY A N 1
ATOM 5818 C CA . GLY A 1 762 ? 5.550 -17.446 58.588 1.00 83.38 762 GLY A CA 1
ATOM 5819 C C . GLY A 1 762 ? 5.432 -17.824 60.069 1.00 83.38 762 GLY A C 1
ATOM 5820 O O . GLY A 1 762 ? 5.019 -18.939 60.385 1.00 83.38 762 GLY A O 1
ATOM 5821 N N . SER A 1 763 ? 5.795 -16.932 60.997 1.00 84.81 763 SER A N 1
ATOM 5822 C CA . SER A 1 763 ? 5.773 -17.208 62.439 1.00 84.81 763 SER A CA 1
ATOM 5823 C C . SER A 1 763 ? 5.242 -16.039 63.273 1.00 84.81 763 SER A C 1
ATOM 5825 O O . SER A 1 763 ? 5.215 -14.883 62.842 1.00 84.81 763 SER A O 1
ATOM 5827 N N . TRP A 1 764 ? 4.776 -16.362 64.484 1.00 86.62 764 TRP A N 1
ATOM 5828 C CA . TRP A 1 764 ? 4.330 -15.382 65.472 1.00 86.62 764 TRP A CA 1
ATOM 5829 C C . TRP A 1 764 ? 5.511 -14.860 66.287 1.00 86.62 764 TRP A C 1
ATOM 5831 O O . TRP A 1 764 ? 6.291 -15.642 66.829 1.00 86.62 764 TRP A O 1
ATOM 5841 N N . ARG A 1 765 ? 5.574 -13.542 66.464 1.00 87.06 765 ARG A N 1
ATOM 5842 C CA . ARG A 1 765 ? 6.493 -12.861 67.382 1.00 87.06 765 ARG A CA 1
ATOM 5843 C C . ARG A 1 765 ? 5.720 -12.052 68.418 1.00 87.06 765 ARG A C 1
ATOM 5845 O O . ARG A 1 765 ? 4.639 -11.546 68.131 1.00 87.06 765 ARG A O 1
ATOM 5852 N N . VAL A 1 766 ? 6.266 -11.930 69.623 1.00 82.94 766 VAL A N 1
ATOM 5853 C CA . VAL A 1 766 ? 5.705 -11.071 70.677 1.00 82.94 766 VAL A CA 1
ATOM 5854 C C . VAL A 1 766 ? 6.269 -9.662 70.501 1.00 82.94 766 VAL A C 1
ATOM 5856 O O . VAL A 1 766 ? 7.479 -9.499 70.376 1.00 82.94 766 VAL A O 1
ATOM 5859 N N . SER A 1 767 ? 5.391 -8.665 70.475 1.00 78.44 767 SER A N 1
ATOM 5860 C CA . SER A 1 767 ? 5.719 -7.247 70.358 1.00 78.44 767 SER A CA 1
ATOM 5861 C C . SER A 1 767 ? 5.586 -6.594 71.731 1.00 78.44 767 SER A C 1
ATOM 5863 O O . SER A 1 767 ? 4.474 -6.542 72.250 1.00 78.44 767 SER A O 1
ATOM 5865 N N . GLY A 1 768 ? 6.724 -6.170 72.304 1.00 66.06 768 GLY A N 1
ATOM 5866 C CA . GLY A 1 768 ? 6.869 -5.294 73.481 1.00 66.06 768 GLY A CA 1
ATOM 5867 C C . GLY A 1 768 ? 6.105 -5.641 74.777 1.00 66.06 768 GLY A C 1
ATOM 5868 O O . GLY A 1 768 ? 5.142 -6.397 74.807 1.00 66.06 768 GLY A O 1
ATOM 5869 N N . ASN A 1 769 ? 6.502 -5.030 75.900 1.00 59.50 769 ASN A N 1
ATOM 5870 C CA . ASN A 1 769 ? 5.651 -4.988 77.098 1.00 59.50 769 ASN A CA 1
ATOM 5871 C C . ASN A 1 769 ? 4.697 -3.794 76.980 1.00 59.50 769 ASN A C 1
ATOM 5873 O O . ASN A 1 769 ? 5.047 -2.670 77.340 1.00 59.50 769 ASN A O 1
ATOM 5877 N N . HIS A 1 770 ? 3.493 -4.033 76.466 1.00 67.44 770 HIS A N 1
ATOM 5878 C CA . HIS A 1 770 ? 2.442 -3.022 76.386 1.00 67.44 770 HIS A CA 1
ATOM 5879 C C . HIS A 1 770 ? 1.435 -3.231 77.526 1.00 67.44 770 HIS A C 1
ATOM 5881 O O . HIS A 1 770 ? 0.795 -4.271 77.616 1.00 67.44 770 HIS A O 1
ATOM 5887 N N . GLN A 1 771 ? 1.270 -2.255 78.422 1.00 57.59 771 GLN A N 1
ATOM 5888 C CA . GLN A 1 771 ? 0.173 -2.289 79.396 1.00 57.59 771 GLN A CA 1
ATOM 5889 C C . GLN A 1 771 ? -1.112 -1.830 78.708 1.00 57.59 771 GLN A C 1
ATOM 5891 O O . GLN A 1 771 ? -1.365 -0.636 78.571 1.00 57.59 771 GLN A O 1
ATOM 5896 N N . VAL A 1 772 ? -1.919 -2.782 78.252 1.00 61.38 772 VAL A N 1
ATOM 5897 C CA . VAL A 1 772 ? -3.204 -2.508 77.605 1.00 61.38 772 VAL A CA 1
ATOM 5898 C C . VAL A 1 772 ? -4.307 -3.119 78.457 1.00 61.38 772 VAL A C 1
ATOM 5900 O O . VAL A 1 772 ? -4.253 -4.305 78.734 1.00 61.38 772 VAL A O 1
ATOM 5903 N N . SER A 1 773 ? -5.297 -2.333 78.894 1.00 60.16 773 SER A N 1
ATOM 5904 C CA . SER A 1 773 ? -6.444 -2.859 79.654 1.00 60.16 773 SER A CA 1
ATOM 5905 C C . SER A 1 773 ? -7.472 -3.487 78.699 1.00 60.16 773 SER A C 1
ATOM 5907 O O . SER A 1 773 ? -8.144 -2.741 77.979 1.00 60.16 773 SER A O 1
ATOM 5909 N N . PRO A 1 774 ? -7.643 -4.825 78.675 1.00 58.47 774 PRO A N 1
ATOM 5910 C CA . PRO A 1 774 ? -8.422 -5.505 77.636 1.00 58.47 774 PRO A CA 1
ATOM 5911 C C . PRO A 1 774 ? -9.925 -5.222 77.694 1.00 58.47 774 PRO A C 1
ATOM 5913 O O . PRO A 1 774 ? -10.608 -5.260 76.676 1.00 58.47 774 PRO A O 1
ATOM 5916 N N . HIS A 1 775 ? -10.443 -4.920 78.887 1.00 59.25 775 HIS A N 1
ATOM 5917 C CA . HIS A 1 775 ? -11.881 -4.806 79.140 1.00 59.25 775 HIS A CA 1
ATOM 5918 C C . HIS A 1 775 ? -12.501 -3.465 78.725 1.00 59.25 775 HIS A C 1
ATOM 5920 O O . HIS A 1 775 ? -13.722 -3.356 78.674 1.00 59.25 775 HIS A O 1
ATOM 5926 N N . VAL A 1 776 ? -11.685 -2.450 78.420 1.00 61.34 776 VAL A N 1
ATOM 5927 C CA . VAL A 1 776 ? -12.171 -1.097 78.088 1.00 61.34 776 VAL A CA 1
ATOM 5928 C C . VAL A 1 776 ? -12.222 -0.861 76.572 1.00 61.34 776 VAL A C 1
ATOM 5930 O O . VAL A 1 776 ? -13.031 -0.069 76.096 1.00 61.34 776 VAL A O 1
ATOM 5933 N N . LEU A 1 777 ? -11.397 -1.560 75.789 1.00 71.69 777 LEU A N 1
ATOM 5934 C CA . LEU A 1 777 ? -11.207 -1.318 74.353 1.00 71.69 777 LEU A CA 1
ATOM 5935 C C . LEU A 1 777 ? -11.834 -2.413 73.481 1.00 71.69 777 LEU A C 1
ATOM 5937 O O . LEU A 1 777 ? -11.820 -3.595 73.817 1.00 71.69 777 LEU A O 1
ATOM 5941 N N . LEU A 1 778 ? -12.346 -2.027 72.310 1.00 73.56 778 LEU A N 1
ATOM 5942 C CA . LEU A 1 778 ? -12.961 -2.947 71.351 1.00 73.56 778 LEU A CA 1
ATOM 5943 C C . LEU A 1 778 ? -11.925 -3.487 70.350 1.00 73.56 778 LEU A C 1
ATOM 5945 O O . LEU A 1 778 ? -11.933 -3.132 69.173 1.00 73.56 778 LEU A O 1
ATOM 5949 N N . PHE A 1 779 ? -11.052 -4.397 70.793 1.00 80.06 779 PHE A N 1
ATOM 5950 C CA . PHE A 1 779 ? -9.975 -4.957 69.951 1.00 80.06 779 PHE A CA 1
ATOM 5951 C C . PHE A 1 779 ? -10.443 -5.745 68.720 1.00 80.06 779 PHE A C 1
ATOM 5953 O O . PHE A 1 779 ? -9.664 -5.939 67.786 1.00 80.06 779 PHE A O 1
ATOM 5960 N N . LYS A 1 780 ? -11.708 -6.179 68.694 1.00 74.88 780 LYS A N 1
ATOM 5961 C CA . LYS A 1 780 ? -12.329 -6.866 67.546 1.00 74.88 780 LYS A CA 1
ATOM 5962 C C . LYS A 1 780 ? -12.687 -5.933 66.383 1.00 74.88 780 LYS A C 1
ATOM 5964 O O . LYS A 1 780 ? -13.027 -6.422 65.318 1.00 74.88 780 LYS A O 1
ATOM 5969 N N . ARG A 1 781 ? -12.666 -4.611 66.590 1.00 75.50 781 ARG A N 1
ATOM 5970 C CA . ARG A 1 781 ? -13.006 -3.597 65.576 1.00 75.50 781 ARG A CA 1
ATOM 5971 C C . ARG A 1 781 ? -11.797 -2.712 65.267 1.00 75.50 781 ARG A C 1
ATOM 5973 O O . ARG A 1 781 ? -11.887 -1.491 65.366 1.00 75.50 781 ARG A O 1
ATOM 5980 N N . GLY A 1 782 ? -10.648 -3.330 64.999 1.00 84.19 782 GLY A N 1
ATOM 5981 C CA . GLY A 1 782 ? -9.460 -2.590 64.584 1.00 84.19 782 GLY A CA 1
ATOM 5982 C C . GLY A 1 782 ? -9.637 -2.004 63.188 1.00 84.19 782 GLY A C 1
ATOM 5983 O O . GLY A 1 782 ? -10.317 -2.599 62.363 1.00 84.19 782 GLY A O 1
ATOM 5984 N N . VAL A 1 783 ? -9.031 -0.847 62.924 1.00 85.62 783 VAL A N 1
ATOM 5985 C CA . VAL A 1 783 ? -9.028 -0.215 61.594 1.00 85.62 783 VAL A CA 1
ATOM 5986 C C . VAL A 1 783 ? -7.597 0.113 61.199 1.00 85.62 783 VAL A C 1
ATOM 5988 O O . VAL A 1 783 ? -6.905 0.853 61.902 1.00 85.62 783 VAL A O 1
ATOM 5991 N N . PHE A 1 784 ? -7.130 -0.456 60.089 1.00 87.25 784 PHE A N 1
ATOM 5992 C CA . PHE A 1 784 ? -5.782 -0.210 59.585 1.00 87.25 784 PHE A CA 1
ATOM 5993 C C . PHE A 1 784 ? -5.766 1.019 58.671 1.00 87.25 784 PHE A C 1
ATOM 5995 O O . PHE A 1 784 ? -6.447 1.036 57.651 1.00 87.25 784 PHE A O 1
ATOM 6002 N N . LEU A 1 785 ? -4.985 2.036 59.037 1.00 83.38 785 LEU A N 1
ATOM 6003 C CA . LEU A 1 785 ? -4.775 3.253 58.247 1.00 83.38 785 LEU A CA 1
ATOM 6004 C C . LEU A 1 785 ? -3.375 3.810 58.545 1.00 83.38 785 LEU A C 1
ATOM 6006 O O . LEU A 1 785 ? -2.899 3.702 59.671 1.00 83.38 785 LEU A O 1
ATOM 6010 N N . ASN A 1 786 ? -2.700 4.423 57.567 1.00 80.06 786 ASN A N 1
ATOM 6011 C CA . ASN A 1 786 ? -1.426 5.136 57.776 1.00 80.06 786 ASN A CA 1
ATOM 6012 C C . ASN A 1 786 ? -0.396 4.338 58.606 1.00 80.06 786 ASN A C 1
ATOM 6014 O O . ASN A 1 786 ? 0.171 4.847 59.576 1.00 80.06 786 ASN A O 1
ATOM 6018 N N . ARG A 1 787 ? -0.183 3.065 58.231 1.00 83.50 787 ARG A N 1
ATOM 6019 C CA . ARG A 1 787 ? 0.763 2.118 58.864 1.00 83.50 787 ARG A CA 1
ATOM 6020 C C . ARG A 1 787 ? 0.478 1.768 60.325 1.00 83.50 787 ARG A C 1
ATOM 6022 O O . ARG A 1 787 ? 1.307 1.146 60.988 1.00 83.50 787 ARG A O 1
ATOM 6029 N N . ALA A 1 788 ? -0.701 2.112 60.822 1.00 86.12 788 ALA A N 1
ATOM 6030 C CA . ALA A 1 788 ? -1.079 1.846 62.191 1.00 86.12 788 ALA A CA 1
ATOM 6031 C C . ALA A 1 788 ? -2.471 1.237 62.295 1.00 86.12 788 ALA A C 1
ATOM 6033 O O . ALA A 1 788 ? -3.336 1.417 61.437 1.00 86.12 788 ALA A O 1
ATOM 6034 N N . LEU A 1 789 ? -2.668 0.490 63.372 1.00 88.19 789 LEU A N 1
ATOM 6035 C CA . LEU A 1 789 ? -3.938 -0.128 63.696 1.00 88.19 789 LEU A CA 1
ATOM 6036 C C . LEU A 1 789 ? -4.630 0.680 64.790 1.00 88.19 789 LEU A C 1
ATOM 6038 O O . LEU A 1 789 ? -4.039 0.974 65.826 1.00 88.19 789 LEU A O 1
ATOM 6042 N N . HIS A 1 790 ? -5.880 1.043 64.553 1.00 88.94 790 HIS A N 1
ATOM 6043 C CA . HIS A 1 790 ? -6.643 1.932 65.414 1.00 88.94 790 HIS A CA 1
ATOM 6044 C C . HIS A 1 790 ? -7.733 1.164 66.144 1.00 88.94 790 HIS A C 1
ATOM 6046 O O . HIS A 1 790 ? -8.467 0.400 65.522 1.00 88.94 790 HIS A O 1
ATOM 6052 N N . TRP A 1 791 ? -7.873 1.404 67.444 1.00 88.19 791 TRP A N 1
ATOM 6053 C CA . TRP A 1 791 ? -8.945 0.865 68.270 1.00 88.19 791 TRP A CA 1
ATOM 6054 C C . TRP A 1 791 ? -9.579 1.959 69.111 1.00 88.19 791 TRP A C 1
ATOM 6056 O O . TRP A 1 791 ? -8.912 2.880 69.582 1.00 88.19 791 TRP A O 1
ATOM 6066 N N . ILE A 1 792 ? -10.872 1.805 69.355 1.00 85.31 792 ILE A N 1
ATOM 6067 C CA . ILE A 1 792 ? -11.667 2.737 70.149 1.00 85.31 792 ILE A CA 1
ATOM 6068 C C . ILE A 1 792 ? -12.350 2.011 71.310 1.00 85.31 792 ILE A C 1
ATOM 6070 O O . ILE A 1 792 ? -12.562 0.793 71.279 1.00 85.31 792 ILE A O 1
ATOM 6074 N N . SER A 1 793 ? -12.696 2.766 72.348 1.00 80.44 793 SER A N 1
ATOM 6075 C CA . SER A 1 793 ? -13.554 2.323 73.451 1.00 80.44 793 SER A CA 1
ATOM 6076 C C . SER A 1 793 ? -14.925 2.996 73.381 1.00 80.44 793 SER A C 1
ATOM 6078 O O . SER A 1 793 ? -15.130 3.952 72.636 1.00 80.44 793 SER A O 1
ATOM 6080 N N . ARG A 1 794 ? -15.873 2.515 74.194 1.00 73.94 794 ARG A N 1
ATOM 6081 C CA . ARG A 1 794 ? -17.146 3.220 74.441 1.00 73.94 794 ARG A CA 1
ATOM 6082 C C . ARG A 1 794 ? -16.993 4.448 75.354 1.00 73.94 794 ARG A C 1
ATOM 6084 O O . ARG A 1 794 ? -17.958 5.192 75.521 1.00 73.94 794 ARG A O 1
ATOM 6091 N N . GLY A 1 795 ? -15.808 4.635 75.941 1.00 71.44 795 GLY A N 1
ATOM 6092 C CA . GLY A 1 795 ? -15.438 5.773 76.781 1.00 71.44 795 GLY A CA 1
ATOM 6093 C C . GLY A 1 795 ? -14.515 6.758 76.055 1.00 71.44 795 GLY A C 1
ATOM 6094 O O . GLY A 1 795 ? -14.556 6.886 74.835 1.00 71.44 795 GLY A O 1
ATOM 6095 N N . ALA A 1 796 ? -13.660 7.451 76.810 1.00 69.62 796 ALA A N 1
ATOM 6096 C CA . ALA A 1 796 ? -12.787 8.512 76.293 1.00 69.62 796 ALA A CA 1
ATOM 6097 C C . ALA A 1 796 ? -11.436 8.022 75.725 1.00 69.62 796 ALA A C 1
ATOM 6099 O O . ALA A 1 796 ? -10.580 8.834 75.387 1.00 69.62 796 ALA A O 1
ATOM 6100 N N . LEU A 1 797 ? -11.210 6.706 75.642 1.00 75.50 797 LEU A N 1
ATOM 6101 C CA . LEU A 1 797 ? -9.929 6.141 75.215 1.00 75.50 797 LEU A CA 1
ATOM 6102 C C . LEU A 1 797 ? -9.991 5.654 73.764 1.00 75.50 797 LEU A C 1
ATOM 6104 O O . LEU A 1 797 ? -10.817 4.800 73.426 1.00 75.50 797 LEU A O 1
ATOM 6108 N N . ALA A 1 798 ? -9.067 6.138 72.939 1.00 83.31 798 ALA A N 1
ATOM 6109 C CA . ALA A 1 798 ? -8.733 5.568 71.641 1.00 83.31 798 ALA A CA 1
ATOM 6110 C C . ALA A 1 798 ? -7.223 5.372 71.534 1.00 83.31 798 ALA A C 1
ATOM 6112 O O . ALA A 1 798 ? -6.438 6.223 71.958 1.00 83.31 798 ALA A O 1
ATOM 6113 N N . LEU A 1 799 ? -6.823 4.232 70.978 1.00 85.56 799 LEU A N 1
ATOM 6114 C CA . LEU A 1 799 ? -5.430 3.841 70.841 1.00 85.56 799 LEU A CA 1
ATOM 6115 C C . LEU A 1 799 ? -5.086 3.580 69.380 1.00 85.56 799 LEU A C 1
ATOM 6117 O O . LEU A 1 799 ? -5.876 3.022 68.621 1.00 85.56 799 LEU A O 1
ATOM 6121 N N . ARG A 1 800 ? -3.865 3.950 69.016 1.00 87.62 800 ARG A N 1
ATOM 6122 C CA . ARG A 1 800 ? -3.225 3.670 67.739 1.00 87.62 800 ARG A CA 1
ATOM 6123 C C . ARG A 1 800 ? -1.973 2.848 68.006 1.00 87.62 800 ARG A C 1
ATOM 6125 O O . ARG A 1 800 ? -1.114 3.277 68.765 1.00 87.62 800 ARG A O 1
ATOM 6132 N N . PHE A 1 801 ? -1.847 1.694 67.374 1.00 87.31 801 PHE A N 1
ATOM 6133 C CA . PHE A 1 801 ? -0.629 0.897 67.390 1.00 87.31 801 PHE A CA 1
ATOM 6134 C C . PHE A 1 801 ? 0.131 1.089 66.093 1.00 87.31 801 PHE A C 1
ATOM 6136 O O . PHE A 1 801 ? -0.327 0.661 65.033 1.00 87.31 801 PHE A O 1
ATOM 6143 N N . ASP A 1 802 ? 1.280 1.746 66.182 1.00 84.62 802 ASP A N 1
ATOM 6144 C CA . ASP A 1 802 ? 2.204 1.852 65.064 1.00 84.62 802 ASP A CA 1
ATOM 6145 C C . ASP A 1 802 ? 2.902 0.506 64.854 1.00 84.62 802 ASP A C 1
ATOM 6147 O O . ASP A 1 802 ? 3.532 -0.022 65.770 1.00 84.62 802 ASP A O 1
ATOM 6151 N N . ILE A 1 803 ? 2.762 -0.066 63.659 1.00 84.50 803 ILE A N 1
ATOM 6152 C CA . ILE A 1 803 ? 3.241 -1.420 63.357 1.00 84.50 803 ILE A CA 1
ATOM 6153 C C . ILE A 1 803 ? 4.746 -1.437 63.061 1.00 84.50 803 ILE A C 1
ATOM 6155 O O . ILE A 1 803 ? 5.385 -2.475 63.232 1.00 84.50 803 ILE A O 1
ATOM 6159 N N . GLU A 1 804 ? 5.315 -0.323 62.595 1.00 80.44 804 GLU A N 1
ATOM 6160 C CA . GLU A 1 804 ? 6.748 -0.221 62.294 1.00 80.44 804 GLU A CA 1
ATOM 6161 C C . GLU A 1 804 ? 7.546 0.087 63.555 1.00 80.44 804 GLU A C 1
ATOM 6163 O O . GLU A 1 804 ? 8.567 -0.549 63.810 1.00 80.44 804 GLU A O 1
ATOM 6168 N N . LEU A 1 805 ? 7.060 1.036 64.358 1.00 80.50 805 LEU A N 1
ATOM 6169 C CA . LEU A 1 805 ? 7.698 1.415 65.617 1.00 80.50 805 LEU A CA 1
ATOM 6170 C C . LEU A 1 805 ? 7.325 0.489 66.778 1.00 80.50 805 LEU A C 1
ATOM 6172 O O . LEU A 1 805 ? 7.976 0.557 67.817 1.00 80.50 805 LEU A O 1
ATOM 6176 N N . GLU A 1 806 ? 6.291 -0.344 66.620 1.00 84.75 806 GLU A N 1
ATOM 6177 C CA . GLU A 1 806 ? 5.742 -1.227 67.659 1.00 84.75 806 GLU A CA 1
ATOM 6178 C C . GLU A 1 806 ? 5.407 -0.464 68.945 1.00 84.75 806 GLU A C 1
ATOM 6180 O O . GLU A 1 806 ? 5.770 -0.844 70.059 1.00 84.75 806 GLU A O 1
ATOM 6185 N N . ARG A 1 807 ? 4.733 0.680 68.786 1.00 82.81 807 ARG A N 1
ATOM 6186 C CA . ARG A 1 807 ? 4.378 1.572 69.895 1.00 82.81 807 ARG A CA 1
ATOM 6187 C C . ARG A 1 807 ? 2.889 1.852 69.921 1.00 82.81 807 ARG A C 1
ATOM 6189 O O . ARG A 1 807 ? 2.276 2.176 68.909 1.00 82.81 807 ARG A O 1
ATOM 6196 N N . MET A 1 808 ? 2.338 1.782 71.128 1.00 83.06 808 MET A N 1
ATOM 6197 C CA . MET A 1 808 ? 0.993 2.253 71.430 1.00 83.06 808 MET A CA 1
ATOM 6198 C C . MET A 1 808 ? 1.022 3.770 71.633 1.00 83.06 808 MET A C 1
ATOM 6200 O O . MET A 1 808 ? 1.793 4.278 72.446 1.00 83.06 808 MET A O 1
ATOM 6204 N N . LEU A 1 809 ? 0.170 4.477 70.903 1.00 84.00 809 LEU A N 1
ATOM 6205 C CA . LEU A 1 809 ? -0.061 5.914 70.984 1.00 84.00 809 LEU A CA 1
ATOM 6206 C C . LEU A 1 809 ? -1.537 6.164 71.309 1.00 84.00 809 LEU A C 1
ATOM 6208 O O . LEU A 1 809 ? -2.406 5.371 70.942 1.00 84.00 809 LEU A O 1
ATOM 6212 N N . THR A 1 810 ? -1.832 7.259 72.000 1.00 82.81 810 THR A N 1
ATOM 6213 C CA . THR A 1 810 ? -3.209 7.687 72.274 1.00 82.81 810 THR A CA 1
ATOM 6214 C C . THR A 1 810 ? -3.711 8.598 71.164 1.00 82.81 810 THR A C 1
ATOM 6216 O O . THR A 1 810 ? -2.947 9.375 70.597 1.00 82.81 810 THR A O 1
ATOM 6219 N N . MET A 1 811 ? -5.005 8.518 70.874 1.00 85.81 811 MET A N 1
ATOM 6220 C CA . MET A 1 811 ? -5.692 9.436 69.969 1.00 85.81 811 MET A CA 1
ATOM 6221 C C . MET A 1 811 ? -6.776 10.199 70.724 1.00 85.81 811 MET A C 1
ATOM 6223 O O . MET A 1 811 ? -7.390 9.624 71.631 1.00 85.81 811 MET A O 1
ATOM 6227 N N . PRO A 1 812 ? -7.047 11.461 70.353 1.00 82.31 812 PRO A N 1
ATOM 6228 C CA . PRO A 1 812 ? -8.174 12.185 70.916 1.00 82.31 812 PRO A CA 1
ATOM 6229 C C . PRO A 1 812 ? -9.481 11.477 70.543 1.00 82.31 812 PRO A C 1
ATOM 6231 O O . PRO A 1 812 ? -9.662 11.028 69.410 1.00 82.31 812 PRO A O 1
ATOM 6234 N N . MET A 1 813 ? -10.398 11.380 71.504 1.00 80.94 813 MET A N 1
ATOM 6235 C CA . MET A 1 813 ? -11.785 10.987 71.257 1.00 80.94 813 MET A CA 1
ATOM 6236 C C . MET A 1 813 ? -12.675 12.228 71.303 1.00 80.94 813 MET A C 1
ATOM 6238 O O . MET A 1 813 ? -12.405 13.125 72.105 1.00 80.94 813 MET A O 1
ATOM 6242 N N . PRO A 1 814 ? -13.746 12.291 70.496 1.00 76.00 814 PRO A N 1
ATOM 6243 C CA . PRO A 1 814 ? -14.716 13.370 70.617 1.00 76.00 814 PRO A CA 1
ATOM 6244 C C . PRO A 1 814 ? -15.385 13.334 72.009 1.00 76.00 814 PRO A C 1
ATOM 6246 O O . PRO A 1 814 ? -15.447 12.266 72.640 1.00 76.00 814 PRO A O 1
ATOM 6249 N N . PRO A 1 815 ? -15.920 14.460 72.508 1.00 70.75 815 PRO A N 1
ATOM 6250 C CA . PRO A 1 815 ? -16.671 14.470 73.761 1.00 70.75 815 PRO A CA 1
ATOM 6251 C C . PRO A 1 815 ? -17.892 13.542 73.668 1.00 70.75 815 PRO A C 1
ATOM 6253 O O . PRO A 1 815 ? -18.471 13.354 72.597 1.00 70.75 815 PRO A O 1
ATOM 6256 N N . ILE A 1 816 ? -18.259 12.905 74.784 1.00 70.75 816 ILE A N 1
ATOM 6257 C CA . ILE A 1 816 ? -19.488 12.102 74.859 1.00 70.75 816 ILE A CA 1
ATOM 6258 C C . ILE A 1 816 ? -20.680 13.076 74.834 1.00 70.75 816 ILE A C 1
ATOM 6260 O O . ILE A 1 816 ? -20.641 14.059 75.574 1.00 70.75 816 ILE A O 1
ATOM 6264 N N . PRO A 1 817 ? -21.726 12.826 74.021 1.00 67.38 817 PRO A N 1
ATOM 6265 C CA . PRO A 1 817 ? -22.911 13.683 73.977 1.00 67.38 817 PRO A CA 1
ATOM 6266 C C . PRO A 1 817 ? -23.542 13.895 75.362 1.00 67.38 817 PRO A C 1
ATOM 6268 O O . PRO A 1 817 ? -23.625 12.952 76.157 1.00 67.38 817 PRO A O 1
ATOM 6271 N N . GLU A 1 818 ? -24.004 15.120 75.641 1.00 60.53 818 GLU A N 1
ATOM 6272 C CA . GLU A 1 818 ? -24.563 15.505 76.943 1.00 60.53 818 GLU A CA 1
ATOM 6273 C C . GLU A 1 818 ? -25.690 14.555 77.398 1.00 60.53 818 GLU A C 1
ATOM 6275 O O . GLU A 1 818 ? -26.588 14.194 76.634 1.00 60.53 818 GLU A O 1
ATOM 6280 N N . GLY A 1 819 ? -25.634 14.124 78.664 1.00 61.25 819 GLY A N 1
ATOM 6281 C CA . GLY A 1 819 ? -26.650 13.262 79.282 1.00 61.25 819 GLY A CA 1
ATOM 6282 C C . GLY A 1 819 ? -26.436 11.747 79.141 1.00 61.25 819 GLY A C 1
ATOM 6283 O O . GLY A 1 819 ? -27.326 10.984 79.519 1.00 61.25 819 GLY A O 1
ATOM 6284 N N . ARG A 1 820 ? -25.286 11.274 78.631 1.00 65.12 820 ARG A N 1
ATOM 6285 C CA . ARG A 1 820 ? -24.954 9.834 78.543 1.00 65.12 820 ARG A CA 1
ATOM 6286 C C . ARG A 1 820 ? -23.666 9.475 79.287 1.00 65.12 820 ARG A C 1
ATOM 6288 O O . ARG A 1 820 ? -22.694 10.218 79.249 1.00 65.12 820 ARG A O 1
ATOM 6295 N N . SER A 1 821 ? -23.648 8.294 79.912 1.00 61.59 821 SER A N 1
ATOM 6296 C CA . SER A 1 821 ? -22.448 7.712 80.535 1.00 61.59 821 SER A CA 1
ATOM 6297 C C . SER A 1 821 ? -21.550 6.956 79.545 1.00 61.59 821 SER A C 1
ATOM 6299 O O . SER A 1 821 ? -20.354 6.833 79.787 1.00 61.59 821 SER A O 1
ATOM 6301 N N . GLU A 1 822 ? -22.103 6.469 78.425 1.00 68.25 822 GLU A N 1
ATOM 6302 C CA . GLU A 1 822 ? -21.380 5.727 77.382 1.00 68.25 822 GLU A CA 1
ATOM 6303 C C . GLU A 1 822 ? -21.834 6.114 75.964 1.00 68.25 822 GLU A C 1
ATOM 6305 O O . GLU A 1 822 ? -22.988 6.485 75.721 1.00 68.25 822 GLU A O 1
ATOM 6310 N N . ARG A 1 823 ? -20.915 5.964 75.003 1.00 75.44 823 ARG A N 1
ATOM 6311 C CA . ARG A 1 823 ? -21.113 6.223 73.571 1.00 75.44 823 ARG A CA 1
ATOM 6312 C C . ARG A 1 823 ? -21.812 5.051 72.865 1.00 75.44 823 ARG A C 1
ATOM 6314 O O . ARG A 1 823 ? -21.475 3.885 73.081 1.00 75.44 823 ARG A O 1
ATOM 6321 N N . ARG A 1 824 ? -22.758 5.345 71.961 1.00 74.31 824 ARG A N 1
ATOM 6322 C CA . ARG A 1 824 ? -23.424 4.343 71.101 1.00 74.31 824 ARG A CA 1
ATOM 6323 C C . ARG A 1 824 ? -22.735 4.258 69.741 1.00 74.31 824 ARG A C 1
ATOM 6325 O O . ARG A 1 824 ? -23.124 4.924 68.787 1.00 74.31 824 ARG A O 1
ATOM 6332 N N . LEU A 1 825 ? -21.713 3.410 69.681 1.00 72.62 825 LEU A N 1
ATOM 6333 C CA . LEU A 1 825 ? -20.903 3.179 68.486 1.00 72.62 825 LEU A CA 1
ATOM 6334 C C . LEU A 1 825 ? -21.684 2.397 67.419 1.00 72.62 825 LEU A C 1
ATOM 6336 O O . LEU A 1 825 ? -21.919 1.197 67.582 1.00 72.62 825 LEU A O 1
ATOM 6340 N N . GLY A 1 826 ? -22.041 3.065 66.322 1.00 71.94 826 GLY A N 1
ATOM 6341 C CA . GLY A 1 826 ? -22.639 2.441 65.142 1.00 71.94 826 GLY A CA 1
ATOM 6342 C C . GLY A 1 826 ? -21.578 1.781 64.264 1.00 71.94 826 GLY A C 1
ATOM 6343 O O . GLY A 1 826 ? -21.597 0.565 64.070 1.00 71.94 826 GLY A O 1
ATOM 6344 N N . TYR A 1 827 ? -20.602 2.567 63.805 1.00 80.62 827 TYR A N 1
ATOM 6345 C CA . TYR A 1 827 ? -19.540 2.112 62.903 1.00 80.62 827 TYR A CA 1
ATOM 6346 C C . TYR A 1 827 ? -18.212 2.818 63.194 1.00 80.62 827 TYR A C 1
ATOM 6348 O O . TYR A 1 827 ? -18.195 3.982 63.576 1.00 80.62 827 TYR A O 1
ATOM 6356 N N . PHE A 1 828 ? -17.101 2.110 63.007 1.00 83.62 828 PHE A N 1
ATOM 6357 C CA . PHE A 1 828 ? -15.754 2.671 63.029 1.00 83.62 828 PHE A CA 1
ATOM 6358 C C . PHE A 1 828 ? -14.962 2.007 61.908 1.00 83.62 828 PHE A C 1
ATOM 6360 O O . PHE A 1 828 ? -14.879 0.779 61.871 1.00 83.62 828 PHE A O 1
ATOM 6367 N N . GLY A 1 829 ? -14.441 2.805 60.981 1.00 82.06 829 GLY A N 1
ATOM 6368 C CA . GLY A 1 829 ? -13.816 2.304 59.761 1.00 82.06 829 GLY A CA 1
ATOM 6369 C C . GLY A 1 829 ? -12.993 3.362 59.047 1.00 82.06 829 GLY A C 1
ATOM 6370 O O . GLY A 1 829 ? -12.879 4.496 59.503 1.00 82.06 829 GLY A O 1
ATOM 6371 N N . GLU A 1 830 ? -12.406 2.978 57.924 1.00 80.44 830 GLU A N 1
ATOM 6372 C CA . GLU A 1 830 ? -11.645 3.867 57.051 1.00 80.44 830 GLU A CA 1
ATOM 6373 C C . GLU A 1 830 ? -12.502 4.239 55.836 1.00 80.44 830 GLU A C 1
ATOM 6375 O O . GLU A 1 830 ? -13.231 3.399 55.308 1.00 80.44 830 GLU A O 1
ATOM 6380 N N . SER A 1 831 ? -12.462 5.511 55.439 1.00 72.94 831 SER A N 1
ATOM 6381 C CA . SER A 1 831 ? -13.087 5.988 54.208 1.00 72.94 831 SER A CA 1
ATOM 6382 C C . SER A 1 831 ? -12.291 7.144 53.603 1.00 72.94 831 SER A C 1
ATOM 6384 O O . SER A 1 831 ? -12.132 8.212 54.209 1.00 72.94 831 SER A O 1
ATOM 6386 N N . GLY A 1 832 ? -11.834 6.950 52.365 1.00 66.75 832 GLY A N 1
ATOM 6387 C CA . GLY A 1 832 ? -11.157 7.975 51.572 1.00 66.75 832 GLY A CA 1
ATOM 6388 C C . GLY A 1 832 ? -9.855 8.476 52.198 1.00 66.75 832 GLY A C 1
ATOM 6389 O O . GLY A 1 832 ? -9.576 9.668 52.107 1.00 66.75 832 GLY A O 1
ATOM 6390 N N . GLY A 1 833 ? -9.104 7.605 52.875 1.00 71.81 833 GLY A N 1
ATOM 6391 C CA . GLY A 1 833 ? -7.836 7.900 53.543 1.00 71.81 833 GLY A CA 1
ATOM 6392 C C . GLY A 1 833 ? -7.967 8.449 54.966 1.00 71.81 833 GLY A C 1
ATOM 6393 O O . GLY A 1 833 ? -6.981 8.920 55.527 1.00 71.81 833 GLY A O 1
ATOM 6394 N N . HIS A 1 834 ? -9.164 8.423 55.557 1.00 77.88 834 HIS A N 1
ATOM 6395 C CA . HIS A 1 834 ? -9.423 8.971 56.891 1.00 77.88 834 HIS A CA 1
ATOM 6396 C C . HIS A 1 834 ? -10.192 7.988 57.774 1.00 77.88 834 HIS A C 1
ATOM 6398 O O . HIS A 1 834 ? -10.979 7.182 57.280 1.00 77.88 834 HIS A O 1
ATOM 6404 N N . LEU A 1 835 ? -10.010 8.096 59.094 1.00 84.88 835 LEU A N 1
ATOM 6405 C CA . LEU A 1 835 ? -10.834 7.362 60.055 1.00 84.88 835 LEU A CA 1
ATOM 6406 C C . LEU A 1 835 ? -12.204 8.023 60.166 1.00 84.88 835 LEU A C 1
ATOM 6408 O O . LEU A 1 835 ? -12.307 9.229 60.392 1.00 84.88 835 LEU A O 1
ATOM 6412 N N . CYS A 1 836 ? -13.243 7.209 60.055 1.00 84.56 836 CYS A N 1
ATOM 6413 C CA . CYS A 1 836 ? -14.629 7.607 60.190 1.00 84.56 836 CYS A CA 1
ATOM 6414 C C . CYS A 1 836 ? -15.269 6.876 61.368 1.00 84.56 836 CYS A C 1
ATOM 6416 O O . CYS A 1 836 ? -15.116 5.665 61.539 1.00 84.56 836 CYS A O 1
ATOM 6418 N N . LEU A 1 837 ? -16.014 7.629 62.166 1.00 84.56 837 LEU A N 1
ATOM 6419 C CA . LEU A 1 837 ? -16.750 7.161 63.326 1.00 84.56 837 LEU A CA 1
ATOM 6420 C C . LEU A 1 837 ? -18.210 7.571 63.164 1.00 84.56 837 LEU A C 1
ATOM 6422 O O . LEU A 1 837 ? -18.492 8.745 62.964 1.00 84.56 837 LEU A O 1
ATOM 6426 N N . ILE A 1 838 ? -19.126 6.610 63.238 1.00 81.75 838 ILE A N 1
ATOM 6427 C CA . ILE A 1 838 ? -20.565 6.857 63.126 1.00 81.75 838 ILE A CA 1
ATOM 6428 C C . ILE A 1 838 ? -21.228 6.538 64.455 1.00 81.75 838 ILE A C 1
ATOM 6430 O O . ILE A 1 838 ? -21.140 5.412 64.960 1.00 81.75 838 ILE A O 1
ATOM 6434 N N . GLU A 1 839 ? -21.925 7.529 64.992 1.00 77.38 839 GLU A N 1
ATOM 6435 C CA . GLU A 1 839 ? -22.622 7.458 66.270 1.00 77.38 839 GLU A CA 1
ATOM 6436 C C . GLU A 1 839 ? -24.124 7.440 66.041 1.00 77.38 839 GLU A C 1
ATOM 6438 O O . GLU A 1 839 ? -24.639 8.194 65.220 1.00 77.38 839 GLU A O 1
ATOM 6443 N N . ILE A 1 840 ? -24.840 6.597 66.785 1.00 73.38 840 ILE A N 1
ATOM 6444 C CA . ILE A 1 840 ? -26.302 6.539 66.694 1.00 73.38 840 ILE A CA 1
ATOM 6445 C C . ILE A 1 840 ? -26.915 7.439 67.767 1.00 73.38 840 ILE A C 1
ATOM 6447 O O . ILE A 1 840 ? -26.753 7.201 68.975 1.00 73.38 840 ILE A O 1
ATOM 6451 N N . ASN A 1 841 ? -27.675 8.446 67.335 1.00 65.75 841 ASN A N 1
ATOM 6452 C CA . ASN A 1 841 ? -28.428 9.299 68.239 1.00 65.75 841 ASN A CA 1
ATOM 6453 C C . ASN A 1 841 ? -29.764 8.628 68.588 1.00 65.75 841 ASN A C 1
ATOM 6455 O O . ASN A 1 841 ? -30.609 8.429 67.728 1.00 65.75 841 ASN A O 1
ATOM 6459 N N . GLY A 1 842 ? -29.952 8.261 69.864 1.00 59.59 842 GLY A N 1
ATOM 6460 C CA . GLY A 1 842 ? -31.222 7.774 70.420 1.00 59.59 842 GLY A CA 1
ATOM 6461 C C . GLY A 1 842 ? -31.585 6.310 70.098 1.00 59.59 842 GLY A C 1
ATOM 6462 O O . GLY A 1 842 ? -30.888 5.634 69.348 1.00 59.59 842 GLY A O 1
ATOM 6463 N N . PRO A 1 843 ? -32.633 5.751 70.737 1.00 50.88 843 PRO A N 1
ATOM 6464 C CA . PRO A 1 843 ? -33.171 4.425 70.413 1.00 50.88 843 PRO A CA 1
ATOM 6465 C C . PRO A 1 843 ? -34.189 4.421 69.253 1.00 50.88 843 PRO A C 1
ATOM 6467 O O . PRO A 1 843 ? -34.542 3.338 68.800 1.00 50.88 843 PRO A O 1
ATOM 6470 N N . ILE A 1 844 ? -34.684 5.588 68.806 1.00 48.62 844 ILE A N 1
ATOM 6471 C CA . ILE A 1 844 ? -35.829 5.712 67.870 1.00 48.62 844 ILE A CA 1
ATOM 6472 C C . ILE A 1 844 ? -35.551 6.691 66.696 1.00 48.62 844 ILE A C 1
ATOM 6474 O O . ILE A 1 844 ? -36.338 6.767 65.761 1.00 48.62 844 ILE A O 1
ATOM 6478 N N . THR A 1 845 ? -34.432 7.426 66.682 1.00 53.16 845 THR A N 1
ATOM 6479 C CA . THR A 1 845 ? -34.155 8.472 65.673 1.00 53.16 845 THR A CA 1
ATOM 6480 C C . THR A 1 845 ? -33.176 8.022 64.582 1.00 53.16 845 THR A C 1
ATOM 6482 O O . THR A 1 845 ? -32.137 7.440 64.872 1.00 53.16 845 THR A O 1
ATOM 6485 N N . THR A 1 846 ? -33.486 8.343 63.320 1.00 59.16 846 THR A N 1
ATOM 6486 C CA . THR A 1 846 ? -32.676 8.105 62.102 1.00 59.16 846 THR A CA 1
ATOM 6487 C C . THR A 1 846 ? -31.611 9.189 61.891 1.00 59.16 846 THR A C 1
ATOM 6489 O O . THR A 1 846 ? -31.344 9.622 60.771 1.00 59.16 846 THR A O 1
ATOM 6492 N N . CYS A 1 847 ? -31.034 9.672 62.992 1.00 61.41 847 CYS A N 1
ATOM 6493 C CA . CYS A 1 847 ? -30.000 10.699 62.994 1.00 61.41 847 CYS A CA 1
ATOM 6494 C C . CYS A 1 847 ? -28.674 10.065 63.419 1.00 61.41 847 CYS A C 1
ATOM 6496 O O . CYS A 1 847 ? -28.608 9.392 64.455 1.00 61.41 847 CYS A O 1
ATOM 6498 N N . PHE A 1 848 ? -27.636 10.273 62.611 1.00 70.31 848 PHE A N 1
ATOM 6499 C CA . PHE A 1 848 ? -26.306 9.734 62.857 1.00 70.31 848 PHE A CA 1
ATOM 6500 C C . PHE A 1 848 ? -25.267 10.845 62.747 1.00 70.31 848 PHE A C 1
ATOM 6502 O O . PHE A 1 848 ? -25.253 11.601 61.773 1.00 70.31 848 PHE A O 1
ATOM 6509 N N . ASP A 1 849 ? -24.365 10.901 63.722 1.00 72.50 849 ASP A N 1
ATOM 6510 C CA . ASP A 1 849 ? -23.215 11.796 63.649 1.00 72.50 849 ASP A CA 1
ATOM 6511 C C . ASP A 1 849 ? -22.073 11.043 62.979 1.00 72.50 849 ASP A C 1
ATOM 6513 O O . ASP A 1 849 ? -21.625 10.009 63.481 1.00 72.50 849 ASP A O 1
ATOM 6517 N N . VAL A 1 850 ? -21.610 11.544 61.834 1.00 77.50 850 VAL A N 1
ATOM 6518 C CA . VAL A 1 850 ? -20.463 10.991 61.114 1.00 77.50 850 VAL A CA 1
ATOM 6519 C C . VAL A 1 850 ? -19.271 11.891 61.382 1.00 77.50 850 VAL A C 1
ATOM 6521 O O . VAL A 1 850 ? -19.168 13.008 60.887 1.00 77.50 850 VAL A O 1
ATOM 6524 N N . MET A 1 851 ? -18.343 11.402 62.185 1.00 81.94 851 MET A N 1
ATOM 6525 C CA . MET A 1 851 ? -17.140 12.125 62.563 1.00 81.94 851 MET A CA 1
ATOM 6526 C C . MET A 1 851 ? -15.967 11.609 61.734 1.00 81.94 851 MET A C 1
ATOM 6528 O O . MET A 1 851 ? -15.801 10.400 61.563 1.00 81.94 851 MET A O 1
ATOM 6532 N N . ARG A 1 852 ? -15.139 12.518 61.222 1.00 84.44 852 ARG A N 1
ATOM 6533 C CA . ARG A 1 852 ? -13.930 12.210 60.452 1.00 84.44 852 ARG A CA 1
ATOM 6534 C C . ARG A 1 852 ? -12.704 12.703 61.208 1.00 84.44 852 ARG A C 1
ATOM 6536 O O . ARG A 1 852 ? -12.664 13.865 61.594 1.00 84.44 852 ARG A O 1
ATOM 6543 N N . MET A 1 853 ? -11.714 11.842 61.405 1.00 84.75 853 MET A N 1
ATOM 6544 C CA . MET A 1 853 ? -10.433 12.235 61.994 1.00 84.75 853 MET A CA 1
ATOM 6545 C C . MET A 1 853 ? -9.612 13.041 60.979 1.00 84.75 853 MET A C 1
ATOM 6547 O O . MET A 1 853 ? -9.512 12.659 59.804 1.00 84.75 853 MET A O 1
ATOM 6551 N N . GLU A 1 854 ? -9.000 14.128 61.443 1.00 81.81 854 GLU A N 1
ATOM 6552 C CA . GLU A 1 854 ? -8.034 14.896 60.657 1.00 81.81 854 GLU A CA 1
ATOM 6553 C C . GLU A 1 854 ? -6.751 14.092 60.397 1.00 81.81 854 GLU A C 1
ATOM 6555 O O . GLU A 1 854 ? -6.355 13.225 61.179 1.00 81.81 854 GLU A O 1
ATOM 6560 N N . SER A 1 855 ? -6.080 14.357 59.275 1.00 76.56 855 SER A N 1
ATOM 6561 C CA . SER A 1 855 ? -4.921 13.565 58.827 1.00 76.56 855 SER A CA 1
ATOM 6562 C C . SER A 1 855 ? -3.721 13.607 59.783 1.00 76.56 855 SER A C 1
ATOM 6564 O O . SER A 1 855 ? -2.890 12.698 59.774 1.00 76.56 855 SER A O 1
ATOM 6566 N N . ASP A 1 856 ? -3.623 14.654 60.601 1.00 78.38 856 ASP A N 1
ATOM 6567 C CA . ASP A 1 856 ? -2.586 14.860 61.616 1.00 78.38 856 ASP A CA 1
ATOM 6568 C C . ASP A 1 856 ? -2.976 14.327 63.008 1.00 78.38 856 ASP A C 1
ATOM 6570 O O . ASP A 1 856 ? -2.189 14.443 63.946 1.00 78.38 856 ASP A O 1
ATOM 6574 N N . TYR A 1 857 ? -4.154 13.700 63.143 1.00 80.88 857 TYR A N 1
ATOM 6575 C CA . TYR A 1 857 ? -4.726 13.231 64.411 1.00 80.88 857 TYR A CA 1
ATOM 6576 C C . TYR A 1 857 ? -4.979 14.351 65.440 1.00 80.88 857 TYR A C 1
ATOM 6578 O O . TYR A 1 857 ? -5.094 14.063 66.634 1.00 80.88 857 TYR A O 1
ATOM 6586 N N . SER A 1 858 ? -5.077 15.614 65.005 1.00 79.38 858 SER A N 1
ATOM 6587 C CA . SER A 1 858 ? -5.321 16.766 65.890 1.00 79.38 858 SER A CA 1
ATOM 6588 C C . SER A 1 858 ? -6.719 16.764 66.515 1.00 79.38 858 SER A C 1
ATOM 6590 O O . SER A 1 858 ? -6.888 17.207 67.651 1.00 79.38 858 SER A O 1
ATOM 6592 N N . GLY A 1 859 ? -7.718 16.226 65.812 1.00 81.38 859 GLY A N 1
ATOM 6593 C CA . GLY A 1 859 ? -9.099 16.194 66.276 1.00 81.38 859 GLY A CA 1
ATOM 6594 C C . GLY A 1 859 ? -10.065 15.558 65.278 1.00 81.38 859 GLY A C 1
ATOM 6595 O O . GLY A 1 859 ? -9.674 15.061 64.221 1.00 81.38 859 GLY A O 1
ATOM 6596 N N . TRP A 1 860 ? -11.346 15.569 65.643 1.00 82.06 860 TRP A N 1
ATOM 6597 C CA . TRP A 1 860 ? -12.437 15.021 64.840 1.00 82.06 860 TRP A CA 1
ATOM 6598 C C . TRP A 1 860 ? -13.319 16.138 64.288 1.00 82.06 860 TRP A C 1
ATOM 6600 O O . TRP A 1 860 ? -13.851 16.940 65.050 1.00 82.06 860 TRP A O 1
ATOM 6610 N N . SER A 1 861 ? -13.542 16.128 62.979 1.00 78.62 861 SER A N 1
ATOM 6611 C CA . SER A 1 861 ? -14.515 16.976 62.294 1.00 78.62 861 SER A CA 1
ATOM 6612 C C . SER A 1 861 ? -15.876 16.283 62.243 1.00 78.62 861 SER A C 1
ATOM 6614 O O . SER A 1 861 ? -15.982 15.165 61.733 1.00 78.62 861 SER A O 1
ATOM 6616 N N . ILE A 1 862 ? -16.926 16.932 62.753 1.00 71.56 862 ILE A N 1
ATOM 6617 C CA . ILE A 1 862 ? -18.290 16.382 62.776 1.00 71.56 862 ILE A CA 1
ATOM 6618 C C . ILE A 1 862 ? -19.038 16.771 61.495 1.00 71.56 862 ILE A C 1
ATOM 6620 O O . ILE A 1 862 ? -19.129 17.944 61.131 1.00 71.56 862 ILE A O 1
ATOM 6624 N N . TYR A 1 863 ? -19.618 15.773 60.839 1.00 65.00 863 TYR A N 1
ATOM 6625 C CA . TYR A 1 863 ? -20.588 15.921 59.764 1.00 65.00 863 TYR A CA 1
ATOM 6626 C C . TYR A 1 863 ? -21.899 15.303 60.257 1.00 65.00 863 TYR A C 1
ATOM 6628 O O . TYR A 1 863 ? -21.993 14.088 60.441 1.00 65.00 863 TYR A O 1
ATOM 6636 N N . ILE A 1 864 ? -22.900 16.137 60.535 1.00 59.84 864 ILE A N 1
ATOM 6637 C CA . ILE A 1 864 ? -24.211 15.651 60.976 1.00 59.84 864 ILE A CA 1
ATOM 6638 C C . ILE A 1 864 ? -24.992 15.251 59.726 1.00 59.84 864 ILE A C 1
ATOM 6640 O O . ILE A 1 864 ? -25.198 16.087 58.842 1.00 59.84 864 ILE A O 1
ATOM 6644 N N . TYR A 1 865 ? -25.422 13.988 59.662 1.00 58.78 865 TYR A N 1
ATOM 6645 C CA . TYR A 1 865 ? -26.297 13.488 58.604 1.00 58.78 865 TYR A CA 1
ATOM 6646 C C . TYR A 1 865 ? -27.671 13.172 59.198 1.00 58.78 865 TYR A C 1
ATOM 6648 O O . TYR A 1 865 ? -27.841 12.220 59.966 1.00 58.78 865 TYR A O 1
ATOM 6656 N N . ILE A 1 866 ? -28.669 13.973 58.823 1.00 53.72 866 ILE A N 1
ATOM 6657 C CA . ILE A 1 866 ? -30.071 13.702 59.142 1.00 53.72 866 ILE A CA 1
ATOM 6658 C C . ILE A 1 866 ? -30.662 12.951 57.952 1.00 53.72 866 ILE A C 1
ATOM 6660 O O . ILE A 1 866 ? -30.729 13.482 56.844 1.00 53.72 866 ILE A O 1
ATOM 6664 N N . ILE A 1 867 ? -31.084 11.703 58.169 1.00 48.53 867 ILE A N 1
ATOM 6665 C CA . ILE A 1 867 ? -31.809 10.936 57.154 1.00 48.53 867 ILE A CA 1
ATOM 6666 C C . ILE A 1 867 ? -33.296 11.018 57.495 1.00 48.53 867 ILE A C 1
ATOM 6668 O O . ILE A 1 867 ? -33.765 10.376 58.443 1.00 48.53 867 ILE A O 1
ATOM 6672 N N . ASN A 1 868 ? -34.049 11.805 56.720 1.00 46.88 868 ASN A N 1
ATOM 6673 C CA . ASN A 1 868 ? -35.506 11.823 56.799 1.00 46.88 868 ASN A CA 1
ATOM 6674 C C . ASN A 1 868 ? -36.073 10.683 55.940 1.00 46.88 868 ASN A C 1
ATOM 6676 O O . ASN A 1 868 ? -36.224 10.795 54.723 1.00 46.88 868 ASN A O 1
ATOM 6680 N N . VAL A 1 869 ? -36.391 9.559 56.586 1.00 44.56 869 VAL A N 1
ATOM 6681 C CA . VAL A 1 869 ? -36.845 8.330 55.910 1.00 44.56 869 VAL A CA 1
ATOM 6682 C C . VAL A 1 869 ? -38.183 8.522 55.172 1.00 44.56 869 VAL A C 1
ATOM 6684 O O . VAL A 1 869 ? -38.505 7.724 54.297 1.00 44.56 869 VAL A O 1
ATOM 6687 N N . GLN A 1 870 ? -38.943 9.592 55.450 1.00 41.09 870 GLN A N 1
ATOM 6688 C CA . GLN A 1 870 ? -40.190 9.895 54.732 1.00 41.09 870 GLN A CA 1
ATOM 6689 C C . GLN A 1 870 ? -40.009 10.684 53.424 1.00 41.09 870 GLN A C 1
ATOM 6691 O O . GLN A 1 870 ? -40.910 10.639 52.591 1.00 41.09 870 GLN A O 1
ATOM 6696 N N . GLN A 1 871 ? -38.886 11.382 53.217 1.00 42.25 871 GLN A N 1
ATOM 6697 C CA . GLN A 1 871 ? -38.692 12.265 52.051 1.00 42.25 871 GLN A CA 1
ATOM 6698 C C . GLN A 1 871 ? -37.550 11.851 51.111 1.00 42.25 871 GLN A C 1
ATOM 6700 O O . GLN A 1 871 ? -37.409 12.459 50.060 1.00 42.25 871 GLN A O 1
ATOM 6705 N N . GLN A 1 872 ? -36.757 10.818 51.437 1.00 42.44 872 GLN A N 1
ATOM 6706 C CA . GLN A 1 872 ? -35.553 10.440 50.665 1.00 42.44 872 GLN A CA 1
ATOM 6707 C C . GLN A 1 872 ? -34.565 11.608 50.431 1.00 42.44 872 GLN A C 1
ATOM 6709 O O . GLN A 1 872 ? -33.746 11.559 49.518 1.00 42.44 872 GLN A O 1
ATOM 6714 N N . GLU A 1 873 ? -34.593 12.638 51.277 1.00 38.75 873 GLU A N 1
ATOM 6715 C CA . GLU A 1 873 ? -33.658 13.763 51.231 1.00 38.75 873 GLU A CA 1
ATOM 6716 C C . GLU A 1 873 ? -32.611 13.627 52.345 1.00 38.75 873 GLU A C 1
ATOM 6718 O O . GLU A 1 873 ? -32.916 13.218 53.472 1.00 38.75 873 GLU A O 1
ATOM 6723 N N . CYS A 1 874 ? -31.355 13.934 52.010 1.00 39.00 874 CYS A N 1
ATOM 6724 C CA . CYS A 1 874 ? -30.220 13.916 52.929 1.00 39.00 874 CYS A CA 1
ATOM 6725 C C . CYS A 1 874 ? -29.660 15.338 53.044 1.00 39.00 874 CYS A C 1
ATOM 6727 O O . CYS A 1 874 ? -29.094 15.859 52.082 1.00 39.00 874 CYS A O 1
ATOM 6729 N N . GLU A 1 875 ? -29.829 15.969 54.207 1.00 44.06 875 GLU A N 1
ATOM 6730 C CA . GLU A 1 875 ? -29.295 17.306 54.491 1.00 44.06 875 GLU A CA 1
ATOM 6731 C C . GLU A 1 875 ? -27.975 17.206 55.267 1.00 44.06 875 GLU A C 1
ATOM 6733 O O . GLU A 1 875 ? -27.859 16.453 56.239 1.00 44.06 875 GLU A O 1
ATOM 6738 N N . ILE A 1 876 ? -26.967 17.971 54.828 1.00 46.38 876 ILE A N 1
ATOM 6739 C CA . ILE A 1 876 ? -25.629 18.010 55.432 1.00 46.38 876 ILE A CA 1
ATOM 6740 C C . ILE A 1 876 ? -25.476 19.318 56.205 1.00 46.38 876 ILE A C 1
ATOM 6742 O O . ILE A 1 876 ? -25.426 20.395 55.607 1.00 46.38 876 ILE A O 1
ATOM 6746 N N . HIS A 1 877 ? -25.305 19.228 57.524 1.00 45.53 877 HIS A N 1
ATOM 6747 C CA . HIS A 1 877 ? -24.922 20.373 58.349 1.00 45.53 877 HIS A CA 1
ATOM 6748 C C . HIS A 1 877 ? -23.473 20.239 58.818 1.00 45.53 877 HIS A C 1
ATOM 6750 O O . HIS A 1 877 ? -23.084 19.261 59.460 1.00 45.53 877 HIS A O 1
ATOM 6756 N N . ARG A 1 878 ? -22.662 21.250 58.493 1.00 37.97 878 ARG A N 1
ATOM 6757 C CA . ARG A 1 878 ? -21.277 21.376 58.954 1.00 37.97 878 ARG A CA 1
ATOM 6758 C C . ARG A 1 878 ? -21.261 22.310 60.161 1.00 37.97 878 ARG A C 1
ATOM 6760 O O . ARG A 1 878 ? -21.566 23.490 60.019 1.00 37.97 878 ARG A O 1
ATOM 6767 N N . SER A 1 879 ? -20.918 21.788 61.333 1.00 39.88 879 SER A N 1
ATOM 6768 C CA . SER A 1 879 ? -20.694 22.580 62.546 1.00 39.88 879 SER A CA 1
ATOM 6769 C C . SER A 1 879 ? -19.219 22.448 62.932 1.00 39.88 879 SER A C 1
ATOM 6771 O O . SER A 1 879 ? -18.743 21.324 63.089 1.00 39.88 879 SER A O 1
ATOM 6773 N N . PRO A 1 880 ? -18.469 23.557 63.049 1.00 36.12 880 PRO A N 1
ATOM 6774 C CA . PRO A 1 880 ? -17.167 23.535 63.698 1.00 36.12 880 PRO A CA 1
ATOM 6775 C C . PRO A 1 880 ? -17.365 23.466 65.220 1.00 36.12 880 PRO A C 1
ATOM 6777 O O . PRO A 1 880 ? -18.221 24.176 65.755 1.00 36.12 880 PRO A O 1
ATOM 6780 N N . PHE A 1 881 ? -16.584 22.616 65.885 1.00 34.69 881 PHE A N 1
ATOM 6781 C CA . PHE A 1 881 ? -16.288 22.722 67.315 1.00 34.69 881 PHE A CA 1
ATOM 6782 C C . PHE A 1 881 ? -14.923 23.376 67.492 1.00 34.69 881 PHE A C 1
ATOM 6784 O O . PHE A 1 881 ? -14.024 23.050 66.680 1.00 34.69 881 PHE A O 1
#

InterPro domains:
  IPR001810 F-box domain [PF00646] (594-627)
  IPR001810 F-box domain [SM00256] (594-631)
  IPR004131 Pyrophosphate-energised proton pump [PF03030] (14-408)
  IPR004131 Pyrophosphate-energised proton pump [PTHR31998] (6-410)
  IPR006527 F-box associated beta-propeller, type 1 [PF07734] (687-828)
  IPR017451 F-box associated beta-propeller domain [TIGR01640] (688-841)
  IPR036047 F-box-like domain superfamily [SSF81383] (594-649)

Organism: NCBI:txid444605

Mean predicted aligned error: 20.79 Å

pLDDT: mean 72.62, std 21.9, range [22.75, 98.06]

Secondary structure (DSSP, 8-state):
-HHHHHHHHHHHHHHHHHHHHHH--TT-TTHHHHHHHHHHHHHHHHHHHHHHHHHHH-TTSHHHHHHHHHGGG-HHHHHHHHHHHHHHTTHHHHHHHHHHHHHHHHHHHTT--B-TTS-B-HHHHHHHHHHHHHHTTHHHHHHHHHHHHHHHHHHHHHHHTT--HHHHHHHHHHHHHHHHHHHHHHHHHHHHHHHHHHHHHHHHHHHHHHHHTS------TTSHHHHHHHHHHHHHHHHHHHHHHHHHHHHHHHHHHHHHHHHHH-GGGTTTSS---HHHHHHHHHHHHHHHTHHHHHHHHHHHHHHHHHHHHHHHHHT-TTHHHHHHHHHHHHHHHHHHHHHHHHHHHHHHHHHHHHHHHTTGGG-TTSHHHHHHHHHHHHHHIIIIIIHHHHHHHHHHHHHHHHHHTT--HHHHHHHHS-GGGGTTTS------------------------PPPPPHHHHHHHHHHTT--HHHHHHHHHHHHHHHHHHHHHTT--S--TTHHHHHHHHHHHHHHHHHHHHHHHTT-TTHHHHHHHHHHHHT-SS---SSHHHHHHHHHHHHHHHTTSSS-------------------HHHHHHHHHTTS-HHHHHHHTTT-HHHHHHHH-HHHHHHHHHH-------EEEEEE--TT-SSPEEEEEESSS--TT-----GGGS--TT-EEEEEEETTEEEEEESS--GGG--EEEEEGGGTEEEEPPP---S-EEEEEEE--TTT-S--EEEEEETTS-EEEEETTTTEEEEE------TTTB-GGG-EEETTEEEEEBSSS-EEEEETTTTEEEEEPPPPPPTT-SS--EEEEEEETTEEEEEEE-SSS--EEEEEEE-TTSS-EEEEEEEEETTTTEEEEEE---

Solvent-accessible surface area (backbone atoms only — not comparable to full-atom values): 49111 Å² total; per-residue (Å²): 107,81,66,54,53,53,54,52,50,52,51,49,51,51,43,45,51,50,28,44,73,72,48,56,40,94,91,39,76,61,23,18,58,32,39,27,52,12,19,47,47,14,39,52,47,43,51,51,41,41,51,54,41,41,46,49,23,31,53,90,30,68,59,10,44,52,32,40,55,31,7,69,80,28,49,67,47,19,44,52,41,29,54,51,49,8,59,58,61,34,54,64,59,50,52,51,49,54,52,42,48,53,52,14,23,55,39,10,36,68,23,74,43,56,45,101,84,70,46,64,59,27,18,68,55,8,33,51,38,13,34,48,25,31,53,70,51,41,69,62,43,52,53,43,28,57,50,13,64,52,27,44,52,49,36,53,50,41,61,77,65,70,53,63,66,75,60,46,56,54,26,54,53,45,25,58,51,12,51,40,31,38,40,25,36,55,47,45,55,41,54,49,48,56,50,44,45,58,53,51,53,52,51,40,33,53,50,40,18,65,66,68,73,45,92,52,87,77,76,63,63,87,42,66,66,24,38,50,25,19,52,52,17,34,48,48,42,57,53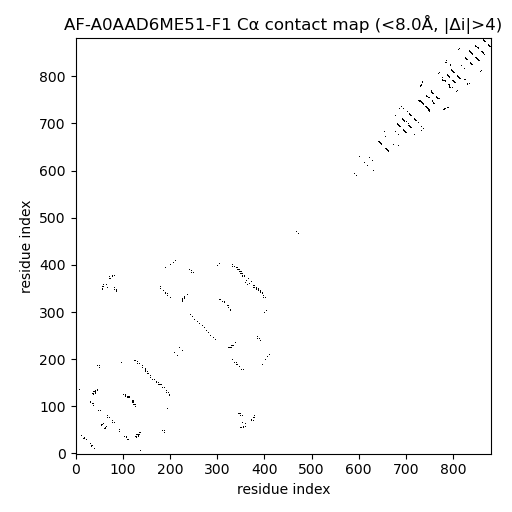,38,39,52,49,43,34,51,44,48,55,55,49,50,52,53,46,52,52,50,54,51,48,47,52,70,79,40,56,45,42,84,73,69,77,38,84,77,73,60,66,59,54,51,51,52,54,54,56,44,52,66,61,54,49,48,60,49,52,49,49,62,58,49,48,61,52,51,53,27,52,53,36,35,54,50,12,59,76,72,71,36,85,57,42,11,57,40,18,42,51,29,16,53,52,32,22,39,57,45,24,52,48,50,22,45,20,25,28,42,20,13,34,17,22,43,29,18,28,53,46,22,55,75,50,44,82,67,13,70,86,27,70,28,33,55,11,20,49,53,29,23,66,61,12,45,35,25,38,76,45,24,15,63,44,35,54,52,46,46,55,46,43,54,50,52,54,50,70,59,54,66,69,49,72,67,64,56,50,56,54,71,78,44,77,67,65,75,65,62,76,78,68,83,82,90,85,88,86,87,86,90,86,88,88,84,89,86,91,82,90,74,92,79,74,89,75,71,82,80,51,73,70,59,53,30,51,52,36,35,74,72,73,37,54,76,67,59,17,48,53,52,51,52,52,52,52,50,50,51,51,51,48,58,68,59,62,81,68,85,87,70,75,81,71,43,58,69,51,46,53,55,49,48,54,54,47,50,53,53,46,51,60,46,52,67,54,56,78,74,43,96,62,55,69,57,56,50,49,50,54,52,61,63,69,59,79,72,82,87,81,91,84,62,66,82,69,55,61,62,56,54,61,54,52,63,60,58,62,74,70,71,80,82,77,86,86,87,81,90,88,84,89,79,92,73,96,67,84,77,80,74,51,76,65,55,53,51,52,57,54,55,62,71,47,56,71,71,58,46,58,55,45,38,75,74,40,74,68,47,30,49,56,64,66,31,69,66,46,46,47,51,41,50,68,74,55,73,78,76,75,74,67,55,46,82,45,77,46,85,58,99,85,58,92,59,68,51,48,44,68,45,57,70,58,98,67,81,88,73,72,64,77,50,63,71,75,78,56,95,53,97,54,31,71,36,82,56,34,75,37,88,77,38,37,36,30,28,51,61,72,60,58,73,92,70,50,51,40,33,44,35,33,72,89,74,70,45,73,45,79,54,79,80,87,84,62,90,43,78,66,20,53,38,61,44,50,48,74,88,81,36,95,53,42,36,36,44,34,36,30,75,84,37,36,38,33,38,32,38,63,84,77,72,49,77,42,81,51,67,95,49,93,54,71,71,90,63,44,42,48,57,56,55,35,66,54,96,70,23,40,33,32,47,32,52,63,75,54,25,41,34,35,33,67,85,79,67,40,85,41,79,42,80,54,78,83,72,63,91,95,54,95,63,54,53,80,68,46,72,42,75,57,96,92,30,49,36,39,31,34,51,44,73,98,85,53,65,37,37,43,39,30,35,41,44,96,83,59,83,43,69,50,52,39,40,41,46,50,44,87,90,71,82,50,76,54,81,50,82,57,90,132

Nearest PDB structures (foldseek):
  6afu-assembly1_B  TM=9.614E-01  e=1.324E-21  Vigna radiata var. radiata
  6aft-assembly1_A  TM=9.614E-01  e=2.238E-21  Vigna radiata var. radiata
  4a01-assembly1_A  TM=9.613E-01  e=2.785E-21  Vigna radiata
  6afz-assembly1_B  TM=9.617E-01  e=1.180E-20  Vigna radiata var. radiata
  8b24-assembly1_A  TM=9.126E-01  e=4.736E-18  Thermotoga maritima

Foldseek 3Di:
DVVVVVVLVVLLVVLLVVLCVPVDDPVQRQLSVLLSVLLNLLSVLLVQLLVLLCQLQAPVHDLLVVLLVLLLVFQVSNQVSLLVSLLVSLPSNVVSLVCSLVSQQVSLQVSCDADPVRGRDGRLVSLVSSLVSNCSCVVVLVVLQVQQVVLVVQLVVCVVVVHDVVSNVVSLVSNSSNLSSNLSNLSSLLSSLLSVLVSLLVVLQVLLCVQVVHRRDDQDCVPPLQVVLLVLLLVLLVVLLVLLLVLCVVLVVVLVVQVVVCCVVPVVVVVVNDDDDPVVNVVSCVVSVVVSVVPSVCSLQVSLVVQLVVQCVVCVVVVNNCRSSSSLSSSLVNNSVSLSSQLSSLQSSLSSLVNSLSVQCVVPPRHPPDSSNVSSVSSNVSSCSSNPTSNSVSSVSSVSSSVSSSVPSNPDPVVVVVCVVPVPPVVVVVDDDDDDDDDDDDDDDDDDDDDDDDDDDDDLVRQLVVVVVVVDDSVVSNVVSVVVVVVVVVCVVVVPDPDDPPVVVVVVVVVVVVVVVVVVVVVVVPVPDPCPVVVVVVVVVVVPPDDDDPDPPVPPVVVVVVVVVVVVVPPPPDDDDDDDDDDDDDPDPQDPVNVVLVVLLPDDPVVLVVQLVPDPVSVVSSPDLVSVLVSCVVDVDPDPQWDWDFDDDPPDQETDIDTGGPPPDPPDDLPRDLVLPPDPQYKDFQEDDPQKTKIWRDDDDPVPIWIWIDRSVVSDIDTADDLPAPDWLAKYKADDSSVDPWIKIWTQGPVRWIWIDTRVVRDIDTQDDDPDDSVFKRRSQWEHAPQWIWIDGQDQWIWIQRPVVRDIDTFGDDDAPPPDPTFAWPDWYDDPRWIWTWGDDDPPAQKIWIWTADPVSPDIFTWTWHQPVVPRDTDTDGDDD

Sequence (881 aa):
MRYDFACVSCIAYATLQSTYWMLYTEQAPSAWVHFALCGLVGIITAYFFVWITKYYTDYKHGPVRALALASSTGHGTNIIAGVSLGLEATALPVLVISVSIVSAFWLGNTSGLMDEAGNPTGGLFGTAVATMGMLSTAAYVLTMDMFGPIADNAGGIVEMSQQPESVREITDVLDAVGNTTKATTKGFAIGSAALASFLLFSAYMDEVATFAREPFTQVDIAIPEVFVGGLLGSMLIFLFSAWACSAVGRTAQEVVKEVRRQFIERPGIMDYKEKPDYGRCVAIVAAASLREMIKPGALAIISPMVVGVVFRILGYYTGQSLLGAKVVAAMLMFATVSGILMALFLNTAGGAWDNAKKYIETGAYGGKGSDCHKAAVTGDTVGDPFKDTAGPSIHVLIKMLATITLVMAPEDKERFFSTLQNPKRKIKNSMKMEQPATPNITPSKDNSSIKGTKKKPPTPQELISHYQSQGLDSQEASIKVIEDLQNVLFRVIASNSRGKKDKLVGEASRKIDTVNTRVAVVDMKLDLKPGYAETFAIGVASASAFRGVETVWPHVVGGIAQIWNAQNISMDRNLSSGPSGRTGQAIMIMDEKDIMIEILHRLPLKSLLISKCVCRLWNHLISDPIFISNYSRRNPQHHVSGFFLQKFLFLEQYSKLEFITCEGQDDAAPEPSLCFIEDDQGVCIQHSCNGLLLCSSFRCHEDDRKYYICKPTTKQYHQLPKPGCKTVFGINIAYDPTISPHYKIICVCDSNAIKIYDSAIGSWRVSGNHQVSPHVLLFKRGVFLNRALHWISRGALALRFDIELERMLTMPMPPIPEGRSERRLGYFGESGGHLCLIEINGPITTCFDVMRMESDYSGWSIYIYIINVQQQECEIHRSPF

Radius of gyration: 41.74 Å; Cα contacts (8 Å, |Δi|>4): 1149; chains: 1; bounding box: 97×84×120 Å